Protein 5EGH (pdb70)

Secondary structure (DSSP, 8-state):
-EEEEEEETT--GGGG-HHHHTT-HHHHHHHHHSEEES-EEPPSS-SHHHHHHHHHHSS-HHHH----SEEEETTTTEEEETTTSGGGGSGGGTTTS--HHHHHHHTT--EEEES-TTTTS-BTTB--SEEE---SPPPHHHHHHHHHHHHHHHHTTS-SEEEEEE-HHHHHHHHH-TTSHHHHHHHHHHHHHHHHHHHHHHHTT-TTTEEEEEE-S---EE--TTTTEEEGGGTS-GGGEEEEE--BSEEEEEEPTT-HHHHHHHHTT-TTEEEEEGGGS-GGGS-TT-TT--SEEEEEPTT-EEES-GGGS--B--SSSS--BPP-EE--S-TTSGGG-B-EEEESTTB-SSEEEPPEEGGGHHHHHHHHHT-PPPS-S--STTTGGGB-/--EEEEEEETT--GGGG-HHHHTT-HHHHHHHHHSEEES-EEPPSS--HHHHHHHHHHSS-HHHH----SEEEETTTTEEEETTTSGGGG-GGGTTTS--HHHHHHHTT--EEEES-TTTTS-BTTB--SEEE---SPPPHHHHHHHHHHHHHHHHTTS-SEEEEEE-HHHHHHHHH-TTSHHHHHHHHHHHHHHHHHHHHHHHTT-GGGEEEEEE-S---EE--TTTTEEEGGGTS-GGGEEEEE--BSEEEEEEPTT-HHHHHHHHTT-TTEEEEEGGGS-GGGS-TT-TT--SEEEEEPTT-EEES-GGGS--B--SSSS--BPP-EE--S-TTSGGG-B-EEEESTTB-SSEEEPPEEGGGHHHHHHHHHT-PPPS-S--STTTGGGB-

Sequence (785 aa):
RKLLVLLLDGFRSSDYISEDALASLPGFREIVNRGVKVDYLTPDFPSLSYPNYYTLMTGRHCEVHQMIGNYMWDPRTNKSFDIGVNRDSSLMPLWWNGSEPLWITLMKARRKVYMYYWPGCEVEILGVRPTYCLEYKTVPTDINFANAVSDALDSSLKSGRADLAAIYHERIDVEGHHYGPSSSPQRKDALRAVDTVLKYMIQWIQDRGLQQDLNVILFSDHGMTDIFWMDKVIELSNYISSLDDLQQVKDRGPVVSLWPVPGKHSEIYHKLRTVEHMTVYEKESIPNRFYYKKGKFVSPLTLVADEGWFIAESREMLPFWMNSTGKREGWQRGWHGYDNELMDMRGIFLAIGPDFKSNFRAAPIRSSVDVYNIMAHVAGITPLPNNGSWSRVVSMLKHRKLLVLLLDGFRSDYISEDALASLPGFREIVNRGVKVDYLTPDFPSLSYPNYYTLMTGRHCEVHQMIGNYMWDPRTNKSFDIGVNRDSLMPLWWNGSEPLWITLMKARRKVYMYYWPGCEVEILGVRPTYCLEYKTVPTDINFANAVSDALDSSLKSGRADLAAIYHERIDVEGHHYGPSSSPQRKDALRAVDTVLKYMIQWIQDRGLQQDLNVILFSDHGMTDIFWMDKVIELSNYISLDDLQQVKDRGPVVSLWPVPGKHSEIYHKLRTVEHMTVYEKESIPNRFYYKKGKFVSPLTLVADEGWFIAESREMLPFWMNSTGKREGWQRGWHGYDNELMDMRGIFLAIGPDFKSNFRAAPIRSSVDVYNIMAHVAGITPLPNNGSWSRVVSSMLK

Foldseek 3Di:
DFEEEEAEAAFALCCCPPVNVVPQVLVVQLLQFFEWESFAQFFFQLDPPQLLQLLQALAHCLQQQLHDCWFADPVVRDINNNPDDPCVLPLVNGASGDGNQQVCVVVVAAEAEECRRPQPHCHPNDHHNYYNHNDDQDDLVSQLVLLLVVLVCCLVRVHRYYYYYHYLLVVCCFQPNNVDVSSVVVVNSVSVSSNVSVVSCVVSPNQAPYKYKYKYSWHKHWADPPVQEAACLVFDPCVQWPDWIDKFFKIATAGDPPCLVVSQVRCCPDPQKHKDALVRDDVVSVRSNRPRGHRIMIGGHPRHMYDNDPVPDPAADPDDDDRDGHTTMDGRHDSPDSRTIMIMGMHGDFFGGSHHAYYAYSSQNNCVVCVVSVHDRDDHNHDCVRPVVGTD/DFFEEEEAEAAFALCCCPVVNVVPQVLVVQLLQFFEWESFAQFFFQLDPPQLLQLLFALAHCLQQQLHDCWFADPVVRDINNNPDDPCVQPLVNGASGDGNQQVCVVVVFAEAEECRVPQPHCHPNDHHNYYNHNDDQADLVSQLVLLVVQLVCRLVRVHRYYYYYHYLLVVCCWQPNNVDPSSSVVVNSVSVSSVVSVVCCVVSVNFARYKYKYKYSWHKGWADPPVFEAAVVVQDPCVQFPDWIDKFFKIATAGDPPCLVVSQVSCCPDPQKHKDQLVRDDVVSVRSSRPRGHRIMMGGHPRHMYDNDPVGDPADPPDDPDRPRHTTMDGRHDSPDSRTIMIMTMHGDFFGGSHHAYYFYSSQNNVVVCVVSVHDRDDHNHDCVRPVVGTD

Nearest PDB structures (foldseek):
  5egh-assembly1_A  TM=1.003E+00  e=2.321E-95  Mus musculus
  4b56-assembly1_A  TM=9.054E-01  e=7.240E-39  Mus musculus
  8ghr-assembly1_B  TM=9.022E-01  e=1.201E-39  Homo sapiens
  6xkd-assembly1_A  TM=9.057E-01  e=2.349E-38  Mus musculus
  6xkd-assembly2_B  TM=9.033E-01  e=1.039E-37  Mus musculus

Organism: Mus musculus (NCBI:txid10090)

Structure (mmCIF, N/CA/C/O backbone):
data_5EGH
#
_entry.id   5EGH
#
_cell.length_a   63.620
_cell.length_b   68.849
_cell.length_c   69.761
_cell.angle_alpha   60.590
_cell.angle_beta   86.990
_cell.angle_gamma   68.100
#
_symmetry.space_group_name_H-M   'P 1'
#
loop_
_entity.id
_entity.type
_entity.pdbx_description
1 polymer 'Ectonucleotide pyrophosphatase/phosphodiesterase family member 6'
2 branched 2-acetamido-2-deoxy-beta-D-glucopyranose-(1-4)-2-acetamido-2-deoxy-beta-D-glucopyranose
3 branched 2-acetamido-2-deoxy-beta-D-glucopyranose-(1-4)-[beta-L-fucopyranose-(1-6)]2-acetamido-2-deoxy-beta-D-glucopyranose
4 non-polymer 'ZINC ION'
5 non-polymer 1,2-ETHANEDIOL
6 non-polymer PHOSPHOCHOLINE
7 non-polymer 2-acetamido-2-deoxy-beta-D-glucopyranose
8 water water
#
loop_
_atom_site.group_PDB
_atom_site.id
_atom_site.type_symbol
_atom_site.label_atom_id
_atom_site.label_alt_id
_atom_site.label_comp_id
_atom_site.label_asym_id
_atom_site.label_entity_id
_atom_site.label_seq_id
_atom_site.pdbx_PDB_ins_code
_atom_site.Cartn_x
_atom_site.Cartn_y
_atom_site.Cartn_z
_atom_site.occupancy
_atom_site.B_iso_or_equiv
_atom_site.auth_seq_id
_atom_site.auth_comp_id
_atom_site.auth_asym_id
_atom_site.auth_atom_id
_atom_site.pdbx_PDB_model_num
ATOM 1 N N . ARG A 1 24 ? -2.407 23.233 10.635 1.00 36.29 24 ARG A N 1
ATOM 2 C CA . ARG A 1 24 ? -1.732 23.870 9.514 1.00 43.08 24 ARG A CA 1
ATOM 3 C C . ARG A 1 24 ? -1.723 22.978 8.264 1.00 30.51 24 ARG A C 1
ATOM 4 O O . ARG A 1 24 ? -2.373 21.937 8.250 1.00 33.47 24 ARG A O 1
ATOM 12 N N . LYS A 1 25 ? -1.002 23.414 7.226 1.00 30.84 25 LYS A N 1
ATOM 13 C CA . LYS A 1 25 ? -0.949 22.696 5.954 1.00 29.18 25 LYS A CA 1
ATOM 14 C C . LYS A 1 25 ? -0.266 21.340 6.120 1.00 26.69 25 LYS A C 1
ATOM 15 O O . LYS A 1 25 ? 0.541 21.134 7.025 1.00 28.72 25 LYS A O 1
ATOM 21 N N . LEU A 1 26 ? -0.574 20.415 5.211 1.00 25.34 26 LEU A N 1
ATOM 22 C CA . LEU A 1 26 ? -0.060 19.051 5.321 1.00 25.41 26 LEU A CA 1
ATOM 23 C C . LEU A 1 26 ? 0.347 18.550 3.948 1.00 21.76 26 LEU A C 1
ATOM 24 O O . LEU A 1 26 ? -0.424 18.671 2.995 1.00 21.43 26 LEU A O 1
ATOM 29 N N . LEU A 1 27 ? 1.561 18.003 3.862 1.00 22.03 27 LEU A N 1
ATOM 30 C CA . LEU A 1 27 ? 2.079 17.295 2.697 1.00 21.10 27 LEU A CA 1
ATOM 31 C C . LEU A 1 27 ? 2.277 15.834 3.088 1.00 19.45 27 LEU A C 1
ATOM 32 O O . LEU A 1 27 ? 3.003 15.557 4.040 1.00 18.62 27 LEU A O 1
ATOM 37 N N . VAL A 1 28 ? 1.619 14.911 2.376 1.00 15.72 28 VAL A N 1
ATOM 38 C CA . VAL A 1 28 ? 1.734 13.475 2.629 1.00 19.74 28 VAL A CA 1
ATOM 39 C C . VAL A 1 28 ? 2.439 12.826 1.444 1.00 18.11 28 VAL A C 1
ATOM 40 O O . VAL A 1 28 ? 2.048 13.045 0.295 1.00 17.50 28 VAL A O 1
ATOM 44 N N . LEU A 1 29 ? 3.470 12.019 1.725 1.00 17.02 29 LEU A N 1
ATOM 45 C CA . LEU A 1 29 ? 4.231 11.319 0.690 1.00 18.25 29 LEU A CA 1
ATOM 46 C C . LEU A 1 29 ? 4.103 9.821 0.934 1.00 18.24 29 LEU A C 1
ATOM 47 O O . LEU A 1 29 ? 4.512 9.340 1.987 1.00 17.89 29 LEU A O 1
ATOM 52 N N . LEU A 1 30 ? 3.552 9.099 -0.039 1.00 17.74 30 LEU A N 1
ATOM 53 C CA . LEU A 1 30 ? 3.398 7.648 0.024 1.00 18.02 30 LEU A CA 1
ATOM 54 C C . LEU A 1 30 ? 4.471 7.033 -0.869 1.00 17.81 30 LEU A C 1
ATOM 55 O O . LEU A 1 30 ? 4.444 7.202 -2.093 1.00 18.16 30 LEU A O 1
ATOM 60 N N . LEU A 1 31 ? 5.437 6.337 -0.260 1.00 15.77 31 LEU A N 1
ATOM 61 C CA . LEU A 1 31 ? 6.537 5.733 -1.014 1.00 18.24 31 LEU A CA 1
ATOM 62 C C . LEU A 1 31 ? 6.295 4.224 -1.097 1.00 20.58 31 LEU A C 1
ATOM 63 O O . LEU A 1 31 ? 6.584 3.477 -0.155 1.00 18.15 31 LEU A O 1
ATOM 68 N N . ASP A 1 32 ? 5.781 3.778 -2.235 1.00 17.54 32 ASP A N 1
ATOM 69 C CA . ASP A 1 32 ? 5.346 2.393 -2.370 1.00 18.49 32 ASP A CA 1
ATOM 70 C C . ASP A 1 32 ? 6.502 1.425 -2.159 1.00 15.98 32 ASP A C 1
ATOM 71 O O . ASP A 1 32 ? 7.580 1.590 -2.733 1.00 19.65 32 ASP A O 1
ATOM 76 N N . GLY A 1 33 ? 6.267 0.396 -1.345 1.00 17.37 33 GLY A N 1
ATOM 77 C CA . GLY A 1 33 ? 7.253 -0.667 -1.248 1.00 16.95 33 GLY A CA 1
ATOM 78 C C . GLY A 1 33 ? 8.507 -0.342 -0.459 1.00 24.74 33 GLY A C 1
ATOM 79 O O . GLY A 1 33 ? 9.512 -1.044 -0.602 1.00 20.65 33 GLY A O 1
ATOM 80 N N . PHE A 1 34 ? 8.476 0.690 0.386 1.00 19.40 34 PHE A N 1
ATOM 81 C CA . PHE A 1 34 ? 9.648 1.147 1.130 1.00 19.77 34 PHE A CA 1
ATOM 82 C C . PHE A 1 34 ? 9.744 0.331 2.415 1.00 18.24 34 PHE A C 1
ATOM 83 O O . PHE A 1 34 ? 9.031 0.598 3.392 1.00 17.39 34 PHE A O 1
ATOM 91 N N . ARG A 1 35 ? 10.634 -0.659 2.416 1.00 18.48 35 ARG A N 1
ATOM 92 C CA . ARG A 1 35 ? 10.817 -1.543 3.564 1.00 18.68 35 ARG A CA 1
ATOM 93 C C . ARG A 1 35 ? 11.529 -0.817 4.706 1.00 19.07 35 ARG A C 1
ATOM 94 O O . ARG A 1 35 ? 12.405 0.017 4.483 1.00 21.71 35 ARG A O 1
ATOM 102 N N A SER A 1 36 ? 11.157 -1.177 5.939 0.50 18.88 36 SER A N 1
ATOM 103 N N B SER A 1 36 ? 11.169 -1.182 5.943 0.50 18.89 36 SER A N 1
ATOM 104 C CA A SER A 1 36 ? 11.618 -0.448 7.119 0.50 21.08 36 SER A CA 1
ATOM 105 C CA B SER A 1 36 ? 11.621 -0.430 7.113 0.50 21.07 36 SER A CA 1
ATOM 106 C C A SER A 1 36 ? 13.140 -0.378 7.191 0.50 22.18 36 SER A C 1
ATOM 107 C C B SER A 1 36 ? 13.142 -0.381 7.213 0.50 22.18 36 SER A C 1
ATOM 108 O O A SER A 1 36 ? 13.711 0.676 7.494 0.50 20.94 36 SER A O 1
ATOM 109 O O B SER A 1 36 ? 13.714 0.661 7.552 0.50 20.93 36 SER A O 1
ATOM 114 N N . ASP A 1 37 ? 13.818 -1.493 6.931 1.00 22.86 37 ASP A N 1
ATOM 115 C CA . ASP A 1 37 ? 15.268 -1.495 7.080 1.00 24.39 37 ASP A CA 1
ATOM 116 C C . ASP A 1 37 ? 15.998 -0.858 5.899 1.00 27.14 37 ASP A C 1
ATOM 117 O O . ASP A 1 37 ? 17.229 -0.818 5.905 1.00 27.01 37 ASP A O 1
ATOM 122 N N . TYR A 1 38 ? 15.283 -0.310 4.909 1.00 21.97 38 TYR A N 1
ATOM 123 C CA . TYR A 1 38 ? 15.941 0.516 3.902 1.00 21.90 38 TYR A CA 1
ATOM 124 C C . TYR A 1 38 ? 16.537 1.788 4.499 1.00 22.12 38 TYR A C 1
ATOM 125 O O . TYR A 1 38 ? 17.378 2.430 3.857 1.00 23.02 38 TYR A O 1
ATOM 134 N N . ILE A 1 39 ? 16.072 2.202 5.675 1.00 22.39 39 ILE A N 1
ATOM 135 C CA . ILE A 1 39 ? 16.650 3.342 6.377 1.00 23.28 39 ILE A CA 1
ATOM 136 C C . ILE A 1 39 ? 17.103 2.902 7.762 1.00 24.11 39 ILE A C 1
ATOM 137 O O . ILE A 1 39 ? 16.910 3.612 8.757 1.00 23.26 39 ILE A O 1
ATOM 142 N N . SER A 1 40 ? 17.710 1.723 7.835 1.00 27.13 40 SER A N 1
ATOM 143 C CA . SER A 1 40 ? 18.402 1.333 9.051 1.00 30.39 40 SER A CA 1
ATOM 144 C C . SER A 1 40 ? 19.496 2.346 9.393 1.00 29.72 40 SER A C 1
ATOM 145 O O . SER A 1 40 ? 19.859 3.206 8.593 1.00 29.89 40 SER A O 1
ATOM 148 N N . GLU A 1 41 ? 20.036 2.226 10.606 1.00 33.82 41 GLU A N 1
ATOM 149 C CA . GLU A 1 41 ? 21.138 3.097 11.008 1.00 32.52 41 GLU A CA 1
ATOM 150 C C . GLU A 1 41 ? 22.279 3.045 9.992 1.00 30.68 41 GLU A C 1
ATOM 151 O O . GLU A 1 41 ? 22.784 4.086 9.549 1.00 31.99 41 GLU A O 1
ATOM 157 N N . ASP A 1 42 ? 22.674 1.836 9.581 1.00 35.21 42 ASP A N 1
ATOM 158 C CA . ASP A 1 42 ? 23.775 1.713 8.627 1.00 34.47 42 ASP A CA 1
ATOM 159 C C . ASP A 1 42 ? 23.425 2.373 7.301 1.00 36.10 42 ASP A C 1
ATOM 160 O O . ASP A 1 42 ? 24.267 3.041 6.693 1.00 31.86 42 ASP A O 1
ATOM 165 N N . ALA A 1 43 ? 22.179 2.210 6.844 1.00 31.56 43 ALA A N 1
ATOM 166 C CA . ALA A 1 43 ? 21.791 2.780 5.557 1.00 32.57 43 ALA A CA 1
ATOM 167 C C . ALA A 1 43 ? 21.765 4.304 5.605 1.00 28.63 43 ALA A C 1
ATOM 168 O O . ALA A 1 43 ? 22.158 4.968 4.638 1.00 30.70 43 ALA A O 1
ATOM 170 N N . LEU A 1 44 ? 21.320 4.877 6.728 1.00 28.03 44 LEU A N 1
ATOM 171 C CA . LEU A 1 44 ? 21.176 6.324 6.829 1.00 31.82 44 LEU A CA 1
ATOM 172 C C . LEU A 1 44 ? 22.505 7.059 6.709 1.00 36.07 44 LEU A C 1
ATOM 173 O O . LEU A 1 44 ? 22.513 8.252 6.384 1.00 34.45 44 LEU A O 1
ATOM 178 N N . ALA A 1 45 ? 23.626 6.378 6.947 1.00 38.84 45 ALA A N 1
ATOM 179 C CA . ALA A 1 45 ? 24.927 7.018 6.794 1.00 40.58 45 ALA A CA 1
ATOM 180 C C . ALA A 1 45 ? 25.188 7.478 5.365 1.00 39.26 45 ALA A C 1
ATOM 181 O O . ALA A 1 45 ? 26.021 8.367 5.158 1.00 42.15 45 ALA A O 1
ATOM 183 N N . SER A 1 46 ? 24.491 6.919 4.375 1.00 37.87 46 SER A N 1
ATOM 184 C CA . SER A 1 46 ? 24.639 7.371 2.996 1.00 38.31 46 SER A CA 1
ATOM 185 C C . SER A 1 46 ? 23.351 7.952 2.424 1.00 35.32 46 SER A C 1
ATOM 186 O O . SER A 1 46 ? 23.205 8.024 1.203 1.00 39.08 46 SER A O 1
ATOM 189 N N . LEU A 1 47 ? 22.417 8.375 3.272 1.00 33.25 47 LEU A N 1
ATOM 190 C CA . LEU A 1 47 ? 21.124 8.902 2.826 1.00 33.81 47 LEU A CA 1
ATOM 191 C C . LEU A 1 47 ? 20.909 10.267 3.469 1.00 28.96 47 LEU A C 1
ATOM 192 O O . LEU A 1 47 ? 20.202 10.392 4.480 1.00 32.41 47 LEU A O 1
ATOM 197 N N . PRO A 1 48 ? 21.505 11.320 2.899 1.00 31.21 48 PRO A N 1
ATOM 198 C CA . PRO A 1 48 ? 21.450 12.636 3.562 1.00 27.39 48 PRO A CA 1
ATOM 199 C C . PRO A 1 48 ? 20.048 13.201 3.691 1.00 27.72 48 PRO A C 1
ATOM 200 O O . PRO A 1 48 ? 19.750 13.865 4.689 1.00 31.98 48 PRO A O 1
ATOM 204 N N . GLY A 1 49 ? 19.173 12.962 2.712 1.00 27.48 49 GLY A N 1
ATOM 205 C CA . GLY A 1 49 ? 17.821 13.493 2.807 1.00 25.88 49 GLY A CA 1
ATOM 206 C C . GLY A 1 49 ? 17.040 12.883 3.958 1.00 24.04 49 GLY A C 1
ATOM 207 O O . GLY A 1 49 ? 16.474 13.594 4.793 1.00 26.63 49 GLY A O 1
ATOM 208 N N . PHE A 1 50 ? 16.982 11.548 4.009 1.00 27.42 50 PHE A N 1
ATOM 209 C CA . PHE A 1 50 ? 16.317 10.893 5.133 1.00 26.55 50 PHE A CA 1
ATOM 210 C C . PHE A 1 50 ? 17.034 11.172 6.448 1.00 22.36 50 PHE A C 1
ATOM 211 O O . PHE A 1 50 ? 16.388 11.333 7.489 1.00 25.51 50 PHE A O 1
ATOM 219 N N . ARG A 1 51 ? 18.367 11.226 6.431 1.00 29.28 51 ARG A N 1
ATOM 220 C CA . ARG A 1 51 ? 19.077 11.504 7.675 1.00 29.98 51 ARG A CA 1
ATOM 221 C C . ARG A 1 51 ? 18.660 12.853 8.242 1.00 27.76 51 ARG A C 1
ATOM 222 O O . ARG A 1 51 ? 18.525 13.006 9.463 1.00 31.35 51 ARG A O 1
ATOM 230 N N . GLU A 1 52 ? 18.428 13.843 7.373 1.00 30.22 52 GLU A N 1
ATOM 231 C CA . GLU A 1 52 ? 18.010 15.146 7.873 1.00 30.21 52 GLU A CA 1
ATOM 232 C C . GLU A 1 52 ? 16.601 15.083 8.446 1.00 32.39 52 GLU A C 1
ATOM 233 O O . GLU A 1 52 ? 16.331 15.663 9.504 1.00 27.99 52 GLU A O 1
ATOM 239 N N . ILE A 1 53 ? 15.693 14.367 7.771 1.00 25.39 53 ILE A N 1
ATOM 240 C CA . ILE A 1 53 ? 14.350 14.189 8.309 1.00 27.26 53 ILE A CA 1
ATOM 241 C C . ILE A 1 53 ? 14.407 13.510 9.667 1.00 26.74 53 ILE A C 1
ATOM 242 O O . ILE A 1 53 ? 13.728 13.927 10.616 1.00 27.19 53 ILE A O 1
ATOM 247 N N . VAL A 1 54 ? 15.237 12.469 9.787 1.00 27.48 54 VAL A N 1
ATOM 248 C CA . VAL A 1 54 ? 15.403 11.767 11.059 1.00 28.02 54 VAL A CA 1
ATOM 249 C C . VAL A 1 54 ? 15.974 12.710 12.116 1.00 31.77 54 VAL A C 1
ATOM 250 O O . VAL A 1 54 ? 15.544 12.713 13.275 1.00 30.47 54 VAL A O 1
ATOM 254 N N . ASN A 1 55 ? 16.958 13.525 11.729 1.00 32.33 55 ASN A N 1
ATOM 255 C CA . ASN A 1 55 ? 17.640 14.362 12.713 1.00 31.61 55 ASN A CA 1
ATOM 256 C C . ASN A 1 55 ? 16.758 15.494 13.202 1.00 33.76 55 ASN A C 1
ATOM 257 O O . ASN A 1 55 ? 16.936 15.974 14.328 1.00 33.66 55 ASN A O 1
ATOM 262 N N . ARG A 1 56 ? 15.799 15.922 12.383 1.00 31.92 56 ARG A N 1
ATOM 263 C CA . ARG A 1 56 ? 14.976 17.084 12.681 1.00 31.97 56 ARG A CA 1
ATOM 264 C C . ARG A 1 56 ? 13.503 16.739 12.893 1.00 30.61 56 ARG A C 1
ATOM 265 O O . ARG A 1 56 ? 12.690 17.646 13.098 1.00 31.08 56 ARG A O 1
ATOM 273 N N . GLY A 1 57 ? 13.137 15.467 12.863 1.00 30.87 57 GLY A N 1
ATOM 274 C CA . GLY A 1 57 ? 11.746 15.064 12.991 1.00 26.93 57 GLY A CA 1
ATOM 275 C C . GLY A 1 57 ? 11.585 13.731 13.692 1.00 30.53 57 GLY A C 1
ATOM 276 O O . GLY A 1 57 ? 12.391 13.357 14.550 1.00 29.23 57 GLY A O 1
ATOM 277 N N . VAL A 1 58 ? 10.527 13.010 13.308 1.00 27.24 58 VAL A N 1
ATOM 278 C CA . VAL A 1 58 ? 10.097 11.766 13.940 1.00 21.94 58 VAL A CA 1
ATOM 279 C C . VAL A 1 58 ? 10.365 10.611 12.985 1.00 25.21 58 VAL A C 1
ATOM 280 O O . VAL A 1 58 ? 10.082 10.713 11.785 1.00 21.32 58 VAL A O 1
ATOM 284 N N . LYS A 1 59 ? 10.908 9.508 13.508 1.00 26.37 59 LYS A N 1
ATOM 285 C CA . LYS A 1 59 ? 10.965 8.254 12.756 1.00 28.97 59 LYS A CA 1
ATOM 286 C C . LYS A 1 59 ? 10.503 7.109 13.648 1.00 28.60 59 LYS A C 1
ATOM 287 O O . LYS A 1 59 ? 11.086 6.876 14.713 1.00 27.73 59 LYS A O 1
ATOM 293 N N . VAL A 1 60 ? 9.482 6.366 13.209 1.00 25.22 60 VAL A N 1
ATOM 294 C CA . VAL A 1 60 ? 9.119 5.150 13.933 1.00 21.48 60 VAL A CA 1
ATOM 295 C C . VAL A 1 60 ? 10.112 4.054 13.588 1.00 22.23 60 VAL A C 1
ATOM 296 O O . VAL A 1 60 ? 10.711 4.048 12.505 1.00 21.51 60 VAL A O 1
ATOM 300 N N . ASP A 1 61 ? 10.296 3.111 14.524 1.00 24.38 61 ASP A N 1
ATOM 301 C CA . ASP A 1 61 ? 11.202 2.000 14.259 1.00 29.15 61 ASP A CA 1
ATOM 302 C C . ASP A 1 61 ? 10.752 1.224 13.032 1.00 24.85 61 ASP A C 1
ATOM 303 O O . ASP A 1 61 ? 11.577 0.841 12.200 1.00 22.15 61 ASP A O 1
ATOM 308 N N . TYR A 1 62 ? 9.442 1.026 12.885 1.00 23.01 62 TYR A N 1
ATOM 309 C CA . TYR A 1 62 ? 8.870 0.452 11.675 1.00 24.18 62 TYR A CA 1
ATOM 310 C C . TYR A 1 62 ? 7.360 0.630 11.722 1.00 21.12 62 TYR A C 1
ATOM 311 O O . TYR A 1 62 ? 6.778 0.892 12.777 1.00 20.63 62 TYR A O 1
ATOM 320 N N . LEU A 1 63 ? 6.746 0.465 10.558 1.00 16.98 63 LEU A N 1
ATOM 321 C CA . LEU A 1 63 ? 5.301 0.498 10.369 1.00 20.06 63 LEU A CA 1
ATOM 322 C C . LEU A 1 63 ? 4.843 -0.902 9.968 1.00 18.38 63 LEU A C 1
ATOM 323 O O . LEU A 1 63 ? 5.310 -1.443 8.959 1.00 22.86 63 LEU A O 1
ATOM 328 N N . THR A 1 64 ? 3.960 -1.499 10.764 1.00 18.39 64 THR A N 1
ATOM 329 C CA . THR A 1 64 ? 3.421 -2.817 10.428 1.00 15.95 64 THR A CA 1
ATOM 330 C C . THR A 1 64 ? 2.188 -2.647 9.553 1.00 19.70 64 THR A C 1
ATOM 331 O O . THR A 1 64 ? 1.225 -2.006 9.987 1.00 19.07 64 THR A O 1
ATOM 335 N N . PRO A 1 65 ? 2.156 -3.210 8.347 1.00 19.90 65 PRO A N 1
ATOM 336 C CA . PRO A 1 65 ? 1.005 -3.014 7.460 1.00 19.58 65 PRO A CA 1
ATOM 337 C C . PRO A 1 65 ? -0.159 -3.898 7.891 1.00 22.56 65 PRO A C 1
ATOM 338 O O . PRO A 1 65 ? -0.026 -4.768 8.747 1.00 18.82 65 PRO A O 1
ATOM 342 N N . ASP A 1 66 ? -1.319 -3.634 7.291 1.00 21.25 66 ASP A N 1
ATOM 343 C CA . ASP A 1 66 ? -2.441 -4.559 7.354 1.00 19.77 66 ASP A CA 1
ATOM 344 C C . ASP A 1 66 ? -2.172 -5.785 6.491 1.00 17.76 66 ASP A C 1
ATOM 345 O O . ASP A 1 66 ? -1.376 -5.750 5.554 1.00 18.67 66 ASP A O 1
ATOM 350 N N . PHE A 1 67 ? -2.851 -6.878 6.825 1.00 16.70 67 PHE A N 1
ATOM 351 C CA . PHE A 1 67 ? -2.943 -8.026 5.927 1.00 19.23 67 PHE A CA 1
ATOM 352 C C . PHE A 1 67 ? -4.121 -7.806 4.975 1.00 16.91 67 PHE A C 1
ATOM 353 O O . PHE A 1 67 ? -5.179 -7.355 5.414 1.00 19.43 67 PHE A O 1
ATOM 361 N N . PRO A 1 68 ? -3.948 -8.127 3.676 1.00 16.38 68 PRO A N 1
ATOM 362 C CA . PRO A 1 68 ? -2.696 -8.596 3.065 1.00 17.28 68 PRO A CA 1
ATOM 363 C C . PRO A 1 68 ? -1.736 -7.424 2.832 1.00 20.66 68 PRO A C 1
ATOM 364 O O . PRO A 1 68 ? -2.176 -6.279 2.681 1.00 17.45 68 PRO A O 1
ATOM 368 N N . SER A 1 69 ? -0.432 -7.692 2.798 1.00 15.27 69 SER A N 1
ATOM 369 C CA . SER A 1 69 ? 0.543 -6.604 2.677 1.00 18.80 69 SER A CA 1
ATOM 370 C C . SER A 1 69 ? 0.728 -6.214 1.206 1.00 16.35 69 SER A C 1
ATOM 371 O O . SER A 1 69 ? 1.821 -6.274 0.644 1.00 18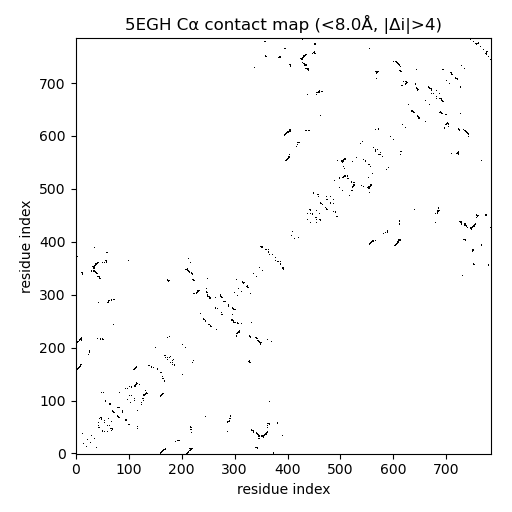.78 69 SER A O 1
ATOM 374 N N . LEU A 1 70 ? -0.395 -5.813 0.590 1.00 18.44 70 LEU A N 1
ATOM 375 C CA . LEU A 1 70 ? -0.512 -5.358 -0.794 1.00 17.47 70 LEU A CA 1
ATOM 376 C C . LEU A 1 70 ? -0.939 -3.892 -0.825 1.00 19.08 70 LEU A C 1
ATOM 377 O O . LEU A 1 70 ? -1.395 -3.340 0.177 1.00 17.16 70 LEU A O 1
ATOM 382 N N . SER A 1 71 ? -0.839 -3.282 -2.013 1.00 19.27 71 SER A N 1
ATOM 383 C CA . SER A 1 71 ? -1.086 -1.845 -2.207 1.00 17.07 71 SER A CA 1
ATOM 384 C C . SER A 1 71 ? -2.488 -1.346 -1.900 1.00 17.49 71 SER A C 1
ATOM 385 O O . SER A 1 71 ? -2.687 -0.575 -0.952 1.00 17.11 71 SER A O 1
ATOM 388 N N . TYR A 1 72 ? -3.448 -1.667 -2.762 1.00 17.02 72 TYR A N 1
ATOM 389 C CA . TYR A 1 72 ? -4.784 -1.105 -2.574 1.00 16.67 72 TYR A CA 1
ATOM 390 C C . TYR A 1 72 ? -5.332 -1.358 -1.176 1.00 18.11 72 TYR A C 1
ATOM 391 O O . TYR A 1 72 ? -5.863 -0.403 -0.574 1.00 15.77 72 TYR A O 1
ATOM 400 N N . PRO A 1 73 ? -5.229 -2.561 -0.587 1.00 16.72 73 PRO A N 1
ATOM 401 C CA . PRO A 1 73 ? -5.633 -2.691 0.825 1.00 16.27 73 PRO A CA 1
ATOM 402 C C . PRO A 1 73 ? -4.947 -1.697 1.757 1.00 15.31 73 PRO A C 1
ATOM 403 O O . PRO A 1 73 ? -5.624 -1.055 2.571 1.00 16.96 73 PRO A O 1
ATOM 407 N N . ASN A 1 74 ? -3.618 -1.573 1.699 1.00 13.95 74 ASN A N 1
ATOM 408 C CA . ASN A 1 74 ? -2.960 -0.688 2.655 1.00 12.67 74 ASN A CA 1
ATOM 409 C C . ASN A 1 74 ? -3.105 0.794 2.316 1.00 17.44 74 ASN A C 1
ATOM 410 O O . ASN A 1 74 ? -3.129 1.613 3.239 1.00 16.00 74 ASN A O 1
ATOM 415 N N . TYR A 1 75 ? -3.230 1.166 1.037 1.00 16.87 75 TYR A N 1
ATOM 416 C CA . TYR A 1 75 ? -3.590 2.553 0.735 1.00 16.48 75 TYR A CA 1
ATOM 417 C C . TYR A 1 75 ? -4.813 2.963 1.539 1.00 17.38 75 TYR A C 1
ATOM 418 O O . TYR A 1 75 ? -4.861 4.060 2.114 1.00 16.35 75 TYR A O 1
ATOM 427 N N . TYR A 1 76 ? -5.835 2.101 1.549 1.00 15.08 76 TYR A N 1
ATOM 428 C CA . TYR A 1 76 ? -7.089 2.434 2.210 1.00 16.80 76 TYR A CA 1
ATOM 429 C C . TYR A 1 76 ? -6.981 2.287 3.712 1.00 16.19 76 TYR A C 1
ATOM 430 O O . TYR A 1 76 ? -7.552 3.088 4.450 1.00 18.03 76 TYR A O 1
ATOM 439 N N . THR A 1 77 ? -6.180 1.343 4.200 1.00 14.22 77 THR A N 1
ATOM 440 C CA . THR A 1 77 ? -5.944 1.321 5.637 1.00 15.53 77 THR A CA 1
ATOM 441 C C . THR A 1 77 ? -5.306 2.627 6.111 1.00 18.13 77 THR A C 1
ATOM 442 O O . THR A 1 77 ? -5.740 3.217 7.110 1.00 17.79 77 THR A O 1
ATOM 446 N N . LEU A 1 78 ? -4.272 3.097 5.397 1.00 17.22 78 LEU A N 1
ATOM 447 C CA . LEU A 1 78 ? -3.569 4.319 5.794 1.00 17.13 78 LEU A CA 1
ATOM 448 C C . LEU A 1 78 ? -4.510 5.517 5.825 1.00 18.75 78 LEU A C 1
ATOM 449 O O . LEU A 1 78 ? -4.468 6.321 6.762 1.00 17.88 78 LEU A O 1
ATOM 454 N N . MET A 1 79 ? -5.369 5.645 4.823 1.00 18.78 79 MET A N 1
ATOM 455 C CA . MET A 1 79 ? -6.204 6.839 4.702 1.00 18.26 79 MET A CA 1
ATOM 456 C C . MET A 1 79 ? -7.559 6.715 5.403 1.00 20.01 79 MET A C 1
ATOM 457 O O . MET A 1 79 ? -8.373 7.649 5.322 1.00 19.60 79 MET A O 1
ATOM 462 N N . THR A 1 80 ? -7.838 5.590 6.069 1.00 19.15 80 THR A N 1
ATOM 463 C CA . THR A 1 80 ? -9.062 5.434 6.856 1.00 18.98 80 THR A CA 1
ATOM 464 C C . THR A 1 80 ? -8.826 5.107 8.319 1.00 20.31 80 THR A C 1
ATOM 465 O O . THR A 1 80 ? -9.758 5.249 9.118 1.00 21.34 80 THR A O 1
ATOM 469 N N . GLY A 1 81 ? -7.629 4.665 8.696 1.00 20.06 81 GLY A N 1
ATOM 470 C CA . GLY A 1 81 ? -7.418 4.154 10.032 1.00 20.03 81 GLY A CA 1
ATOM 471 C C . GLY A 1 81 ? -8.140 2.867 10.366 1.00 22.82 81 GLY A C 1
ATOM 472 O O . GLY A 1 81 ? -8.216 2.509 11.546 1.00 21.16 81 GLY A O 1
ATOM 473 N N . ARG A 1 82 ? -8.656 2.145 9.370 1.00 20.09 82 ARG A N 1
ATOM 474 C CA . ARG A 1 82 ? -9.480 0.965 9.597 1.00 18.45 82 ARG A CA 1
ATOM 475 C C . ARG A 1 82 ? -8.857 -0.256 8.936 1.00 21.09 82 ARG A C 1
ATOM 476 O O . ARG A 1 82 ? -8.176 -0.136 7.916 1.00 19.29 82 ARG A O 1
ATOM 484 N N . HIS A 1 83 ? -9.088 -1.429 9.536 1.00 19.24 83 HIS A N 1
ATOM 485 C CA . HIS A 1 83 ? -8.635 -2.699 8.976 1.00 21.28 83 HIS A CA 1
ATOM 486 C C . HIS A 1 83 ? -9.398 -3.042 7.693 1.00 20.86 83 HIS A C 1
ATOM 487 O O . HIS A 1 83 ? -10.493 -2.534 7.434 1.00 20.98 83 HIS A O 1
ATOM 494 N N . CYS A 1 84 ? -8.789 -3.906 6.863 1.00 18.62 84 CYS A N 1
ATOM 495 C CA . CYS A 1 84 ? -9.353 -4.159 5.534 1.00 18.49 84 CYS A CA 1
ATOM 496 C C . CYS A 1 84 ? -10.725 -4.816 5.595 1.00 19.67 84 CYS A C 1
ATOM 497 O O . CYS A 1 84 ? -11.569 -4.555 4.725 1.00 19.96 84 CYS A O 1
ATOM 500 N N . GLU A 1 85 ? -10.985 -5.649 6.609 1.00 20.48 85 GLU A N 1
ATOM 501 C CA . GLU A 1 85 ? -12.330 -6.214 6.743 1.00 19.52 85 GLU A CA 1
ATOM 502 C C . GLU A 1 85 ? -13.373 -5.147 7.034 1.00 20.49 85 GLU A C 1
ATOM 503 O O . GLU A 1 85 ? -14.572 -5.424 6.891 1.00 21.15 85 GLU A O 1
ATOM 509 N N . VAL A 1 86 ? -12.950 -3.943 7.423 1.00 19.63 86 VAL A N 1
ATOM 510 C CA . VAL A 1 86 ? -13.865 -2.827 7.659 1.00 17.90 86 VAL A CA 1
ATOM 511 C C . VAL A 1 86 ? -13.987 -1.935 6.428 1.00 20.34 86 VAL A C 1
ATOM 512 O O . VAL A 1 86 ? -15.094 -1.626 5.980 1.00 20.23 86 VAL A O 1
ATOM 516 N N . HIS A 1 87 ? -12.870 -1.466 5.862 1.00 19.27 87 HIS A N 1
ATOM 517 C CA . HIS A 1 87 ? -12.988 -0.560 4.724 1.00 18.74 87 HIS A CA 1
ATOM 518 C C . HIS A 1 87 ? -13.256 -1.290 3.408 1.00 19.97 87 HIS A C 1
ATOM 519 O O . HIS A 1 87 ? -13.599 -0.631 2.419 1.00 17.42 87 HIS A O 1
ATOM 526 N N . GLN A 1 88 ? -13.119 -2.621 3.391 1.00 18.94 88 GLN A N 1
ATOM 527 C CA . GLN A 1 88 ? -13.580 -3.582 2.392 1.00 16.05 88 GLN A CA 1
ATOM 528 C C . GLN A 1 88 ? -12.627 -3.768 1.217 1.00 20.30 88 GLN A C 1
ATOM 529 O O . GLN A 1 88 ? -12.876 -4.648 0.393 1.00 19.55 88 GLN A O 1
ATOM 535 N N . MET A 1 89 ? -11.555 -2.988 1.094 1.00 17.02 89 MET A N 1
ATOM 536 C CA . MET A 1 89 ? -10.605 -3.184 -0.003 1.00 16.07 89 MET A CA 1
ATOM 537 C C . MET A 1 89 ? -9.627 -4.274 0.430 1.00 17.55 89 MET A C 1
ATOM 538 O O . MET A 1 89 ? -8.574 -4.009 1.000 1.00 17.75 89 MET A O 1
ATOM 543 N N . ILE A 1 90 ? -10.011 -5.529 0.180 1.00 16.68 90 ILE A N 1
ATOM 544 C CA . ILE A 1 90 ? -9.309 -6.665 0.783 1.00 15.73 90 ILE A CA 1
ATOM 545 C C . ILE A 1 90 ? -8.281 -7.276 -0.154 1.00 19.67 90 ILE A C 1
ATOM 546 O O . ILE A 1 90 ? -7.502 -8.146 0.281 1.00 19.74 90 ILE A O 1
ATOM 551 N N . GLY A 1 91 ? -8.225 -6.842 -1.412 1.00 18.25 91 GLY A N 1
ATOM 552 C CA . GLY A 1 91 ? -7.189 -7.320 -2.312 1.00 17.79 91 GLY A CA 1
ATOM 553 C C . GLY A 1 91 ? -6.834 -6.291 -3.364 1.00 18.67 91 GLY A C 1
ATOM 554 O O . GLY A 1 91 ? -7.558 -5.312 -3.580 1.00 20.59 91 GLY A O 1
ATOM 555 N N . ASN A 1 92 ? -5.694 -6.525 -4.023 1.00 20.08 92 ASN A N 1
ATOM 556 C CA . ASN A 1 92 ? -5.404 -5.826 -5.274 1.00 20.65 92 ASN A CA 1
ATOM 557 C C . ASN A 1 92 ? -6.353 -6.267 -6.377 1.00 19.38 92 ASN A C 1
ATOM 558 O O . ASN A 1 92 ? -6.650 -5.484 -7.287 1.00 18.22 92 ASN A O 1
ATOM 563 N N . TYR A 1 93 ? -6.795 -7.520 -6.325 1.00 17.38 93 TYR A N 1
ATOM 564 C CA . TYR A 1 93 ? -7.786 -8.080 -7.237 1.00 21.80 93 TYR A CA 1
ATOM 565 C C . TYR A 1 93 ? -8.968 -8.609 -6.434 1.00 19.59 93 TYR A C 1
ATOM 566 O O . TYR A 1 93 ? -8.781 -9.366 -5.476 1.00 22.14 93 TYR A O 1
ATOM 575 N N . MET A 1 94 ? -10.182 -8.219 -6.827 1.00 18.87 94 MET A N 1
ATOM 576 C CA . MET A 1 94 ? -11.400 -8.595 -6.127 1.00 16.79 94 MET A CA 1
ATOM 577 C C . MET A 1 94 ? -12.498 -8.889 -7.143 1.00 19.63 94 MET A C 1
ATOM 578 O O . MET A 1 94 ? -12.482 -8.387 -8.269 1.00 19.46 94 MET A O 1
ATOM 583 N N . TRP A 1 95 ? -13.462 -9.699 -6.711 1.00 19.59 95 TRP A N 1
ATOM 584 C CA . TRP A 1 95 ? -14.599 -10.082 -7.534 1.00 19.14 95 TRP A CA 1
ATOM 585 C C . TRP A 1 95 ? -15.861 -10.002 -6.695 1.00 20.00 95 TRP A C 1
ATOM 586 O O . TRP A 1 95 ? -15.879 -10.423 -5.539 1.00 22.96 95 TRP A O 1
ATOM 597 N N . ASP A 1 96 ? -16.917 -9.456 -7.283 1.00 21.36 96 ASP A N 1
ATOM 598 C CA . ASP A 1 96 ? -18.212 -9.425 -6.625 1.00 24.97 96 ASP A CA 1
ATOM 599 C C . ASP A 1 96 ? -19.152 -10.399 -7.332 1.00 27.78 96 ASP A C 1
ATOM 600 O O . ASP A 1 96 ? -19.559 -10.134 -8.472 1.00 27.13 96 ASP A O 1
ATOM 605 N N . PRO A 1 97 ? -19.503 -11.531 -6.718 1.00 29.00 97 PRO A N 1
ATOM 606 C CA . PRO A 1 97 ? -20.411 -12.478 -7.392 1.00 33.11 97 PRO A CA 1
ATOM 607 C C . PRO A 1 97 ? -21.779 -11.897 -7.693 1.00 35.24 97 PRO A C 1
ATOM 608 O O . PRO A 1 97 ? -22.389 -12.281 -8.696 1.00 42.45 97 PRO A O 1
ATOM 612 N N . ARG A 1 98 ? -22.282 -10.996 -6.847 1.00 34.61 98 ARG A N 1
ATOM 613 C CA . ARG A 1 98 ? -23.601 -10.407 -7.065 1.00 40.24 98 ARG A CA 1
ATOM 614 C C . ARG A 1 98 ? -23.679 -9.732 -8.428 1.00 44.16 98 ARG A C 1
ATOM 615 O O . ARG A 1 98 ? -24.521 -10.072 -9.263 1.00 43.70 98 ARG A O 1
ATOM 623 N N . THR A 1 99 ? -22.798 -8.768 -8.664 1.00 40.79 99 THR A N 1
ATOM 624 C CA . THR A 1 99 ? -22.783 -7.989 -9.890 1.00 36.95 99 THR A CA 1
ATOM 625 C C . THR A 1 99 ? -21.934 -8.615 -10.988 1.00 40.68 99 THR A C 1
ATOM 626 O O . THR A 1 99 ? -21.992 -8.143 -12.127 1.00 40.42 99 THR A O 1
ATOM 630 N N . ASN A 1 100 ? -21.163 -9.664 -10.676 1.00 32.99 100 ASN A N 1
ATOM 631 C CA . ASN A 1 100 ? -20.216 -10.277 -11.616 1.00 31.90 100 ASN A CA 1
ATOM 632 C C . ASN A 1 100 ? -19.213 -9.255 -12.171 1.00 33.36 100 ASN A C 1
ATOM 633 O O . ASN A 1 100 ? -18.780 -9.348 -13.323 1.00 35.98 100 ASN A O 1
ATOM 638 N N . LYS A 1 101 ? -18.819 -8.285 -11.347 1.00 29.85 101 LYS A N 1
ATOM 639 C CA . LYS A 1 101 ? -17.855 -7.256 -11.710 1.00 26.02 101 LYS A CA 1
ATOM 640 C C . LYS A 1 101 ? -16.550 -7.484 -10.952 1.00 23.45 101 LYS A C 1
ATOM 641 O O . LYS A 1 101 ? -16.560 -8.012 -9.842 1.00 21.34 101 LYS A O 1
ATOM 647 N N . SER A 1 102 ? -15.435 -7.051 -11.549 1.00 26.06 102 SER A N 1
ATOM 648 C CA . SER A 1 102 ? -14.103 -7.226 -10.978 1.00 20.31 102 SER A CA 1
ATOM 649 C C . SER A 1 102 ? -13.414 -5.886 -10.740 1.00 23.63 102 SER A C 1
ATOM 650 O O . SER A 1 102 ? -13.655 -4.902 -11.450 1.00 22.23 102 SER A O 1
ATOM 653 N N . PHE A 1 103 ? -12.527 -5.878 -9.740 1.00 20.49 103 PHE A N 1
ATOM 654 C CA . PHE A 1 103 ? -11.560 -4.808 -9.487 1.00 19.76 103 PHE A CA 1
ATOM 655 C C . PHE A 1 103 ? -10.201 -5.429 -9.803 1.00 20.30 103 PHE A C 1
ATOM 656 O O . PHE A 1 103 ? -9.704 -6.242 -9.027 1.00 18.78 103 PHE A O 1
ATOM 664 N N . ASP A 1 104 ? -9.627 -5.115 -10.963 1.00 20.48 104 ASP A N 1
ATOM 665 C CA . ASP A 1 104 ? -8.367 -5.758 -11.365 1.00 21.16 104 ASP A CA 1
ATOM 666 C C . ASP A 1 104 ? -7.233 -4.746 -11.222 1.00 20.00 104 ASP A C 1
ATOM 667 O O . ASP A 1 104 ? -6.800 -4.102 -12.179 1.00 21.52 104 ASP A O 1
ATOM 672 N N . ILE A 1 105 ? -6.738 -4.646 -9.984 1.00 18.18 105 ILE A N 1
ATOM 673 C CA . ILE A 1 105 ? -5.672 -3.749 -9.531 1.00 16.74 105 ILE A CA 1
ATOM 674 C C . ILE A 1 105 ? -5.801 -2.370 -10.171 1.00 18.52 105 ILE A C 1
ATOM 675 O O . ILE A 1 105 ? -4.818 -1.729 -10.550 1.00 18.18 105 ILE A O 1
ATOM 680 N N . GLY A 1 106 ? -7.036 -1.872 -10.225 1.00 20.90 106 GLY A N 1
ATOM 681 C CA . GLY A 1 106 ? -7.295 -0.520 -10.681 1.00 23.97 106 GLY A CA 1
ATOM 682 C C . GLY A 1 106 ? -7.230 -0.280 -12.173 1.00 26.35 106 GLY A C 1
ATOM 683 O O . GLY A 1 106 ? -7.397 0.874 -12.594 1.00 28.55 106 GLY A O 1
ATOM 684 N N . VAL A 1 107 ? -7.005 -1.309 -12.991 1.00 24.32 107 VAL A N 1
ATOM 685 C CA . VAL A 1 107 ? -6.752 -1.095 -14.422 1.00 22.37 107 VAL A CA 1
ATOM 686 C C . VAL A 1 107 ? -8.047 -1.106 -15.234 1.00 25.89 107 VAL A C 1
ATOM 687 O O . VAL A 1 107 ? -8.279 -0.224 -16.068 1.00 29.31 107 VAL A O 1
ATOM 691 N N . ASN A 1 108 ? -8.902 -2.099 -15.016 1.00 23.08 108 ASN A N 1
ATOM 692 C CA . ASN A 1 108 ? -10.141 -2.206 -15.769 1.00 24.43 108 ASN A CA 1
ATOM 693 C C . ASN A 1 108 ? -11.110 -1.088 -15.380 1.00 27.59 108 ASN A C 1
ATOM 694 O O . ASN A 1 108 ? -11.070 -0.545 -14.267 1.00 23.41 108 ASN A O 1
ATOM 699 N N . ARG A 1 109 ? -11.988 -0.734 -16.328 1.00 23.39 109 ARG A N 1
ATOM 700 C CA . ARG A 1 109 ? -12.871 0.410 -16.117 1.00 28.32 109 ARG A CA 1
ATOM 701 C C . ARG A 1 109 ? -13.756 0.212 -14.888 1.00 29.95 109 ARG A C 1
ATOM 702 O O . ARG A 1 109 ? -14.029 1.168 -14.149 1.00 23.93 109 ARG A O 1
ATOM 710 N N . ASP A 1 110 ? -14.159 -1.037 -14.614 1.00 23.09 110 ASP A N 1
ATOM 711 C CA . ASP A 1 110 ? -15.037 -1.292 -13.477 1.00 23.58 110 ASP A CA 1
ATOM 712 C C . ASP A 1 110 ? -14.359 -1.030 -12.128 1.00 19.99 110 ASP A C 1
ATOM 713 O O . ASP A 1 110 ? -15.056 -0.953 -11.113 1.00 20.17 110 ASP A O 1
ATOM 718 N N A SER A 1 111 ? -13.027 -0.899 -12.093 0.50 21.44 111 SER A N 1
ATOM 719 N N B SER A 1 111 ? -13.030 -0.882 -12.086 0.50 21.44 111 SER A N 1
ATOM 720 C CA A SER A 1 111 ? -12.363 -0.489 -10.857 0.50 19.89 111 SER A CA 1
ATOM 721 C CA B SER A 1 111 ? -12.397 -0.501 -10.824 0.50 19.88 111 SER A CA 1
ATOM 722 C C A SER A 1 111 ? -12.848 0.873 -10.375 0.50 20.82 111 SER A C 1
ATOM 723 C C B SER A 1 111 ? -12.738 0.926 -10.406 0.50 20.82 111 SER A C 1
ATOM 724 O O A SER A 1 111 ? -12.746 1.173 -9.177 0.50 21.01 111 SER A O 1
ATOM 725 O O B SER A 1 111 ? -12.408 1.325 -9.281 0.50 21.05 111 SER A O 1
ATOM 730 N N . LEU A 1 112 ? -13.375 1.701 -11.277 1.00 20.58 112 LEU A N 1
ATOM 731 C CA . LEU A 1 112 ? -13.857 3.022 -10.924 1.00 20.27 112 LEU A CA 1
ATOM 732 C C . LEU A 1 112 ? -15.219 2.991 -10.237 1.00 24.57 112 LEU A C 1
ATOM 733 O O . LEU A 1 112 ? -15.701 4.051 -9.812 1.00 22.94 112 LEU A O 1
ATOM 738 N N . MET A 1 113 ? -15.860 1.824 -10.146 1.00 20.67 113 MET A N 1
ATOM 739 C CA . MET A 1 113 ? -17.181 1.747 -9.528 1.00 20.29 113 MET A CA 1
ATOM 740 C C . MET A 1 113 ? -17.086 2.056 -8.041 1.00 22.20 113 MET A C 1
ATOM 741 O O . MET A 1 113 ? -16.234 1.479 -7.344 1.00 20.61 113 MET A O 1
ATOM 746 N N . PRO A 1 114 ? -17.937 2.944 -7.512 1.00 20.12 114 PRO A N 1
ATOM 747 C CA . PRO A 1 114 ? -17.918 3.207 -6.064 1.00 22.08 114 PRO A CA 1
ATOM 748 C C . PRO A 1 114 ? -18.200 1.974 -5.220 1.00 21.07 114 PRO A C 1
ATOM 749 O O . PRO A 1 114 ? -17.913 2.006 -4.021 1.00 22.24 114 PRO A O 1
ATOM 753 N N . LEU A 1 115 ? -18.742 0.902 -5.818 1.00 21.50 115 LEU A N 1
ATOM 754 C CA . LEU A 1 115 ? -18.882 -0.395 -5.150 1.00 23.56 115 LEU A CA 1
ATOM 755 C C . LEU A 1 115 ? -17.623 -0.787 -4.378 1.00 21.83 115 LEU A C 1
ATOM 756 O O . LEU A 1 115 ? -17.705 -1.326 -3.264 1.00 21.77 115 LEU A O 1
ATOM 761 N N . TRP A 1 116 ? -16.452 -0.533 -4.955 1.00 19.48 116 TRP A N 1
ATOM 762 C CA . TRP A 1 116 ? -15.200 -1.010 -4.358 1.00 18.46 116 TRP A CA 1
ATOM 763 C C . TRP A 1 116 ? -14.666 -0.066 -3.296 1.00 17.81 116 TRP A C 1
ATOM 764 O O . TRP A 1 116 ? -13.803 -0.455 -2.498 1.00 19.52 116 TRP A O 1
ATOM 775 N N . TRP A 1 117 ? -15.173 1.156 -3.260 1.00 18.60 117 TRP A N 1
ATOM 776 C CA . TRP A 1 117 ? -14.572 2.249 -2.510 1.00 18.34 117 TRP A CA 1
ATOM 777 C C . TRP A 1 117 ? -15.455 2.787 -1.405 1.00 19.04 117 TRP A C 1
ATOM 778 O O . TRP A 1 117 ? -14.944 3.468 -0.514 1.00 20.23 117 TRP A O 1
ATOM 789 N N . ASN A 1 118 ? -16.754 2.496 -1.418 1.00 21.06 118 ASN A N 1
ATOM 790 C CA . ASN A 1 118 ? -17.665 3.128 -0.478 1.00 22.87 118 ASN A CA 1
ATOM 791 C C . ASN A 1 118 ? -17.718 2.437 0.882 1.00 22.43 118 ASN A C 1
ATOM 792 O O . ASN A 1 118 ? -18.531 2.825 1.729 1.00 22.50 118 ASN A O 1
ATOM 797 N N . GLY A 1 119 ? -16.849 1.454 1.135 1.00 20.32 119 GLY A N 1
ATOM 798 C CA . GLY A 1 119 ? -16.905 0.719 2.385 1.00 22.92 119 GLY A CA 1
ATOM 799 C C . GLY A 1 119 ? -16.416 1.493 3.591 1.00 23.09 119 GLY A C 1
ATOM 800 O O . GLY A 1 119 ? -16.670 1.071 4.722 1.00 24.33 119 GLY A O 1
ATOM 801 N N . SER A 1 120 ? -15.685 2.583 3.374 1.00 18.79 120 SER A N 1
ATOM 802 C CA . SER A 1 120 ? -15.333 3.533 4.423 1.00 19.59 120 SER A CA 1
ATOM 803 C C . SER A 1 120 ? -14.891 4.819 3.741 1.00 20.59 120 SER A C 1
ATOM 804 O O . SER A 1 120 ? -14.438 4.798 2.596 1.00 24.56 120 SER A O 1
ATOM 807 N N . GLU A 1 121 ? -15.051 5.936 4.447 1.00 19.50 121 GLU A N 1
ATOM 808 C CA . GLU A 1 121 ? -14.706 7.256 3.928 1.00 21.03 121 GLU A CA 1
ATOM 809 C C . GLU A 1 121 ? -13.230 7.561 4.180 1.00 18.41 121 GLU A C 1
ATOM 810 O O . GLU A 1 121 ? -12.822 7.648 5.345 1.00 20.36 121 GLU A O 1
ATOM 816 N N . PRO A 1 122 ? -12.402 7.735 3.155 1.00 18.36 122 PRO A N 1
ATOM 817 C CA . PRO A 1 122 ? -10.988 8.045 3.398 1.00 18.58 122 PRO A CA 1
ATOM 818 C C . PRO A 1 122 ? -10.799 9.529 3.706 1.00 22.49 122 PRO A C 1
ATOM 819 O O . PRO A 1 122 ? -11.676 10.351 3.449 1.00 19.40 122 PRO A O 1
ATOM 823 N N . LEU A 1 123 ? -9.622 9.868 4.244 1.00 19.11 123 LEU A N 1
ATOM 824 C CA . LEU A 1 123 ? -9.422 11.200 4.838 1.00 22.63 123 LEU A CA 1
ATOM 825 C C . LEU A 1 123 ? -9.650 12.329 3.833 1.00 24.55 123 LEU A C 1
ATOM 826 O O . LEU A 1 123 ? -10.213 13.386 4.182 1.00 22.65 123 LEU A O 1
ATOM 831 N N . TRP A 1 124 ? -9.223 12.145 2.581 1.00 17.77 124 TRP A N 1
ATOM 832 C CA . TRP A 1 124 ? -9.362 13.253 1.639 1.00 19.88 124 TRP A CA 1
ATOM 833 C C . TRP A 1 124 ? -10.820 13.571 1.352 1.00 21.41 124 TRP A C 1
ATOM 834 O O . TRP A 1 124 ? -11.149 14.731 1.070 1.00 22.54 124 TRP A O 1
ATOM 845 N N . ILE A 1 125 ? -11.702 12.574 1.420 1.00 20.21 125 ILE A N 1
ATOM 846 C CA . ILE A 1 125 ? -13.127 12.834 1.235 1.00 22.89 125 ILE A CA 1
ATOM 847 C C . ILE A 1 125 ? -13.684 13.582 2.439 1.00 22.05 125 ILE A C 1
ATOM 848 O O . ILE A 1 125 ? -14.449 14.547 2.298 1.00 23.67 125 ILE A O 1
ATOM 853 N N . THR A 1 126 ? -13.295 13.161 3.640 1.00 23.45 126 THR A N 1
ATOM 854 C CA . THR A 1 126 ? -13.721 13.871 4.843 1.00 26.05 126 THR A CA 1
ATOM 855 C C . THR A 1 126 ? -13.277 15.335 4.798 1.00 27.70 126 THR A C 1
ATOM 856 O O . THR A 1 126 ? -14.048 16.237 5.153 1.00 28.88 126 THR A O 1
ATOM 860 N N . LEU A 1 127 ? -12.045 15.590 4.337 1.00 23.13 127 LEU A N 1
ATOM 861 C CA . LEU A 1 127 ? -11.548 16.961 4.228 1.00 23.94 127 LEU A CA 1
ATOM 862 C C . LEU A 1 127 ? -12.345 17.765 3.203 1.00 26.73 127 LEU A C 1
ATOM 863 O O . LEU A 1 127 ? -12.723 18.914 3.469 1.00 23.65 127 LEU A O 1
ATOM 868 N N . MET A 1 128 ? -12.607 17.184 2.025 1.00 22.89 128 MET A N 1
ATOM 869 C CA . MET A 1 128 ? -13.449 17.861 1.037 1.00 25.13 128 MET A CA 1
ATOM 870 C C . MET A 1 128 ? -14.821 18.195 1.609 1.00 29.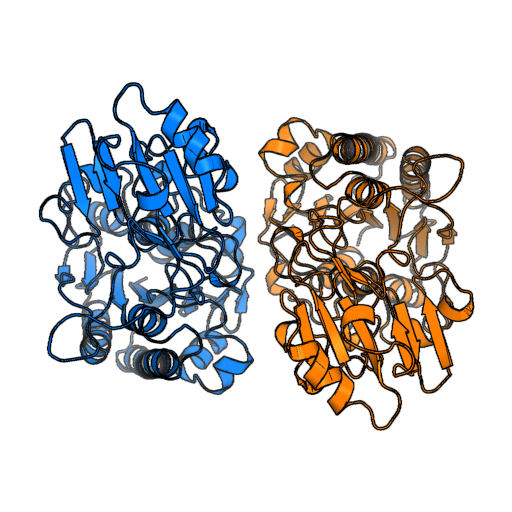58 128 MET A C 1
ATOM 871 O O . MET A 1 128 ? -15.335 19.300 1.395 1.00 29.61 128 MET A O 1
ATOM 876 N N . LYS A 1 129 ? -15.442 17.255 2.321 1.00 24.85 129 LYS A N 1
ATOM 877 C CA . LYS A 1 129 ? -16.770 17.535 2.869 1.00 30.67 129 LYS A CA 1
ATOM 878 C C . LYS A 1 129 ? -16.715 18.586 3.972 1.00 33.28 129 LYS A C 1
ATOM 879 O O . LYS A 1 129 ? -17.726 19.242 4.250 1.00 34.28 129 LYS A O 1
ATOM 885 N N . ALA A 1 130 ? -15.558 18.777 4.598 1.00 25.47 130 ALA A N 1
ATOM 886 C CA . ALA A 1 130 ? -15.386 19.871 5.546 1.00 32.61 130 ALA A CA 1
ATOM 887 C C . ALA A 1 130 ? -14.947 21.161 4.866 1.00 34.61 130 ALA A C 1
ATOM 888 O O . ALA A 1 130 ? -14.537 22.100 5.556 1.00 36.99 130 ALA A O 1
ATOM 890 N N . ARG A 1 131 ? -15.033 21.212 3.533 1.00 29.19 131 ARG A N 1
ATOM 891 C CA . ARG A 1 131 ? -14.660 22.359 2.705 1.00 33.91 131 ARG A CA 1
ATOM 892 C C . ARG A 1 131 ? -13.178 22.728 2.823 1.00 39.59 131 ARG A C 1
ATOM 893 O O . ARG A 1 131 ? -12.807 23.891 2.652 1.00 37.19 131 ARG A O 1
ATOM 901 N N . ARG A 1 132 ? -12.314 21.751 3.089 1.00 27.52 132 ARG A N 1
ATOM 902 C CA . ARG A 1 132 ? -10.877 21.922 2.915 1.00 26.05 132 ARG A CA 1
ATOM 903 C C . ARG A 1 132 ? -10.506 21.514 1.490 1.00 28.30 132 ARG A C 1
ATOM 904 O O . ARG A 1 132 ? -11.241 20.772 0.837 1.00 34.56 132 AR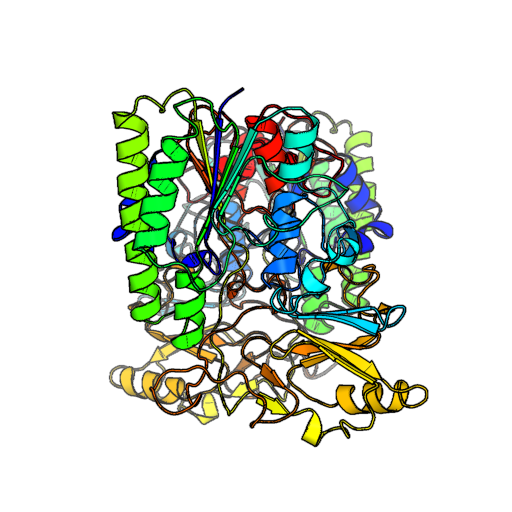G A O 1
ATOM 912 N N . LYS A 1 133 ? -9.387 22.037 0.988 1.00 27.95 133 LYS A N 1
ATOM 913 C CA . LYS A 1 133 ? -8.976 21.798 -0.396 1.00 24.34 133 LYS A CA 1
ATOM 914 C C . LYS A 1 133 ? -7.892 20.725 -0.436 1.00 24.15 133 LYS A C 1
ATOM 915 O O . LYS A 1 133 ? -6.937 20.783 0.344 1.00 22.84 133 LYS A O 1
ATOM 921 N N . VAL A 1 134 ? -8.028 19.761 -1.352 1.00 22.83 134 VAL A N 1
ATOM 922 C CA . VAL A 1 134 ? -7.122 18.606 -1.404 1.00 21.10 134 VAL A CA 1
ATOM 923 C C . VAL A 1 134 ? -6.553 18.455 -2.815 1.00 21.20 134 VAL A C 1
ATOM 924 O O . VAL A 1 134 ? -7.310 18.350 -3.790 1.00 22.63 134 VAL A O 1
ATOM 928 N N . TYR A 1 135 ? -5.225 18.424 -2.927 1.00 18.27 135 TYR A N 1
ATOM 929 C CA . TYR A 1 135 ? -4.547 18.182 -4.198 1.00 17.75 135 TYR A CA 1
ATOM 930 C C . TYR A 1 135 ? -3.872 16.825 -4.120 1.00 19.75 135 TYR A C 1
ATOM 931 O O . TYR A 1 135 ? -3.128 16.577 -3.174 1.00 19.34 135 TYR A O 1
ATOM 940 N N . MET A 1 136 ? -4.089 15.970 -5.119 1.00 22.02 136 MET A N 1
ATOM 941 C CA . MET A 1 136 ? -3.520 14.624 -5.072 1.00 18.24 136 MET A CA 1
ATOM 942 C C . MET A 1 136 ? -2.763 14.337 -6.365 1.00 16.49 136 MET A C 1
ATOM 943 O O . MET A 1 136 ? -3.265 14.603 -7.461 1.00 20.15 136 MET A O 1
ATOM 948 N N . TYR A 1 137 ? -1.562 13.768 -6.239 1.00 16.89 137 TYR A N 1
ATOM 949 C CA . TYR A 1 137 ? -0.673 13.562 -7.380 1.00 18.14 137 TYR A CA 1
ATOM 950 C C . TYR A 1 137 ? -0.387 12.076 -7.504 1.00 16.37 137 TYR A C 1
ATOM 951 O O . TYR A 1 137 ? 0.336 11.527 -6.668 1.00 16.38 137 TYR A O 1
ATOM 960 N N . TYR A 1 138 ? -0.932 11.444 -8.551 1.00 18.60 138 TYR A N 1
ATOM 961 C CA . TYR A 1 138 ? -0.751 10.032 -8.894 1.00 19.45 138 TYR A CA 1
ATOM 962 C C . TYR A 1 138 ? -1.286 9.083 -7.823 1.00 20.13 138 TYR A C 1
ATOM 963 O O . TYR A 1 138 ? -0.935 7.895 -7.824 1.00 17.79 138 TYR A O 1
ATOM 972 N N . TRP A 1 139 ? -2.091 9.579 -6.897 1.00 18.16 139 TRP A N 1
ATOM 973 C CA . TRP A 1 139 ? -2.518 8.785 -5.752 1.00 16.78 139 TRP A CA 1
ATOM 974 C C . TRP A 1 139 ? -3.608 7.810 -6.168 1.00 15.38 139 TRP A C 1
ATOM 975 O O . TRP A 1 139 ? -4.699 8.250 -6.560 1.00 18.29 139 TRP A O 1
ATOM 986 N N . PRO A 1 140 ? -3.371 6.503 -6.089 1.00 18.85 140 PRO A N 1
ATOM 987 C CA . PRO A 1 140 ? -4.370 5.525 -6.541 1.00 20.41 140 PRO A CA 1
ATOM 988 C C . PRO A 1 140 ? -5.637 5.646 -5.713 1.00 18.00 140 PRO A C 1
ATOM 989 O O . PRO A 1 140 ? -5.617 5.499 -4.492 1.00 20.21 140 PRO A O 1
ATOM 993 N N . GLY A 1 141 ? -6.732 6.000 -6.386 1.00 18.38 141 GLY A N 1
ATOM 994 C CA . GLY A 1 141 ? -7.997 6.301 -5.743 1.00 19.48 141 GLY A CA 1
ATOM 995 C C . GLY A 1 141 ? -8.464 7.735 -5.919 1.00 21.26 141 GLY A C 1
ATOM 996 O O . GLY A 1 141 ? -9.670 8.002 -5.772 1.00 20.00 141 GLY A O 1
ATOM 997 N N . CYS A 1 142 ? -7.561 8.674 -6.233 1.00 18.62 142 CYS A N 1
ATOM 998 C CA . CYS A 1 142 ? -8.000 10.067 -6.357 1.00 20.46 142 CYS A CA 1
ATOM 999 C C . CYS A 1 142 ? -8.889 10.275 -7.569 1.00 21.59 142 CYS A C 1
ATOM 1000 O O . CYS A 1 142 ? -9.615 11.282 -7.636 1.00 22.21 142 CYS A O 1
ATOM 1003 N N . GLU A 1 143 ? -8.847 9.349 -8.526 1.00 19.91 143 GLU A N 1
ATOM 1004 C CA . GLU A 1 143 ? -9.619 9.439 -9.756 1.00 26.01 143 GLU A CA 1
ATOM 1005 C C . GLU A 1 143 ? -11.042 8.914 -9.608 1.00 26.68 143 GLU A C 1
ATOM 1006 O O . GLU A 1 143 ? -11.792 8.932 -10.589 1.00 23.16 143 GLU A O 1
ATOM 1012 N N . VAL A 1 144 ? -11.432 8.458 -8.416 1.00 19.57 144 VAL A N 1
ATOM 1013 C CA . VAL A 1 144 ? -12.721 7.811 -8.186 1.00 18.40 144 VAL A CA 1
ATOM 1014 C C . VAL A 1 144 ? -13.665 8.809 -7.534 1.00 19.38 144 VAL A C 1
ATOM 1015 O O . VAL A 1 144 ? -13.245 9.611 -6.697 1.00 19.98 144 VAL A O 1
ATOM 1019 N N . GLU A 1 145 ? -14.947 8.765 -7.915 1.00 22.52 145 GLU A N 1
ATOM 1020 C CA . GLU A 1 145 ? -15.971 9.427 -7.111 1.00 23.26 145 GLU A CA 1
ATOM 1021 C C . GLU A 1 145 ? -16.315 8.532 -5.924 1.00 21.87 145 GLU A C 1
ATOM 1022 O O . GLU A 1 145 ? -16.966 7.493 -6.085 1.00 23.14 145 GLU A O 1
ATOM 1028 N N . ILE A 1 146 ? -15.898 8.935 -4.730 1.00 18.63 146 ILE A N 1
ATOM 1029 C CA . ILE A 1 146 ? -16.058 8.118 -3.533 1.00 21.69 146 ILE A CA 1
ATOM 1030 C C . ILE A 1 146 ? -17.108 8.775 -2.662 1.00 20.50 146 ILE A C 1
ATOM 1031 O O . ILE A 1 146 ? -16.916 9.912 -2.206 1.00 22.35 146 ILE A O 1
ATOM 1036 N N . LEU A 1 147 ? -18.214 8.062 -2.435 1.00 20.63 147 LEU A N 1
ATOM 1037 C CA . LEU A 1 147 ? -19.310 8.549 -1.593 1.00 21.72 147 LEU A CA 1
ATOM 1038 C C . LEU A 1 147 ? -19.855 9.876 -2.121 1.00 25.52 147 LEU A C 1
ATOM 1039 O O . LEU A 1 147 ? -20.245 10.758 -1.348 1.00 24.42 147 LEU A O 1
ATOM 1044 N N . GLY A 1 148 ? -19.826 10.029 -3.443 1.00 23.37 148 GLY A N 1
ATOM 1045 C CA . GLY A 1 148 ? -20.318 11.210 -4.128 1.00 26.26 148 GLY A CA 1
ATOM 1046 C C . GLY A 1 148 ? -19.348 12.367 -4.222 1.00 31.93 148 GLY A C 1
ATOM 1047 O O . GLY A 1 148 ? -19.739 13.438 -4.718 1.00 25.79 148 GLY A O 1
ATOM 1048 N N . VAL A 1 149 ? -18.094 12.189 -3.795 1.00 23.26 149 VAL A N 1
ATOM 1049 C CA . VAL A 1 149 ? -17.147 13.284 -3.616 1.00 25.54 149 VAL A CA 1
ATOM 1050 C C . VAL A 1 149 ? -15.844 12.965 -4.348 1.00 24.56 149 VAL A C 1
ATOM 1051 O O . VAL A 1 149 ? -15.493 11.799 -4.537 1.00 21.02 149 VAL A O 1
ATOM 1055 N N . ARG A 1 150 ? -15.153 14.009 -4.801 1.00 24.09 150 ARG A N 1
ATOM 1056 C CA . ARG A 1 150 ? -13.830 13.943 -5.405 1.00 23.15 150 ARG A CA 1
ATOM 1057 C C . ARG A 1 150 ? -12.949 15.024 -4.808 1.00 25.95 150 ARG A C 1
ATOM 1058 O O . ARG A 1 150 ? -13.449 16.048 -4.329 1.00 25.53 150 ARG A O 1
ATOM 1066 N N . PRO A 1 151 ? -11.623 14.844 -4.829 1.00 21.95 151 PRO A N 1
ATOM 1067 C CA . PRO A 1 151 ? -10.719 15.908 -4.365 1.00 23.39 151 PRO A CA 1
ATOM 1068 C C . PRO A 1 151 ? -10.694 17.102 -5.316 1.00 21.27 151 PRO A C 1
ATOM 1069 O O . PRO A 1 151 ? -11.054 17.012 -6.495 1.00 22.98 151 PRO A O 1
ATOM 1073 N N . THR A 1 152 ? -10.242 18.238 -4.771 1.00 21.47 152 THR A N 1
ATOM 1074 C CA . THR A 1 152 ? -10.132 19.472 -5.551 1.00 25.70 152 THR A CA 1
ATOM 1075 C C . THR A 1 152 ? -9.339 19.251 -6.830 1.00 26.48 152 THR A C 1
ATOM 1076 O O . THR A 1 152 ? -9.709 19.742 -7.904 1.00 22.62 152 THR A O 1
ATOM 1080 N N . TYR A 1 153 ? -8.249 18.492 -6.740 1.00 22.68 153 TYR A N 1
ATOM 1081 C CA . TYR A 1 153 ? -7.368 18.273 -7.875 1.00 20.23 153 TYR A CA 1
ATOM 1082 C C . TYR A 1 153 ? -6.814 16.863 -7.787 1.00 22.29 153 TYR A C 1
ATOM 1083 O O . TYR A 1 153 ? -6.426 16.423 -6.705 1.00 22.80 153 TYR A O 1
ATOM 1092 N N . CYS A 1 154 ? -6.802 16.157 -8.912 1.00 22.65 154 CYS A N 1
ATOM 1093 C CA . CYS A 1 154 ? -6.231 14.812 -8.980 1.00 24.93 154 CYS A CA 1
ATOM 1094 C C . CYS A 1 154 ? -5.462 14.708 -10.286 1.00 24.01 154 CYS A C 1
ATOM 1095 O O . CYS A 1 154 ? -6.031 14.911 -11.365 1.00 26.73 154 CYS A O 1
ATOM 1098 N N . LEU A 1 155 ? -4.160 14.453 -10.178 1.00 22.02 155 LEU A N 1
ATOM 1099 C CA . LEU A 1 155 ? -3.335 14.088 -11.319 1.00 22.11 155 LEU A CA 1
ATOM 1100 C C . LEU A 1 155 ? -3.354 12.565 -11.349 1.00 24.74 155 LEU A C 1
ATOM 1101 O O . LEU A 1 155 ? -2.723 11.917 -10.512 1.00 22.48 155 LEU A O 1
ATOM 1106 N N . GLU A 1 156 ? -4.132 11.994 -12.270 1.00 22.06 156 GLU A N 1
ATOM 1107 C CA . GLU A 1 156 ? -4.442 10.568 -12.217 1.00 23.19 156 GLU A CA 1
ATOM 1108 C C . GLU A 1 156 ? -3.203 9.714 -12.461 1.00 26.40 156 GLU A C 1
ATOM 1109 O O . GLU A 1 156 ? -2.377 10.020 -13.324 1.00 26.44 156 GLU A O 1
ATOM 1115 N N . TYR A 1 157 ? -3.089 8.617 -11.708 1.00 20.54 157 TYR A N 1
ATOM 1116 C CA . TYR A 1 157 ? -2.083 7.611 -12.013 1.00 25.66 157 TYR A CA 1
ATOM 1117 C C . TYR A 1 157 ? -2.404 6.960 -13.353 1.00 27.06 157 TYR A C 1
ATOM 1118 O O . TYR A 1 157 ? -3.518 6.479 -13.565 1.00 25.55 157 TYR A O 1
ATOM 1127 N N . LYS A 1 158 ? -1.416 6.925 -14.248 1.00 26.50 158 LYS A N 1
ATOM 1128 C CA . LYS A 1 158 ? -1.550 6.201 -15.511 1.00 36.33 158 LYS A CA 1
ATOM 1129 C C . LYS A 1 158 ? -0.468 5.140 -15.638 1.00 33.75 158 LYS A C 1
ATOM 1130 O O . LYS A 1 158 ? -0.779 3.947 -15.662 1.00 34.90 158 LYS A O 1
ATOM 1136 N N . THR A 1 159 ? 0.788 5.538 -15.719 1.00 31.15 159 THR A N 1
ATOM 1137 C CA . THR A 1 159 ? 1.922 4.639 -15.748 1.00 29.18 159 THR A CA 1
ATOM 1138 C C . THR A 1 159 ? 2.726 4.841 -14.478 1.00 26.92 159 THR A C 1
ATOM 1139 O O . THR A 1 159 ? 2.397 5.683 -13.641 1.00 26.41 159 THR A O 1
ATOM 1143 N N . VAL A 1 160 ? 3.778 4.043 -14.328 1.00 23.61 160 VAL A N 1
ATOM 1144 C CA . VAL A 1 160 ? 4.681 4.230 -13.200 1.00 24.62 160 VAL A CA 1
ATOM 1145 C C . VAL A 1 160 ? 5.236 5.646 -13.307 1.00 30.23 160 VAL A C 1
ATOM 1146 O O . VAL A 1 160 ? 5.804 6.007 -14.352 1.00 25.61 160 VAL A O 1
ATOM 1150 N N . PRO A 1 161 ? 5.056 6.494 -12.293 1.00 23.04 161 PRO A N 1
ATOM 1151 C CA . PRO A 1 161 ? 5.654 7.831 -12.350 1.00 21.84 161 PRO A CA 1
ATOM 1152 C C . PRO A 1 161 ? 7.175 7.737 -12.364 1.00 23.01 161 PRO A C 1
ATOM 1153 O O . PRO A 1 161 ? 7.768 6.862 -11.728 1.00 24.04 161 PRO A O 1
ATOM 1157 N N . THR A 1 162 ? 7.803 8.646 -13.108 1.00 21.92 162 THR A N 1
ATOM 1158 C CA . THR A 1 162 ? 9.255 8.744 -13.163 1.00 26.17 162 THR A CA 1
ATOM 1159 C C . THR A 1 162 ? 9.767 9.562 -11.980 1.00 22.00 162 THR A C 1
ATOM 1160 O O . THR A 1 162 ? 8.998 10.216 -11.271 1.00 21.45 162 THR A O 1
ATOM 1164 N N . ASP A 1 163 ? 11.089 9.542 -11.773 1.00 23.83 163 ASP A N 1
ATOM 1165 C CA . ASP A 1 163 ? 11.677 10.393 -10.733 1.00 24.04 163 ASP A CA 1
ATOM 1166 C C . ASP A 1 163 ? 11.498 11.878 -11.048 1.00 26.71 163 ASP A C 1
ATOM 1167 O O . ASP A 1 163 ? 11.420 12.711 -10.133 1.00 22.78 163 ASP A O 1
ATOM 1172 N N . ILE A 1 164 ? 11.465 12.230 -12.330 1.00 24.48 164 ILE A N 1
ATOM 1173 C CA . ILE A 1 164 ? 11.134 13.598 -12.716 1.00 24.07 164 ILE A CA 1
ATOM 1174 C C . ILE A 1 164 ? 9.702 13.927 -12.313 1.00 23.93 164 ILE A C 1
ATOM 1175 O O . ILE A 1 164 ? 9.424 15.012 -11.783 1.00 24.30 164 ILE A O 1
ATOM 1180 N N . ASN A 1 165 ? 8.769 13.001 -12.569 1.00 21.67 165 ASN A N 1
ATOM 1181 C CA . ASN A 1 165 ? 7.380 13.232 -12.171 1.00 22.03 165 ASN A CA 1
ATOM 1182 C C . ASN A 1 165 ? 7.285 13.503 -10.679 1.00 21.12 165 ASN A C 1
ATOM 1183 O O . ASN A 1 165 ? 6.518 14.367 -10.246 1.00 22.65 165 ASN A O 1
ATOM 1188 N N . PHE A 1 166 ? 8.047 12.749 -9.877 1.00 22.77 166 PHE A N 1
ATOM 1189 C CA . PHE A 1 166 ? 8.028 12.914 -8.425 1.00 21.77 166 PHE A CA 1
ATOM 1190 C C . PHE A 1 166 ? 8.558 14.280 -8.018 1.00 23.30 166 PHE A C 1
ATOM 1191 O O . PHE A 1 166 ? 7.918 15.004 -7.245 1.00 19.88 166 PHE A O 1
ATOM 1199 N N . ALA A 1 167 ? 9.730 14.655 -8.540 1.00 24.31 167 ALA A N 1
ATOM 1200 C CA . ALA A 1 167 ? 10.312 15.953 -8.198 1.00 24.20 167 ALA A CA 1
ATOM 1201 C C . ALA A 1 167 ? 9.382 17.101 -8.580 1.00 21.36 167 ALA A C 1
ATOM 1202 O O . ALA A 1 167 ? 9.225 18.064 -7.815 1.00 21.20 167 ALA A O 1
ATOM 1204 N N . ASN A 1 168 ? 8.737 17.005 -9.745 1.00 23.53 168 ASN A N 1
ATOM 1205 C CA . ASN A 1 168 ? 7.837 18.068 -10.185 1.00 23.18 168 ASN A CA 1
ATOM 1206 C C . ASN A 1 168 ? 6.566 18.103 -9.350 1.00 24.97 168 ASN A C 1
ATOM 1207 O O . ASN A 1 168 ? 6.053 19.182 -9.041 1.00 24.32 168 ASN A O 1
ATOM 1212 N N . ALA A 1 169 ? 6.031 16.935 -8.987 1.00 21.98 169 ALA A N 1
ATOM 1213 C CA . ALA A 1 169 ? 4.855 16.911 -8.128 1.00 21.20 169 ALA A CA 1
ATOM 1214 C C . ALA A 1 169 ? 5.159 17.523 -6.761 1.00 20.70 169 ALA A C 1
ATOM 1215 O O . ALA A 1 169 ? 4.343 18.270 -6.213 1.00 22.66 169 ALA A O 1
ATOM 1217 N N . VAL A 1 170 ? 6.334 17.230 -6.190 1.00 20.06 170 VAL A N 1
ATOM 1218 C CA . VAL A 1 170 ? 6.673 17.821 -4.896 1.00 16.61 170 VAL A CA 1
ATOM 1219 C C . VAL A 1 170 ? 6.710 19.345 -5.012 1.00 22.73 170 VAL A C 1
ATOM 1220 O O . VAL A 1 170 ? 6.113 20.067 -4.203 1.00 23.54 170 VAL A O 1
ATOM 1224 N N . SER A 1 171 ? 7.420 19.855 -6.016 1.00 24.78 171 SER A N 1
ATOM 1225 C CA . SER A 1 171 ? 7.475 21.305 -6.212 1.00 24.09 171 SER A CA 1
ATOM 1226 C C . SER A 1 171 ? 6.087 21.893 -6.453 1.00 23.46 171 SER A C 1
ATOM 1227 O O . SER A 1 171 ? 5.718 22.905 -5.842 1.00 24.69 171 SER A O 1
ATOM 1230 N N . ASP A 1 172 ? 5.308 21.286 -7.357 1.00 23.82 172 ASP A N 1
ATOM 1231 C CA . ASP A 1 172 ? 3.958 21.780 -7.624 1.00 25.57 172 ASP A CA 1
ATOM 1232 C C . ASP A 1 172 ? 3.091 21.753 -6.367 1.00 26.63 172 ASP A C 1
ATOM 1233 O O . ASP A 1 172 ? 2.294 22.669 -6.136 1.00 27.39 172 ASP A O 1
ATOM 1238 N N . ALA A 1 173 ? 3.226 20.712 -5.540 1.00 22.03 173 ALA A N 1
ATOM 1239 C CA . ALA A 1 173 ? 2.412 20.630 -4.332 1.00 20.77 173 ALA A CA 1
ATOM 1240 C C . ALA A 1 173 ? 2.763 21.744 -3.356 1.00 25.68 173 ALA A C 1
ATOM 1241 O O . ALA A 1 173 ? 1.871 22.351 -2.749 1.00 25.87 173 ALA A O 1
ATOM 1243 N N . LEU A 1 174 ? 4.057 22.018 -3.178 1.00 22.53 174 LEU A N 1
ATOM 1244 C CA . LEU A 1 174 ? 4.444 23.115 -2.293 1.00 23.54 174 LEU A CA 1
ATOM 1245 C C . LEU A 1 174 ? 3.863 24.442 -2.780 1.00 26.25 174 LEU A C 1
ATOM 1246 O O . LEU A 1 174 ? 3.355 25.237 -1.975 1.00 26.77 174 LEU A O 1
ATOM 1251 N N . ASP A 1 175 ? 3.886 24.677 -4.097 1.00 25.96 175 ASP A N 1
ATOM 1252 C CA . ASP A 1 175 ? 3.274 25.889 -4.651 1.00 31.49 175 ASP A CA 1
ATOM 1253 C C . ASP A 1 175 ? 1.780 25.947 -4.355 1.00 30.72 175 ASP A C 1
ATOM 1254 O O . ASP A 1 175 ? 1.248 27.011 -4.011 1.00 30.71 175 ASP A O 1
ATOM 1259 N N . SER A 1 176 ? 1.079 24.816 -4.485 1.00 26.99 176 SER A N 1
ATOM 1260 C CA A SER A 1 176 ? -0.357 24.821 -4.227 0.50 29.50 176 SER A CA 1
ATOM 1261 C CA B SER A 1 176 ? -0.358 24.808 -4.224 0.50 29.49 176 SER A CA 1
ATOM 1262 C C . SER A 1 176 ? -0.662 25.032 -2.747 1.00 29.58 176 SER A C 1
ATOM 1263 O O . SER A 1 176 ? -1.643 25.700 -2.408 1.00 30.62 176 SER A O 1
ATOM 1268 N N . LEU A 1 177 ? 0.160 24.486 -1.856 1.00 24.83 177 LEU A N 1
ATOM 1269 C CA . LEU A 1 177 ? -0.022 24.745 -0.430 1.00 24.00 177 LEU A CA 1
ATOM 1270 C C . LEU A 1 177 ? 0.320 26.189 -0.071 1.00 31.01 177 LEU A C 1
ATOM 1271 O O . LEU A 1 177 ? -0.364 26.808 0.754 1.00 32.08 177 LEU A O 1
ATOM 1276 N N . LYS A 1 178 ? 1.395 26.728 -0.649 1.00 28.39 178 LYS A N 1
ATOM 1277 C CA . LYS A 1 178 ? 1.796 28.095 -0.321 1.00 30.02 178 LYS A CA 1
ATOM 1278 C C . LYS A 1 178 ? 0.736 29.093 -0.750 1.00 32.10 178 LYS A C 1
ATOM 1279 O O . LYS A 1 178 ? 0.424 30.039 -0.017 1.00 32.00 178 LYS A O 1
ATOM 1285 N N . SER A 1 179 ? 0.160 28.884 -1.930 1.00 29.06 179 SER A N 1
ATOM 1286 C CA . SER A 1 179 ? -0.834 29.790 -2.492 1.00 32.98 179 SER A CA 1
ATOM 1287 C C . SER A 1 179 ? -2.213 29.606 -1.887 1.00 35.29 179 SER A C 1
ATOM 1288 O O . SER A 1 179 ? -3.131 30.345 -2.259 1.00 40.38 179 SER A O 1
ATOM 1291 N N . GLY A 1 180 ? -2.393 28.626 -1.005 1.00 34.08 180 GLY A N 1
ATOM 1292 C CA . GLY A 1 180 ? -3.684 28.344 -0.418 1.00 33.83 180 GLY A CA 1
ATOM 1293 C C . GLY A 1 180 ? -4.650 27.577 -1.301 1.00 32.01 180 GLY A C 1
ATOM 1294 O O . GLY A 1 180 ? -5.781 27.318 -0.866 1.00 30.33 180 GLY A O 1
ATOM 1295 N N . ARG A 1 181 ? -4.256 27.225 -2.528 1.00 26.40 181 ARG A N 1
ATOM 1296 C CA . ARG A 1 181 ? -5.112 26.401 -3.379 1.00 26.69 181 ARG A CA 1
ATOM 1297 C C . ARG A 1 181 ? -5.318 25.002 -2.814 1.00 28.80 181 ARG A C 1
ATOM 1298 O O . ARG A 1 181 ? -6.300 24.344 -3.176 1.00 27.64 181 ARG A O 1
ATOM 1306 N N . ALA A 1 182 ? -4.396 24.527 -1.963 1.00 26.80 182 ALA A N 1
ATOM 1307 C CA . ALA A 1 182 ? -4.495 23.238 -1.283 1.00 24.20 182 ALA A CA 1
ATOM 1308 C C . ALA A 1 182 ? -4.265 23.424 0.207 1.00 27.22 182 ALA A C 1
ATOM 1309 O O . ALA A 1 182 ? -3.430 24.229 0.625 1.00 28.43 182 ALA A O 1
ATOM 1311 N N . ASP A 1 183 ? -5.035 22.691 1.002 1.00 27.46 183 ASP A N 1
ATOM 1312 C CA . ASP A 1 183 ? -4.793 22.529 2.425 1.00 25.17 183 ASP A CA 1
ATOM 1313 C C . ASP A 1 183 ? -4.048 21.242 2.729 1.00 27.45 183 ASP A C 1
ATOM 1314 O O . ASP A 1 183 ? -3.232 21.204 3.654 1.00 25.08 183 ASP A O 1
ATOM 1319 N N . LEU A 1 184 ? -4.332 20.193 1.962 1.00 25.19 184 LEU A N 1
ATOM 1320 C CA . LEU A 1 184 ? -3.607 18.932 2.011 1.00 23.19 184 LEU A CA 1
ATOM 1321 C C . LEU A 1 184 ? -3.134 18.630 0.605 1.00 20.82 184 LEU A C 1
ATOM 1322 O O . LEU A 1 184 ? -3.916 18.744 -0.342 1.00 20.78 184 LEU A O 1
ATOM 1327 N N . ALA A 1 185 ? -1.870 18.239 0.458 1.00 19.34 185 ALA A N 1
ATOM 1328 C CA . ALA A 1 185 ? -1.384 17.696 -0.804 1.00 18.01 185 ALA A CA 1
ATOM 1329 C C . ALA A 1 185 ? -0.826 16.306 -0.549 1.00 16.32 185 ALA A C 1
ATOM 1330 O O . ALA A 1 185 ? -0.113 16.098 0.431 1.00 19.96 185 ALA A O 1
ATOM 1332 N N . ALA A 1 186 ? -1.153 15.367 -1.428 1.00 18.77 186 ALA A N 1
ATOM 1333 C CA . ALA A 1 186 ? -0.783 13.966 -1.251 1.00 16.81 186 ALA A CA 1
ATOM 1334 C C . ALA A 1 186 ? -0.135 13.479 -2.538 1.00 14.67 186 ALA A C 1
ATOM 1335 O O . ALA A 1 186 ? -0.697 13.655 -3.624 1.00 18.52 186 ALA A O 1
ATOM 1337 N N . ILE A 1 187 ? 1.058 12.894 -2.427 1.00 16.18 187 ILE A N 1
ATOM 1338 C CA . ILE A 1 187 ? 1.844 12.503 -3.592 1.00 17.01 187 ILE A CA 1
ATOM 1339 C C . ILE A 1 187 ? 2.197 11.033 -3.444 1.00 16.81 187 ILE A C 1
ATOM 1340 O O . ILE A 1 187 ? 2.636 10.613 -2.369 1.00 18.95 187 ILE A O 1
ATOM 1345 N N . TYR A 1 188 ? 2.048 10.275 -4.531 1.00 17.86 188 TYR A N 1
ATOM 1346 C CA . TYR A 1 188 ? 2.367 8.854 -4.569 1.00 17.43 188 TYR A CA 1
ATOM 1347 C C . TYR A 1 188 ? 3.565 8.610 -5.481 1.00 17.87 188 TYR A C 1
ATOM 1348 O O . TYR A 1 188 ? 3.629 9.159 -6.584 1.00 17.81 188 TYR A O 1
ATOM 1357 N N . HIS A 1 189 ? 4.501 7.757 -5.028 1.00 17.41 189 HIS A N 1
ATOM 1358 C CA . HIS A 1 189 ? 5.694 7.392 -5.785 1.00 18.62 189 HIS A CA 1
ATOM 1359 C C . HIS A 1 189 ? 5.844 5.875 -5.749 1.00 19.89 189 HIS A C 1
ATOM 1360 O O . HIS A 1 189 ? 5.782 5.283 -4.670 1.00 19.96 189 HIS A O 1
ATOM 1367 N N . GLU A 1 190 ? 6.060 5.248 -6.918 1.00 20.06 190 GLU A N 1
ATOM 1368 C CA . GLU A 1 190 ? 6.059 3.786 -7.035 1.00 19.41 190 GLU A CA 1
ATOM 1369 C C . GLU A 1 190 ? 7.430 3.149 -7.261 1.00 20.25 190 GLU A C 1
ATOM 1370 O O . GLU A 1 190 ? 7.582 1.940 -7.027 1.00 20.95 190 GLU A O 1
ATOM 1376 N N . ARG A 1 191 ? 8.425 3.906 -7.712 1.00 21.44 191 ARG A N 1
ATOM 1377 C CA . ARG A 1 191 ? 9.578 3.268 -8.346 1.00 21.28 191 ARG A CA 1
ATOM 1378 C C . ARG A 1 191 ? 10.421 2.435 -7.372 1.00 22.61 191 ARG A C 1
ATOM 1379 O O . ARG A 1 191 ? 11.101 1.500 -7.807 1.00 24.31 191 ARG A O 1
ATOM 1387 N N . ILE A 1 192 ? 10.366 2.705 -6.062 1.00 19.57 192 ILE A N 1
ATOM 1388 C CA . ILE A 1 192 ? 11.118 1.847 -5.149 1.00 18.30 192 ILE A CA 1
ATOM 1389 C C . ILE A 1 192 ? 10.497 0.451 -5.112 1.00 21.34 192 ILE A C 1
ATOM 1390 O O . ILE A 1 192 ? 11.215 -0.561 -5.036 1.00 20.86 192 ILE A O 1
ATOM 1395 N N . ASP A 1 193 ? 9.168 0.374 -5.218 1.00 19.22 193 ASP A N 1
ATOM 1396 C CA . ASP A 1 193 ? 8.472 -0.900 -5.346 1.00 20.99 193 ASP A CA 1
ATOM 1397 C C . ASP A 1 193 ? 8.845 -1.602 -6.649 1.00 19.90 193 ASP A C 1
ATOM 1398 O O . ASP A 1 193 ? 9.180 -2.794 -6.650 1.00 20.63 193 ASP A O 1
ATOM 1403 N N . VAL A 1 194 ? 8.801 -0.881 -7.770 1.00 21.08 194 VAL A N 1
ATOM 1404 C CA . VAL A 1 194 ? 9.090 -1.515 -9.065 1.00 26.47 194 VAL A CA 1
ATOM 1405 C C . VAL A 1 194 ? 10.478 -2.157 -9.066 1.00 23.34 194 VAL A C 1
ATOM 1406 O O . VAL A 1 194 ? 10.655 -3.303 -9.511 1.00 21.88 194 VAL A O 1
ATOM 1410 N N . GLU A 1 195 ? 11.490 -1.421 -8.597 1.00 21.65 195 GLU A N 1
ATOM 1411 C CA . GLU A 1 195 ? 12.849 -1.971 -8.625 1.00 25.62 195 GLU A CA 1
ATOM 1412 C C . GLU A 1 195 ? 13.025 -3.081 -7.598 1.00 24.87 195 GLU A C 1
ATOM 1413 O O . GLU A 1 195 ? 13.794 -4.026 -7.832 1.00 25.30 195 GLU A O 1
ATOM 1419 N N . GLY A 1 196 ? 12.349 -2.978 -6.450 1.00 22.29 196 GLY A N 1
ATOM 1420 C CA . GLY A 1 196 ? 12.353 -4.086 -5.506 1.00 22.74 196 GLY A CA 1
ATOM 1421 C C . GLY A 1 196 ? 11.795 -5.362 -6.113 1.00 22.86 196 GLY A C 1
ATOM 1422 O O . GLY A 1 196 ? 12.330 -6.454 -5.893 1.00 24.47 196 GLY A O 1
ATOM 1423 N N . HIS A 1 197 ? 10.738 -5.232 -6.919 1.00 19.66 197 HIS A N 1
ATOM 1424 C CA . HIS A 1 197 ? 10.146 -6.378 -7.610 1.00 23.30 197 HIS A CA 1
ATOM 1425 C C . HIS A 1 197 ? 11.082 -6.928 -8.679 1.00 22.74 197 HIS A C 1
ATOM 1426 O O . HIS A 1 197 ? 11.351 -8.134 -8.731 1.00 24.18 197 HIS A O 1
ATOM 1433 N N . HIS A 1 198 ? 11.567 -6.049 -9.561 1.00 22.87 198 HIS A N 1
ATOM 1434 C CA . HIS A 1 198 ? 12.253 -6.494 -10.770 1.00 24.45 198 HIS A CA 1
ATOM 1435 C C . HIS A 1 198 ? 13.644 -7.032 -10.473 1.00 25.36 198 HIS A C 1
ATOM 1436 O O . HIS A 1 198 ? 14.114 -7.945 -11.164 1.00 27.31 198 HIS A O 1
ATOM 1443 N N . TYR A 1 199 ? 14.323 -6.475 -9.473 1.00 25.69 199 TYR A N 1
ATOM 1444 C CA . TYR A 1 199 ? 15.698 -6.843 -9.188 1.00 30.91 199 TYR A CA 1
ATOM 1445 C C . TYR A 1 199 ? 15.921 -7.372 -7.783 1.00 28.77 199 TYR A C 1
ATOM 1446 O O . TYR A 1 199 ? 16.973 -7.969 -7.534 1.00 31.78 199 TYR A O 1
ATOM 1455 N N . GLY A 1 200 ? 14.969 -7.195 -6.865 1.00 25.58 200 G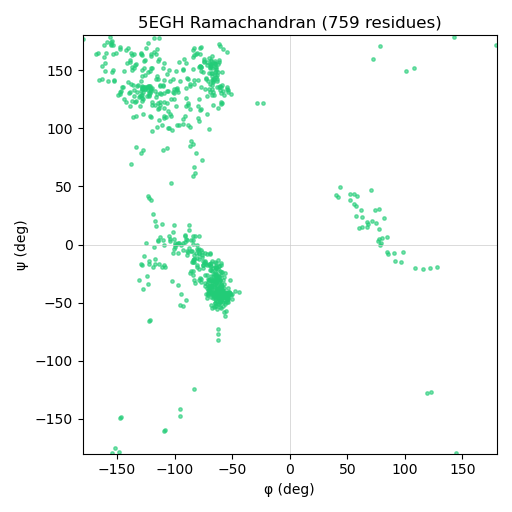LY A N 1
ATOM 1456 C CA . GLY A 1 200 ? 15.111 -7.688 -5.515 1.00 22.82 200 GLY A CA 1
ATOM 1457 C C . GLY A 1 200 ? 15.337 -6.566 -4.518 1.00 22.34 200 GLY A C 1
ATOM 1458 O O . GLY A 1 200 ? 15.870 -5.505 -4.858 1.00 22.75 200 GLY A O 1
ATOM 1459 N N . PRO A 1 201 ? 14.924 -6.779 -3.264 1.00 23.11 201 PRO A N 1
ATOM 1460 C CA . PRO A 1 201 ? 15.067 -5.713 -2.259 1.00 23.48 201 PRO A CA 1
ATOM 1461 C C . PRO A 1 201 ? 16.510 -5.333 -1.961 1.00 27.08 201 PRO A C 1
ATOM 1462 O O . PRO A 1 201 ? 16.756 -4.188 -1.569 1.00 24.66 201 PRO A O 1
ATOM 1466 N N . SER A 1 202 ? 17.479 -6.240 -2.119 1.00 26.12 202 SER A N 1
ATOM 1467 C CA A SER A 1 202 ? 18.874 -5.922 -1.842 0.50 27.43 202 SER A CA 1
ATOM 1468 C CA B SER A 1 202 ? 18.873 -5.916 -1.841 0.50 27.43 202 SER A CA 1
ATOM 1469 C C . SER A 1 202 ? 19.645 -5.477 -3.086 1.00 27.79 202 SER A C 1
ATOM 1470 O O . SER A 1 202 ? 20.869 -5.338 -3.026 1.00 31.46 202 SER A O 1
ATOM 1475 N N . SER A 1 203 ? 18.964 -5.232 -4.198 1.00 24.54 203 SER A N 1
ATOM 1476 C CA . SER A 1 203 ? 19.634 -4.964 -5.467 1.00 26.52 203 SER A CA 1
ATOM 1477 C C . SER A 1 203 ? 20.175 -3.533 -5.543 1.00 31.61 203 SER A C 1
ATOM 1478 O O . SER A 1 203 ? 19.653 -2.620 -4.890 1.00 28.96 203 SER A O 1
ATOM 1481 N N . PRO A 1 204 ? 21.225 -3.306 -6.342 1.00 31.74 204 PRO A N 1
ATOM 1482 C CA . PRO A 1 204 ? 21.653 -1.920 -6.586 1.00 31.68 204 PRO A CA 1
ATOM 1483 C C . PRO A 1 204 ? 20.589 -1.100 -7.291 1.00 30.26 204 PRO A C 1
ATOM 1484 O O . PRO A 1 204 ? 20.505 0.113 -7.061 1.00 30.39 204 PRO A O 1
ATOM 1488 N N . GLN A 1 205 ? 19.757 -1.733 -8.125 1.00 27.31 205 GLN A N 1
ATOM 1489 C CA . GLN A 1 205 ? 18.681 -1.006 -8.798 1.00 26.37 205 GLN A CA 1
ATOM 1490 C C . GLN A 1 205 ? 17.673 -0.450 -7.794 1.00 25.56 205 GLN A C 1
ATOM 1491 O O . GLN A 1 205 ? 17.180 0.678 -7.949 1.00 26.36 205 GLN A O 1
ATOM 1497 N N . ARG A 1 206 ? 17.326 -1.233 -6.776 1.00 22.54 206 ARG A N 1
ATOM 1498 C CA . ARG A 1 206 ? 16.435 -0.710 -5.745 1.00 26.19 206 ARG A CA 1
ATOM 1499 C C . ARG A 1 206 ? 17.129 0.409 -4.975 1.00 25.03 206 ARG A C 1
ATOM 1500 O O . ARG A 1 206 ? 16.529 1.449 -4.693 1.00 22.02 206 ARG A O 1
ATOM 1508 N N . LYS A 1 207 ? 18.405 0.214 -4.626 1.00 22.72 207 LYS A N 1
ATOM 1509 C CA . LYS A 1 207 ? 19.127 1.262 -3.907 1.00 24.30 207 LYS A CA 1
ATOM 1510 C C . LYS A 1 207 ? 19.250 2.533 -4.743 1.00 26.40 207 LYS A C 1
ATOM 1511 O O . LYS A 1 207 ? 19.182 3.647 -4.201 1.00 26.88 207 LYS A O 1
ATOM 1517 N N . ASP A 1 208 ? 19.414 2.395 -6.065 1.00 26.44 208 ASP A N 1
ATOM 1518 C CA . ASP A 1 208 ? 19.452 3.578 -6.926 1.00 28.36 208 ASP A CA 1
ATOM 1519 C C . ASP A 1 208 ? 18.133 4.339 -6.885 1.00 29.41 208 ASP A C 1
ATOM 1520 O O . ASP A 1 208 ? 18.125 5.575 -6.864 1.00 26.56 208 ASP A O 1
ATOM 1525 N N . ALA A 1 209 ? 17.007 3.623 -6.883 1.00 24.03 209 ALA A N 1
ATOM 1526 C CA . ALA A 1 209 ? 15.721 4.315 -6.838 1.00 23.95 209 ALA A CA 1
ATOM 1527 C C . ALA A 1 209 ? 15.512 5.001 -5.489 1.00 22.14 209 ALA A C 1
ATOM 1528 O O . ALA A 1 209 ? 14.917 6.085 -5.419 1.00 25.42 209 ALA A O 1
ATOM 1530 N N . LEU A 1 210 ? 15.990 4.385 -4.410 1.00 23.00 210 LEU A N 1
ATOM 1531 C CA . LEU A 1 210 ? 15.919 5.021 -3.098 1.00 22.05 210 LEU A CA 1
ATOM 1532 C C . LEU A 1 210 ? 16.777 6.279 -3.058 1.00 27.14 210 LEU A C 1
ATOM 1533 O O . LEU A 1 210 ? 16.334 7.331 -2.573 1.00 25.02 210 LEU A O 1
ATOM 1538 N N . ARG A 1 211 ? 18.002 6.184 -3.583 1.00 27.81 211 ARG A N 1
ATOM 1539 C CA . ARG A 1 211 ? 18.897 7.334 -3.665 1.00 30.54 211 ARG A CA 1
ATOM 1540 C C . ARG A 1 211 ? 18.242 8.505 -4.386 1.00 25.66 211 ARG A C 1
ATOM 1541 O O . ARG A 1 211 ? 18.370 9.657 -3.949 1.00 25.41 211 ARG A O 1
ATOM 1549 N N . ALA A 1 212 ? 17.522 8.232 -5.485 1.00 22.79 212 ALA A N 1
ATOM 1550 C CA . ALA A 1 212 ? 16.860 9.310 -6.216 1.00 23.23 212 ALA A CA 1
ATOM 1551 C C . ALA A 1 212 ? 15.810 9.994 -5.352 1.00 27.51 212 ALA A C 1
ATOM 1552 O O . ALA A 1 212 ? 15.725 11.226 -5.327 1.00 24.61 212 ALA A O 1
ATOM 1554 N N . VAL A 1 213 ? 15.013 9.208 -4.621 1.00 22.95 213 VAL A N 1
ATOM 1555 C CA . VAL A 1 213 ? 14.035 9.789 -3.706 1.00 22.44 213 VAL A CA 1
ATOM 1556 C C . VAL A 1 213 ? 14.742 10.564 -2.602 1.00 24.73 213 VAL A C 1
ATOM 1557 O O . VAL A 1 213 ? 14.335 11.674 -2.239 1.00 24.06 213 VAL A O 1
ATOM 1561 N N . ASP A 1 214 ? 15.833 10.011 -2.072 1.00 22.98 214 ASP A N 1
ATOM 1562 C CA . ASP A 1 214 ? 16.541 10.696 -1.001 1.00 24.28 214 ASP A CA 1
ATOM 1563 C C . ASP A 1 214 ? 17.022 12.074 -1.449 1.00 24.84 214 ASP A C 1
ATOM 1564 O O . ASP A 1 214 ? 16.970 13.043 -0.681 1.00 25.06 214 ASP A O 1
ATOM 1569 N N . THR A 1 215 ? 17.475 12.182 -2.695 1.00 20.48 215 THR A N 1
ATOM 1570 C CA . THR A 1 215 ? 17.955 13.466 -3.191 1.00 26.54 215 THR A CA 1
ATOM 1571 C C . THR A 1 215 ? 16.807 14.449 -3.369 1.00 26.15 215 THR A C 1
ATOM 1572 O O . THR A 1 215 ? 16.945 15.632 -3.044 1.00 25.64 215 THR A O 1
ATOM 1576 N N . VAL A 1 216 ? 15.657 13.975 -3.857 1.00 24.43 216 VAL A N 1
ATOM 1577 C CA . VAL A 1 216 ? 14.491 14.853 -3.958 1.00 24.51 216 VAL A CA 1
ATOM 1578 C C . VAL A 1 216 ? 14.089 15.373 -2.578 1.00 24.96 216 VAL A C 1
ATOM 1579 O O . VAL A 1 216 ? 13.731 16.546 -2.427 1.00 24.61 216 VAL A O 1
ATOM 1583 N N . LEU A 1 217 ? 14.130 14.511 -1.553 1.00 24.35 217 LEU A N 1
ATOM 1584 C CA . LEU A 1 217 ? 13.717 14.939 -0.212 1.00 24.13 217 LEU A CA 1
ATOM 1585 C C . LEU A 1 217 ? 14.678 15.967 0.371 1.00 27.62 217 LEU A C 1
ATOM 1586 O O . LEU A 1 217 ? 14.251 16.910 1.052 1.00 25.31 217 LEU A O 1
ATOM 1591 N N . LYS A 1 218 ? 15.977 15.789 0.122 1.00 27.45 218 LYS A N 1
ATOM 1592 C CA . LYS A 1 218 ? 16.978 16.768 0.533 1.00 28.69 218 LYS A CA 1
ATOM 1593 C C . LYS A 1 218 ? 16.644 18.155 0.000 1.00 28.43 218 LYS A C 1
ATOM 1594 O O . LYS A 1 218 ? 16.651 19.143 0.747 1.00 32.52 218 LYS A O 1
ATOM 1600 N N . TYR A 1 219 ? 16.346 18.251 -1.296 1.00 26.65 219 TYR A N 1
ATOM 1601 C CA . TYR A 1 219 ? 16.039 19.561 -1.864 1.00 27.14 219 TYR A CA 1
ATOM 1602 C C . TYR A 1 219 ? 14.625 20.010 -1.538 1.00 30.87 219 TYR A C 1
ATOM 1603 O O . TYR A 1 219 ? 14.385 21.220 -1.412 1.00 30.69 219 TYR A O 1
ATOM 1612 N N . MET A 1 220 ? 13.695 19.067 -1.349 1.00 25.04 220 MET A N 1
ATOM 1613 C CA . MET A 1 220 ? 12.371 19.422 -0.845 1.00 25.44 220 MET A CA 1
ATOM 1614 C C . MET A 1 220 ? 12.463 20.214 0.447 1.00 27.91 220 MET A C 1
ATOM 1615 O O . MET A 1 220 ? 11.725 21.186 0.642 1.00 24.46 220 MET A O 1
ATOM 1620 N N . ILE A 1 221 ? 13.357 19.803 1.351 1.00 25.07 221 ILE A N 1
ATOM 1621 C CA . ILE A 1 221 ? 13.539 20.543 2.595 1.00 26.85 221 ILE A CA 1
ATOM 1622 C C . ILE A 1 221 ? 14.004 21.962 2.294 1.00 30.56 221 ILE A C 1
ATOM 1623 O O . ILE A 1 221 ? 13.555 22.927 2.928 1.00 29.73 221 ILE A O 1
ATOM 1628 N N . GLN A 1 222 ? 14.916 22.108 1.325 1.00 26.75 222 GLN A N 1
ATOM 1629 C CA . GLN A 1 222 ? 15.369 23.440 0.931 1.00 31.41 222 GLN A CA 1
ATOM 1630 C C . GLN A 1 222 ? 14.237 24.249 0.319 1.00 31.53 222 GLN A C 1
ATOM 1631 O O . GLN A 1 222 ? 14.101 25.447 0.600 1.00 31.49 222 GLN A O 1
ATOM 1637 N N . TRP A 1 223 ? 13.428 23.620 -0.539 1.00 27.72 223 TRP A N 1
ATOM 1638 C CA . TRP A 1 223 ? 12.319 24.338 -1.165 1.00 28.25 223 TRP A CA 1
ATOM 1639 C C . TRP A 1 223 ? 11.321 24.819 -0.121 1.00 28.57 223 TRP A C 1
ATOM 1640 O O . TRP A 1 223 ? 10.770 25.919 -0.244 1.00 31.49 223 TRP A O 1
ATOM 1651 N N . ILE A 1 224 ? 11.066 24.002 0.907 1.00 25.86 224 ILE A N 1
ATOM 1652 C CA . ILE A 1 224 ? 10.119 24.382 1.955 1.00 28.29 224 ILE A CA 1
ATOM 1653 C C . ILE A 1 224 ? 10.603 25.633 2.675 1.00 32.59 224 ILE A C 1
ATOM 1654 O O . ILE A 1 224 ? 9.862 26.613 2.832 1.00 30.36 224 ILE A O 1
ATOM 1659 N N . GLN A 1 225 ? 11.858 25.612 3.121 1.00 30.21 225 GLN A N 1
ATOM 1660 C CA . GLN A 1 225 ? 12.452 26.784 3.755 1.00 31.87 225 GLN A CA 1
ATOM 1661 C C . GLN A 1 225 ? 12.481 27.975 2.799 1.00 31.30 225 GLN A C 1
ATOM 1662 O O . GLN A 1 225 ? 12.059 29.083 3.154 1.00 33.42 225 GLN A O 1
ATOM 1668 N N . ASP A 1 226 ? 12.943 27.755 1.566 1.00 26.12 226 ASP A N 1
ATOM 1669 C CA . ASP A 1 226 ? 13.168 28.870 0.653 1.00 32.80 226 ASP A CA 1
ATOM 1670 C C . ASP A 1 226 ? 11.871 29.562 0.266 1.00 36.12 226 ASP A C 1
ATOM 1671 O O . ASP A 1 226 ? 11.873 30.775 0.019 1.00 33.02 226 ASP A O 1
ATOM 1676 N N . ARG A 1 227 ? 10.760 28.821 0.201 1.00 29.35 227 ARG A N 1
ATOM 1677 C CA . ARG A 1 227 ? 9.466 29.394 -0.150 1.00 29.83 227 ARG A CA 1
ATOM 1678 C C . ARG A 1 227 ? 8.682 29.883 1.061 1.00 33.27 227 ARG A C 1
ATOM 1679 O O . ARG A 1 227 ? 7.529 30.300 0.907 1.00 34.22 227 ARG A O 1
ATOM 1687 N N . GLY A 1 228 ? 9.273 29.840 2.252 1.00 30.72 228 GLY A N 1
ATOM 1688 C CA . GLY A 1 228 ? 8.650 30.441 3.413 1.00 35.47 228 GLY A CA 1
ATOM 1689 C C . GLY A 1 228 ? 7.600 29.599 4.086 1.00 41.24 228 GLY A C 1
ATOM 1690 O O . GLY A 1 228 ? 6.749 30.147 4.793 1.00 37.05 228 GLY A O 1
ATOM 1691 N N . LEU A 1 229 ? 7.639 28.277 3.897 1.00 33.12 229 LEU A N 1
ATOM 1692 C CA . LEU A 1 229 ? 6.629 27.361 4.408 1.00 32.17 229 LEU A CA 1
ATOM 1693 C C . LEU A 1 229 ? 7.047 26.634 5.680 1.00 29.79 229 LEU A C 1
ATOM 1694 O O . LEU A 1 229 ? 6.234 25.893 6.238 1.00 32.40 229 LEU A O 1
ATOM 1699 N N . GLN A 1 230 ? 8.282 26.823 6.155 1.00 30.46 230 GLN A N 1
ATOM 1700 C CA . GLN A 1 230 ? 8.797 25.951 7.203 1.00 32.46 230 GLN A CA 1
ATOM 1701 C C . GLN A 1 230 ? 7.917 25.957 8.448 1.00 36.34 230 GLN A C 1
ATOM 1702 O O . GLN A 1 230 ? 7.778 24.922 9.107 1.00 37.55 230 GLN A O 1
ATOM 1708 N N . GLN A 1 231 ? 7.291 27.088 8.775 1.00 36.59 231 GLN A N 1
ATOM 1709 C CA . GLN A 1 231 ? 6.447 27.153 9.962 1.00 37.04 231 GLN A CA 1
ATOM 1710 C C . GLN A 1 231 ? 4.981 26.852 9.677 1.00 38.32 231 GLN A C 1
ATOM 1711 O O . GLN A 1 231 ? 4.187 26.777 10.622 1.00 35.86 231 GLN A O 1
ATOM 1717 N N . ASP A 1 232 ? 4.609 26.672 8.410 1.00 34.25 232 ASP A N 1
ATOM 1718 C CA . ASP A 1 232 ? 3.220 26.499 8.014 1.00 36.19 232 ASP A CA 1
ATOM 1719 C C . ASP A 1 232 ? 2.889 25.093 7.529 1.00 33.58 232 ASP A C 1
ATOM 1720 O O . ASP A 1 232 ? 1.754 24.863 7.107 1.00 33.32 232 ASP A O 1
ATOM 1725 N N . LEU A 1 233 ? 3.830 24.150 7.581 1.00 31.88 233 LEU A N 1
ATOM 1726 C CA . LEU A 1 233 ? 3.697 22.897 6.837 1.00 25.73 233 LEU A CA 1
ATOM 1727 C C . LEU A 1 233 ? 4.269 21.733 7.633 1.00 30.87 233 LEU A C 1
ATOM 1728 O O . LEU A 1 233 ? 5.438 21.772 8.025 1.00 30.91 233 LEU A O 1
ATOM 1733 N N . ASN A 1 234 ? 3.467 20.689 7.846 1.00 23.31 234 ASN A N 1
ATOM 1734 C CA . ASN A 1 234 ? 4.001 19.398 8.267 1.00 24.26 234 ASN A CA 1
ATOM 1735 C C . ASN A 1 234 ? 4.126 18.485 7.054 1.00 21.75 234 ASN A C 1
ATOM 1736 O O . ASN A 1 234 ? 3.366 18.595 6.091 1.00 22.67 234 ASN A O 1
ATOM 1741 N N . VAL A 1 235 ? 5.107 17.589 7.101 1.00 21.17 235 VAL A N 1
ATOM 1742 C CA . VAL A 1 235 ? 5.305 16.600 6.047 1.00 20.36 235 VAL A CA 1
ATOM 1743 C C . VAL A 1 235 ? 5.277 15.222 6.697 1.00 24.95 235 VAL A C 1
ATOM 1744 O O . VAL A 1 235 ? 5.993 14.968 7.672 1.00 21.90 235 VAL A O 1
ATOM 1748 N N . ILE A 1 236 ? 4.443 14.337 6.171 1.00 19.33 236 ILE A N 1
ATOM 1749 C CA . ILE A 1 236 ? 4.356 12.975 6.669 1.00 18.90 236 ILE A CA 1
ATOM 1750 C C . ILE A 1 236 ? 4.723 12.057 5.515 1.00 19.58 236 ILE A C 1
ATOM 1751 O O . ILE A 1 236 ? 4.291 12.281 4.380 1.00 20.65 236 ILE A O 1
ATOM 1756 N N . LEU A 1 237 ? 5.570 11.065 5.791 1.00 19.67 237 LEU A N 1
ATOM 1757 C CA . LEU A 1 237 ? 6.006 10.102 4.790 1.00 19.48 237 LEU A CA 1
ATOM 1758 C C . LEU A 1 237 ? 5.757 8.706 5.340 1.00 19.58 237 LEU A C 1
ATOM 1759 O O . LEU A 1 237 ? 6.102 8.430 6.491 1.00 20.68 237 LEU A O 1
ATOM 1764 N N . PHE A 1 238 ? 5.189 7.822 4.522 1.00 17.78 238 PHE A N 1
ATOM 1765 C CA . PHE A 1 238 ? 5.020 6.436 4.944 1.00 17.62 238 PHE A CA 1
ATOM 1766 C C . PHE A 1 238 ? 4.977 5.544 3.714 1.00 17.19 238 PHE A C 1
ATOM 1767 O O . PHE A 1 238 ? 4.981 6.021 2.576 1.00 17.07 238 PHE A O 1
ATOM 1775 N N . SER A 1 239 ? 4.936 4.236 3.959 1.00 16.98 239 SER A N 1
ATOM 1776 C CA . SER A 1 239 ? 4.807 3.258 2.889 1.00 18.23 239 SER A CA 1
ATOM 1777 C C . SER A 1 239 ? 3.686 2.285 3.193 1.00 18.85 239 SER A C 1
ATOM 1778 O O . SER A 1 239 ? 3.217 2.174 4.330 1.00 18.87 239 SER A O 1
ATOM 1781 N N . ASP A 1 240 ? 3.268 1.577 2.138 1.00 16.26 240 ASP A N 1
ATOM 1782 C CA . ASP A 1 240 ? 2.183 0.624 2.236 1.00 15.10 240 ASP A CA 1
ATOM 1783 C C . ASP A 1 240 ? 2.633 -0.764 2.687 1.00 16.31 240 ASP A C 1
ATOM 1784 O O . ASP A 1 240 ? 1.811 -1.499 3.239 1.00 17.93 240 ASP A O 1
ATOM 1789 N N . HIS A 1 241 ? 3.909 -1.116 2.506 1.00 17.44 241 HIS A N 1
ATOM 1790 C CA . HIS A 1 241 ? 4.430 -2.438 2.871 1.00 18.69 241 HIS A CA 1
ATOM 1791 C C . HIS A 1 241 ? 5.910 -2.475 2.507 1.00 18.47 241 HIS A C 1
ATOM 1792 O O . HIS A 1 241 ? 6.424 -1.580 1.830 1.00 18.37 241 HIS A O 1
ATOM 1799 N N . GLY A 1 242 ? 6.579 -3.544 2.921 1.00 18.77 242 GLY A N 1
ATOM 1800 C CA . GLY A 1 242 ? 7.984 -3.783 2.572 1.00 20.86 242 GLY A CA 1
ATOM 1801 C C . GLY A 1 242 ? 8.147 -4.677 1.350 1.00 19.86 242 GLY A C 1
ATOM 1802 O O . GLY A 1 242 ? 7.403 -4.577 0.365 1.00 19.30 242 GLY A O 1
ATOM 1803 N N . MET A 1 243 ? 9.152 -5.558 1.395 1.00 20.22 243 MET A N 1
ATOM 1804 C CA . MET A 1 243 ? 9.497 -6.321 0.199 1.00 16.80 243 MET A CA 1
ATOM 1805 C C . MET A 1 243 ? 10.398 -7.473 0.624 1.00 19.61 243 MET A C 1
ATOM 1806 O O . MET A 1 243 ? 11.220 -7.292 1.514 1.00 20.22 243 MET A O 1
ATOM 1811 N N . THR A 1 244 ? 10.223 -8.649 0.008 1.00 18.70 244 THR A N 1
ATOM 1812 C CA . THR A 1 244 ? 11.053 -9.808 0.348 1.00 21.61 244 THR A CA 1
ATOM 1813 C C . THR A 1 244 ? 11.529 -10.512 -0.924 1.00 23.66 244 THR A C 1
ATOM 1814 O O . THR A 1 244 ? 11.031 -10.274 -2.022 1.00 21.68 244 THR A O 1
ATOM 1818 N N . ASP A 1 245 ? 12.539 -11.371 -0.776 1.00 20.26 245 ASP A N 1
ATOM 1819 C CA . ASP A 1 245 ? 13.013 -12.131 -1.926 1.00 24.57 245 ASP A CA 1
ATOM 1820 C C . ASP A 1 245 ? 12.026 -13.227 -2.310 1.00 21.63 245 ASP A C 1
ATOM 1821 O O . ASP A 1 245 ? 11.412 -13.864 -1.449 1.00 25.61 245 ASP A O 1
ATOM 1826 N N . ILE A 1 246 ? 11.870 -13.443 -3.614 1.00 20.31 246 ILE A N 1
ATOM 1827 C CA . ILE A 1 246 ? 11.180 -14.624 -4.111 1.00 22.76 246 ILE A CA 1
ATOM 1828 C C . ILE A 1 246 ? 12.143 -15.404 -4.998 1.00 23.84 246 ILE A C 1
ATOM 1829 O O . ILE A 1 246 ? 13.177 -14.894 -5.448 1.00 23.58 246 ILE A O 1
ATOM 1834 N N . PHE A 1 247 ? 11.782 -16.667 -5.259 1.00 27.25 247 PHE A N 1
ATOM 1835 C CA . PHE A 1 247 ? 12.717 -17.643 -5.801 1.00 26.45 247 PHE A CA 1
ATOM 1836 C C . PHE A 1 247 ? 12.046 -18.477 -6.894 1.00 27.36 247 PHE A C 1
ATOM 1837 O O . PHE A 1 247 ? 11.775 -19.667 -6.726 1.00 34.17 247 PHE A O 1
ATOM 1845 N N . TRP A 1 248 ? 11.763 -17.841 -8.021 1.00 29.12 248 TRP A N 1
ATOM 1846 C CA . TRP A 1 248 ? 11.380 -18.553 -9.229 1.00 34.73 248 TRP A CA 1
ATOM 1847 C C . TRP A 1 248 ? 12.628 -19.346 -9.663 1.00 37.18 248 TRP A C 1
ATOM 1848 O O . TRP A 1 248 ? 13.740 -18.853 -9.510 1.00 39.81 248 TRP A O 1
ATOM 1859 N N . MET A 1 249 ? 12.476 -20.568 -10.170 1.00 37.97 249 MET A N 1
ATOM 1860 C CA . MET A 1 249 ? 11.203 -21.254 -10.307 1.00 34.17 249 MET A CA 1
ATOM 1861 C C . MET A 1 249 ? 11.010 -22.286 -9.201 1.00 36.46 249 MET A C 1
ATOM 1862 O O . MET A 1 249 ? 9.935 -22.875 -9.099 1.00 43.06 249 MET A O 1
ATOM 1867 N N . ASP A 1 250 ? 12.056 -22.509 -8.392 1.00 35.82 250 ASP A N 1
ATOM 1868 C CA . ASP A 1 250 ? 11.993 -23.532 -7.350 1.00 38.71 250 ASP A CA 1
ATOM 1869 C C . ASP A 1 250 ? 10.781 -23.334 -6.451 1.00 39.11 250 ASP A C 1
ATOM 1870 O O . ASP A 1 250 ? 10.061 -24.289 -6.142 1.00 33.42 250 ASP A O 1
ATOM 1875 N N . LYS A 1 251 ? 10.536 -22.101 -6.020 1.00 30.69 251 LYS A N 1
ATOM 1876 C CA . LYS A 1 251 ? 9.509 -21.869 -5.007 1.00 25.05 251 LYS A CA 1
ATOM 1877 C C . LYS A 1 251 ? 8.232 -21.310 -5.619 1.00 32.32 251 LYS A C 1
ATOM 1878 O O . LYS A 1 251 ? 7.702 -20.291 -5.183 1.00 27.48 251 LYS A O 1
ATOM 1884 N N . VAL A 1 252 ? 7.732 -22.005 -6.638 1.00 30.20 252 VAL A N 1
ATOM 1885 C CA . VAL A 1 252 ? 6.477 -21.682 -7.309 1.00 27.18 252 VAL A CA 1
ATOM 1886 C C . VAL A 1 252 ? 5.512 -22.833 -7.062 1.00 36.07 252 VAL A C 1
ATOM 1887 O O . VAL A 1 252 ? 5.865 -24.003 -7.257 1.00 33.08 252 VAL A O 1
ATOM 1891 N N . ILE A 1 253 ? 4.310 -22.510 -6.603 1.00 27.99 253 ILE A N 1
ATOM 1892 C CA . ILE A 1 253 ? 3.233 -23.479 -6.454 1.00 28.28 253 ILE A CA 1
ATOM 1893 C C . ILE A 1 253 ? 2.320 -23.336 -7.663 1.00 32.25 253 ILE A C 1
ATOM 1894 O O . ILE A 1 253 ? 1.757 -22.259 -7.892 1.00 31.22 253 ILE A O 1
ATOM 1899 N N . GLU A 1 254 ? 2.181 -24.407 -8.451 1.00 31.74 254 GLU A N 1
ATOM 1900 C CA . GLU A 1 254 ? 1.354 -24.388 -9.664 1.00 35.89 254 GLU A CA 1
ATOM 1901 C C . GLU A 1 254 ? -0.016 -24.979 -9.343 1.00 31.90 254 GLU A C 1
ATOM 1902 O O . GLU A 1 254 ? -0.170 -26.198 -9.266 1.00 33.14 254 GLU A O 1
ATOM 1908 N N . LEU A 1 255 ? -1.029 -24.123 -9.180 1.00 31.37 255 LEU A N 1
ATOM 1909 C CA . LEU A 1 255 ? -2.344 -24.618 -8.768 1.00 29.74 255 LEU A CA 1
ATOM 1910 C C . LEU A 1 255 ? -2.916 -25.617 -9.767 1.00 27.26 255 LEU A C 1
ATOM 1911 O O . LEU A 1 255 ? -3.630 -26.545 -9.379 1.00 30.13 255 LEU A O 1
ATOM 1916 N N . SER A 1 256 ? -2.640 -25.430 -11.061 1.00 26.85 256 SER A N 1
ATOM 1917 C CA . SER A 1 256 ? -3.232 -26.318 -12.056 1.00 31.24 256 SER A CA 1
ATOM 1918 C C . SER A 1 256 ? -2.664 -27.730 -11.988 1.00 35.67 256 SER A C 1
ATOM 1919 O O . SER A 1 256 ? -3.172 -28.618 -12.684 1.00 31.60 256 SER A O 1
ATOM 1922 N N . ASN A 1 257 ? -1.635 -27.961 -11.175 1.00 30.45 257 ASN A N 1
ATOM 1923 C CA . ASN A 1 257 ? -1.195 -29.324 -10.895 1.00 28.18 257 ASN A CA 1
ATOM 1924 C C . ASN A 1 257 ? -2.083 -30.021 -9.878 1.00 31.69 257 ASN A C 1
ATOM 1925 O O . ASN A 1 257 ? -1.916 -31.223 -9.649 1.00 30.48 257 ASN A O 1
ATOM 1930 N N . TYR A 1 258 ? -3.017 -29.307 -9.255 1.00 25.84 258 TYR A N 1
ATOM 1931 C CA . TYR A 1 258 ? -3.813 -29.898 -8.193 1.00 25.46 258 TYR A CA 1
ATOM 1932 C C . TYR A 1 258 ? -5.305 -29.838 -8.439 1.00 33.89 258 TYR A C 1
ATOM 1933 O O . TYR A 1 258 ? -6.018 -30.753 -8.027 1.00 39.41 258 TYR A O 1
ATOM 1942 N N . ILE A 1 259 ? -5.801 -28.786 -9.083 1.00 30.39 259 ILE A N 1
ATOM 1943 C CA . ILE A 1 259 ? -7.229 -28.631 -9.297 1.00 36.87 259 ILE A CA 1
ATOM 1944 C C . ILE A 1 259 ? -7.459 -28.158 -10.723 1.00 37.42 259 ILE A C 1
ATOM 1945 O O . ILE A 1 259 ? -6.596 -27.535 -11.348 1.00 39.03 259 ILE A O 1
ATOM 1950 N N A SER A 1 260 ? -8.644 -28.462 -11.238 0.50 38.30 260 SER A N 1
ATOM 1951 N N B SER A 1 260 ? -8.645 -28.459 -11.238 0.50 38.30 260 SER A N 1
ATOM 1952 C CA A SER A 1 260 ? -9.032 -28.008 -12.561 0.50 35.65 260 SER A CA 1
ATOM 1953 C CA B SER A 1 260 ? -9.032 -28.012 -12.565 0.50 35.65 260 SER A CA 1
ATOM 1954 C C A SER A 1 260 ? -9.681 -26.638 -12.463 0.50 36.32 260 SER A C 1
ATOM 1955 C C B SER A 1 260 ? -9.689 -26.645 -12.471 0.50 36.33 260 SER A C 1
ATOM 1956 O O A SER A 1 260 ? -10.470 -26.376 -11.551 0.50 35.99 260 SER A O 1
ATOM 1957 O O B SER A 1 260 ? -10.495 -26.392 -11.571 0.50 35.99 260 SER A O 1
ATOM 1962 N N . LEU A 1 261 ? -9.342 -25.765 -13.411 1.00 37.10 261 LEU A N 1
ATOM 1963 C CA . LEU A 1 261 ? -9.961 -24.445 -13.450 1.00 43.27 261 LEU A CA 1
ATOM 1964 C C . LEU A 1 261 ? -11.461 -24.553 -13.682 1.00 42.53 261 LEU A C 1
ATOM 1965 O O . LEU A 1 261 ? -12.223 -23.668 -13.278 1.00 38.89 261 LEU A O 1
ATOM 1970 N N . ASP A 1 262 ? -11.903 -25.648 -14.305 1.00 39.38 262 ASP A N 1
ATOM 1971 C CA . ASP A 1 262 ? -13.323 -25.879 -14.508 1.00 39.31 262 ASP A CA 1
ATOM 1972 C C . ASP A 1 262 ? -14.075 -26.048 -13.197 1.00 35.45 262 ASP A C 1
ATOM 1973 O O . ASP A 1 262 ? -15.304 -25.933 -13.185 1.00 40.81 262 ASP A O 1
ATOM 1978 N N . ASP A 1 263 ? -13.382 -26.335 -12.100 1.00 29.43 263 ASP A N 1
ATOM 1979 C CA . ASP A 1 263 ? -14.037 -26.456 -10.808 1.00 31.23 263 ASP A CA 1
ATOM 1980 C C . ASP A 1 263 ? -14.075 -25.134 -10.057 1.00 29.67 263 ASP A C 1
ATOM 1981 O O . ASP A 1 263 ? -14.456 -25.111 -8.883 1.00 28.10 263 ASP A O 1
ATOM 1986 N N . LEU A 1 264 ? -13.685 -24.043 -10.709 1.00 28.72 264 LEU A N 1
ATOM 1987 C CA . LEU A 1 264 ? -13.611 -22.730 -10.089 1.00 32.27 264 LEU A CA 1
ATOM 1988 C C . LEU A 1 264 ? -14.490 -21.762 -10.857 1.00 28.37 264 LEU A C 1
ATOM 1989 O O . LEU A 1 264 ? -14.378 -21.650 -12.081 1.00 32.03 264 LEU A O 1
ATOM 1994 N N . GLN A 1 265 ? -15.360 -21.070 -10.123 1.00 25.54 265 GLN A N 1
ATOM 1995 C CA . GLN A 1 265 ? -16.125 -19.965 -10.686 1.00 26.90 265 GLN A CA 1
ATOM 1996 C C . GLN A 1 265 ? -15.226 -18.769 -10.982 1.00 31.33 265 GLN A C 1
ATOM 1997 O O . GLN A 1 265 ? -15.422 -18.057 -11.978 1.00 28.05 265 GLN A O 1
ATOM 2003 N N . GLN A 1 266 ? -14.245 -18.522 -10.118 1.00 26.42 266 GLN A N 1
ATOM 2004 C CA . GLN A 1 266 ? -13.402 -17.339 -10.222 1.00 22.04 266 GLN A CA 1
ATOM 2005 C C . GLN A 1 266 ? -12.119 -17.583 -9.435 1.00 24.22 266 GLN A C 1
ATOM 2006 O O . GLN A 1 266 ? -12.113 -18.333 -8.456 1.00 21.18 266 GLN A O 1
ATOM 2012 N N . VAL A 1 267 ? -11.034 -16.959 -9.895 1.00 26.82 267 VAL A N 1
ATOM 2013 C CA . VAL A 1 267 ? -9.762 -16.876 -9.174 1.00 27.24 267 VAL A CA 1
ATOM 2014 C C . VAL A 1 267 ? -9.247 -15.457 -9.331 1.00 23.15 267 VAL A C 1
ATOM 2015 O O . VAL A 1 267 ? -9.331 -14.893 -10.422 1.00 24.65 267 VAL A O 1
ATOM 2019 N N . LYS A 1 268 ? -8.715 -14.876 -8.250 1.00 22.65 268 LYS A N 1
ATOM 2020 C CA . LYS A 1 268 ? -8.172 -13.519 -8.278 1.00 22.15 268 LYS A CA 1
ATOM 2021 C C . LYS A 1 268 ? -6.768 -13.503 -7.683 1.00 21.75 268 LYS A C 1
ATOM 2022 O O . LYS A 1 268 ? -6.547 -14.040 -6.593 1.00 21.64 268 LYS A O 1
ATOM 2028 N N . ASP A 1 269 ? -5.833 -12.919 -8.438 1.00 21.99 269 ASP A N 1
ATOM 2029 C CA . ASP A 1 269 ? -4.433 -12.646 -8.112 1.00 19.89 269 ASP A CA 1
ATOM 2030 C C . ASP A 1 269 ? -3.524 -13.869 -8.226 1.00 29.86 269 ASP A C 1
ATOM 2031 O O . ASP A 1 269 ? -3.971 -14.999 -8.459 1.00 24.06 269 ASP A O 1
ATOM 2036 N N . ARG A 1 270 ? -2.228 -13.603 -8.120 1.00 24.28 270 ARG A N 1
ATOM 2037 C CA . ARG A 1 270 ? -1.150 -14.577 -8.163 1.00 25.68 270 ARG A CA 1
ATOM 2038 C C . ARG A 1 270 ? -0.104 -14.092 -7.178 1.00 29.19 270 ARG A C 1
ATOM 2039 O O . ARG A 1 270 ? 0.059 -12.886 -6.989 1.00 31.03 270 ARG A O 1
ATOM 2047 N N . GLY A 1 271 ? 0.619 -15.017 -6.567 1.00 24.37 271 GLY A N 1
ATOM 2048 C CA . GLY A 1 271 ? 1.647 -14.617 -5.640 1.00 23.53 271 GLY A CA 1
ATOM 2049 C C . GLY A 1 271 ? 1.395 -15.142 -4.246 1.00 23.69 271 GLY A C 1
ATOM 2050 O O . GLY A 1 271 ? 1.217 -16.346 -4.038 1.00 28.97 271 GLY A O 1
ATOM 2051 N N . PRO A 1 272 ? 1.410 -14.256 -3.248 1.00 21.16 272 PRO A N 1
ATOM 2052 C CA . PRO A 1 272 ? 1.275 -14.733 -1.867 1.00 19.82 272 PRO A CA 1
ATOM 2053 C C . PRO A 1 272 ? -0.154 -14.965 -1.397 1.00 21.67 272 PRO A C 1
ATOM 2054 O O . PRO A 1 272 ? -0.380 -15.821 -0.537 1.00 23.47 272 PRO A O 1
ATOM 2058 N N . VAL A 1 273 ? -1.124 -14.204 -1.907 1.00 19.61 273 VAL A N 1
ATOM 2059 C CA . VAL A 1 273 ? -2.507 -14.293 -1.441 1.00 22.27 273 VAL A CA 1
ATOM 2060 C C . VAL A 1 273 ? -3.405 -14.431 -2.657 1.00 24.63 273 VAL A C 1
ATOM 2061 O O . VAL A 1 273 ? -3.446 -13.531 -3.507 1.00 26.04 273 VAL A O 1
ATOM 2065 N N . VAL A 1 274 ? -4.132 -15.542 -2.732 1.00 21.94 274 VAL A N 1
ATOM 2066 C CA . VAL A 1 274 ? -4.964 -15.866 -3.882 1.00 21.23 274 VAL A CA 1
ATOM 2067 C C . VAL A 1 274 ? -6.369 -16.178 -3.391 1.00 18.44 274 VAL A C 1
ATOM 2068 O O . VAL A 1 274 ? -6.548 -16.945 -2.443 1.00 21.30 274 VAL A O 1
ATOM 2072 N N . SER A 1 275 ? -7.364 -15.570 -4.030 1.00 18.44 275 SER A N 1
ATOM 2073 C CA . SER A 1 275 ? -8.763 -15.747 -3.689 1.00 17.60 275 SER A CA 1
ATOM 2074 C C . SER A 1 275 ? -9.376 -16.740 -4.679 1.00 20.65 275 SER A C 1
ATOM 2075 O O . SER A 1 275 ? -9.200 -16.589 -5.893 1.00 22.50 275 SER A O 1
ATOM 2078 N N . LEU A 1 276 ? -10.084 -17.745 -4.154 1.00 19.05 276 LEU A N 1
ATOM 2079 C CA . LEU A 1 276 ? -10.723 -18.808 -4.939 1.00 19.25 276 LEU A CA 1
ATOM 2080 C C . LEU A 1 276 ? -12.215 -18.884 -4.642 1.00 21.17 276 LEU A C 1
ATOM 2081 O O . LEU A 1 276 ? -12.620 -18.887 -3.478 1.00 21.78 276 LEU A O 1
ATOM 2086 N N . TRP A 1 277 ? -13.021 -19.016 -5.693 1.00 19.68 277 TRP A N 1
ATOM 2087 C CA . TRP A 1 277 ? -14.463 -19.227 -5.573 1.00 21.41 277 TRP A CA 1
ATOM 2088 C C . TRP A 1 277 ? -14.816 -20.558 -6.234 1.00 22.73 277 TRP A C 1
ATOM 2089 O O . TRP A 1 277 ? -14.927 -20.616 -7.467 1.00 23.89 277 TRP A O 1
ATOM 2100 N N . PRO A 1 278 ? -14.956 -21.661 -5.486 1.00 23.78 278 PRO A N 1
ATOM 2101 C CA . PRO A 1 278 ? -15.322 -22.938 -6.122 1.00 26.97 278 PRO A CA 1
ATOM 2102 C C . PRO A 1 278 ? -16.710 -22.894 -6.747 1.00 31.81 278 PRO A C 1
ATOM 2103 O O . PRO A 1 278 ? -17.590 -22.147 -6.309 1.00 30.57 278 PRO A O 1
ATOM 2107 N N . VAL A 1 279 ? -16.906 -23.724 -7.771 1.00 26.62 279 VAL A N 1
ATOM 2108 C CA . VAL A 1 279 ? -18.254 -23.956 -8.295 1.00 29.47 279 VAL A CA 1
ATOM 2109 C C . VAL A 1 279 ? -19.073 -24.644 -7.205 1.00 29.57 279 VAL A C 1
ATOM 2110 O O . VAL A 1 279 ? -18.501 -25.269 -6.300 1.00 30.83 279 VAL A O 1
ATOM 2114 N N . PRO A 1 280 ? -20.401 -24.536 -7.216 1.00 34.18 280 PRO A N 1
ATOM 2115 C CA . PRO A 1 280 ? -21.192 -25.242 -6.200 1.00 36.99 280 PRO A CA 1
ATOM 2116 C C . PRO A 1 280 ? -20.952 -26.748 -6.265 1.00 34.31 280 PRO A C 1
ATOM 2117 O O . PRO A 1 280 ? -20.903 -27.342 -7.342 1.00 35.78 280 PRO A O 1
ATOM 2121 N N . GLY A 1 281 ? -20.771 -27.356 -5.094 1.00 34.76 281 GLY A N 1
ATOM 2122 C CA . GLY A 1 281 ? -20.506 -28.775 -4.992 1.00 35.33 281 GLY A CA 1
ATOM 2123 C C . GLY A 1 281 ? -19.041 -29.166 -5.006 1.00 43.35 281 GLY A C 1
ATOM 2124 O O . GLY A 1 281 ? -18.729 -30.343 -4.789 1.00 35.76 281 GLY A O 1
ATOM 2125 N N . LYS A 1 282 ? -18.130 -28.224 -5.254 1.00 36.67 282 LYS A N 1
ATOM 2126 C CA . LYS A 1 282 ? -16.705 -28.529 -5.294 1.00 33.20 282 LYS A CA 1
ATOM 2127 C C . LYS A 1 282 ? -15.925 -27.846 -4.178 1.00 28.56 282 LYS A C 1
ATOM 2128 O O . LYS A 1 282 ? -14.698 -27.971 -4.129 1.00 26.86 282 LYS A O 1
ATOM 2134 N N . HIS A 1 283 ? -16.610 -27.132 -3.283 1.00 27.90 283 HIS A N 1
ATOM 2135 C CA . HIS A 1 283 ? -15.924 -26.400 -2.222 1.00 28.03 283 HIS A CA 1
ATOM 2136 C C . HIS A 1 283 ? -15.078 -27.334 -1.362 1.00 31.71 283 HIS A C 1
ATOM 2137 O O . HIS A 1 283 ? -13.877 -27.102 -1.161 1.00 27.73 283 HIS A O 1
ATOM 2144 N N . SER A 1 284 ? -15.689 -28.401 -0.849 1.00 27.53 284 SER A N 1
ATOM 2145 C CA . SER A 1 284 ? -14.968 -29.296 0.047 1.00 29.70 284 SER A CA 1
ATOM 2146 C C . SER A 1 284 ? -13.811 -29.994 -0.659 1.00 25.98 284 SER A C 1
ATOM 2147 O O . SER A 1 284 ? -12.734 -30.151 -0.074 1.00 29.65 284 SER A O 1
ATOM 2150 N N . GLU A 1 285 ? -14.000 -30.404 -1.911 1.00 26.43 285 GLU A N 1
ATOM 2151 C CA . GLU A 1 285 ? -12.951 -31.138 -2.610 1.00 28.26 285 GLU A CA 1
ATOM 2152 C C . GLU A 1 285 ? -11.751 -30.246 -2.894 1.00 30.16 285 GLU A C 1
ATOM 2153 O O . GLU A 1 285 ? -10.601 -30.652 -2.687 1.00 29.77 285 GLU A O 1
ATOM 2159 N N . ILE A 1 286 ? -12.003 -29.022 -3.370 1.00 26.66 286 ILE A N 1
ATOM 2160 C CA . ILE A 1 286 ? -10.914 -28.073 -3.600 1.00 27.85 286 ILE A CA 1
ATOM 2161 C C . ILE A 1 286 ? -10.188 -27.780 -2.298 1.00 24.99 286 ILE A C 1
ATOM 2162 O O . ILE A 1 286 ? -8.953 -27.766 -2.243 1.00 27.49 286 ILE A O 1
ATOM 2167 N N . TYR A 1 287 ? -10.946 -27.546 -1.227 1.00 22.40 287 TYR A N 1
ATOM 2168 C CA . TYR A 1 287 ? -10.335 -27.293 0.071 1.00 23.37 287 TYR A CA 1
ATOM 2169 C C . TYR A 1 287 ? -9.414 -28.437 0.479 1.00 30.85 287 TYR A C 1
ATOM 2170 O O . TYR A 1 287 ? -8.249 -28.223 0.834 1.00 26.64 287 TYR A O 1
ATOM 2179 N N . HIS A 1 288 ? -9.919 -29.674 0.415 1.00 28.11 288 HIS A N 1
ATOM 2180 C CA . HIS A 1 288 ? -9.131 -30.800 0.914 1.00 28.99 288 HIS A CA 1
ATOM 2181 C C . HIS A 1 288 ? -7.941 -31.105 0.017 1.00 28.14 288 HIS A C 1
ATOM 2182 O O . HIS A 1 288 ? -6.890 -31.532 0.513 1.00 33.96 288 HIS A O 1
ATOM 2189 N N . LYS A 1 289 ? -8.077 -30.880 -1.287 1.00 23.73 289 LYS A N 1
ATOM 2190 C CA . LYS A 1 289 ? -6.968 -31.106 -2.208 1.00 27.17 289 LYS A CA 1
ATOM 2191 C C . LYS A 1 289 ? -5.833 -30.115 -1.966 1.00 32.64 289 LYS A C 1
ATOM 2192 O O . LYS A 1 289 ? -4.656 -30.493 -1.972 1.00 30.67 289 LYS A O 1
ATOM 2198 N N . LEU A 1 290 ? -6.168 -28.844 -1.742 1.00 29.50 290 LEU A N 1
ATOM 2199 C CA . LEU A 1 290 ? -5.149 -27.828 -1.525 1.00 25.17 290 LEU A CA 1
ATOM 2200 C C . LEU A 1 290 ? -4.581 -27.861 -0.115 1.00 27.70 290 LEU A C 1
ATOM 2201 O O . LEU A 1 290 ? -3.468 -27.374 0.086 1.00 29.98 290 LEU A O 1
ATOM 2206 N N . ARG A 1 291 ? -5.305 -28.450 0.853 1.00 26.30 291 ARG A N 1
ATOM 2207 C CA . ARG A 1 291 ? -4.789 -28.598 2.213 1.00 35.22 291 ARG A CA 1
ATOM 2208 C C . ARG A 1 291 ? -3.516 -29.427 2.255 1.00 32.89 291 ARG A C 1
ATOM 2209 O O . ARG A 1 291 ? -2.740 -29.316 3.209 1.00 33.87 291 ARG A O 1
ATOM 2217 N N . THR A 1 292 ? -3.294 -30.269 1.246 1.00 34.82 292 THR A N 1
ATOM 2218 C CA . THR A 1 292 ? -2.133 -31.148 1.228 1.00 40.73 292 THR A CA 1
ATOM 2219 C C . THR A 1 292 ? -0.880 -30.456 0.707 1.00 43.63 292 THR A C 1
ATOM 2220 O O . THR A 1 292 ? 0.221 -30.997 0.864 1.00 41.86 292 THR A O 1
ATOM 2224 N N . VAL A 1 293 ? -1.020 -29.275 0.112 1.00 35.32 293 VAL A N 1
ATOM 2225 C CA . VAL A 1 293 ? 0.085 -28.623 -0.582 1.00 30.81 293 VAL A CA 1
ATOM 2226 C C . VAL A 1 293 ? 0.999 -27.949 0.437 1.00 34.68 293 VAL A C 1
ATOM 2227 O O . VAL A 1 293 ? 0.569 -27.063 1.185 1.00 30.50 293 VAL A O 1
ATOM 2231 N N . GLU A 1 294 ? 2.262 -28.375 0.474 1.00 30.39 294 GLU A N 1
ATOM 2232 C CA . GLU A 1 294 ? 3.244 -27.743 1.342 1.00 31.59 294 GLU A CA 1
ATOM 2233 C C . GLU A 1 294 ? 3.581 -26.332 0.861 1.00 30.77 294 GLU A C 1
ATOM 2234 O O . GLU A 1 294 ? 3.492 -26.022 -0.330 1.00 27.65 294 GLU A O 1
ATOM 2240 N N . HIS A 1 295 ? 3.972 -25.485 1.814 1.00 25.63 295 HIS A N 1
ATOM 2241 C CA . HIS A 1 295 ? 4.474 -24.121 1.625 1.00 27.95 295 HIS A CA 1
ATOM 2242 C C . HIS A 1 295 ? 3.372 -23.111 1.344 1.00 28.50 295 HIS A C 1
ATOM 2243 O O . HIS A 1 295 ? 3.666 -21.965 0.960 1.00 27.11 295 HIS A O 1
ATOM 2250 N N . MET A 1 296 ? 2.120 -23.482 1.573 1.00 26.98 296 MET A N 1
ATOM 2251 C CA . MET A 1 296 ? 1.037 -22.514 1.631 1.00 28.73 296 MET A CA 1
ATOM 2252 C C . MET A 1 296 ? 0.014 -23.017 2.635 1.00 33.07 296 MET A C 1
ATOM 2253 O O . MET A 1 296 ? 0.090 -24.151 3.115 1.00 27.70 296 MET A O 1
ATOM 2258 N N . THR A 1 297 ? -0.941 -22.151 2.962 1.00 23.42 297 THR A N 1
ATOM 2259 C CA . THR A 1 297 ? -2.059 -22.495 3.824 1.00 25.18 297 THR A CA 1
ATOM 2260 C C . THR A 1 297 ? -3.341 -22.094 3.111 1.00 31.40 297 THR A C 1
ATOM 2261 O O . THR A 1 297 ? -3.418 -20.993 2.559 1.00 26.80 297 THR A O 1
ATOM 2265 N N . VAL A 1 298 ? -4.335 -22.981 3.092 1.00 25.07 298 VAL A N 1
ATOM 2266 C CA . VAL A 1 298 ? -5.649 -22.651 2.551 1.00 23.89 298 VAL A CA 1
ATOM 2267 C C . VAL A 1 298 ? -6.605 -22.491 3.722 1.00 27.06 298 VAL A C 1
ATOM 2268 O O . VAL A 1 298 ? -6.622 -23.315 4.644 1.00 26.11 298 VAL A O 1
ATOM 2272 N N . TYR A 1 299 ? -7.376 -21.405 3.702 1.00 24.86 299 TYR A N 1
ATOM 2273 C CA . TYR A 1 299 ? -8.328 -21.095 4.755 1.00 23.36 299 TYR A CA 1
ATOM 2274 C C . TYR A 1 299 ? -9.727 -20.985 4.174 1.00 26.41 299 TYR A C 1
ATOM 2275 O O . TYR A 1 299 ? -9.936 -20.292 3.172 1.00 26.03 299 TYR A O 1
ATOM 2284 N N . GLU A 1 300 ? -10.676 -21.637 4.830 1.00 25.87 300 GLU A N 1
ATOM 2285 C CA . GLU A 1 300 ? -12.067 -21.255 4.701 1.00 24.28 300 GLU A CA 1
ATOM 2286 C C . GLU A 1 300 ? -12.271 -19.896 5.350 1.00 24.69 300 GLU A C 1
ATOM 2287 O O . GLU A 1 300 ? -11.597 -19.542 6.320 1.00 26.72 300 GLU A O 1
ATOM 2293 N N . LYS A 1 301 ? -13.202 -19.124 4.792 1.00 25.86 301 LYS A N 1
ATOM 2294 C CA . LYS A 1 301 ? -13.379 -17.744 5.234 1.00 31.12 301 LYS A CA 1
ATOM 2295 C C . LYS A 1 301 ? -13.557 -17.672 6.748 1.00 31.10 301 LYS A C 1
ATOM 2296 O O . LYS A 1 301 ? -12.951 -16.827 7.416 1.00 25.53 301 LYS A O 1
ATOM 2302 N N . GLU A 1 302 ? -14.325 -18.602 7.323 1.00 27.68 302 GLU A N 1
ATOM 2303 C CA . GLU A 1 302 ? -14.554 -18.543 8.763 1.00 31.84 302 GLU A CA 1
ATOM 2304 C C . GLU A 1 302 ? -13.338 -18.961 9.586 1.00 32.91 302 GLU A C 1
ATOM 2305 O O . GLU A 1 302 ? -13.306 -18.680 10.784 1.00 35.97 302 GLU A O 1
ATOM 2307 N N . SER A 1 303 ? -12.332 -19.588 8.983 1.00 28.65 303 SER A N 1
ATOM 2308 C CA . SER A 1 303 ? -11.160 -20.053 9.715 1.00 29.10 303 SER A CA 1
ATOM 2309 C C . SER A 1 303 ? -9.922 -19.184 9.509 1.00 26.44 303 SER A C 1
ATOM 2310 O O . SER A 1 303 ? -8.849 -19.523 10.018 1.00 26.08 303 SER A O 1
ATOM 2313 N N . ILE A 1 304 ? -10.036 -18.094 8.756 1.00 24.17 304 ILE A N 1
ATOM 2314 C CA . ILE A 1 304 ? -8.909 -17.176 8.563 1.00 26.11 304 ILE A CA 1
ATOM 2315 C C . ILE A 1 304 ? -8.466 -16.648 9.920 1.00 23.52 304 ILE A C 1
ATOM 2316 O O . ILE A 1 304 ? -9.327 -16.316 10.755 1.00 24.65 304 ILE A O 1
ATOM 2321 N N . PRO A 1 305 ? -7.165 -16.565 10.207 1.00 22.89 305 PRO A N 1
ATOM 2322 C CA . PRO A 1 305 ? -6.724 -16.090 11.527 1.00 27.91 305 PRO A CA 1
ATOM 2323 C C . PRO A 1 305 ? -7.331 -14.737 11.877 1.00 28.27 305 PRO A C 1
ATOM 2324 O O . PRO A 1 305 ? -7.335 -13.805 11.065 1.00 23.10 305 PRO A O 1
ATOM 2328 N N . ASN A 1 306 ? -7.861 -14.632 13.100 1.00 23.68 306 ASN A N 1
ATOM 2329 C CA . ASN A 1 306 ? -8.500 -13.382 13.504 1.00 23.14 306 ASN A CA 1
ATOM 2330 C C . ASN A 1 306 ? -7.511 -12.225 13.492 1.00 25.68 306 ASN A C 1
ATOM 2331 O O . ASN A 1 306 ? -7.897 -11.075 13.266 1.00 24.41 306 ASN A O 1
ATOM 2336 N N . ARG A 1 307 ? -6.233 -12.506 13.745 1.00 21.98 307 ARG A N 1
ATOM 2337 C CA . ARG A 1 307 ? -5.250 -11.432 13.819 1.00 25.53 307 ARG A CA 1
ATOM 2338 C C . ARG A 1 307 ? -5.068 -10.701 12.489 1.00 23.72 307 ARG A C 1
ATOM 2339 O O . ARG A 1 307 ? -4.512 -9.598 12.479 1.00 21.56 307 ARG A O 1
ATOM 2347 N N . PHE A 1 308 ? -5.524 -11.278 11.377 1.00 24.44 308 PHE A N 1
ATOM 2348 C CA . PHE A 1 308 ? -5.445 -10.599 10.085 1.00 21.45 308 PHE A CA 1
ATOM 2349 C C . PHE A 1 308 ? -6.474 -9.486 9.916 1.00 21.86 308 PHE A C 1
ATOM 2350 O O . PHE A 1 308 ? -6.331 -8.678 8.987 1.00 21.40 308 PHE A O 1
ATOM 2358 N N . TYR A 1 309 ? -7.497 -9.426 10.772 1.00 22.00 309 TYR A N 1
ATOM 2359 C CA . TYR A 1 309 ? -8.594 -8.454 10.660 1.00 19.26 309 TYR A CA 1
ATOM 2360 C C . TYR A 1 309 ? -9.067 -8.317 9.217 1.00 20.88 309 TYR A C 1
ATOM 2361 O O . TYR A 1 309 ? -9.237 -7.216 8.683 1.00 20.93 309 TYR A O 1
ATOM 2370 N N . TYR A 1 310 ? -9.310 -9.458 8.603 1.00 18.46 310 TYR A N 1
ATOM 2371 C CA . TYR A 1 310 ? -9.578 -9.617 7.180 1.00 18.00 310 TYR A CA 1
ATOM 2372 C C . TYR A 1 310 ? -10.852 -10.396 6.890 1.00 19.74 310 TYR A C 1
ATOM 2373 O O . TYR A 1 310 ? -11.593 -10.032 5.961 1.00 21.70 310 TYR A O 1
ATOM 2382 N N . LYS A 1 311 ? -11.149 -11.439 7.686 1.00 19.54 311 LYS A N 1
ATOM 2383 C CA . LYS A 1 311 ? -12.153 -12.445 7.328 1.00 18.18 311 LYS A CA 1
ATOM 2384 C C . LYS A 1 311 ? -13.573 -11.892 7.229 1.00 21.68 311 LYS A C 1
ATOM 2385 O O . LYS A 1 311 ? -14.392 -12.475 6.513 1.00 24.48 311 LYS A O 1
ATOM 2391 N N . LYS A 1 312 ? -13.886 -10.788 7.912 1.00 21.42 312 LYS A N 1
ATOM 2392 C CA . LYS A 1 312 ? -15.230 -10.221 7.852 1.00 24.32 312 LYS A CA 1
ATOM 2393 C C . LYS A 1 312 ? -15.495 -9.379 6.599 1.00 25.74 312 LYS A C 1
ATOM 2394 O O . LYS A 1 312 ? -16.631 -8.913 6.424 1.00 24.54 312 LYS A O 1
ATOM 2400 N N . GLY A 1 313 ? -14.507 -9.168 5.729 1.00 20.83 313 GLY A N 1
ATOM 2401 C CA . GLY A 1 313 ? -14.745 -8.343 4.552 1.00 19.18 313 GLY A CA 1
ATOM 2402 C C . GLY A 1 313 ? -15.733 -8.998 3.599 1.00 19.96 313 GLY A C 1
ATOM 2403 O O . GLY A 1 313 ? -15.692 -10.205 3.364 1.00 20.54 313 GLY A O 1
ATOM 2404 N N . LYS A 1 314 ? -16.629 -8.189 3.029 1.00 21.33 314 LYS A N 1
ATOM 2405 C CA . LYS A 1 314 ? -17.694 -8.788 2.233 1.00 21.66 314 LYS A CA 1
ATOM 2406 C C . LYS A 1 314 ? -17.169 -9.414 0.942 1.00 23.24 314 LYS A C 1
ATOM 2407 O O . LYS A 1 314 ? -17.784 -10.352 0.430 1.00 24.53 314 LYS A O 1
ATOM 2413 N N . PHE A 1 315 ? -16.052 -8.927 0.405 1.00 19.00 315 PHE A N 1
ATOM 2414 C CA . PHE A 1 315 ? -15.511 -9.447 -0.850 1.00 20.17 315 PHE A CA 1
ATOM 2415 C C . PHE A 1 315 ? -14.544 -10.613 -0.651 1.00 22.49 315 PHE A C 1
ATOM 2416 O O . PHE A 1 315 ? -14.094 -11.193 -1.648 1.00 20.08 315 PHE A O 1
ATOM 2424 N N . VAL A 1 316 ? -14.212 -10.954 0.602 1.00 19.07 316 VAL A N 1
ATOM 2425 C CA . VAL A 1 316 ? -13.311 -12.078 0.863 1.00 23.39 316 VAL A CA 1
ATOM 2426 C C . VAL A 1 316 ? -13.941 -13.350 0.306 1.00 20.50 316 VAL A C 1
ATOM 2427 O O . VAL A 1 316 ? -15.151 -13.565 0.425 1.00 19.68 316 VAL A O 1
ATOM 2431 N N . SER A 1 317 ? -13.125 -14.171 -0.357 1.00 21.98 317 SER A N 1
ATOM 2432 C CA . SER A 1 317 ? -13.595 -15.336 -1.096 1.00 22.73 317 SER A CA 1
ATOM 2433 C C . SER A 1 317 ? -13.836 -16.533 -0.172 1.00 21.88 317 SER A C 1
ATOM 2434 O O . SER A 1 317 ? -13.395 -16.540 0.978 1.00 23.10 317 SER A O 1
ATOM 2437 N N . PRO A 1 318 ? -14.573 -17.553 -0.643 1.00 19.48 318 PRO A N 1
ATOM 2438 C CA . PRO A 1 318 ? -14.776 -18.749 0.197 1.00 23.10 318 PRO A CA 1
ATOM 2439 C C . PRO A 1 318 ? -13.482 -19.420 0.613 1.00 23.20 318 PRO A C 1
ATOM 2440 O O . PRO A 1 318 ? -13.377 -19.884 1.752 1.00 25.80 318 PRO A O 1
ATOM 2444 N N . LEU A 1 319 ? -12.498 -19.487 -0.276 1.00 22.96 319 LEU A N 1
ATOM 2445 C CA . LEU A 1 319 ? -11.186 -20.033 0.045 1.00 23.51 319 LEU A CA 1
ATOM 2446 C C . LEU A 1 319 ? -10.130 -18.981 -0.242 1.00 24.38 319 LEU A C 1
ATOM 2447 O O . LEU A 1 319 ? -10.187 -18.297 -1.271 1.00 22.06 319 LEU A O 1
ATOM 2452 N N . THR A 1 320 ? -9.174 -18.841 0.669 1.00 22.20 320 THR A N 1
ATOM 2453 C CA . THR A 1 320 ? -8.062 -17.924 0.472 1.00 23.20 320 THR A CA 1
ATOM 2454 C C . THR A 1 320 ? -6.763 -18.677 0.708 1.00 20.60 320 THR A C 1
ATOM 2455 O O . THR A 1 320 ? -6.613 -19.361 1.726 1.00 23.42 320 THR A O 1
ATOM 2459 N N . LEU A 1 321 ? -5.853 -18.576 -0.250 1.00 21.17 321 LEU A N 1
ATOM 2460 C CA . LEU A 1 321 ? -4.541 -19.211 -0.179 1.00 19.07 321 LEU A CA 1
ATOM 2461 C C . LEU A 1 321 ? -3.514 -18.194 0.298 1.00 23.79 321 LEU A C 1
ATOM 2462 O O . LEU A 1 321 ? -3.458 -17.075 -0.222 1.00 21.41 321 LEU A O 1
ATOM 2467 N N . VAL A 1 322 ? -2.682 -18.584 1.262 1.00 21.26 322 VAL A N 1
ATOM 2468 C CA . VAL A 1 322 ? -1.632 -17.703 1.773 1.00 21.28 322 VAL A CA 1
ATOM 2469 C C . VAL A 1 322 ? -0.320 -18.457 1.692 1.00 22.21 322 VAL A C 1
ATOM 2470 O O . VAL A 1 322 ? -0.129 -19.454 2.403 1.00 23.27 322 VAL A O 1
ATOM 2474 N N . ALA A 1 323 ? 0.577 -17.994 0.822 1.00 21.98 323 ALA A N 1
ATOM 2475 C CA . ALA A 1 323 ? 1.871 -18.646 0.641 1.00 21.49 323 ALA A CA 1
ATOM 2476 C C . ALA A 1 323 ? 2.827 -18.343 1.793 1.00 25.07 323 ALA A C 1
ATOM 2477 O O . ALA A 1 323 ? 2.790 -17.270 2.404 1.00 21.16 323 ALA A O 1
ATOM 2479 N N . ASP A 1 324 ? 3.703 -19.307 2.088 1.00 20.17 324 ASP A N 1
ATOM 2480 C CA . ASP A 1 324 ? 4.820 -19.036 2.985 1.00 26.16 324 ASP A CA 1
ATOM 2481 C C . ASP A 1 324 ? 5.757 -18.005 2.368 1.00 20.83 324 ASP A C 1
ATOM 2482 O O . ASP A 1 324 ? 5.880 -17.907 1.147 1.00 23.06 324 ASP A O 1
ATOM 2487 N N . GLU A 1 325 ? 6.429 -17.236 3.225 1.00 22.49 325 GLU A N 1
ATOM 2488 C CA . GLU A 1 325 ? 7.345 -16.201 2.745 1.00 22.96 325 GLU A CA 1
ATOM 2489 C C . GLU A 1 325 ? 8.340 -16.751 1.719 1.00 27.60 325 GLU A C 1
ATOM 2490 O O . GLU A 1 325 ? 8.994 -17.778 1.948 1.00 25.80 325 GLU A O 1
ATOM 2496 N N . GLY A 1 326 ? 8.445 -16.059 0.580 1.00 21.69 326 GLY A N 1
ATOM 2497 C CA . GLY A 1 326 ? 9.344 -16.424 -0.497 1.00 23.54 326 GLY A CA 1
ATOM 2498 C C . GLY A 1 326 ? 8.749 -17.330 -1.557 1.00 21.68 326 GLY A C 1
ATOM 2499 O O . GLY A 1 326 ? 9.340 -17.481 -2.637 1.00 23.42 326 GLY A O 1
ATOM 2500 N N . TRP A 1 327 ? 7.604 -17.936 -1.279 1.00 23.08 327 TRP A N 1
ATOM 2501 C CA . TRP A 1 327 ? 6.884 -18.782 -2.214 1.00 21.42 327 TRP A CA 1
ATOM 2502 C C . TRP A 1 327 ? 5.872 -17.959 -3.002 1.00 25.85 327 TRP A C 1
ATOM 2503 O O . TRP A 1 327 ? 5.460 -16.878 -2.581 1.00 26.16 327 TRP A O 1
ATOM 2514 N N . PHE A 1 328 ? 5.461 -18.496 -4.150 1.00 24.43 328 PHE A N 1
ATOM 2515 C CA . PHE A 1 328 ? 4.644 -17.758 -5.112 1.00 26.70 328 PHE A CA 1
ATOM 2516 C C . PHE A 1 328 ? 3.627 -18.718 -5.711 1.00 27.36 328 PHE A C 1
ATOM 2517 O O . PHE A 1 328 ? 4.013 -19.744 -6.285 1.00 29.38 328 PHE A O 1
ATOM 2525 N N . ILE A 1 329 ? 2.340 -18.395 -5.577 1.00 22.41 329 ILE A N 1
ATOM 2526 C CA . ILE A 1 329 ? 1.260 -19.230 -6.107 1.00 28.74 329 ILE A CA 1
ATOM 2527 C C . ILE A 1 329 ? 0.817 -18.687 -7.457 1.00 29.64 329 ILE A C 1
ATOM 2528 O O . ILE A 1 329 ? 0.531 -17.491 -7.598 1.00 28.37 329 ILE A O 1
ATOM 2533 N N . ALA A 1 330 ? 0.717 -19.566 -8.446 1.00 28.94 330 ALA A N 1
ATOM 2534 C CA . ALA A 1 330 ? 0.191 -19.178 -9.742 1.00 34.41 330 ALA A CA 1
ATOM 2535 C C . ALA A 1 330 ? -0.545 -20.369 -10.332 1.00 35.52 330 ALA A C 1
ATOM 2536 O O . ALA A 1 330 ? -0.451 -21.488 -9.824 1.00 31.43 330 ALA A O 1
ATOM 2538 N N . GLU A 1 331 ? -1.298 -20.118 -11.407 1.00 32.46 331 GLU A N 1
ATOM 2539 C CA . GLU A 1 331 ? -1.903 -21.226 -12.144 1.00 40.74 331 GLU A CA 1
ATOM 2540 C C . GLU A 1 331 ? -0.830 -22.185 -12.649 1.00 34.72 331 GLU A C 1
ATOM 2541 O O . GLU A 1 331 ? -0.941 -23.407 -12.490 1.00 41.50 331 GLU A O 1
ATOM 2547 N N . SER A 1 332 ? 0.232 -21.642 -13.234 1.00 36.45 332 SER A N 1
ATOM 2548 C CA . SER A 1 332 ? 1.335 -22.431 -13.759 1.00 44.53 332 SER A CA 1
ATOM 2549 C C . SER A 1 332 ? 2.543 -21.520 -13.923 1.00 42.61 332 SER A C 1
ATOM 2550 O O . SER A 1 332 ? 2.413 -20.295 -13.971 1.00 40.34 332 SER A O 1
ATOM 2553 N N . ARG A 1 333 ? 3.721 -22.140 -14.022 1.00 41.51 333 ARG A N 1
ATOM 2554 C CA . ARG A 1 333 ? 4.946 -21.383 -14.259 1.00 41.73 333 ARG A CA 1
ATOM 2555 C C . ARG A 1 333 ? 4.820 -20.505 -15.500 1.00 49.16 333 ARG A C 1
ATOM 2556 O O . ARG A 1 333 ? 5.169 -19.318 -15.478 1.00 44.90 333 ARG A O 1
ATOM 2564 N N . GLU A 1 334 ? 4.303 -21.066 -16.592 1.00 44.77 334 GLU A N 1
ATOM 2565 C CA . GLU A 1 334 ? 4.161 -20.285 -17.815 1.00 48.41 334 GLU A CA 1
ATOM 2566 C C . GLU A 1 334 ? 3.240 -19.085 -17.631 1.00 46.19 334 GLU A C 1
ATOM 2567 O O . GLU A 1 334 ? 3.287 -18.148 -18.435 1.00 44.89 334 GLU A O 1
ATOM 2573 N N . MET A 1 335 ? 2.414 -19.081 -16.587 1.00 45.97 335 MET A N 1
ATOM 2574 C CA . MET A 1 335 ? 1.494 -17.984 -16.331 1.00 41.32 335 MET A CA 1
ATOM 2575 C C . MET A 1 335 ? 1.999 -17.032 -15.248 1.00 42.34 335 MET A C 1
ATOM 2576 O O . MET A 1 335 ? 1.214 -16.243 -14.713 1.00 37.36 335 MET A O 1
ATOM 2581 N N . LEU A 1 336 ? 3.290 -17.087 -14.921 1.00 39.65 336 LEU A N 1
ATOM 2582 C CA . LEU A 1 336 ? 3.854 -16.148 -13.962 1.00 31.66 336 LEU A CA 1
ATOM 2583 C C . LEU A 1 336 ? 3.861 -14.732 -14.538 1.00 34.04 336 LEU A C 1
ATOM 2584 O O . LEU A 1 336 ? 3.916 -14.549 -15.754 1.00 37.09 336 LEU A O 1
ATOM 2589 N N . PRO A 1 337 ? 3.789 -13.645 -13.631 1.00 38.60 337 PRO A N 1
ATOM 2590 C CA . PRO A 1 337 ? 3.820 -12.256 -14.140 1.00 33.87 337 PRO A CA 1
ATOM 2591 C C . PRO A 1 337 ? 5.222 -11.812 -14.551 1.00 33.25 337 PRO A C 1
ATOM 2592 O O . PRO A 1 337 ? 5.888 -11.006 -13.888 1.00 29.93 337 PRO A O 1
ATOM 2596 N N . PHE A 1 338 ? 5.699 -12.342 -15.678 1.00 32.41 338 PHE A N 1
ATOM 2597 C CA . PHE A 1 338 ? 6.995 -11.941 -16.206 1.00 31.40 338 PHE A CA 1
ATOM 2598 C C . PHE A 1 338 ? 6.966 -10.467 -16.585 1.00 33.77 338 PHE A C 1
ATOM 2599 O O . PHE A 1 338 ? 5.925 -9.928 -16.957 1.00 33.57 338 PHE A O 1
ATOM 2607 N N . TRP A 1 339 ? 8.116 -9.805 -16.469 1.00 34.28 339 TRP A N 1
ATOM 2608 C CA . TRP A 1 339 ? 8.189 -8.381 -16.759 1.00 36.17 339 TRP A CA 1
ATOM 2609 C C . TRP A 1 339 ? 9.050 -8.112 -17.986 1.00 37.49 339 TRP A C 1
ATOM 2610 O O . TRP A 1 339 ? 9.870 -8.934 -18.403 1.00 38.82 339 TRP A O 1
ATOM 2621 N N . MET A 1 340 ? 8.837 -6.935 -18.568 1.00 37.88 340 MET A N 1
ATOM 2622 C CA . MET A 1 340 ? 9.413 -6.589 -19.864 1.00 44.06 340 MET A CA 1
ATOM 2623 C C . MET A 1 340 ? 10.804 -6.010 -19.645 1.00 43.10 340 MET A C 1
ATOM 2624 O O . MET A 1 340 ? 10.995 -4.795 -19.578 1.00 43.89 340 MET A O 1
ATOM 2629 N N . ASN A 1 341 ? 11.788 -6.897 -19.532 1.00 41.78 341 ASN A N 1
ATOM 2630 C CA . ASN A 1 341 ? 13.184 -6.510 -19.421 1.00 43.04 341 ASN A CA 1
ATOM 2631 C C . ASN A 1 341 ? 13.866 -6.375 -20.776 1.00 53.46 341 ASN A C 1
ATOM 2632 O O . ASN A 1 341 ? 15.077 -6.126 -20.821 1.00 48.65 341 ASN A O 1
ATOM 2637 N N . SER A 1 342 ? 13.123 -6.538 -21.869 1.00 55.50 342 SER A N 1
ATOM 2638 C CA . SER A 1 342 ? 13.685 -6.518 -23.214 1.00 59.70 342 SER A CA 1
ATOM 2639 C C . SER A 1 342 ? 12.592 -6.092 -24.186 1.00 61.75 342 SER A C 1
ATOM 2640 O O . SER A 1 342 ? 11.447 -5.850 -23.797 1.00 64.99 342 SER A O 1
ATOM 2643 N N . THR A 1 343 ? 12.952 -6.036 -25.470 1.00 71.03 343 THR A N 1
ATOM 2644 C CA . THR A 1 343 ? 12.074 -5.435 -26.472 1.00 71.71 343 THR A CA 1
ATOM 2645 C C . THR A 1 343 ? 10.791 -6.240 -26.662 1.00 70.74 343 THR A C 1
ATOM 2646 O O . THR A 1 343 ? 9.685 -5.696 -26.567 1.00 72.47 343 THR A O 1
ATOM 2650 N N . GLY A 1 344 ? 10.918 -7.537 -26.939 1.00 72.41 344 GLY A N 1
ATOM 2651 C CA . GLY A 1 344 ? 9.774 -8.338 -27.336 1.00 72.58 344 GLY A CA 1
ATOM 2652 C C . GLY A 1 344 ? 8.919 -8.873 -26.204 1.00 71.80 344 GLY A C 1
ATOM 2653 O O . GLY A 1 344 ? 8.423 -8.106 -25.373 1.00 73.04 344 GLY A O 1
ATOM 2654 N N . LYS A 1 345 ? 8.738 -10.192 -26.172 1.00 72.69 345 LYS A N 1
ATOM 2655 C CA . LYS A 1 345 ? 7.869 -10.814 -25.181 1.00 66.33 345 LYS A CA 1
ATOM 2656 C C . LYS A 1 345 ? 8.427 -10.624 -23.773 1.00 64.52 345 LYS A C 1
ATOM 2657 O O . LYS A 1 345 ? 9.642 -10.563 -23.562 1.00 65.09 345 LYS A O 1
ATOM 2659 N N . ARG A 1 346 ? 7.519 -10.527 -22.801 1.00 58.18 346 ARG A N 1
ATOM 2660 C CA . ARG A 1 346 ? 7.907 -10.353 -21.404 1.00 49.02 346 ARG A CA 1
ATOM 2661 C C . ARG A 1 346 ? 8.507 -11.649 -20.877 1.00 43.92 346 ARG A C 1
ATOM 2662 O O . ARG A 1 346 ? 7.808 -12.654 -20.734 1.00 46.58 346 ARG A O 1
ATOM 2670 N N . GLU A 1 347 ? 9.804 -11.624 -20.589 1.00 44.03 347 GLU A N 1
ATOM 2671 C CA . GLU A 1 347 ? 10.525 -12.795 -20.125 1.00 42.62 347 GLU A CA 1
ATOM 2672 C C . GLU A 1 347 ? 11.253 -12.567 -18.809 1.00 39.82 347 GLU A C 1
ATOM 2673 O O . GLU A 1 347 ? 11.932 -13.483 -18.330 1.00 39.49 347 GLU A O 1
ATOM 2679 N N . GLY A 1 348 ? 11.151 -11.377 -18.219 1.00 37.28 348 GLY A N 1
ATOM 2680 C CA . GLY A 1 348 ? 11.898 -11.083 -17.005 1.00 37.10 348 GLY A CA 1
ATOM 2681 C C . GLY A 1 348 ? 11.312 -11.787 -15.790 1.00 34.22 348 GLY A C 1
ATOM 2682 O O . GLY A 1 348 ? 10.095 -11.774 -15.578 1.00 33.21 348 GLY A O 1
ATOM 2683 N N . TRP A 1 349 ? 12.181 -12.409 -14.994 1.00 29.67 349 TRP A N 1
ATOM 2684 C CA . TRP A 1 349 ? 11.769 -12.997 -13.729 1.00 29.76 349 TRP A CA 1
ATOM 2685 C C . TRP A 1 349 ? 11.652 -11.912 -12.663 1.00 31.86 349 TRP A C 1
ATOM 2686 O O . TRP A 1 349 ? 12.470 -10.992 -12.609 1.00 29.99 349 TRP A O 1
ATOM 2697 N N . GLN A 1 350 ? 10.640 -12.034 -11.809 1.00 25.9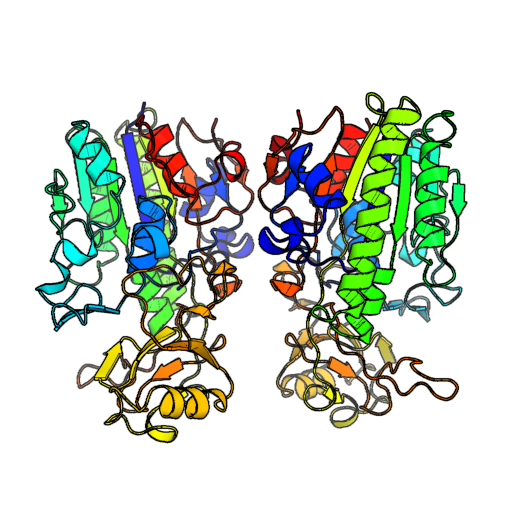7 350 GLN A N 1
ATOM 2698 C CA . GLN A 1 350 ? 10.532 -11.157 -10.651 1.00 28.21 350 GLN A CA 1
ATOM 2699 C C . GLN A 1 350 ? 11.404 -11.701 -9.529 1.00 27.89 350 GLN A C 1
ATOM 2700 O O . GLN A 1 350 ? 11.515 -12.920 -9.340 1.00 27.26 350 GLN A O 1
ATOM 2706 N N . ARG A 1 351 ? 12.051 -10.793 -8.801 1.00 25.81 351 ARG A N 1
ATOM 2707 C CA . ARG A 1 351 ? 12.987 -11.176 -7.758 1.00 22.04 351 ARG A CA 1
ATOM 2708 C C . ARG A 1 351 ? 12.564 -10.719 -6.372 1.00 23.64 351 ARG A C 1
ATOM 2709 O O . ARG A 1 351 ? 13.167 -11.151 -5.381 1.00 23.02 351 ARG A O 1
ATOM 2717 N N . GLY A 1 352 ? 11.576 -9.836 -6.278 1.00 20.89 352 GLY A N 1
ATOM 2718 C CA . GLY A 1 352 ? 11.034 -9.443 -5.001 1.00 22.23 352 GLY A CA 1
ATOM 2719 C C . GLY A 1 352 ? 9.520 -9.382 -5.075 1.00 17.59 352 GLY A C 1
ATOM 2720 O O . GLY A 1 352 ? 8.939 -9.143 -6.139 1.00 21.50 352 GLY A O 1
ATOM 2721 N N . TRP A 1 353 ? 8.887 -9.585 -3.923 1.00 19.73 353 TRP A N 1
ATOM 2722 C CA . TRP A 1 353 ? 7.425 -9.526 -3.873 1.00 16.58 353 TRP A CA 1
ATOM 2723 C C . TRP A 1 353 ? 6.972 -9.266 -2.439 1.00 19.69 353 TRP A C 1
ATOM 2724 O O . TRP A 1 353 ? 7.780 -9.209 -1.511 1.00 20.64 353 TRP A O 1
ATOM 2735 N N . HIS A 1 354 ? 5.659 -9.064 -2.275 1.00 18.06 354 HIS A N 1
ATOM 2736 C CA . HIS A 1 354 ? 5.071 -8.757 -0.976 1.00 18.47 354 HIS A CA 1
ATOM 2737 C C . HIS A 1 354 ? 3.612 -9.192 -0.994 1.00 18.09 354 HIS A C 1
ATOM 2738 O O . HIS A 1 354 ? 3.052 -9.501 -2.046 1.00 25.98 354 HIS A O 1
ATOM 2745 N N . GLY A 1 355 ? 2.975 -9.148 0.173 1.00 18.11 355 GLY A N 1
ATOM 2746 C CA . GLY A 1 355 ? 1.601 -9.608 0.283 1.00 17.25 355 GLY A CA 1
ATOM 2747 C C . GLY A 1 355 ? 1.420 -10.612 1.403 1.00 20.30 355 GLY A C 1
ATOM 2748 O O . GLY A 1 355 ? 0.314 -10.823 1.908 1.00 20.89 355 GLY A O 1
ATOM 2749 N N . TYR A 1 356 ? 2.536 -11.210 1.816 1.00 21.99 356 TYR A N 1
ATOM 2750 C CA . TYR A 1 356 ? 2.574 -12.230 2.855 1.00 19.26 356 TYR A CA 1
ATOM 2751 C C . TYR A 1 356 ? 2.076 -11.695 4.199 1.00 22.45 356 TYR A C 1
ATOM 2752 O O . TYR A 1 356 ? 1.852 -10.497 4.383 1.00 21.98 356 TYR A O 1
ATOM 2761 N N . ASP A 1 357 ? 1.949 -12.626 5.150 1.00 18.97 357 ASP A N 1
ATOM 2762 C CA . ASP A 1 357 ? 1.698 -12.384 6.569 1.00 18.67 357 ASP A CA 1
ATOM 2763 C C . ASP A 1 357 ? 2.260 -11.034 6.999 1.00 20.78 357 ASP A C 1
ATOM 2764 O O . ASP A 1 357 ? 3.455 -10.763 6.831 1.00 18.94 357 ASP A O 1
ATOM 2769 N N . ASN A 1 358 ? 1.398 -10.169 7.526 1.00 18.89 358 ASN A N 1
ATOM 2770 C CA . ASN A 1 358 ? 1.811 -8.778 7.711 1.00 17.08 358 ASN A CA 1
ATOM 2771 C C . ASN A 1 358 ? 2.720 -8.585 8.911 1.00 23.60 358 ASN A C 1
ATOM 2772 O O . ASN A 1 358 ? 3.186 -7.459 9.129 1.00 21.06 358 ASN A O 1
ATOM 2777 N N . GLU A 1 359 ? 2.964 -9.639 9.699 1.00 21.62 359 GLU A N 1
ATOM 2778 C CA . GLU A 1 359 ? 3.891 -9.578 10.823 1.00 22.28 359 GLU A CA 1
ATOM 2779 C C . GLU A 1 359 ? 5.298 -10.039 10.462 1.00 25.07 359 GLU A C 1
ATOM 2780 O O . GLU A 1 359 ? 6.178 -10.025 11.329 1.00 27.44 359 GLU A O 1
ATOM 2786 N N . LEU A 1 360 ? 5.531 -10.437 9.214 1.00 20.78 360 LEU A N 1
ATOM 2787 C CA . LEU A 1 360 ? 6.876 -10.758 8.758 1.00 21.75 360 LEU A CA 1
ATOM 2788 C C . LEU A 1 360 ? 7.754 -9.511 8.721 1.00 24.19 360 LEU A C 1
ATOM 2789 O O . LEU A 1 360 ? 7.348 -8.450 8.226 1.00 20.24 360 LEU A O 1
ATOM 2794 N N . MET A 1 361 ? 8.977 -9.648 9.255 1.00 20.63 361 MET A N 1
ATOM 2795 C CA . MET A 1 361 ? 9.895 -8.513 9.314 1.00 22.49 361 MET A CA 1
ATOM 2796 C C . MET A 1 361 ? 10.077 -7.847 7.951 1.00 19.79 361 MET A C 1
ATOM 2797 O O . MET A 1 361 ? 10.122 -6.613 7.860 1.00 21.10 361 MET A O 1
ATOM 2802 N N . ASP A 1 362 ? 10.187 -8.632 6.877 1.00 20.23 362 ASP A N 1
ATOM 2803 C CA . ASP A 1 362 ? 10.411 -8.010 5.569 1.00 17.22 362 ASP A CA 1
ATOM 2804 C C . ASP A 1 362 ? 9.185 -7.253 5.047 1.00 19.54 362 ASP A C 1
ATOM 2805 O O . ASP A 1 362 ? 9.324 -6.462 4.110 1.00 22.51 362 ASP A O 1
ATOM 2810 N N . MET A 1 363 ? 7.997 -7.487 5.593 1.00 16.98 363 MET A N 1
ATOM 2811 C CA . MET A 1 363 ? 6.810 -6.757 5.144 1.00 17.92 363 MET A CA 1
ATOM 2812 C C . MET A 1 363 ? 6.651 -5.408 5.833 1.00 20.08 363 MET A C 1
ATOM 2813 O O . MET A 1 363 ? 5.748 -4.633 5.470 1.00 20.42 363 MET A O 1
ATOM 2818 N N . ARG A 1 364 ? 7.510 -5.105 6.804 1.00 19.17 364 ARG A N 1
ATOM 2819 C CA . ARG A 1 364 ? 7.452 -3.825 7.499 1.00 20.07 364 ARG A CA 1
ATOM 2820 C C . ARG A 1 364 ? 7.710 -2.662 6.550 1.00 18.75 364 ARG A C 1
ATOM 2821 O O . ARG A 1 364 ? 8.602 -2.727 5.697 1.00 18.17 364 ARG A O 1
ATOM 2829 N N . GLY A 1 365 ? 6.957 -1.575 6.754 1.00 19.31 365 GLY A N 1
ATOM 2830 C CA . GLY A 1 365 ? 7.141 -0.327 6.048 1.00 20.06 365 GLY A CA 1
ATOM 2831 C C . GLY A 1 365 ? 7.716 0.756 6.948 1.00 19.89 365 GLY A C 1
ATOM 2832 O O . GLY A 1 365 ? 8.326 0.480 7.983 1.00 18.91 365 GLY A O 1
ATOM 2833 N N . ILE A 1 366 ? 7.532 2.017 6.529 1.00 17.07 366 ILE A N 1
ATOM 2834 C CA . ILE A 1 366 ? 8.123 3.160 7.228 1.00 20.56 366 ILE A CA 1
ATOM 2835 C C . ILE A 1 366 ? 7.070 4.209 7.589 1.00 21.96 366 ILE A C 1
ATOM 2836 O O . ILE A 1 366 ? 6.006 4.298 6.978 1.00 19.54 366 ILE A O 1
ATOM 2841 N N . PHE A 1 367 ? 7.401 5.031 8.592 1.00 19.48 367 PHE A N 1
ATOM 2842 C CA . PHE A 1 367 ? 6.667 6.264 8.873 1.00 20.41 367 PHE A CA 1
ATOM 2843 C C . PHE A 1 367 ? 7.647 7.298 9.414 1.00 22.92 367 PHE A C 1
ATOM 2844 O O . PHE A 1 367 ? 8.394 7.013 10.357 1.00 20.66 367 PHE A O 1
ATOM 2852 N N . LEU A 1 368 ? 7.623 8.497 8.829 1.00 18.54 368 LEU A N 1
ATOM 2853 C CA . LEU A 1 368 ? 8.399 9.623 9.335 1.00 21.61 368 LEU A CA 1
ATOM 2854 C C . LEU A 1 368 ? 7.548 10.879 9.268 1.00 24.27 368 LEU A C 1
ATOM 2855 O O . LEU A 1 368 ? 6.575 10.965 8.507 1.00 22.54 368 LEU A O 1
ATOM 2860 N N . ALA A 1 369 ? 7.931 11.867 10.068 1.00 22.17 369 ALA A N 1
ATOM 2861 C CA . ALA A 1 369 ? 7.200 13.123 10.067 1.00 18.97 369 ALA A CA 1
ATOM 2862 C C . ALA A 1 369 ? 8.123 14.241 10.522 1.00 24.90 369 ALA A C 1
ATOM 2863 O O . ALA A 1 369 ? 9.035 14.026 11.326 1.00 26.78 369 ALA A O 1
ATOM 2865 N N . ILE A 1 370 ? 7.886 15.433 9.987 1.00 28.17 370 ILE A N 1
ATOM 2866 C CA . ILE A 1 370 ? 8.720 16.588 10.294 1.00 27.93 370 ILE A CA 1
ATOM 2867 C C . ILE A 1 370 ? 7.879 17.846 10.125 1.00 28.83 370 ILE A C 1
ATOM 2868 O O . ILE A 1 370 ? 7.057 17.951 9.206 1.00 24.49 370 ILE A O 1
ATOM 2873 N N . GLY A 1 371 ? 8.075 18.805 11.027 1.00 25.31 371 GLY A N 1
ATOM 2874 C CA . GLY A 1 371 ? 7.353 20.053 10.940 1.00 22.86 371 GLY A CA 1
ATOM 2875 C C . GLY A 1 371 ? 7.005 20.607 12.308 1.00 26.85 371 GLY A C 1
ATOM 2876 O O . GLY A 1 371 ? 7.314 20.009 13.339 1.00 28.19 371 GLY A O 1
ATOM 2877 N N . PRO A 1 372 ? 6.328 21.757 12.336 1.00 30.91 372 PRO A N 1
ATOM 2878 C CA . PRO A 1 372 ? 6.045 22.420 13.623 1.00 34.55 372 PRO A CA 1
ATOM 2879 C C . PRO A 1 372 ? 5.389 21.526 14.662 1.00 39.04 372 PRO A C 1
ATOM 2880 O O . PRO A 1 372 ? 5.619 21.717 15.863 1.00 38.13 372 PRO A O 1
ATOM 2884 N N . ASP A 1 373 ? 4.598 20.538 14.249 1.00 33.71 373 ASP A N 1
ATOM 2885 C CA . ASP A 1 373 ? 3.805 19.764 15.191 1.00 29.92 373 ASP A CA 1
ATOM 2886 C C . ASP A 1 373 ? 4.458 18.452 15.604 1.00 34.89 373 ASP A C 1
ATOM 2887 O O . ASP A 1 373 ? 3.876 17.712 16.403 1.00 32.75 373 ASP A O 1
ATOM 2892 N N . PHE A 1 374 ? 5.649 18.150 15.106 1.00 28.76 374 PHE A N 1
ATOM 2893 C CA . PHE A 1 374 ? 6.322 16.903 15.440 1.00 32.44 374 PHE A CA 1
ATOM 2894 C C . PHE A 1 374 ? 7.608 17.197 16.194 1.00 28.86 374 PHE A C 1
ATOM 2895 O O . PHE A 1 374 ? 8.295 18.179 15.904 1.00 33.57 374 PHE A O 1
ATOM 2903 N N . LYS A 1 375 ? 7.909 16.348 17.175 1.00 31.69 375 LYS A N 1
ATOM 2904 C CA . LYS A 1 375 ? 9.179 16.416 17.880 1.00 34.92 375 LYS A CA 1
ATOM 2905 C C . LYS A 1 375 ? 10.330 16.192 16.908 1.00 43.36 375 LYS A C 1
ATOM 2906 O O . LYS A 1 375 ? 10.160 15.642 15.816 1.00 36.66 375 LYS A O 1
ATOM 2912 N N . SER A 1 376 ? 11.516 16.645 17.302 1.00 31.71 376 SER A N 1
ATOM 2913 C CA . SER A 1 376 ? 12.680 16.559 16.437 1.00 33.50 376 SER A CA 1
ATOM 2914 C C . SER A 1 376 ? 13.707 15.611 17.042 1.00 37.87 376 SER A C 1
ATOM 2915 O O . SER A 1 376 ? 13.885 15.561 18.264 1.00 36.20 376 SER A O 1
ATOM 2918 N N . ASN A 1 377 ? 14.365 14.851 16.165 1.00 31.62 377 ASN A N 1
ATOM 2919 C CA . ASN A 1 377 ? 15.333 13.823 16.560 1.00 34.49 377 ASN A CA 1
ATOM 2920 C C . ASN A 1 377 ? 14.705 12.822 17.530 1.00 35.90 377 ASN A C 1
ATOM 2921 O O . ASN A 1 377 ? 15.311 12.419 18.524 1.00 33.40 377 ASN A O 1
ATOM 2926 N N . PHE A 1 378 ? 13.476 12.403 17.230 1.00 31.52 378 PHE A N 1
ATOM 2927 C CA . PHE A 1 378 ? 12.680 11.559 18.115 1.00 29.74 378 PHE A CA 1
ATOM 2928 C C . PHE A 1 378 ? 12.482 10.196 17.460 1.00 33.66 378 PHE A C 1
ATOM 2929 O O . PHE A 1 378 ? 11.874 10.107 16.387 1.00 30.19 378 PHE A O 1
ATOM 2937 N N . ARG A 1 379 ? 12.993 9.142 18.104 1.00 31.79 379 ARG A N 1
ATOM 2938 C CA . ARG A 1 379 ? 12.815 7.768 17.635 1.00 32.37 379 ARG A CA 1
ATOM 2939 C C . ARG A 1 379 ? 11.579 7.182 18.307 1.00 29.93 379 ARG A C 1
ATOM 2940 O O . ARG A 1 379 ? 11.596 6.886 19.507 1.00 32.46 379 ARG A O 1
ATOM 2948 N N . ALA A 1 380 ? 10.508 7.008 17.538 1.00 30.97 380 ALA A N 1
ATOM 2949 C CA . ALA A 1 380 ? 9.249 6.522 18.084 1.00 26.21 380 ALA A CA 1
ATOM 2950 C C . ALA A 1 380 ? 9.150 5.008 17.960 1.00 26.52 380 ALA A C 1
ATOM 2951 O O . ALA A 1 380 ? 9.707 4.401 17.036 1.00 23.34 380 ALA A O 1
ATOM 2953 N N . ALA A 1 381 ? 8.421 4.406 18.914 1.00 25.72 381 ALA A N 1
ATOM 2954 C CA . ALA A 1 381 ? 8.139 2.981 18.910 1.00 27.67 381 ALA A CA 1
ATOM 2955 C C . ALA A 1 381 ? 7.348 2.606 17.654 1.00 23.04 381 ALA A C 1
ATOM 2956 O O . ALA A 1 381 ? 6.708 3.463 17.036 1.00 22.73 381 ALA A O 1
ATOM 2958 N N . PRO A 1 382 ? 7.396 1.334 17.242 1.00 24.99 382 PRO A N 1
ATOM 2959 C CA . PRO A 1 382 ? 6.710 0.953 16.000 1.00 26.21 382 PRO A CA 1
ATOM 2960 C C . PRO A 1 382 ? 5.199 1.123 16.103 1.00 25.19 382 PRO A C 1
ATOM 2961 O O . PRO A 1 382 ? 4.599 0.954 17.166 1.00 29.28 382 PRO A O 1
ATOM 2965 N N . ILE A 1 383 ? 4.590 1.502 14.980 1.00 25.66 383 ILE A N 1
ATOM 2966 C CA . ILE A 1 383 ? 3.150 1.701 14.894 1.00 23.74 383 ILE A CA 1
ATOM 2967 C C . ILE A 1 383 ? 2.592 0.804 13.790 1.00 24.03 383 ILE A C 1
ATOM 2968 O O . ILE A 1 383 ? 3.331 0.142 13.056 1.00 20.84 383 ILE A O 1
ATOM 2973 N N . ARG A 1 384 ? 1.263 0.778 13.697 1.00 23.14 384 ARG A N 1
ATOM 2974 C CA . ARG A 1 384 ? 0.550 -0.019 12.713 1.00 21.15 384 ARG A CA 1
ATOM 2975 C C . ARG A 1 384 ? -0.066 0.908 11.679 1.00 20.67 384 ARG A C 1
ATOM 2976 O O . ARG A 1 384 ? -0.318 2.083 11.946 1.00 19.55 384 ARG A O 1
ATOM 2984 N N . SER A 1 385 ? -0.307 0.359 10.490 1.00 19.12 385 SER A N 1
ATOM 2985 C CA A SER A 1 385 ? -0.908 1.145 9.410 0.50 19.43 385 SER A CA 1
ATOM 2986 C CA B SER A 1 385 ? -0.893 1.165 9.421 0.50 19.43 385 SER A CA 1
ATOM 2987 C C . SER A 1 385 ? -2.185 1.849 9.857 1.00 20.27 385 SER A C 1
ATOM 2988 O O . SER A 1 385 ? -2.453 2.990 9.460 1.00 22.26 385 SER A O 1
ATOM 2993 N N . VAL A 1 386 ? -2.994 1.179 10.686 1.00 16.86 386 VAL A N 1
ATOM 2994 C CA . VAL A 1 386 ? -4.241 1.783 11.155 1.00 19.79 386 VAL A CA 1
ATOM 2995 C C . VAL A 1 386 ? -4.014 2.978 12.073 1.00 17.94 386 VAL A C 1
ATOM 2996 O O . VAL A 1 386 ? -4.945 3.745 12.307 1.00 18.87 386 VAL A O 1
ATOM 3000 N N . ASP A 1 387 ? -2.800 3.179 12.578 1.00 20.37 387 ASP A N 1
ATOM 3001 C CA . ASP A 1 387 ? -2.556 4.274 13.519 1.00 21.95 387 ASP A CA 1
ATOM 3002 C C . ASP A 1 387 ? -2.309 5.627 12.847 1.00 21.70 387 ASP A C 1
ATOM 3003 O O . ASP A 1 387 ? -2.383 6.665 13.524 1.00 24.08 387 ASP A O 1
ATOM 3008 N N . VAL A 1 388 ? -2.038 5.642 11.540 1.00 19.75 388 VAL A N 1
ATOM 3009 C CA . VAL A 1 388 ? -1.539 6.838 10.868 1.00 19.74 388 VAL A CA 1
ATOM 3010 C C . VAL A 1 388 ? -2.645 7.875 10.698 1.00 22.34 388 VAL A C 1
ATOM 3011 O O . VAL A 1 388 ? -2.409 9.088 10.812 1.00 21.46 388 VAL A O 1
ATOM 3015 N N . TYR A 1 389 ? -3.870 7.409 10.447 1.00 20.69 389 TYR A N 1
ATOM 3016 C CA . TYR A 1 389 ? -5.005 8.281 10.156 1.00 18.57 389 TYR A CA 1
ATOM 3017 C C . TYR A 1 389 ? -5.245 9.298 11.262 1.00 19.92 389 TYR A C 1
ATOM 3018 O O . TYR A 1 389 ? -5.461 10.482 10.984 1.00 19.61 389 TYR A O 1
ATOM 3027 N N . ASN A 1 390 ? -5.214 8.846 12.527 1.00 20.60 390 ASN A N 1
ATOM 3028 C CA . ASN A 1 390 ? -5.433 9.758 13.656 1.00 24.59 390 ASN A CA 1
ATOM 3029 C C . ASN A 1 390 ? -4.406 10.883 13.657 1.00 24.77 390 ASN A C 1
ATOM 3030 O O . ASN A 1 390 ? -4.732 12.029 13.984 1.00 25.46 390 ASN A O 1
ATOM 3035 N N . ILE A 1 391 ? -3.152 10.568 13.319 1.00 24.86 391 ILE A N 1
ATOM 3036 C CA . ILE A 1 391 ? -2.107 11.589 13.265 1.00 25.34 391 ILE A CA 1
ATOM 3037 C C . ILE A 1 391 ? -2.413 12.593 12.172 1.00 27.24 391 ILE A C 1
ATOM 3038 O O . ILE A 1 391 ? -2.336 13.815 12.374 1.00 24.44 391 ILE A O 1
ATOM 3043 N N . MET A 1 392 ? -2.708 12.090 10.972 1.00 19.29 392 MET A N 1
ATOM 3044 C CA . MET A 1 392 ? -2.977 12.976 9.850 1.00 19.25 392 MET A CA 1
ATOM 3045 C C . MET A 1 392 ? -4.157 13.887 10.151 1.00 23.65 392 MET A C 1
ATOM 3046 O O . MET A 1 392 ? -4.111 15.094 9.878 1.00 25.71 392 MET A O 1
ATOM 3051 N N . ALA A 1 393 ? -5.223 13.324 10.724 1.00 23.57 393 ALA A N 1
ATOM 3052 C CA . ALA A 1 393 ? -6.417 14.121 11.001 1.00 25.17 393 ALA A CA 1
ATOM 3053 C C . ALA A 1 393 ? -6.129 15.185 12.048 1.00 27.27 393 ALA A C 1
ATOM 3054 O O . ALA A 1 393 ? -6.612 16.321 11.946 1.00 29.76 393 ALA A O 1
ATOM 3056 N N . HIS A 1 394 ? -5.360 14.819 13.071 1.00 26.21 394 HIS A N 1
ATOM 3057 C CA . HIS A 1 394 ? -5.016 15.752 14.139 1.00 33.62 394 HIS A CA 1
ATOM 3058 C C . HIS A 1 394 ? -4.263 16.955 13.595 1.00 30.24 394 HIS A C 1
ATOM 3059 O O . HIS A 1 394 ? -4.656 18.103 13.828 1.00 29.56 394 HIS A O 1
ATOM 3066 N N . VAL A 1 395 ? -3.173 16.718 12.859 1.00 26.69 395 VAL A N 1
ATOM 3067 C CA . VAL A 1 395 ? -2.379 17.856 12.397 1.00 28.05 395 VAL A CA 1
ATOM 3068 C C . VAL A 1 395 ? -3.042 18.588 11.243 1.00 30.72 395 VAL A C 1
ATOM 3069 O O . VAL A 1 395 ? -2.679 19.737 10.971 1.00 31.33 395 VAL A O 1
ATOM 3073 N N . ALA A 1 396 ? -4.014 17.969 10.560 1.00 26.84 396 ALA A N 1
ATOM 3074 C CA . ALA A 1 396 ? -4.814 18.688 9.578 1.00 28.05 396 ALA A CA 1
ATOM 3075 C C . ALA A 1 396 ? -5.959 19.458 10.215 1.00 29.55 396 ALA A C 1
ATOM 3076 O O . ALA A 1 396 ? -6.641 20.213 9.517 1.00 30.35 396 ALA A O 1
ATOM 3078 N N . GLY A 1 397 ? -6.205 19.256 11.503 1.00 31.14 397 GLY A N 1
ATOM 3079 C CA . GLY A 1 397 ? -7.255 19.981 12.183 1.00 33.95 397 GLY A 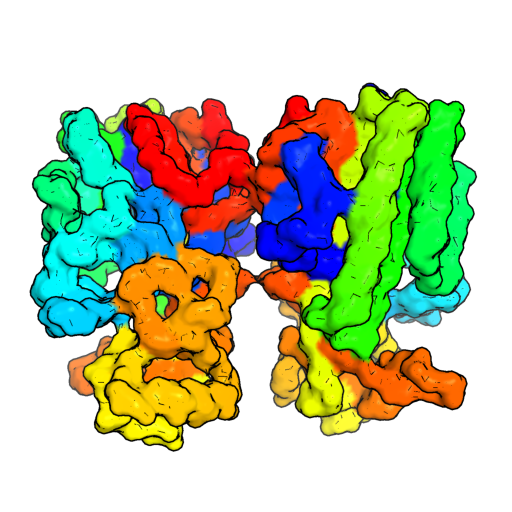CA 1
ATOM 3080 C C . GLY A 1 397 ? -8.653 19.480 11.923 1.00 39.12 397 GLY A C 1
ATOM 3081 O O . GLY A 1 397 ? -9.596 20.272 11.964 1.00 32.23 397 GLY A O 1
ATOM 3082 N N . ILE A 1 398 ? -8.828 18.183 11.673 1.00 31.67 398 ILE A N 1
ATOM 3083 C CA . ILE A 1 398 ? -10.153 17.640 11.409 1.00 35.03 398 ILE A CA 1
ATOM 3084 C C . ILE A 1 398 ? -10.415 16.489 12.368 1.00 36.78 398 ILE A C 1
ATOM 3085 O O . ILE A 1 398 ? -9.502 15.754 12.757 1.00 31.54 398 ILE A O 1
ATOM 3090 N N . THR A 1 399 ? -11.666 16.350 12.776 1.00 29.70 399 THR A N 1
ATOM 3091 C CA . THR A 1 399 ? -12.011 15.282 13.700 1.00 31.03 399 THR A CA 1
ATOM 3092 C C . THR A 1 399 ? -11.949 13.952 12.962 1.00 26.72 399 THR A C 1
ATOM 3093 O O . THR A 1 399 ? -12.563 13.823 11.898 1.00 29.52 399 THR A O 1
ATOM 3097 N N . PRO A 1 400 ? -11.221 12.957 13.467 1.00 31.91 400 PRO A N 1
ATOM 3098 C CA . PRO A 1 400 ? -11.199 11.656 12.787 1.00 28.75 400 PRO A CA 1
ATOM 3099 C C . PRO A 1 400 ? -12.521 10.920 12.940 1.00 32.77 400 PRO A C 1
ATOM 3100 O O . PRO A 1 400 ? -13.137 10.923 14.009 1.00 30.80 400 PRO A O 1
ATOM 3104 N N . LEU A 1 401 ? -12.949 10.268 11.861 1.00 28.17 401 LEU A N 1
ATOM 3105 C CA . LEU A 1 401 ? -14.037 9.308 11.970 1.00 29.06 401 LEU A CA 1
ATOM 3106 C C . LEU A 1 401 ? -13.582 8.131 12.839 1.00 32.93 401 LEU A C 1
ATOM 3107 O O . LEU A 1 401 ? -12.381 7.857 12.932 1.00 28.22 401 LEU A O 1
ATOM 3112 N N . PRO A 1 402 ? -14.515 7.449 13.515 1.00 27.61 402 PRO A N 1
ATOM 3113 C CA . PRO A 1 402 ? -14.145 6.304 14.363 1.00 31.52 402 PRO A CA 1
ATOM 3114 C C . PRO A 1 402 ? -13.358 5.268 13.575 1.00 24.19 402 PRO A C 1
ATOM 3115 O O . PRO A 1 402 ? -13.716 4.923 12.451 1.00 27.32 402 PRO A O 1
ATOM 3119 N N . ASN A 1 403 ? -12.277 4.764 14.171 1.00 26.93 403 ASN A N 1
ATOM 3120 C CA . ASN A 1 403 ? -11.359 3.921 13.417 1.00 24.03 403 ASN A CA 1
ATOM 3121 C C . ASN A 1 403 ? -10.667 2.948 14.373 1.00 29.27 403 ASN A C 1
ATOM 3122 O O . ASN A 1 403 ? -11.000 2.860 15.558 1.00 27.14 403 ASN A O 1
ATOM 3127 N N . ASN A 1 404 ? -9.717 2.187 13.837 1.00 25.05 404 ASN A N 1
ATOM 3128 C CA . ASN A 1 404 ? -9.063 1.114 14.581 1.00 20.73 404 ASN A CA 1
ATOM 3129 C C . ASN A 1 404 ? -7.663 1.496 15.027 1.00 23.51 404 ASN A C 1
ATOM 3130 O O . ASN A 1 404 ? -6.967 0.671 15.626 1.00 24.33 404 ASN A O 1
ATOM 3135 N N . GLY A 1 405 ? -7.250 2.739 14.784 1.00 21.99 405 GLY A N 1
ATOM 3136 C CA . GLY A 1 405 ? -5.975 3.198 15.277 1.00 22.95 405 GLY A CA 1
ATOM 3137 C C . GLY A 1 405 ? -5.970 3.350 16.785 1.00 30.62 405 GLY A C 1
ATOM 3138 O O . GLY A 1 405 ? -7.004 3.529 17.436 1.00 30.62 405 GLY A O 1
ATOM 3139 N N . SER A 1 406 ? -4.771 3.265 17.345 1.00 27.60 406 SER A N 1
ATOM 3140 C CA . SER A 1 406 ? -4.532 3.445 18.772 1.00 33.06 406 SER A CA 1
ATOM 3141 C C . SER A 1 406 ? -3.810 4.773 18.956 1.00 30.37 406 SER A C 1
ATOM 3142 O O . SER A 1 406 ? -2.654 4.916 18.546 1.00 28.51 406 SER A O 1
ATOM 3145 N N . TRP A 1 407 ? -4.503 5.756 19.541 1.00 28.04 407 TRP A N 1
ATOM 3146 C CA . TRP A 1 407 ? -3.855 7.016 19.883 1.00 31.77 407 TRP A CA 1
ATOM 3147 C C . TRP A 1 407 ? -2.698 6.795 20.855 1.00 32.55 407 TRP A C 1
ATOM 3148 O O . TRP A 1 407 ? -1.662 7.463 20.762 1.00 33.93 407 TRP A O 1
ATOM 3159 N N . SER A 1 408 ? -2.841 5.844 21.778 1.00 33.85 408 SER A N 1
ATOM 3160 C CA . SER A 1 408 ? -1.762 5.586 22.730 1.00 34.85 408 SER A CA 1
ATOM 3161 C C . SER A 1 408 ? -0.477 5.161 22.022 1.00 31.57 408 SER A C 1
ATOM 3162 O O . SER A 1 408 ? 0.628 5.456 22.495 1.00 30.32 408 SER A O 1
ATOM 3165 N N . ARG A 1 409 ? -0.594 4.489 20.873 1.00 29.40 409 ARG A N 1
ATOM 3166 C CA . ARG A 1 409 ? 0.602 4.031 20.178 1.00 28.82 409 ARG A CA 1
ATOM 3167 C C . ARG A 1 409 ? 1.344 5.139 19.436 1.00 31.74 409 ARG A C 1
ATOM 3168 O O . ARG A 1 409 ? 2.480 4.900 19.009 1.00 31.64 409 ARG A O 1
ATOM 3176 N N . VAL A 1 410 ? 0.764 6.340 19.294 1.00 26.79 410 VAL A N 1
ATOM 3177 C CA . VAL A 1 410 ? 1.357 7.378 18.450 1.00 27.90 410 VAL A CA 1
ATOM 3178 C C . VAL A 1 410 ? 1.494 8.727 19.150 1.00 33.00 410 VAL A C 1
ATOM 3179 O O . VAL A 1 410 ? 2.229 9.594 18.673 1.00 35.95 410 VAL A O 1
ATOM 3183 N N . VAL A 1 411 ? 0.787 8.931 20.266 1.00 39.77 411 VAL A N 1
ATOM 3184 C CA . VAL A 1 411 ? 0.621 10.289 20.797 1.00 36.80 411 VAL A CA 1
ATOM 3185 C C . VAL A 1 411 ? 1.957 10.935 21.169 1.00 36.92 411 VAL A C 1
ATOM 3186 O O . VAL A 1 411 ? 2.114 12.156 21.041 1.00 38.07 411 VAL A O 1
ATOM 3190 N N . SER A 1 412 ? 2.949 10.146 21.593 1.00 39.46 412 SER A N 1
ATOM 3191 C CA . SER A 1 412 ? 4.177 10.733 22.121 1.00 34.76 412 SER A CA 1
ATOM 3192 C C . SER A 1 412 ? 5.081 11.345 21.050 1.00 36.84 412 SER A C 1
ATOM 3193 O O . SER A 1 412 ? 6.062 12.007 21.408 1.00 32.47 412 SER A O 1
ATOM 3196 N N . MET A 1 413 ? 4.782 11.169 19.756 1.00 36.04 413 MET A N 1
ATOM 3197 C CA . MET A 1 413 ? 5.575 11.822 18.715 1.00 30.64 413 MET A CA 1
ATOM 3198 C C . MET A 1 413 ? 5.153 13.263 18.459 1.00 28.85 413 MET A C 1
ATOM 3199 O O . MET A 1 413 ? 5.882 13.992 17.775 1.00 30.72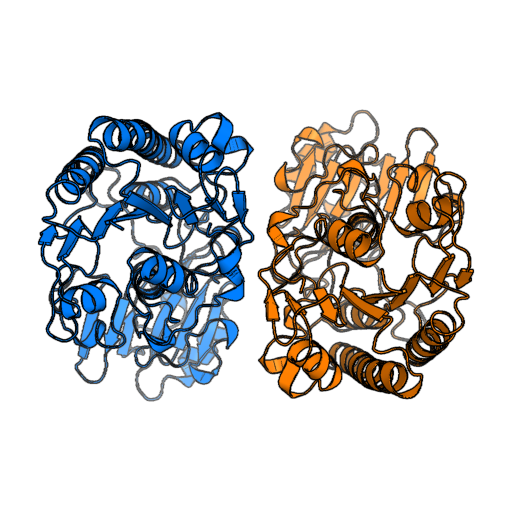 413 MET A O 1
ATOM 3204 N N . LEU A 1 414 ? 4.010 13.692 18.978 1.00 31.63 414 LEU A N 1
ATOM 3205 C CA . LEU A 1 414 ? 3.524 15.048 18.755 1.00 28.43 414 LEU A CA 1
ATOM 3206 C C . LEU A 1 414 ? 4.050 16.011 19.814 1.00 36.00 414 LEU A C 1
ATOM 3207 O O . LEU A 1 414 ? 4.178 15.660 20.989 1.00 42.12 414 LEU A O 1
ATOM 3212 N N . LYS A 1 415 ? 4.345 17.238 19.385 1.00 35.17 415 LYS A N 1
ATOM 3213 C CA . LYS A 1 415 ? 4.760 18.296 20.306 1.00 41.03 415 LYS A CA 1
ATOM 3214 C C . LYS A 1 415 ? 3.622 18.696 21.245 1.00 45.07 415 LYS A C 1
ATOM 3215 O O . LYS A 1 415 ? 2.592 19.212 20.794 1.00 51.28 415 LYS A O 1
ATOM 3221 N N . HIS B 1 23 ? 9.141 7.604 45.818 1.00 48.52 23 HIS B N 1
ATOM 3222 C CA . HIS B 1 23 ? 9.257 6.391 44.994 1.00 41.35 23 HIS B CA 1
ATOM 3223 C C . HIS B 1 23 ? 8.626 5.190 45.687 1.00 42.74 23 HIS B C 1
ATOM 3224 O O . HIS B 1 23 ? 8.451 5.192 46.906 1.00 48.92 23 HIS B O 1
ATOM 3226 N N . ARG B 1 24 ? 8.305 4.145 44.923 1.00 39.82 24 ARG B N 1
ATOM 3227 C CA . ARG B 1 24 ? 7.506 3.048 45.443 1.00 33.54 24 ARG B CA 1
ATOM 3228 C C . A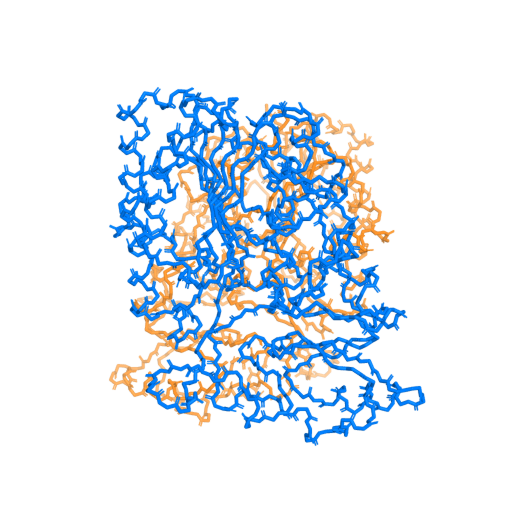RG B 1 24 ? 8.289 1.742 45.466 1.00 26.20 24 ARG B C 1
ATOM 3229 O O . ARG B 1 24 ? 9.334 1.602 44.827 1.00 29.20 24 ARG B O 1
ATOM 3237 N N . LYS B 1 25 ? 7.757 0.790 46.222 1.00 24.86 25 LYS B N 1
ATOM 3238 C CA . LYS B 1 25 ? 8.229 -0.584 46.168 1.00 25.65 25 LYS B CA 1
ATOM 3239 C C . LYS B 1 25 ? 7.929 -1.170 44.791 1.00 25.11 25 LYS B C 1
ATOM 3240 O O . LYS B 1 25 ? 7.060 -0.691 44.058 1.00 22.49 25 LYS B O 1
ATOM 3246 N N . LEU B 1 26 ? 8.668 -2.215 44.431 1.00 23.01 26 LEU B N 1
ATOM 3247 C CA . LEU B 1 26 ? 8.517 -2.812 43.110 1.00 19.93 26 LEU B CA 1
ATOM 3248 C C . LEU B 1 26 ? 8.562 -4.329 43.231 1.00 19.06 26 LEU B C 1
ATOM 3249 O O . LEU B 1 26 ? 9.439 -4.877 43.906 1.00 18.79 26 LEU B O 1
ATOM 3254 N N . LEU B 1 27 ? 7.590 -4.982 42.600 1.00 19.57 27 LEU B N 1
ATOM 3255 C CA . LEU B 1 27 ? 7.530 -6.429 42.430 1.00 21.91 27 LEU B CA 1
ATOM 3256 C C . LEU B 1 27 ? 7.692 -6.736 40.947 1.00 20.36 27 LEU B C 1
ATOM 3257 O O . LEU B 1 27 ? 6.941 -6.216 40.124 1.00 18.80 27 LEU B O 1
ATOM 3262 N N . VAL B 1 28 ? 8.690 -7.544 40.599 1.00 16.30 28 VAL B N 1
ATOM 3263 C CA . VAL B 1 28 ? 8.957 -7.881 39.205 1.00 17.30 28 VAL B CA 1
ATOM 3264 C C . VAL B 1 28 ? 8.759 -9.378 39.038 1.00 16.88 28 VAL B C 1
ATOM 3265 O O . VAL B 1 28 ? 9.275 -10.164 39.842 1.00 17.34 28 VAL B O 1
ATOM 3269 N N . LEU B 1 29 ? 8.009 -9.769 38.001 1.00 16.79 29 LEU B N 1
ATOM 3270 C CA . LEU B 1 29 ? 7.738 -11.173 37.700 1.00 17.43 29 LEU B CA 1
ATOM 3271 C C . LEU B 1 29 ? 8.273 -11.498 36.311 1.00 18.69 29 LEU B C 1
ATOM 3272 O O . LEU B 1 29 ? 7.865 -10.875 35.328 1.00 16.45 29 LEU B O 1
ATOM 3277 N N . LEU B 1 30 ? 9.163 -12.488 36.230 1.00 15.63 30 LEU B N 1
ATOM 3278 C CA . LEU B 1 30 ? 9.690 -12.982 34.964 1.00 16.94 30 LEU B CA 1
ATOM 3279 C C . LEU B 1 30 ? 9.033 -14.334 34.679 1.00 20.59 30 LEU B C 1
ATOM 3280 O O . LEU B 1 30 ? 9.250 -15.310 35.412 1.00 19.56 30 LEU B O 1
ATOM 3285 N N . LEU B 1 31 ? 8.237 -14.389 33.613 1.00 17.72 31 LEU B N 1
ATOM 3286 C CA . LEU B 1 31 ? 7.503 -15.589 33.223 1.00 17.36 31 LEU B CA 1
ATOM 3287 C C . LEU B 1 31 ? 8.208 -16.177 32.006 1.00 23.59 31 LEU B C 1
ATOM 3288 O O . LEU B 1 31 ? 8.028 -15.700 30.881 1.00 21.50 31 LEU B O 1
ATOM 3293 N N . ASP B 1 32 ? 9.020 -17.204 32.233 1.00 21.02 32 ASP B N 1
ATOM 3294 C CA . ASP B 1 32 ? 9.851 -17.746 31.167 1.00 18.29 32 ASP B CA 1
ATOM 3295 C C . ASP B 1 32 ? 9.003 -18.296 30.017 1.00 17.79 32 ASP B C 1
ATOM 3296 O O . ASP B 1 32 ? 8.008 -18.994 30.228 1.00 21.10 32 ASP B O 1
ATOM 3301 N N . GLY B 1 33 ? 9.406 -17.985 28.786 1.00 24.94 33 GLY B N 1
ATOM 3302 C CA . GLY B 1 33 ? 8.785 -18.610 27.627 1.00 20.92 33 GLY B CA 1
ATOM 3303 C C . GLY B 1 33 ? 7.366 -18.166 27.330 1.00 25.72 33 GLY B C 1
ATOM 3304 O O . GLY B 1 33 ? 6.631 -18.884 26.645 1.00 23.42 33 GLY B O 1
ATOM 3305 N N . PHE B 1 34 ? 6.957 -17.005 27.841 1.00 21.19 34 PHE B N 1
ATOM 3306 C CA . PHE B 1 34 ? 5.588 -16.510 27.705 1.00 21.58 34 PHE B CA 1
ATOM 3307 C C . PHE B 1 34 ? 5.526 -15.715 26.404 1.00 22.78 34 PHE B C 1
ATOM 3308 O O . PHE B 1 34 ? 5.995 -14.576 26.345 1.00 23.07 34 PHE B O 1
ATOM 3316 N N . ARG B 1 35 ? 4.944 -16.319 25.365 1.00 23.57 35 ARG B N 1
ATOM 3317 C CA . ARG B 1 35 ? 4.859 -15.726 24.036 1.00 21.64 35 ARG B CA 1
ATOM 3318 C C . ARG B 1 35 ? 3.770 -14.657 23.988 1.00 23.30 35 ARG B C 1
ATOM 3319 O O . ARG B 1 35 ? 2.756 -14.746 24.682 1.00 23.76 35 ARG B O 1
ATOM 3327 N N . SER B 1 36 ? 3.991 -13.646 23.140 1.00 23.71 36 SER B N 1
ATOM 3328 C CA . SER B 1 36 ? 3.118 -12.475 23.104 1.00 24.08 36 SER B CA 1
ATOM 3329 C C . SER B 1 36 ? 1.666 -12.854 22.864 1.00 25.64 36 SER B C 1
ATOM 3330 O O . SER B 1 36 ? 0.759 -12.316 23.516 1.00 26.01 36 SER B O 1
ATOM 3333 N N . ASP B 1 37 ? 1.413 -13.752 21.916 1.00 25.19 37 ASP B N 1
ATOM 3334 C CA . ASP B 1 37 ? 0.020 -14.007 21.583 1.00 28.39 37 ASP B CA 1
ATOM 3335 C C . ASP B 1 37 ? -0.646 -14.960 22.560 1.00 27.83 37 ASP B C 1
ATOM 3336 O O . ASP B 1 37 ? -1.834 -15.258 22.400 1.00 27.64 37 ASP B O 1
ATOM 3341 N N . TYR B 1 38 ? 0.087 -15.439 23.572 1.00 25.16 38 TYR B N 1
ATOM 3342 C CA . TYR B 1 38 ? -0.556 -16.155 24.669 1.00 23.72 38 TYR B CA 1
ATOM 3343 C C . TYR B 1 38 ? -1.607 -15.314 25.374 1.00 25.41 38 TYR B C 1
ATOM 3344 O O . TYR B 1 38 ? -2.505 -15.873 26.015 1.00 24.51 38 TYR B O 1
ATOM 3353 N N . ILE B 1 39 ? -1.501 -13.986 25.297 1.00 23.77 39 ILE B N 1
ATOM 3354 C CA . ILE B 1 39 ? -2.511 -13.096 25.856 1.00 25.20 39 ILE B CA 1
ATOM 3355 C C . ILE B 1 39 ? -3.055 -12.192 24.755 1.00 21.40 39 ILE B C 1
ATOM 3356 O O . ILE B 1 39 ? -3.294 -10.994 24.965 1.00 26.97 39 ILE B O 1
ATOM 3361 N N . SER B 1 40 ? -3.257 -12.765 23.573 1.00 25.93 40 SER B N 1
ATOM 3362 C CA . SER B 1 40 ? -4.041 -12.104 22.537 1.00 25.52 40 SER B CA 1
ATOM 3363 C C . SER B 1 40 ? -5.412 -11.717 23.076 1.00 30.28 40 SER B C 1
ATOM 3364 O O . SER B 1 40 ? -5.863 -12.211 24.112 1.00 29.62 40 SER B O 1
ATOM 3367 N N . GLU B 1 41 ? -6.105 -10.853 22.327 1.00 29.36 41 GLU B N 1
ATOM 3368 C CA . GLU B 1 41 ? -7.461 -10.483 22.711 1.00 35.59 41 GLU B CA 1
ATOM 3369 C C . GLU B 1 41 ? -8.351 -11.714 22.860 1.00 31.30 41 GLU B C 1
ATOM 3370 O O . GLU B 1 41 ? -9.128 -11.817 23.821 1.00 28.31 41 GLU B O 1
ATOM 3376 N N . ASP B 1 42 ? -8.227 -12.671 21.934 1.00 26.10 42 ASP B N 1
ATOM 3377 C CA . ASP B 1 42 ? -9.019 -13.896 22.006 1.00 29.58 42 ASP B CA 1
ATOM 3378 C C . ASP B 1 42 ? -8.708 -14.679 23.273 1.00 34.60 42 ASP B C 1
ATOM 3379 O O . ASP B 1 42 ? -9.614 -15.172 23.955 1.00 32.85 42 ASP B O 1
ATOM 3384 N N . ALA B 1 43 ? -7.421 -14.836 23.583 1.00 30.34 43 ALA B N 1
ATOM 3385 C CA . ALA B 1 43 ? -7.036 -15.621 24.748 1.00 30.51 43 ALA B CA 1
ATOM 3386 C C . ALA B 1 43 ? -7.465 -14.941 26.040 1.00 30.07 43 ALA B C 1
ATOM 3387 O O . ALA B 1 43 ? -7.784 -15.614 27.025 1.00 34.77 43 ALA B O 1
ATOM 3389 N N . LEU B 1 44 ? -7.464 -13.605 26.064 1.00 25.83 44 LEU B N 1
ATOM 3390 C CA . LEU B 1 44 ? -7.762 -12.902 27.306 1.00 28.27 44 LEU B CA 1
ATOM 3391 C C . LEU B 1 44 ? -9.191 -13.139 27.769 1.00 35.78 44 LEU B C 1
ATOM 3392 O O . LEU B 1 44 ? -9.487 -12.941 28.953 1.00 32.64 44 LEU B O 1
ATOM 3397 N N . ALA B 1 45 ? -10.074 -13.577 26.863 1.00 42.86 45 ALA B N 1
ATOM 3398 C CA . ALA B 1 45 ? -11.468 -13.833 27.217 1.00 38.39 45 ALA B CA 1
ATOM 3399 C C . ALA B 1 45 ? -11.605 -14.893 28.307 1.00 35.94 45 ALA B C 1
ATOM 3400 O O . ALA B 1 45 ? -12.593 -14.888 29.046 1.00 46.46 45 ALA B O 1
ATOM 3402 N N . SER B 1 46 ? -10.639 -15.803 28.435 1.00 30.79 46 SER B N 1
ATOM 3403 C CA . SER B 1 46 ? -10.688 -16.818 29.486 1.00 36.26 46 SER B CA 1
ATOM 3404 C C . SER B 1 46 ? -9.510 -16.717 30.454 1.00 35.91 46 SER B C 1
ATOM 3405 O O . SER B 1 46 ? -9.130 -17.717 31.076 1.00 34.13 46 SER B O 1
ATOM 3408 N N . LEU B 1 47 ? -8.928 -15.527 30.607 1.00 32.12 47 LEU B N 1
ATOM 3409 C CA . LEU B 1 47 ? -7.782 -15.302 31.491 1.00 32.03 47 LEU B CA 1
ATOM 3410 C C . LEU B 1 47 ? -8.097 -14.115 32.394 1.00 28.86 47 LEU B C 1
ATOM 3411 O O . LEU B 1 47 ? -7.606 -12.997 32.175 1.00 29.82 47 LEU B O 1
ATOM 3416 N N . PRO B 1 48 ? -8.900 -14.328 33.441 1.00 33.72 48 PRO B N 1
ATOM 3417 C CA . PRO B 1 48 ? -9.362 -13.186 34.254 1.00 30.75 48 PRO B CA 1
ATOM 3418 C C . PRO B 1 48 ? -8.254 -12.450 34.988 1.00 24.94 48 PRO B C 1
ATOM 3419 O O . PRO B 1 48 ? -8.367 -11.240 35.210 1.00 28.20 48 PRO B O 1
ATOM 3423 N N . GLY B 1 49 ? -7.199 -13.145 35.401 1.00 29.85 49 GLY B N 1
ATOM 3424 C CA . GLY B 1 49 ? -6.098 -12.474 36.060 1.00 30.46 49 GLY B CA 1
ATOM 3425 C C . GLY B 1 49 ? -5.398 -11.496 35.139 1.00 26.33 49 GLY B C 1
ATOM 3426 O O . GLY B 1 49 ? -5.219 -10.325 35.489 1.00 26.67 49 GLY B O 1
ATOM 3427 N N . PHE B 1 50 ? -4.990 -11.965 33.955 1.00 24.57 50 PHE B N 1
ATOM 3428 C CA . PHE B 1 50 ? -4.348 -11.065 33.001 1.00 23.70 50 PHE B CA 1
ATOM 3429 C C . PHE B 1 50 ? -5.317 -10.002 32.526 1.00 25.76 50 PHE B C 1
ATOM 3430 O O . PHE B 1 50 ? -4.927 -8.856 32.286 1.00 29.13 50 PHE B O 1
ATOM 3438 N N . ARG B 1 51 ? -6.593 -10.359 32.401 1.00 28.95 51 ARG B N 1
ATOM 3439 C CA . ARG B 1 51 ? -7.561 -9.387 31.929 1.00 27.87 51 ARG B CA 1
ATOM 3440 C C . ARG B 1 51 ? -7.653 -8.207 32.881 1.00 25.27 51 ARG B C 1
ATOM 3441 O O . ARG B 1 51 ? -7.741 -7.054 32.443 1.00 33.78 51 ARG B O 1
ATOM 3449 N N . GLU B 1 52 ? -7.617 -8.474 34.189 1.00 27.18 52 GLU B N 1
ATOM 3450 C CA . GLU B 1 52 ? -7.684 -7.396 35.165 1.00 28.82 52 GLU B CA 1
ATOM 3451 C C . GLU B 1 52 ? -6.449 -6.511 35.100 1.00 26.96 52 GLU B C 1
ATOM 3452 O O . GLU B 1 52 ? -6.551 -5.287 35.215 1.00 27.80 52 GLU B O 1
ATOM 3458 N N . ILE B 1 53 ? -5.269 -7.111 34.929 1.00 28.84 53 ILE B N 1
ATOM 3459 C CA . ILE B 1 53 ? -4.061 -6.307 34.771 1.00 28.09 53 ILE B CA 1
ATOM 3460 C C . ILE B 1 53 ? -4.155 -5.448 33.518 1.00 23.59 53 ILE B C 1
ATOM 3461 O O . ILE B 1 53 ? -3.832 -4.251 33.538 1.00 25.35 53 ILE B O 1
ATOM 3466 N N . VAL B 1 54 ? -4.620 -6.033 32.409 1.00 25.52 54 VAL B N 1
ATOM 3467 C CA . VAL B 1 54 ? -4.777 -5.251 31.186 1.00 27.66 54 VAL B CA 1
ATOM 3468 C C . VAL B 1 54 ? -5.796 -4.137 31.400 1.00 30.23 54 VAL B C 1
ATOM 3469 O O . VAL B 1 54 ? -5.571 -2.992 30.993 1.00 27.51 54 VAL B O 1
ATOM 3473 N N . ASN B 1 55 ? -6.908 -4.442 32.083 1.00 33.53 55 ASN B N 1
ATOM 3474 C CA . ASN B 1 55 ? -7.979 -3.456 32.238 1.00 31.44 55 ASN B CA 1
ATOM 3475 C C . ASN B 1 55 ? -7.592 -2.326 33.181 1.00 36.32 55 ASN B C 1
ATOM 3476 O O . ASN B 1 55 ? -8.088 -1.203 33.029 1.00 32.83 55 ASN B O 1
ATOM 3481 N N . ARG B 1 56 ? -6.728 -2.595 34.161 1.00 29.67 56 ARG B N 1
ATOM 3482 C CA . ARG B 1 56 ? -6.365 -1.596 35.157 1.00 31.73 56 ARG B CA 1
ATOM 3483 C C . ARG B 1 56 ? -4.910 -1.142 35.052 1.00 31.17 56 ARG B C 1
ATOM 3484 O O . ARG B 1 56 ? -4.455 -0.365 35.898 1.00 28.91 56 ARG B O 1
ATOM 3492 N N . GLY B 1 57 ? -4.178 -1.583 34.030 1.00 28.96 57 GLY B N 1
ATOM 3493 C CA . GLY B 1 57 ? -2.777 -1.217 33.891 1.00 28.36 57 GLY B CA 1
ATOM 3494 C C . GLY B 1 57 ? -2.305 -1.070 32.457 1.00 27.26 57 GLY B C 1
ATOM 3495 O O . GLY B 1 57 ? -3.076 -0.683 31.574 1.00 30.71 57 GLY B O 1
ATOM 3496 N N . VAL B 1 58 ? -1.031 -1.378 32.217 1.00 25.51 58 VAL B N 1
ATOM 3497 C CA . VAL B 1 58 ? -0.372 -1.197 30.925 1.00 22.59 58 VAL B CA 1
ATOM 3498 C C . VAL B 1 58 ? -0.093 -2.558 30.303 1.00 27.17 58 VAL B C 1
ATOM 3499 O O . VAL B 1 58 ? 0.374 -3.478 30.984 1.00 22.38 58 VAL B O 1
ATOM 3503 N N . LYS B 1 59 ? -0.338 -2.680 28.999 1.00 24.78 59 LYS B N 1
ATOM 3504 C CA . LYS B 1 59 ? 0.113 -3.844 28.247 1.00 25.17 59 LYS B CA 1
ATOM 3505 C C . LYS B 1 59 ? 0.731 -3.387 26.933 1.00 30.26 59 LYS B C 1
ATOM 3506 O O . LYS B 1 59 ? 0.099 -2.649 26.170 1.00 24.48 59 LYS B O 1
ATOM 3512 N N . VAL B 1 60 ? 1.956 -3.832 26.648 1.00 24.44 60 VAL B N 1
ATOM 3513 C CA . VAL B 1 60 ? 2.516 -3.556 25.331 1.00 20.72 60 VAL B CA 1
ATOM 3514 C C . VAL B 1 60 ? 2.019 -4.604 24.351 1.00 25.31 60 VAL B C 1
ATOM 3515 O O . VAL B 1 60 ? 1.697 -5.739 24.726 1.00 23.13 60 VAL B O 1
ATOM 3519 N N . ASP B 1 61 ? 1.921 -4.206 23.076 1.00 24.74 61 ASP B N 1
ATOM 3520 C CA . ASP B 1 61 ? 1.506 -5.149 22.043 1.00 26.05 61 ASP B CA 1
ATOM 3521 C C . ASP B 1 61 ? 2.383 -6.393 22.051 1.00 23.12 61 ASP B C 1
ATOM 3522 O O . ASP B 1 61 ? 1.884 -7.514 21.911 1.00 24.63 61 ASP B O 1
ATOM 3527 N N . TYR B 1 62 ? 3.693 -6.208 22.185 1.00 24.00 62 TYR B N 1
ATOM 3528 C CA . TYR B 1 62 ? 4.611 -7.322 22.400 1.00 23.38 62 TYR B CA 1
ATOM 3529 C C . TYR B 1 62 ? 5.950 -6.759 22.831 1.00 24.22 62 TYR B C 1
ATOM 3530 O O . TYR B 1 62 ? 6.220 -5.562 22.698 1.00 20.62 62 TYR B O 1
ATOM 3539 N N . LEU B 1 63 ? 6.778 -7.654 23.371 1.00 20.74 63 LEU B N 1
ATOM 3540 C CA . LEU B 1 63 ? 8.158 -7.382 23.753 1.00 22.31 63 LEU B CA 1
ATOM 3541 C C . LEU B 1 63 ? 9.056 -8.121 22.767 1.00 19.00 63 LEU B C 1
ATOM 3542 O O . LEU B 1 63 ? 8.932 -9.338 22.609 1.00 24.88 63 LEU B O 1
ATOM 3547 N N . THR B 1 64 ? 9.942 -7.399 22.089 1.00 22.07 64 THR B N 1
ATOM 3548 C CA . THR B 1 64 ? 10.884 -8.056 21.187 1.00 18.83 64 THR B CA 1
ATOM 3549 C C . THR B 1 64 ? 12.152 -8.410 21.948 1.00 22.42 64 THR B C 1
ATOM 3550 O O . THR B 1 64 ? 12.808 -7.505 22.486 1.00 20.92 64 THR B O 1
ATOM 3554 N N . PRO B 1 65 ? 12.523 -9.683 22.044 1.00 20.18 65 PRO B N 1
ATOM 3555 C CA . PRO B 1 65 ? 13.693 -10.052 22.843 1.00 21.42 65 PRO B CA 1
ATOM 3556 C C . PRO B 1 65 ? 14.987 -9.725 22.101 1.00 25.52 65 PRO B C 1
ATOM 3557 O O . PRO B 1 65 ? 14.984 -9.340 20.936 1.00 22.28 65 PRO B O 1
ATOM 3561 N N . ASP B 1 66 ? 16.102 -9.837 22.825 1.00 25.88 66 ASP B N 1
ATOM 3562 C CA . ASP B 1 66 ? 17.429 -9.786 22.216 1.00 24.46 66 ASP B CA 1
ATOM 3563 C C . ASP B 1 66 ? 17.724 -11.093 21.476 1.00 24.85 66 ASP B C 1
ATOM 3564 O O . ASP B 1 66 ? 17.120 -12.132 21.746 1.00 24.14 66 ASP B O 1
ATOM 3569 N N . PHE B 1 67 ? 18.649 -11.026 20.515 1.00 25.13 67 PHE B N 1
ATOM 3570 C CA . PHE B 1 67 ? 19.209 -12.239 19.919 1.00 26.01 67 PHE B CA 1
ATOM 3571 C C . PHE B 1 67 ? 20.395 -12.695 20.770 1.00 20.31 67 PHE B C 1
ATOM 3572 O O . PHE B 1 67 ? 21.197 -11.869 21.178 1.00 24.85 67 PHE B O 1
ATOM 3580 N N . PRO B 1 68 ? 20.512 -14.003 21.045 1.00 23.16 68 PRO B N 1
ATOM 3581 C CA . PRO B 1 68 ? 19.596 -15.087 20.687 1.00 25.98 68 PRO B CA 1
ATOM 3582 C C . PRO B 1 68 ? 18.417 -15.104 21.643 1.00 29.34 68 PRO B C 1
ATOM 3583 O O . PRO B 1 68 ? 18.564 -14.671 22.794 1.00 27.54 68 PRO B O 1
ATOM 3587 N N . SER B 1 69 ? 17.266 -15.598 21.192 1.00 25.43 69 SER B N 1
ATOM 3588 C CA . SER B 1 69 ? 16.056 -15.557 22.011 1.00 27.62 69 SER B CA 1
ATOM 3589 C C . SER B 1 69 ? 16.053 -16.727 23.000 1.00 22.34 69 SER B C 1
ATOM 3590 O O . SER B 1 69 ? 15.184 -17.597 23.003 1.00 24.25 69 SER B O 1
ATOM 3593 N N . LEU B 1 70 ? 17.069 -16.702 23.860 1.00 25.78 70 LEU B N 1
ATOM 3594 C CA . LEU B 1 70 ? 17.364 -17.688 24.893 1.00 25.72 70 LEU B CA 1
ATOM 3595 C C . LEU B 1 70 ? 17.293 -17.031 26.268 1.00 23.91 70 LEU B C 1
ATOM 3596 O O . LEU B 1 70 ? 17.347 -15.806 26.390 1.00 25.36 70 LEU B O 1
ATOM 3601 N N . SER B 1 71 ? 17.240 -17.867 27.313 1.00 24.52 71 SER B N 1
ATOM 3602 C CA . SER B 1 71 ? 17.072 -17.405 28.693 1.00 22.02 71 SER B CA 1
ATOM 3603 C C . SER B 1 71 ? 18.178 -16.521 29.245 1.00 21.42 71 SER B C 1
ATOM 3604 O O . SER B 1 71 ? 17.968 -15.323 29.426 1.00 20.64 71 SER B O 1
ATOM 3607 N N . TYR B 1 72 ? 19.324 -17.098 29.616 1.00 21.95 72 TYR B N 1
ATOM 3608 C CA . TYR B 1 72 ? 20.348 -16.285 30.263 1.00 18.56 72 TYR B CA 1
ATOM 3609 C C . TYR B 1 72 ? 20.705 -15.025 29.495 1.00 22.26 72 TYR B C 1
ATOM 3610 O O . TYR B 1 72 ? 20.840 -13.968 30.136 1.00 20.58 72 TYR B O 1
ATOM 3619 N N . PRO B 1 73 ? 20.866 -15.041 28.163 1.00 26.42 73 PRO B N 1
ATOM 3620 C CA . PRO B 1 73 ? 21.067 -13.763 27.464 1.00 24.05 73 PRO B CA 1
ATOM 3621 C C . PRO B 1 73 ? 19.970 -12.744 27.742 1.00 25.09 73 PRO B C 1
ATOM 3622 O O . PRO B 1 73 ? 20.265 -11.585 28.072 1.00 22.18 73 PRO B O 1
ATOM 3626 N N . ASN B 1 74 ? 18.706 -13.142 27.643 1.00 21.26 74 ASN B N 1
ATOM 3627 C CA . ASN B 1 74 ? 17.660 -12.140 27.801 1.00 21.88 74 ASN B CA 1
ATOM 3628 C C . ASN B 1 74 ? 17.404 -11.782 29.264 1.00 21.82 74 ASN B C 1
ATOM 3629 O O . ASN B 1 74 ? 17.020 -10.641 29.547 1.00 21.29 74 ASN B O 1
ATOM 3634 N N . TYR B 1 75 ? 17.610 -12.717 30.206 1.00 19.53 75 TYR B N 1
ATOM 3635 C CA . TYR B 1 75 ? 17.570 -12.325 31.616 1.00 21.28 75 TYR B CA 1
ATOM 3636 C C . TYR B 1 75 ? 18.457 -11.113 31.850 1.00 18.23 75 TYR B C 1
ATOM 3637 O O . TYR B 1 75 ? 18.092 -10.182 32.580 1.00 18.46 75 TYR B O 1
ATOM 3646 N N . TYR B 1 76 ? 19.644 -11.111 31.247 1.00 18.71 76 TYR B N 1
ATOM 3647 C CA . TYR B 1 76 ? 20.582 -10.037 31.545 1.00 21.19 76 TYR B CA 1
ATOM 3648 C C . TYR B 1 76 ? 20.273 -8.797 30.719 1.00 20.66 76 TYR B C 1
ATOM 3649 O O . TYR B 1 76 ? 20.439 -7.676 31.206 1.00 20.66 76 TYR B O 1
ATOM 3658 N N . THR B 1 77 ? 19.773 -8.971 29.494 1.00 22.64 77 THR B N 1
ATOM 3659 C CA . THR B 1 77 ? 19.269 -7.816 28.748 1.00 19.78 77 THR B CA 1
ATOM 3660 C C . THR B 1 77 ? 18.193 -7.087 29.543 1.00 19.51 77 THR B C 1
ATOM 3661 O O . THR B 1 77 ? 18.250 -5.858 29.702 1.00 21.22 77 THR B O 1
ATOM 3665 N N . LEU B 1 78 ? 17.201 -7.834 30.058 1.00 19.56 78 LEU B N 1
ATOM 3666 C CA . LEU B 1 78 ? 16.100 -7.213 30.796 1.00 21.38 78 LEU B CA 1
ATOM 3667 C C . LEU B 1 78 ? 16.608 -6.434 32.003 1.00 19.66 78 LEU B C 1
ATOM 3668 O O . LEU B 1 78 ? 16.116 -5.341 32.299 1.00 21.33 78 LEU B O 1
ATOM 3673 N N . MET B 1 79 ? 17.601 -6.970 32.713 1.00 18.76 79 MET B N 1
ATOM 3674 C CA . MET B 1 79 ? 18.002 -6.361 33.974 1.00 17.48 79 MET B CA 1
ATOM 3675 C C . MET B 1 79 ? 19.195 -5.419 33.853 1.00 22.42 79 MET B C 1
ATOM 3676 O O . MET B 1 79 ? 19.614 -4.852 34.867 1.00 23.07 79 MET B O 1
ATOM 3681 N N . THR B 1 80 ? 19.729 -5.217 32.641 1.00 22.14 80 THR B N 1
ATOM 3682 C CA . THR B 1 80 ? 20.783 -4.233 32.383 1.00 22.93 80 THR B CA 1
ATOM 3683 C C . THR B 1 80 ? 20.381 -3.149 31.391 1.00 24.27 80 THR B C 1
ATOM 3684 O O . THR B 1 80 ? 21.019 -2.088 31.373 1.00 26.97 80 THR B O 1
ATOM 3688 N N . GLY B 1 81 ? 19.346 -3.376 30.582 1.00 23.50 81 GLY B N 1
ATOM 3689 C CA . GLY B 1 81 ? 19.031 -2.482 29.476 1.00 21.06 81 GLY B CA 1
ATOM 3690 C C . GLY B 1 81 ? 20.051 -2.488 28.355 1.00 27.12 81 GLY B C 1
ATOM 3691 O O . GLY B 1 81 ? 20.074 -1.557 27.549 1.00 25.49 81 GLY B O 1
ATOM 3692 N N . ARG B 1 82 ? 20.904 -3.506 28.281 1.00 26.36 82 ARG B N 1
ATOM 3693 C CA . ARG B 1 82 ? 21.981 -3.547 27.300 1.00 26.89 82 ARG B CA 1
ATOM 3694 C C . ARG B 1 82 ? 21.871 -4.799 26.446 1.00 28.87 82 ARG B C 1
ATOM 3695 O O . ARG B 1 82 ? 21.417 -5.844 26.919 1.00 24.08 82 ARG B O 1
ATOM 3703 N N . HIS B 1 83 ? 22.310 -4.686 25.184 1.00 20.97 83 HIS B N 1
ATOM 3704 C CA . HIS B 1 83 ? 22.359 -5.836 24.287 1.00 25.92 83 HIS B CA 1
ATOM 3705 C C . HIS B 1 83 ? 23.418 -6.848 24.745 1.00 22.42 83 HIS B C 1
ATOM 3706 O O . HIS B 1 83 ? 24.317 -6.526 25.515 1.00 28.40 83 HIS B O 1
ATOM 3713 N N . CYS B 1 84 ? 23.305 -8.087 24.237 1.00 27.92 84 CYS B N 1
ATOM 3714 C CA . CYS B 1 84 ? 24.142 -9.184 24.726 1.00 25.08 84 CYS B CA 1
ATOM 3715 C C . CYS B 1 84 ? 25.612 -8.990 24.393 1.00 32.59 84 CYS B C 1
ATOM 3716 O O . CYS B 1 84 ? 26.480 -9.481 25.127 1.00 26.54 84 CYS B O 1
ATOM 3719 N N . GLU B 1 85 ? 25.919 -8.316 23.282 1.00 33.42 85 GLU B N 1
ATOM 3720 C CA . GLU B 1 85 ? 27.318 -8.024 22.993 1.00 35.43 85 GLU B CA 1
ATOM 3721 C C . GLU B 1 85 ? 27.902 -7.027 23.976 1.00 30.16 85 GLU B C 1
ATOM 3722 O O . GLU B 1 85 ? 29.130 -6.914 24.064 1.00 33.71 85 GLU B O 1
ATOM 3728 N N . VAL B 1 86 ? 27.063 -6.321 24.726 1.00 29.57 86 VAL B N 1
ATOM 3729 C CA . VAL B 1 86 ? 27.525 -5.396 25.761 1.00 27.43 86 VAL B CA 1
ATOM 3730 C C . VAL B 1 86 ? 27.609 -6.072 27.128 1.00 33.83 86 VAL B C 1
ATOM 3731 O O . VAL B 1 86 ? 28.646 -6.015 27.789 1.00 30.20 86 VAL B O 1
ATOM 3735 N N . HIS B 1 87 ? 26.523 -6.713 27.586 1.00 28.69 87 HIS B N 1
ATOM 3736 C CA . HIS B 1 87 ? 26.587 -7.315 28.918 1.00 31.68 87 HIS B CA 1
ATOM 3737 C C . HIS B 1 87 ? 27.323 -8.649 28.937 1.00 27.92 87 HIS B C 1
ATOM 3738 O O . HIS B 1 87 ? 27.656 -9.134 30.023 1.00 26.16 87 HIS B O 1
ATOM 3745 N N . GLN B 1 88 ? 27.597 -9.236 27.774 1.00 27.26 88 GLN B N 1
ATOM 3746 C CA . GLN B 1 88 ? 28.488 -10.357 27.499 1.00 26.79 88 GLN B CA 1
ATOM 3747 C C . GLN B 1 88 ? 27.853 -11.728 27.694 1.00 29.41 88 GLN B C 1
ATOM 3748 O O . GLN B 1 88 ? 28.479 -12.721 27.325 1.00 30.23 88 GLN B O 1
ATOM 3754 N N . MET B 1 89 ? 26.637 -11.843 28.244 1.00 22.72 89 MET B N 1
ATOM 3755 C CA . MET B 1 89 ? 26.042 -13.172 28.388 1.00 24.92 89 MET B CA 1
ATOM 3756 C C . MET B 1 89 ? 25.340 -13.517 27.073 1.00 29.00 89 MET B C 1
ATOM 3757 O O . MET B 1 89 ? 24.155 -13.236 26.874 1.00 26.56 89 MET B O 1
ATOM 3762 N N . ILE B 1 90 ? 26.090 -14.135 26.150 1.00 29.63 90 ILE B N 1
ATOM 3763 C CA . ILE B 1 90 ? 25.629 -14.279 24.765 1.00 24.83 90 ILE B CA 1
ATOM 3764 C C . ILE B 1 90 ? 25.041 -15.654 24.476 1.00 31.83 90 ILE B C 1
ATOM 3765 O O . ILE B 1 90 ? 24.543 -15.879 23.360 1.00 30.47 90 ILE B O 1
ATOM 3770 N N . GLY B 1 91 ? 25.038 -16.565 25.448 1.00 25.91 91 GLY B N 1
ATOM 3771 C CA . GLY B 1 91 ? 24.455 -17.873 25.233 1.00 25.67 91 GLY B CA 1
ATOM 3772 C C . GLY B 1 91 ? 23.964 -18.491 26.523 1.00 24.24 91 GLY B C 1
ATOM 3773 O O . GLY B 1 91 ? 24.301 -18.042 27.618 1.00 27.13 91 GLY B O 1
ATOM 3774 N N . ASN B 1 92 ? 23.129 -19.522 26.383 1.00 26.20 92 ASN B N 1
ATOM 3775 C CA . ASN B 1 92 ? 22.874 -20.386 27.524 1.00 21.17 92 ASN B CA 1
ATOM 3776 C C . ASN B 1 92 ? 24.102 -21.217 27.841 1.00 30.50 92 ASN B C 1
ATOM 3777 O O . ASN B 1 92 ? 24.338 -21.550 29.003 1.00 26.63 92 ASN B O 1
ATOM 3782 N N . TYR B 1 93 ? 24.893 -21.539 26.822 1.00 31.35 93 TYR B N 1
ATOM 3783 C CA . TYR B 1 93 ? 26.133 -22.288 26.964 1.00 31.24 93 TYR B CA 1
ATOM 3784 C C . TYR B 1 93 ? 27.260 -21.453 26.389 1.00 29.97 93 TYR B C 1
ATOM 3785 O O . TYR B 1 93 ? 27.167 -20.986 25.248 1.00 33.07 93 TYR B O 1
ATOM 3794 N N . MET B 1 94 ? 28.316 -21.254 27.176 1.00 29.44 94 MET B N 1
ATOM 3795 C CA . MET B 1 94 ? 29.446 -20.442 26.757 1.00 28.69 94 MET B CA 1
ATOM 3796 C C . MET B 1 94 ? 30.745 -21.122 27.169 1.00 32.36 94 MET B C 1
ATOM 3797 O O . MET B 1 94 ? 30.766 -22.037 27.997 1.00 33.51 94 MET B O 1
ATOM 3802 N N . TRP B 1 95 ? 31.836 -20.646 26.573 1.00 39.02 95 TRP B N 1
ATOM 3803 C CA . TRP B 1 95 ? 33.163 -21.215 26.774 1.00 38.55 95 TRP B CA 1
ATOM 3804 C C . TRP B 1 95 ? 34.194 -20.104 26.674 1.00 39.77 95 TRP B C 1
ATOM 3805 O O . TRP B 1 95 ? 34.159 -19.307 25.731 1.00 39.07 95 TRP B O 1
ATOM 3816 N N . ASP B 1 96 ? 35.096 -20.043 27.655 1.00 45.39 96 ASP B N 1
ATOM 3817 C CA . ASP B 1 96 ? 36.212 -19.112 27.600 1.00 43.64 96 ASP B CA 1
ATOM 3818 C C . ASP B 1 96 ? 37.452 -19.895 27.203 1.00 54.71 96 ASP B C 1
ATOM 3819 O O . ASP B 1 96 ? 38.064 -20.554 28.060 1.00 48.13 96 ASP B O 1
ATOM 3824 N N . PRO B 1 97 ? 37.853 -19.878 25.930 1.00 51.81 97 PRO B N 1
ATOM 3825 C CA . PRO B 1 97 ? 39.054 -20.624 25.526 1.00 54.74 97 PRO B CA 1
ATOM 3826 C C . PRO B 1 97 ? 40.314 -20.143 26.216 1.00 55.35 97 PRO B C 1
ATOM 3827 O O . PRO B 1 97 ? 41.312 -20.875 26.239 1.00 58.87 97 PRO B O 1
ATOM 3831 N N . ARG B 1 98 ? 40.299 -18.936 26.780 1.00 56.06 98 ARG B N 1
ATOM 3832 C CA . ARG B 1 98 ? 41.471 -18.437 27.488 1.00 55.93 98 ARG B CA 1
ATOM 3833 C C . ARG B 1 98 ? 41.668 -19.159 28.819 1.00 61.81 98 ARG B C 1
ATOM 3834 O O . ARG B 1 98 ? 42.806 -19.439 29.215 1.00 58.34 98 ARG B O 1
ATOM 3842 N N . THR B 1 99 ? 40.576 -19.481 29.516 1.00 55.81 99 THR B N 1
ATOM 3843 C CA . THR B 1 99 ? 40.650 -20.165 30.801 1.00 52.86 99 THR B CA 1
ATOM 3844 C C . THR B 1 99 ? 40.180 -21.611 30.750 1.00 52.35 99 THR B C 1
ATOM 3845 O O . THR B 1 99 ? 40.205 -22.287 31.785 1.00 57.16 99 THR B O 1
ATOM 3849 N N . ASN B 1 100 ? 39.749 -22.100 29.587 1.00 53.69 100 ASN B N 1
ATOM 3850 C CA . ASN B 1 100 ? 39.214 -23.451 29.426 1.00 54.12 100 ASN B CA 1
ATOM 3851 C C . ASN B 1 100 ? 38.006 -23.706 30.334 1.00 55.81 100 ASN B C 1
ATOM 3852 O O . ASN B 1 100 ? 37.707 -24.858 30.671 1.00 55.03 100 ASN B O 1
ATOM 3857 N N . LYS B 1 101 ? 37.298 -22.648 30.730 1.00 47.33 101 LYS B N 1
ATOM 3858 C CA . LYS B 1 101 ? 36.141 -22.750 31.611 1.00 45.21 101 LYS B CA 1
ATOM 3859 C C . LYS B 1 101 ? 34.852 -22.520 30.825 1.00 43.75 101 LYS B C 1
ATOM 3860 O O . LYS B 1 101 ? 34.817 -21.732 29.875 1.00 41.75 101 LYS B O 1
ATOM 3866 N N . SER B 1 102 ? 33.789 -23.213 31.241 1.00 36.04 102 SER B N 1
ATOM 3867 C CA . SER B 1 102 ? 32.506 -23.206 30.548 1.00 37.11 102 SER B CA 1
ATOM 3868 C C . SER B 1 102 ? 31.384 -22.689 31.443 1.00 34.29 102 SER B C 1
ATOM 3869 O O . SER B 1 102 ? 31.426 -22.829 32.668 1.00 32.24 102 SER B O 1
ATOM 3872 N N . PHE B 1 103 ? 30.366 -22.102 30.806 1.00 33.21 103 PHE B N 1
ATOM 3873 C CA . PHE B 1 103 ? 29.089 -21.766 31.439 1.00 34.18 103 PHE B CA 1
ATOM 3874 C C . PHE B 1 103 ? 28.046 -22.656 30.764 1.00 30.42 103 PHE B C 1
ATOM 3875 O O . PHE B 1 103 ? 27.710 -22.451 29.595 1.00 30.95 103 PHE B O 1
ATOM 3883 N N . ASP B 1 104 ? 27.567 -23.672 31.478 1.00 29.73 104 ASP B N 1
ATOM 3884 C CA . ASP B 1 104 ? 26.668 -24.683 30.920 1.00 26.68 104 ASP B CA 1
ATOM 3885 C C . ASP B 1 104 ? 25.282 -24.492 31.529 1.00 27.86 104 ASP B C 1
ATOM 3886 O O . ASP B 1 104 ? 24.882 -25.193 32.459 1.00 29.17 104 ASP B O 1
ATOM 3891 N N . ILE B 1 105 ? 24.547 -23.529 30.965 1.00 30.76 105 ILE B N 1
ATOM 3892 C CA . ILE B 1 105 ? 23.198 -23.123 31.358 1.00 29.17 105 ILE B CA 1
ATOM 3893 C C . ILE B 1 105 ? 23.040 -23.072 32.879 1.00 26.33 105 ILE B C 1
ATOM 3894 O O . ILE B 1 105 ? 21.994 -23.432 33.430 1.00 24.83 105 ILE B O 1
ATOM 3899 N N . GLY B 1 106 ? 24.068 -22.562 33.557 1.00 23.72 106 GLY B N 1
ATOM 3900 C CA . GLY B 1 106 ? 24.000 -22.319 34.985 1.00 28.97 106 GLY B CA 1
ATOM 3901 C C . GLY B 1 106 ? 24.147 -23.535 35.875 1.00 30.73 106 GLY B C 1
ATOM 3902 O O . GLY B 1 106 ? 24.032 -23.401 37.098 1.00 29.22 106 GLY B O 1
ATOM 3903 N N . VAL B 1 107 ? 24.413 -24.713 35.316 1.00 28.77 107 VAL B N 1
ATOM 3904 C CA . VAL B 1 107 ? 24.312 -25.946 36.099 1.00 26.41 107 VAL B CA 1
ATOM 3905 C C . VAL B 1 107 ? 25.659 -26.353 36.689 1.00 33.69 107 VAL B C 1
ATOM 3906 O O . VAL B 1 107 ? 25.735 -26.763 37.850 1.00 28.74 107 VAL B O 1
ATOM 3910 N N . ASN B 1 108 ? 26.732 -26.246 35.913 1.00 32.70 108 ASN B N 1
ATOM 3911 C CA . ASN B 1 108 ? 28.051 -26.594 36.418 1.00 30.16 108 ASN B CA 1
ATOM 3912 C C . ASN B 1 108 ? 28.559 -25.515 37.363 1.00 36.02 108 ASN B C 1
ATOM 3913 O O . ASN B 1 108 ? 28.149 -24.348 37.297 1.00 28.46 108 ASN B O 1
ATOM 3918 N N . ARG B 1 109 ? 29.483 -25.910 38.239 1.00 29.32 109 ARG B N 1
ATOM 3919 C CA . ARG B 1 109 ? 29.889 -25.006 39.310 1.00 28.72 109 ARG B CA 1
ATOM 3920 C C . ARG B 1 109 ? 30.583 -23.772 38.756 1.00 25.66 109 ARG B C 1
ATOM 3921 O O . ARG B 1 109 ? 30.449 -22.676 39.313 1.00 26.04 109 ARG B O 1
ATOM 3929 N N . ASP B 1 110 ? 31.304 -23.917 37.640 1.00 24.86 110 ASP B N 1
ATOM 3930 C CA . ASP B 1 110 ? 31.992 -22.758 37.089 1.00 26.50 110 ASP B CA 1
ATOM 3931 C C . ASP B 1 110 ? 31.027 -21.722 36.511 1.00 25.86 110 ASP B C 1
ATOM 3932 O O . ASP B 1 110 ? 31.472 -20.623 36.176 1.00 24.40 110 ASP B O 1
ATOM 3937 N N . SER B 1 111 ? 29.731 -22.037 36.408 1.00 28.32 111 SER B N 1
ATOM 3938 C CA . SER B 1 111 ? 28.746 -21.016 36.039 1.00 26.27 111 SER B CA 1
ATOM 3939 C C . SER B 1 111 ? 28.643 -19.913 37.084 1.00 29.05 111 SER B C 1
ATOM 3940 O O . SER B 1 111 ? 28.152 -18.819 36.776 1.00 30.47 111 SER B O 1
ATOM 3943 N N . LEU B 1 112 ? 29.080 -20.180 38.311 1.00 24.14 112 LEU B N 1
ATOM 3944 C CA . LEU B 1 112 ? 29.063 -19.208 39.393 1.00 25.40 112 LEU B CA 1
ATOM 3945 C C . LEU B 1 112 ? 30.221 -18.226 39.330 1.00 21.67 112 LEU B C 1
ATOM 3946 O O . LEU B 1 112 ? 30.275 -17.306 40.157 1.00 26.61 112 LEU B O 1
ATOM 3951 N N . MET B 1 113 ? 31.149 -18.399 38.393 1.00 25.44 113 MET B N 1
ATOM 3952 C CA . MET B 1 113 ? 32.307 -17.510 38.322 1.00 28.78 113 MET B CA 1
ATOM 3953 C C . MET B 1 113 ? 31.864 -16.125 37.875 1.00 33.31 113 MET B C 1
ATOM 3954 O O . MET B 1 113 ? 31.139 -16.008 36.875 1.00 30.70 113 MET B O 1
ATOM 3959 N N . PRO B 1 114 ? 32.282 -15.063 38.570 1.00 33.29 114 PRO B N 1
ATOM 3960 C CA . PRO B 1 114 ? 31.925 -13.703 38.134 1.00 30.55 114 PRO B CA 1
ATOM 3961 C C . PRO B 1 114 ? 32.415 -13.358 36.738 1.00 34.41 114 PRO B C 1
ATOM 3962 O O . PRO B 1 114 ? 31.904 -12.393 36.157 1.00 34.85 114 PRO B O 1
ATOM 3966 N N . LEU B 1 115 ? 33.383 -14.106 36.194 1.00 32.15 115 LEU B N 1
ATOM 3967 C CA . LEU B 1 115 ? 33.805 -13.928 34.803 1.00 33.94 115 LEU B CA 1
ATOM 3968 C C . LEU B 1 115 ? 32.616 -13.850 33.844 1.00 31.80 115 LEU B C 1
ATOM 3969 O O . LEU B 1 115 ? 32.624 -13.062 32.890 1.00 31.63 115 LEU B O 1
ATOM 3974 N N . TRP B 1 116 ? 31.591 -14.668 34.075 1.00 31.35 116 TRP B N 1
ATOM 3975 C CA . TRP B 1 116 ? 30.441 -14.722 33.176 1.00 29.47 116 TRP B CA 1
ATOM 3976 C C . TRP B 1 116 ? 29.451 -13.589 33.408 1.00 26.06 116 TRP B C 1
ATOM 3977 O O . TRP B 1 116 ? 28.637 -13.299 32.520 1.00 28.08 116 TRP B O 1
ATOM 3988 N N . TRP B 1 117 ? 29.499 -12.954 34.575 1.00 24.38 117 TRP B N 1
ATOM 3989 C CA . TRP B 1 117 ? 28.461 -12.049 35.040 1.00 26.43 117 TRP B CA 1
ATOM 3990 C C . TRP B 1 117 ? 28.920 -10.606 35.141 1.00 25.93 117 TRP B C 1
ATOM 3991 O O . TRP B 1 117 ? 28.073 -9.712 35.218 1.00 23.38 117 TRP B O 1
ATOM 4002 N N . ASN B 1 118 ? 30.230 -10.352 35.140 1.00 25.74 118 ASN B N 1
ATOM 4003 C CA . ASN B 1 118 ? 30.725 -9.018 35.472 1.00 26.54 118 ASN B CA 1
ATOM 4004 C C . ASN B 1 118 ? 30.724 -8.060 34.284 1.00 27.78 118 ASN B C 1
ATOM 4005 O O . ASN B 1 118 ? 31.137 -6.906 34.444 1.00 32.45 118 ASN B O 1
ATOM 4010 N N . GLY B 1 119 ? 30.220 -8.488 33.121 1.00 31.94 119 GLY B N 1
ATOM 4011 C CA . GLY B 1 119 ? 30.309 -7.671 31.918 1.00 30.07 119 GLY B CA 1
ATOM 4012 C C . GLY B 1 119 ? 29.403 -6.454 31.918 1.00 35.33 119 GLY B C 1
ATOM 4013 O O . GLY B 1 119 ? 29.588 -5.542 31.103 1.00 33.07 119 GLY B O 1
ATOM 4014 N N . SER B 1 120 ? 28.395 -6.435 32.793 1.00 29.82 120 SER B N 1
ATOM 4015 C CA . SER B 1 120 ? 27.606 -5.236 33.070 1.00 27.75 120 SER B CA 1
ATOM 4016 C C . SER B 1 120 ? 26.909 -5.432 34.406 1.00 27.52 120 SER B C 1
ATOM 4017 O O . SER B 1 120 ? 26.689 -6.562 34.844 1.00 29.22 120 SER B O 1
ATOM 4020 N N . GLU B 1 121 ? 26.572 -4.320 35.050 1.00 28.07 121 GLU B N 1
ATOM 4021 C CA . GLU B 1 121 ? 25.943 -4.347 36.365 1.00 24.40 121 GLU B CA 1
ATOM 4022 C C . GLU B 1 121 ? 24.427 -4.434 36.228 1.00 23.63 121 GLU B C 1
ATOM 4023 O O . GLU B 1 121 ? 23.815 -3.525 35.646 1.00 25.49 121 GLU B O 1
ATOM 4029 N N . PRO B 1 122 ? 23.783 -5.467 36.756 1.00 24.84 122 PRO B N 1
ATOM 4030 C CA . PRO B 1 122 ? 22.322 -5.545 36.666 1.00 21.26 122 PRO B CA 1
ATOM 4031 C C . PRO B 1 122 ? 21.641 -4.733 37.764 1.00 25.69 122 PRO B C 1
ATOM 4032 O O . PRO B 1 122 ? 22.242 -4.363 38.772 1.00 21.88 122 PRO B O 1
ATOM 4036 N N . LEU B 1 123 ? 20.343 -4.461 37.552 1.00 20.89 123 LEU B N 1
ATOM 4037 C CA . LEU B 1 123 ? 19.643 -3.495 38.401 1.00 21.84 123 LEU B CA 1
ATOM 4038 C C . LEU B 1 123 ? 19.656 -3.882 39.880 1.00 22.61 123 LEU B C 1
ATOM 4039 O O . LEU B 1 123 ? 19.714 -3.004 40.750 1.00 21.65 123 LEU B O 1
ATOM 4044 N N . TRP B 1 124 ? 19.572 -5.179 40.200 1.00 22.65 124 TRP B N 1
ATOM 4045 C CA . TRP B 1 124 ? 19.509 -5.518 41.619 1.00 21.45 124 TRP B CA 1
ATOM 4046 C C . TRP B 1 124 ? 20.818 -5.199 42.322 1.00 20.43 124 TRP B C 1
ATOM 4047 O O . TRP B 1 124 ? 20.803 -4.850 43.505 1.00 21.16 124 TRP B O 1
ATOM 4058 N N . ILE B 1 125 ? 21.939 -5.278 41.609 1.00 19.42 125 ILE B N 1
ATOM 4059 C CA . ILE B 1 125 ? 23.229 -4.945 42.215 1.00 26.86 125 ILE B CA 1
ATOM 4060 C C . ILE B 1 125 ? 23.339 -3.442 42.415 1.00 26.87 125 ILE B C 1
ATOM 4061 O O . ILE B 1 125 ? 23.796 -2.965 43.462 1.00 26.67 125 ILE B O 1
ATOM 4066 N N . THR B 1 126 ? 22.912 -2.674 41.417 1.00 23.20 126 THR B N 1
ATOM 4067 C CA . THR B 1 126 ? 22.871 -1.227 41.575 1.00 27.40 126 THR B CA 1
ATOM 4068 C C . THR B 1 126 ? 22.023 -0.834 42.777 1.00 27.48 126 THR B C 1
ATOM 4069 O O . THR B 1 126 ? 22.403 0.052 43.550 1.00 28.99 126 THR B O 1
ATOM 4073 N N . LEU B 1 127 ? 20.870 -1.494 42.963 1.00 27.06 127 LEU B N 1
ATOM 4074 C CA . LEU B 1 127 ? 20.008 -1.181 44.098 1.00 24.10 127 LEU B CA 1
ATOM 4075 C C . LEU B 1 127 ? 20.678 -1.515 45.434 1.00 27.81 127 LEU B C 1
ATOM 4076 O O . LEU B 1 127 ? 20.611 -0.718 46.378 1.00 28.42 127 LEU B O 1
ATOM 4081 N N . MET B 1 128 ? 21.331 -2.677 45.535 1.00 25.70 128 MET B N 1
ATOM 4082 C CA . MET B 1 128 ? 22.058 -3.013 46.756 1.00 26.38 128 MET B CA 1
ATOM 4083 C C . MET B 1 128 ? 23.142 -1.981 47.055 1.00 28.88 128 MET B C 1
ATOM 4084 O O . MET B 1 128 ? 23.289 -1.538 48.198 1.00 30.34 128 MET B O 1
ATOM 4089 N N . LYS B 1 129 ? 23.908 -1.575 46.037 1.00 30.66 129 LYS B N 1
ATOM 4090 C CA . LYS B 1 129 ? 24.983 -0.614 46.285 1.00 34.03 129 LYS B CA 1
ATOM 4091 C C . LYS B 1 129 ? 24.436 0.738 46.731 1.00 39.10 129 LYS B C 1
ATOM 4092 O O . LYS B 1 129 ? 25.121 1.474 47.449 1.00 36.04 129 LYS B O 1
ATOM 4098 N N . ALA B 1 130 ? 23.204 1.069 46.343 1.00 33.28 130 ALA B N 1
ATOM 4099 C CA . ALA B 1 130 ? 22.503 2.257 46.812 1.00 30.23 130 ALA B CA 1
ATOM 4100 C C . ALA B 1 130 ? 21.738 2.005 48.102 1.00 33.55 130 ALA B C 1
ATOM 4101 O O . ALA B 1 130 ? 20.835 2.776 48.439 1.00 37.92 130 ALA B O 1
ATOM 4103 N N . ARG B 1 131 ? 22.059 0.924 48.809 1.00 32.02 131 ARG B N 1
ATOM 4104 C CA . ARG B 1 131 ? 21.472 0.583 50.104 1.00 38.57 131 ARG B CA 1
ATOM 4105 C C . ARG B 1 131 ? 19.966 0.322 50.030 1.00 38.28 131 ARG B C 1
ATOM 4106 O O . ARG B 1 131 ? 19.261 0.452 51.037 1.00 35.72 131 ARG B O 1
ATOM 4114 N N . ARG B 1 132 ? 19.446 -0.048 48.861 1.00 30.82 132 ARG B N 1
ATOM 4115 C CA . ARG B 1 132 ? 18.104 -0.605 48.818 1.00 29.79 132 ARG B CA 1
ATOM 4116 C C . ARG B 1 132 ? 18.173 -2.100 49.131 1.00 32.75 132 ARG B C 1
ATOM 4117 O O . ARG B 1 132 ? 19.237 -2.719 49.063 1.00 35.08 132 ARG B O 1
ATOM 4125 N N . LYS B 1 133 ? 17.032 -2.673 49.502 1.00 27.40 133 LYS B N 1
ATOM 4126 C CA . LYS B 1 133 ? 16.952 -4.076 49.890 1.00 27.52 133 LYS B CA 1
ATOM 4127 C C . LYS B 1 133 ? 16.285 -4.877 48.775 1.00 28.77 133 LYS B C 1
ATOM 4128 O O . LYS B 1 133 ? 15.245 -4.458 48.251 1.00 24.62 133 LYS B O 1
ATOM 4134 N N . VAL B 1 134 ? 16.886 -6.014 48.403 1.00 22.89 134 VAL B N 1
ATOM 4135 C CA . VAL B 1 134 ? 16.424 -6.813 47.264 1.00 21.39 134 VAL B CA 1
ATOM 4136 C C . VAL B 1 134 ? 16.231 -8.263 47.693 1.00 22.63 134 VAL B C 1
ATOM 4137 O O . VAL B 1 134 ? 17.183 -8.906 48.153 1.00 23.34 134 VAL B O 1
ATOM 4141 N N . TYR B 1 135 ? 15.018 -8.785 47.502 1.00 18.45 135 TYR B N 1
ATOM 4142 C CA . TYR B 1 135 ? 14.683 -10.195 47.700 1.00 17.62 135 TYR B CA 1
ATOM 4143 C C . TYR B 1 135 ? 14.432 -10.837 46.341 1.00 23.84 135 TYR B C 1
ATOM 4144 O O . TYR B 1 135 ? 13.654 -10.307 45.542 1.00 18.57 135 TYR B O 1
ATOM 4153 N N . MET B 1 136 ? 15.066 -11.977 46.081 1.00 18.66 136 MET B N 1
ATOM 4154 C CA . MET B 1 136 ? 14.925 -12.637 44.788 1.00 20.50 136 MET B CA 1
ATOM 4155 C C . MET B 1 136 ? 14.541 -14.098 44.995 1.00 18.45 136 MET B C 1
ATOM 4156 O O . MET B 1 136 ? 15.103 -14.779 45.861 1.00 21.66 136 MET B O 1
ATOM 4161 N N . TYR B 1 137 ? 13.578 -14.570 44.210 1.00 20.51 137 TYR B N 1
ATOM 4162 C CA . TYR B 1 137 ? 12.988 -15.893 44.381 1.00 20.23 137 TYR B CA 1
ATOM 4163 C C . TYR B 1 137 ? 13.191 -16.674 43.090 1.00 20.60 137 TYR B C 1
ATOM 4164 O O . TYR B 1 137 ? 12.564 -16.363 42.076 1.00 19.80 137 TYR B O 1
ATOM 4173 N N . TYR B 1 138 ? 14.051 -17.692 43.136 1.00 23.08 138 TYR B N 1
ATOM 4174 C CA . TYR B 1 138 ? 14.365 -18.577 42.011 1.00 18.86 138 TYR B CA 1
ATOM 4175 C C . TYR B 1 138 ? 14.957 -17.845 40.808 1.00 21.92 138 TYR B C 1
ATOM 4176 O O . TYR B 1 138 ? 14.996 -18.408 39.708 1.00 18.75 138 TYR B O 1
ATOM 4185 N N . TRP B 1 139 ? 15.392 -16.598 40.970 1.00 21.19 139 TRP B N 1
ATOM 4186 C CA . TRP B 1 139 ? 15.810 -15.793 39.830 1.00 21.23 139 TRP B CA 1
ATOM 4187 C C . TRP B 1 139 ? 17.204 -16.210 39.376 1.00 21.65 139 TRP B C 1
ATOM 4188 O O . TRP B 1 139 ? 18.162 -16.039 40.135 1.00 21.50 139 TRP B O 1
ATOM 4199 N N . PRO B 1 140 ? 17.363 -16.748 38.168 1.00 23.99 140 PRO B N 1
ATOM 4200 C CA . PRO B 1 140 ? 18.690 -17.206 37.739 1.00 25.19 140 PRO B CA 1
ATOM 4201 C C . PRO B 1 140 ? 19.678 -16.054 37.738 1.00 27.08 140 PRO B C 1
ATOM 4202 O O . PRO B 1 140 ? 19.457 -15.022 37.098 1.00 22.65 140 PRO B O 1
ATOM 4206 N N . GLY B 1 141 ? 20.761 -16.226 38.502 1.00 24.69 141 GLY B N 1
ATOM 4207 C CA . GLY B 1 141 ? 21.725 -15.177 38.753 1.00 23.58 141 GLY B CA 1
ATOM 4208 C C . GLY B 1 141 ? 21.704 -14.624 40.164 1.00 24.65 141 GLY B C 1
ATOM 4209 O O . GLY B 1 141 ? 22.700 -14.017 40.588 1.00 25.94 141 GLY B O 1
ATOM 4210 N N . CYS B 1 142 ? 20.610 -14.802 40.913 1.00 19.77 142 CYS B N 1
ATOM 4211 C CA . CYS B 1 142 ? 20.603 -14.221 42.253 1.00 20.37 142 CYS B CA 1
ATOM 4212 C C . CYS B 1 142 ? 21.587 -14.922 43.177 1.00 24.29 142 CYS B C 1
ATOM 4213 O O . CYS B 1 142 ? 21.971 -14.344 44.197 1.00 22.14 142 CYS B O 1
ATOM 4216 N N . GLU B 1 143 ? 22.018 -16.128 42.820 1.00 22.78 143 GLU B N 1
ATOM 4217 C CA . GLU B 1 143 ? 22.931 -16.931 43.630 1.00 25.38 143 GLU B CA 1
ATOM 4218 C C . GLU B 1 143 ? 24.401 -16.608 43.376 1.00 27.11 143 GLU B C 1
ATOM 4219 O O . GLU B 1 143 ? 25.284 -17.259 43.955 1.00 23.76 143 GLU B O 1
ATOM 4225 N N . VAL B 1 144 ? 24.683 -15.613 42.544 1.00 22.78 144 VAL B N 1
ATOM 4226 C CA . VAL B 1 144 ? 26.030 -15.269 42.108 1.00 23.77 144 VAL B CA 1
ATOM 4227 C C . VAL B 1 144 ? 26.498 -14.019 42.849 1.00 24.30 144 VAL B C 1
ATOM 4228 O O . VAL B 1 144 ? 25.716 -13.087 43.068 1.00 24.00 144 VAL B O 1
ATOM 4232 N N . GLU B 1 145 ? 27.778 -13.990 43.234 1.00 24.84 145 GLU B N 1
ATOM 4233 C CA . GLU B 1 145 ? 28.401 -12.728 43.639 1.00 22.99 145 GLU B CA 1
ATOM 4234 C C . GLU B 1 145 ? 28.754 -11.953 42.370 1.00 25.39 145 GLU B C 1
ATOM 4235 O O . GLU B 1 145 ? 29.687 -12.319 41.648 1.00 24.98 145 GLU B O 1
ATOM 4241 N N . ILE B 1 146 ? 27.997 -10.900 42.069 1.00 23.03 146 ILE B N 1
ATOM 4242 C CA . ILE B 1 146 ? 28.195 -10.121 40.846 1.00 23.93 146 ILE B CA 1
ATOM 4243 C C . ILE B 1 146 ? 28.835 -8.798 41.224 1.00 25.04 146 ILE B C 1
ATOM 4244 O O . ILE B 1 146 ? 28.262 -8.027 42.005 1.00 25.76 146 ILE B O 1
ATOM 4249 N N . LEU B 1 147 ? 30.010 -8.525 40.652 1.00 25.49 147 LEU B N 1
ATOM 4250 C CA . LEU B 1 147 ? 30.753 -7.290 40.928 1.00 26.80 147 LEU B CA 1
ATOM 4251 C C . LEU B 1 147 ? 30.932 -7.083 42.433 1.00 27.58 147 LEU B C 1
ATOM 4252 O O . LEU B 1 147 ? 30.839 -5.966 42.950 1.00 34.12 147 LEU B O 1
ATOM 4257 N N . GLY B 1 148 ? 31.169 -8.186 43.147 1.00 29.80 148 GLY B N 1
ATOM 4258 C CA . GLY B 1 148 ? 31.406 -8.175 44.580 1.00 30.55 148 GLY B CA 1
ATOM 4259 C C . GLY B 1 148 ? 30.178 -8.075 45.460 1.00 32.63 148 GLY B C 1
ATOM 4260 O O . GLY B 1 148 ? 30.332 -7.982 46.684 1.00 28.18 148 GLY B O 1
ATOM 4261 N N . VAL B 1 149 ? 28.965 -8.117 44.885 1.00 24.29 149 VAL B N 1
ATOM 4262 C CA . VAL B 1 149 ? 27.722 -7.820 45.595 1.00 25.19 149 VAL B CA 1
ATOM 4263 C C . VAL B 1 149 ? 26.726 -8.968 45.434 1.00 22.76 149 VAL B C 1
ATOM 4264 O O . VAL B 1 149 ? 26.738 -9.689 44.433 1.00 23.09 149 VAL B O 1
ATOM 4268 N N . ARG B 1 150 ? 25.854 -9.129 46.432 1.00 22.09 150 ARG B N 1
ATOM 4269 C CA . ARG B 1 150 ? 24.775 -10.107 46.421 1.00 27.49 150 ARG B CA 1
ATOM 4270 C C . ARG B 1 150 ? 23.488 -9.452 46.893 1.00 24.52 150 ARG B C 1
ATOM 4271 O O . ARG B 1 150 ? 23.531 -8.480 47.651 1.00 23.32 150 ARG B O 1
ATOM 4279 N N . PRO B 1 151 ? 22.333 -9.978 46.486 1.00 22.77 151 PRO B N 1
ATOM 4280 C CA . PRO B 1 151 ? 21.062 -9.445 46.997 1.00 22.82 151 PRO B CA 1
ATOM 4281 C C . PRO B 1 151 ? 20.872 -9.760 48.474 1.00 23.14 151 PRO B C 1
ATOM 4282 O O . PRO B 1 151 ? 21.444 -10.713 49.014 1.00 23.38 151 PRO B O 1
ATOM 4286 N N . THR B 1 152 ? 20.011 -8.961 49.117 1.00 23.56 152 THR B N 1
ATOM 4287 C CA . THR B 1 152 ? 19.649 -9.198 50.517 1.00 23.53 152 THR B CA 1
ATOM 4288 C C . THR B 1 152 ? 19.216 -10.636 50.742 1.00 27.90 152 THR B C 1
ATOM 4289 O O . THR B 1 152 ? 19.595 -11.267 51.739 1.00 22.73 152 THR B O 1
ATOM 4293 N N . TYR B 1 153 ? 18.408 -11.168 49.830 1.00 24.07 153 TYR B N 1
ATOM 4294 C CA . TYR B 1 153 ? 17.882 -12.511 49.973 1.00 23.46 153 TYR B CA 1
ATOM 4295 C C . TYR B 1 153 ? 17.791 -13.133 48.593 1.00 24.34 153 TYR B C 1
ATOM 4296 O O . TYR B 1 153 ? 17.344 -12.483 47.644 1.00 20.06 153 TYR B O 1
ATOM 4305 N N . CYS B 1 154 ? 18.225 -14.384 48.492 1.00 24.73 154 CYS B N 1
ATOM 4306 C CA . CYS B 1 154 ? 18.097 -15.169 47.270 1.00 19.95 154 CYS B CA 1
ATOM 4307 C C . CYS B 1 154 ? 17.591 -16.549 47.646 1.00 27.95 154 CYS B C 1
ATOM 4308 O O . CYS B 1 154 ? 18.206 -17.231 48.472 1.00 28.23 154 CYS B O 1
ATOM 4311 N N . LEU B 1 155 ? 16.457 -16.942 47.068 1.00 22.17 155 LEU B N 1
ATOM 4312 C CA . LEU B 1 155 ? 15.973 -18.316 47.120 1.00 23.72 155 LEU B CA 1
ATOM 4313 C C . LEU B 1 155 ? 16.443 -18.958 45.821 1.00 25.84 155 LEU B C 1
ATOM 4314 O O . LEU B 1 155 ? 15.882 -18.701 44.755 1.00 22.74 155 LEU B O 1
ATOM 4319 N N . GLU B 1 156 ? 17.503 -19.765 45.910 1.00 20.34 156 GLU B N 1
ATOM 4320 C CA . GLU B 1 156 ? 18.230 -20.184 44.719 1.00 22.45 156 GLU B CA 1
ATOM 4321 C C . GLU B 1 156 ? 17.395 -21.098 43.819 1.00 24.66 156 GLU B C 1
ATOM 4322 O O . GLU B 1 156 ? 16.653 -21.962 44.295 1.00 24.55 156 GLU B O 1
ATOM 4328 N N . TYR B 1 157 ? 17.540 -20.922 42.503 1.00 24.54 157 TYR B N 1
ATOM 4329 C CA . TYR B 1 157 ? 16.939 -21.861 41.562 1.00 24.91 157 TYR B CA 1
ATOM 4330 C C . TYR B 1 157 ? 17.642 -23.207 41.689 1.00 27.88 157 TYR B C 1
ATOM 4331 O O . TYR B 1 157 ? 18.869 -23.277 41.610 1.00 31.02 157 TYR B O 1
ATOM 4340 N N . LYS B 1 158 ? 16.857 -24.273 41.862 1.00 25.91 158 LYS B N 1
ATOM 4341 C CA . LYS B 1 158 ? 17.388 -25.636 41.861 1.00 32.26 158 LYS B CA 1
ATOM 4342 C C . LYS B 1 158 ? 16.709 -26.476 40.790 1.00 33.35 158 LYS B C 1
ATOM 4343 O O . LYS B 1 158 ? 17.361 -26.883 39.830 1.00 34.95 158 LYS B O 1
ATOM 4349 N N . THR B 1 159 ? 15.422 -26.747 40.921 1.00 33.20 159 THR B N 1
ATOM 4350 C CA . THR B 1 159 ? 14.647 -27.456 39.922 1.00 36.13 159 THR B CA 1
ATOM 4351 C C . THR B 1 159 ? 13.553 -26.528 39.417 1.00 32.47 159 THR B C 1
ATOM 4352 O O . THR B 1 159 ? 13.415 -25.395 39.886 1.00 31.81 159 THR B O 1
ATOM 4356 N N . VAL B 1 160 ? 12.774 -27.008 38.451 1.00 28.12 160 VAL B N 1
ATOM 4357 C CA . VAL B 1 160 ? 11.667 -26.225 37.898 1.00 27.34 160 VAL B CA 1
ATOM 4358 C C . VAL B 1 160 ? 10.702 -25.912 39.035 1.00 30.20 160 VAL B C 1
ATOM 4359 O O . VAL B 1 160 ? 10.198 -26.841 39.682 1.00 28.34 160 VAL B O 1
ATOM 4363 N N . PRO B 1 161 ? 10.440 -24.640 39.341 1.00 26.12 161 PRO B N 1
ATOM 4364 C CA . PRO B 1 161 ? 9.509 -24.339 40.434 1.00 23.88 161 PRO B CA 1
ATOM 4365 C C . PRO B 1 161 ? 8.096 -24.770 40.071 1.00 30.16 161 PRO B C 1
ATOM 4366 O O . PRO B 1 161 ? 7.673 -24.679 38.916 1.00 26.89 161 PRO B O 1
ATOM 4370 N N . THR B 1 162 ? 7.357 -25.229 41.076 1.00 29.65 162 THR B N 1
ATOM 4371 C CA . THR B 1 162 ? 5.979 -25.643 40.874 1.00 28.63 162 THR B CA 1
ATOM 4372 C C . THR B 1 162 ? 5.047 -24.435 40.935 1.00 27.05 162 THR B C 1
ATOM 4373 O O . THR B 1 162 ? 5.427 -23.344 41.363 1.00 25.84 162 THR B O 1
ATOM 4377 N N . ASP B 1 163 ? 3.800 -24.643 40.501 1.00 25.22 163 ASP B N 1
ATOM 4378 C CA . ASP B 1 163 ? 2.805 -23.582 40.621 1.00 27.19 163 ASP B CA 1
ATOM 4379 C C . ASP B 1 163 ? 2.543 -23.231 42.080 1.00 29.78 163 ASP B C 1
ATOM 4380 O O . ASP B 1 163 ? 2.209 -22.080 42.396 1.00 25.58 163 ASP B O 1
ATOM 4385 N N . ILE B 1 164 ? 2.698 -24.200 42.989 1.00 30.86 164 ILE B N 1
ATOM 4386 C CA . ILE B 1 164 ? 2.603 -23.884 44.410 1.00 26.92 164 ILE B CA 1
ATOM 4387 C C . ILE B 1 164 ? 3.816 -23.073 44.856 1.00 23.85 164 ILE B C 1
ATOM 4388 O O . ILE B 1 164 ? 3.682 -22.102 45.614 1.00 27.14 164 ILE B O 1
ATOM 4393 N N . ASN B 1 165 ? 5.014 -23.446 44.388 1.00 22.78 165 ASN B N 1
ATOM 4394 C CA . ASN B 1 165 ? 6.203 -22.640 44.665 1.00 24.96 165 ASN B CA 1
ATOM 4395 C C . ASN B 1 165 ? 5.987 -21.194 44.238 1.00 25.02 165 ASN B C 1
ATOM 4396 O O . ASN B 1 165 ? 6.379 -20.257 44.942 1.00 24.06 165 ASN B O 1
ATOM 4401 N N . PHE B 1 166 ? 5.401 -21.004 43.054 1.00 22.83 166 PHE B N 1
ATOM 4402 C CA . PHE B 1 166 ? 5.181 -19.654 42.532 1.00 21.33 166 PHE B CA 1
ATOM 4403 C C . PHE B 1 166 ? 4.239 -18.870 43.429 1.00 22.58 166 PHE B C 1
ATOM 4404 O O . PHE B 1 166 ? 4.532 -17.734 43.811 1.00 23.15 166 PHE B O 1
ATOM 4412 N N . ALA B 1 167 ? 3.094 -19.464 43.780 1.00 25.07 167 ALA B N 1
ATOM 4413 C CA . ALA B 1 167 ? 2.123 -18.763 44.614 1.00 24.89 167 ALA B CA 1
ATOM 4414 C C . ALA B 1 167 ? 2.701 -18.420 45.984 1.00 21.63 167 ALA B C 1
ATOM 4415 O O . ALA B 1 167 ? 2.484 -17.317 46.502 1.00 24.00 167 ALA B O 1
ATOM 4417 N N . ASN B 1 168 ? 3.430 -19.360 46.593 1.00 22.19 168 ASN B N 1
ATOM 4418 C CA . ASN B 1 168 ? 4.088 -19.091 47.869 1.00 25.19 168 ASN B CA 1
ATOM 4419 C C . ASN B 1 168 ? 5.138 -17.984 47.751 1.00 26.71 168 ASN B C 1
ATOM 4420 O O . ASN B 1 168 ? 5.292 -17.169 48.668 1.00 26.33 168 ASN B O 1
ATOM 4425 N N . ALA B 1 169 ? 5.883 -17.946 46.640 1.00 22.76 169 ALA B N 1
ATOM 4426 C CA . ALA B 1 169 ? 6.851 -16.871 46.441 1.00 21.72 169 ALA B CA 1
ATOM 4427 C C . ALA B 1 169 ? 6.156 -15.521 46.323 1.00 22.08 169 ALA B C 1
ATOM 4428 O O . ALA B 1 169 ? 6.606 -14.531 46.912 1.00 24.85 169 ALA B O 1
ATOM 4430 N N . VAL B 1 170 ? 5.055 -15.459 45.568 1.00 21.17 170 VAL B N 1
ATOM 4431 C CA . VAL B 1 170 ? 4.319 -14.205 45.467 1.00 21.75 170 VAL B CA 1
ATOM 4432 C C . VAL B 1 170 ? 3.852 -13.762 46.844 1.00 22.50 170 VAL B C 1
ATOM 4433 O O . VAL B 1 170 ? 4.003 -12.594 47.222 1.00 19.37 170 VAL B O 1
ATOM 4437 N N . SER B 1 171 ? 3.318 -14.699 47.635 1.00 26.72 171 SER B N 1
ATOM 4438 C CA . SER B 1 171 ? 2.840 -14.332 48.969 1.00 26.89 171 SER B CA 1
ATOM 4439 C C . SER B 1 171 ? 3.982 -13.873 49.861 1.00 25.62 171 SER B C 1
ATOM 4440 O O . SER B 1 171 ? 3.866 -12.850 50.547 1.00 27.04 171 SER B O 1
ATOM 4443 N N . ASP B 1 172 ? 5.084 -14.629 49.887 1.00 24.86 172 ASP B N 1
ATOM 4444 C CA . ASP B 1 172 ? 6.227 -14.243 50.709 1.00 23.87 172 ASP B CA 1
ATOM 4445 C C . ASP B 1 172 ? 6.818 -12.909 50.262 1.00 25.24 172 ASP B C 1
ATOM 4446 O O . ASP B 1 172 ? 7.198 -12.085 51.103 1.00 27.69 172 ASP B O 1
ATOM 4451 N N . ALA B 1 173 ? 6.909 -12.678 48.945 1.00 23.89 173 ALA B N 1
ATOM 4452 C CA . ALA B 1 173 ? 7.422 -11.403 48.448 1.00 22.97 173 ALA B CA 1
ATOM 4453 C C . ALA B 1 173 ? 6.553 -10.243 48.902 1.00 26.07 173 ALA B C 1
ATOM 4454 O O . ALA B 1 173 ? 7.073 -9.217 49.356 1.00 23.82 173 ALA B O 1
ATOM 4456 N N . LEU B 1 174 ? 5.226 -10.376 48.774 1.00 25.15 174 LEU B N 1
ATOM 4457 C CA . LEU B 1 174 ? 4.358 -9.295 49.224 1.00 25.76 174 LEU B CA 1
ATOM 4458 C C . LEU B 1 174 ? 4.551 -9.032 50.715 1.00 29.80 174 LEU B C 1
ATOM 4459 O O . LEU B 1 174 ? 4.647 -7.875 51.135 1.00 30.44 174 LEU B O 1
ATOM 4464 N N . ASP B 1 175 ? 4.669 -10.092 51.523 1.00 30.39 175 ASP B N 1
ATOM 4465 C CA . ASP B 1 175 ? 4.946 -9.892 52.946 1.00 32.63 175 ASP B CA 1
ATOM 4466 C C . ASP B 1 175 ? 6.259 -9.137 53.156 1.00 32.40 175 ASP B C 1
ATOM 4467 O O . ASP B 1 175 ? 6.324 -8.201 53.962 1.00 33.98 175 ASP B O 1
ATOM 4472 N N . SER B 1 176 ? 7.310 -9.499 52.412 1.00 29.56 176 SER B N 1
ATOM 4473 C CA A SER B 1 176 ? 8.603 -8.851 52.605 0.50 31.63 176 SER B CA 1
ATOM 4474 C CA B SER B 1 176 ? 8.604 -8.851 52.606 0.50 31.63 176 SER B CA 1
ATOM 4475 C C . SER B 1 176 ? 8.578 -7.395 52.162 1.00 31.85 176 SER B C 1
ATOM 4476 O O . SER B 1 176 ? 9.246 -6.554 52.769 1.00 31.21 176 SER B O 1
ATOM 4481 N N . LEU B 1 177 ? 7.811 -7.078 51.118 1.00 29.28 177 LEU B N 1
ATOM 4482 C CA . LEU B 1 177 ? 7.671 -5.692 50.687 1.00 29.51 177 LEU B CA 1
ATOM 4483 C C . LEU B 1 177 ? 6.851 -4.890 51.690 1.00 35.37 177 LEU B C 1
ATOM 4484 O O . LEU B 1 177 ? 7.194 -3.744 52.009 1.00 34.22 177 LEU B O 1
ATOM 4489 N N . LYS B 1 178 ? 5.763 -5.481 52.191 1.00 31.26 178 LYS B N 1
ATOM 4490 C CA . LYS B 1 178 ? 4.900 -4.790 53.146 1.00 40.39 178 LYS B CA 1
ATOM 4491 C C . LYS B 1 178 ? 5.666 -4.435 54.413 1.00 38.34 178 LYS B C 1
ATOM 4492 O O . LYS B 1 178 ? 5.583 -3.306 54.906 1.00 36.53 178 LYS B O 1
ATOM 4498 N N . SER B 1 179 ? 6.431 -5.390 54.945 1.00 34.67 179 SER B N 1
ATOM 4499 C CA . SER B 1 179 ? 7.208 -5.169 56.160 1.00 38.45 179 SER B CA 1
ATOM 4500 C C . SER B 1 179 ? 8.410 -4.256 55.950 1.00 39.57 179 SER B C 1
ATOM 4501 O O . SER B 1 179 ? 9.051 -3.873 56.935 1.00 44.20 179 SER B O 1
ATOM 4504 N N . GLY B 1 180 ? 8.740 -3.901 54.712 1.00 34.95 180 GLY B N 1
ATOM 4505 C CA . GLY B 1 180 ? 9.935 -3.132 54.454 1.00 33.97 180 GLY B CA 1
ATOM 4506 C C . GLY B 1 180 ? 11.229 -3.926 54.453 1.00 34.83 180 GLY B C 1
ATOM 4507 O O . GLY B 1 180 ? 12.297 -3.329 54.256 1.00 35.44 180 GLY B O 1
ATOM 4508 N N . ARG B 1 181 ? 11.174 -5.247 54.659 1.00 33.81 181 ARG B N 1
ATOM 4509 C CA . ARG B 1 181 ? 12.380 -6.066 54.532 1.00 31.00 181 ARG B CA 1
ATOM 4510 C C . ARG B 1 181 ? 12.941 -6.038 53.114 1.00 30.47 181 ARG B C 1
ATOM 4511 O O . ARG B 1 181 ? 14.149 -6.240 52.923 1.00 29.66 181 ARG B O 1
ATOM 4519 N N . ALA B 1 182 ? 12.091 -5.791 52.113 1.00 26.88 182 ALA B N 1
ATOM 4520 C CA . ALA B 1 182 ? 12.511 -5.629 50.724 1.00 26.20 182 ALA B CA 1
ATOM 4521 C C . ALA B 1 182 ? 11.942 -4.339 50.148 1.00 28.31 182 ALA B C 1
ATOM 4522 O O . ALA B 1 182 ? 10.826 -3.941 50.490 1.00 29.51 182 ALA B O 1
ATOM 4524 N N . ASP B 1 183 ? 12.717 -3.695 49.271 1.00 26.46 183 ASP B N 1
ATOM 4525 C CA . ASP B 1 183 ? 12.255 -2.609 48.410 1.00 28.21 183 ASP B CA 1
ATOM 4526 C C . ASP B 1 183 ? 12.004 -3.058 46.978 1.00 26.07 183 ASP B C 1
ATOM 4527 O O . ASP B 1 183 ? 11.168 -2.462 46.286 1.00 25.75 183 ASP B O 1
ATOM 4532 N N . LEU B 1 184 ? 12.763 -4.048 46.505 1.00 24.86 184 LEU B N 1
ATOM 4533 C CA . LEU B 1 184 ? 12.520 -4.734 45.240 1.00 19.83 184 LEU B CA 1
ATOM 4534 C C . LEU B 1 184 ? 12.386 -6.210 45.548 1.00 23.02 184 LEU B C 1
ATOM 4535 O O . LEU B 1 184 ? 13.210 -6.766 46.283 1.00 20.41 184 LEU B O 1
ATOM 4540 N N . ALA B 1 185 ? 11.354 -6.843 44.997 1.00 21.62 185 ALA B N 1
ATOM 4541 C CA . ALA B 1 185 ? 11.231 -8.293 45.045 1.00 18.38 185 ALA B CA 1
ATOM 4542 C C . ALA B 1 185 ? 11.066 -8.786 43.619 1.00 20.10 185 ALA B C 1
ATOM 4543 O O . ALA B 1 185 ? 10.297 -8.215 42.841 1.00 18.18 185 ALA B O 1
ATOM 4545 N N . ALA B 1 186 ? 11.805 -9.824 43.273 1.00 16.99 186 ALA B N 1
ATOM 4546 C CA . ALA B 1 186 ? 11.856 -10.317 41.906 1.00 15.69 186 ALA B CA 1
ATOM 4547 C C . ALA B 1 186 ? 11.631 -11.819 41.926 1.00 15.23 186 ALA B C 1
ATOM 4548 O O . ALA B 1 186 ? 12.334 -12.542 42.640 1.00 19.67 186 ALA B O 1
ATOM 4550 N N . ILE B 1 187 ? 10.666 -12.287 41.139 1.00 17.46 187 ILE B N 1
ATOM 4551 C CA . ILE B 1 187 ? 10.243 -13.682 41.162 1.00 16.74 187 ILE B CA 1
ATOM 4552 C C . ILE B 1 187 ? 10.328 -14.253 39.755 1.00 16.86 187 ILE B C 1
ATOM 4553 O O . ILE B 1 187 ? 9.881 -13.619 38.797 1.00 19.18 187 ILE B O 1
ATOM 4558 N N . TYR B 1 188 ? 10.880 -15.462 39.641 1.00 16.65 188 TYR B N 1
ATOM 4559 C CA . TYR B 1 188 ? 11.032 -16.177 38.380 1.00 18.16 188 TYR B CA 1
ATOM 4560 C C . TYR B 1 188 ? 10.138 -17.413 38.352 1.00 22.42 188 TYR B C 1
ATOM 4561 O O . TYR B 1 188 ? 10.063 -18.150 39.339 1.00 20.49 188 TYR B O 1
ATOM 4570 N N . HIS B 1 189 ? 9.475 -17.652 37.210 1.00 19.28 189 HIS B N 1
ATOM 4571 C CA . HIS B 1 189 ? 8.607 -18.815 37.022 1.00 21.51 189 HIS B CA 1
ATOM 4572 C C . HIS B 1 189 ? 8.869 -19.445 35.659 1.00 23.28 189 HIS B C 1
ATOM 4573 O O . HIS B 1 189 ? 8.914 -18.737 34.646 1.00 21.38 189 HIS B O 1
ATOM 4580 N N . GLU B 1 190 ? 9.019 -20.781 35.627 1.00 21.75 190 GLU B N 1
ATOM 4581 C CA . GLU B 1 190 ? 9.506 -21.476 34.437 1.00 22.92 190 GLU B CA 1
ATOM 4582 C C . GLU B 1 190 ? 8.472 -22.348 33.721 1.00 24.11 190 GLU B C 1
ATOM 4583 O O . GLU B 1 190 ? 8.668 -22.654 32.538 1.00 22.36 190 GLU B O 1
ATOM 4589 N N . ARG B 1 191 ? 7.378 -22.742 34.378 1.00 25.06 191 ARG B N 1
ATOM 4590 C CA . ARG B 1 191 ? 6.623 -23.898 33.887 1.00 23.95 191 ARG B CA 1
ATOM 4591 C C . ARG B 1 191 ? 5.906 -23.633 32.560 1.00 29.07 191 ARG B C 1
ATOM 4592 O O . ARG B 1 191 ? 5.591 -24.590 31.841 1.00 26.12 191 ARG B O 1
ATOM 4600 N N . ILE B 1 192 ? 5.644 -22.371 32.197 1.00 23.97 192 ILE B N 1
ATOM 4601 C CA . ILE B 1 192 ? 5.073 -22.126 30.871 1.00 23.28 192 ILE B CA 1
ATOM 4602 C C . ILE B 1 192 ? 6.092 -22.459 29.785 1.00 23.70 192 ILE B C 1
ATOM 4603 O O . ILE B 1 192 ? 5.739 -22.988 28.720 1.00 25.36 192 ILE B O 1
ATOM 4608 N N . ASP B 1 193 ? 7.368 -22.195 30.051 1.00 22.72 193 ASP B N 1
ATOM 4609 C CA . ASP B 1 193 ? 8.428 -22.562 29.125 1.00 22.73 193 ASP B CA 1
ATOM 4610 C C . ASP B 1 193 ? 8.556 -24.078 29.013 1.00 28.10 193 ASP B C 1
ATOM 4611 O O . ASP B 1 193 ? 8.695 -24.620 27.904 1.00 24.47 193 ASP B O 1
ATOM 4616 N N . VAL B 1 194 ? 8.515 -24.771 30.152 1.00 24.81 194 VAL B N 1
ATOM 4617 C CA . VAL B 1 194 ? 8.688 -26.225 30.165 1.00 29.37 194 VAL B CA 1
ATOM 4618 C C . VAL B 1 194 ? 7.602 -26.909 29.340 1.00 28.00 194 VAL B C 1
ATOM 4619 O O . VAL B 1 194 ? 7.891 -27.774 28.504 1.00 27.71 194 VAL B O 1
ATOM 4623 N N . GLU B 1 195 ? 6.336 -26.550 29.579 1.00 26.62 195 GLU B N 1
ATOM 4624 C CA . GLU B 1 195 ? 5.241 -27.203 28.868 1.00 27.23 195 GLU B CA 1
ATOM 4625 C C . GLU B 1 195 ? 5.212 -26.809 27.396 1.00 38.94 195 GLU B C 1
ATOM 4626 O O . GLU B 1 195 ? 4.850 -27.629 26.538 1.00 29.79 195 GLU B O 1
ATOM 4632 N N . GLY B 1 196 ? 5.561 -25.556 27.090 1.00 28.51 196 GLY B N 1
ATOM 4633 C CA . GLY B 1 196 ? 5.777 -25.177 25.705 1.00 29.05 196 GLY B CA 1
ATOM 4634 C C . GLY B 1 196 ? 6.809 -26.051 25.017 1.00 33.24 196 GLY B C 1
ATOM 4635 O O . GLY B 1 196 ? 6.629 -26.447 23.862 1.00 31.41 196 GLY B O 1
ATOM 4636 N N . HIS B 1 197 ? 7.893 -26.379 25.724 1.00 29.27 197 HIS B N 1
ATOM 4637 C CA . HIS B 1 197 ? 8.919 -27.257 25.170 1.00 29.09 197 HIS B CA 1
ATOM 4638 C C . HIS B 1 197 ? 8.386 -28.673 24.986 1.00 32.31 197 HIS B C 1
ATOM 4639 O O . HIS B 1 197 ? 8.462 -29.252 23.894 1.00 32.95 197 HIS B O 1
ATOM 4646 N N . HIS B 1 198 ? 7.852 -29.251 26.060 1.00 33.29 198 HIS B N 1
ATOM 4647 C CA . HIS B 1 198 ? 7.568 -30.680 26.063 1.00 30.88 198 HIS B CA 1
ATOM 4648 C C . HIS B 1 198 ? 6.358 -31.029 25.208 1.00 36.21 198 HIS B C 1
ATOM 4649 O O . HIS B 1 198 ? 6.269 -32.153 24.701 1.00 36.50 198 HIS B O 1
ATOM 4656 N N . TYR B 1 199 ? 5.425 -30.093 25.025 1.00 33.83 199 TYR B N 1
ATOM 4657 C CA . TYR B 1 199 ? 4.196 -30.385 24.303 1.00 35.47 199 TYR B CA 1
ATOM 4658 C C . TYR B 1 199 ? 3.891 -29.435 23.154 1.00 39.72 199 TYR B C 1
ATOM 4659 O O . TYR B 1 199 ? 2.978 -29.724 22.373 1.00 36.51 199 TYR B O 1
ATOM 4668 N N . GLY B 1 200 ? 4.614 -28.327 23.012 1.00 36.65 200 GLY B N 1
ATOM 4669 C CA . GLY B 1 200 ? 4.329 -27.377 21.963 1.00 31.51 200 GLY B CA 1
ATOM 4670 C C . GLY B 1 200 ? 3.555 -26.174 22.462 1.00 28.95 200 GLY B C 1
ATOM 4671 O O . GLY B 1 200 ? 2.747 -26.266 23.393 1.00 28.95 200 GLY B O 1
ATOM 4672 N N . PRO B 1 201 ? 3.780 -25.018 21.829 1.00 27.02 201 PRO B N 1
ATOM 4673 C CA . PRO B 1 201 ? 3.114 -23.781 22.284 1.00 34.22 201 PRO B CA 1
ATOM 4674 C C . PRO B 1 201 ? 1.597 -23.809 22.207 1.00 34.65 201 PRO B C 1
ATOM 4675 O O . PRO B 1 201 ? 0.941 -23.099 22.979 1.00 33.63 201 PRO B O 1
ATOM 4679 N N A SER B 1 202 ? 1.016 -24.595 21.302 0.50 30.83 202 SER B N 1
ATOM 4680 N N C SER B 1 202 ? 1.015 -24.596 21.304 0.50 30.83 202 SER B N 1
ATOM 4681 C CA A SER B 1 202 ? -0.431 -24.658 21.154 0.50 34.01 202 SER B CA 1
ATOM 4682 C CA C SER B 1 202 ? -0.434 -24.657 21.162 0.50 34.01 202 SER B CA 1
ATOM 4683 C C A SER B 1 202 ? -1.065 -25.775 21.976 0.50 35.99 202 SER B C 1
ATOM 4684 C C C SER B 1 202 ? -1.074 -25.745 22.016 0.50 35.99 202 SER B C 1
ATOM 4685 O O A SER B 1 202 ? -2.272 -26.002 21.856 0.50 40.75 202 SER B O 1
ATOM 4686 O O C SER B 1 202 ? -2.295 -25.916 21.960 0.50 40.69 202 SER B O 1
ATOM 4691 N N . SER B 1 203 ? -0.290 -26.461 22.817 1.00 32.49 203 SER B N 1
ATOM 4692 C CA . SER B 1 203 ? -0.784 -27.645 23.502 1.00 34.03 203 SER B CA 1
ATOM 4693 C C . SER B 1 203 ? -1.691 -27.298 24.681 1.00 35.93 203 SER B C 1
ATOM 4694 O O . SER B 1 203 ? -1.568 -26.226 25.287 1.00 40.77 203 SER B O 1
ATOM 4697 N N . PRO B 1 204 ? -2.613 -28.198 25.026 1.00 39.88 204 PRO B N 1
ATOM 4698 C CA . PRO B 1 204 ? -3.403 -27.999 26.251 1.00 35.95 204 PRO B CA 1
ATOM 4699 C C . PRO B 1 204 ? -2.543 -27.956 27.496 1.00 34.21 204 PRO B C 1
ATOM 4700 O O . PRO B 1 204 ? -2.903 -27.279 28.466 1.00 37.20 204 PRO B O 1
ATOM 4704 N N . GLN B 1 205 ? -1.415 -28.666 27.500 1.00 33.09 205 GLN B N 1
ATOM 4705 C CA . GLN B 1 205 ? -0.534 -28.633 28.662 1.00 34.62 205 GLN B CA 1
ATOM 4706 C C . GLN B 1 205 ? 0.066 -27.242 28.865 1.00 34.77 205 GLN B C 1
ATOM 4707 O O . GLN B 1 205 ? 0.136 -26.756 29.997 1.00 33.85 205 GLN B O 1
ATOM 4713 N N . ARG B 1 206 ? 0.501 -26.585 27.784 1.00 33.49 206 ARG B N 1
ATOM 4714 C CA . ARG B 1 206 ? 0.991 -25.214 27.919 1.00 33.30 206 ARG B CA 1
ATOM 4715 C C . ARG B 1 206 ? -0.118 -24.294 28.406 1.00 32.50 206 ARG B C 1
ATOM 4716 O O . ARG B 1 206 ? 0.111 -23.422 29.256 1.00 29.63 206 ARG B O 1
ATOM 4724 N N . LYS B 1 207 ? -1.331 -24.472 27.881 1.00 31.20 207 LYS B N 1
ATOM 4725 C CA . LYS B 1 207 ? -2.438 -23.606 28.275 1.00 34.16 207 LYS B CA 1
ATOM 4726 C C . LYS B 1 207 ? -2.791 -23.797 29.743 1.00 32.80 207 LYS B C 1
ATOM 4727 O O . LYS B 1 207 ? -3.140 -22.831 30.437 1.00 30.79 207 LYS B O 1
ATOM 4733 N N . ASP B 1 208 ? -2.708 -25.037 30.231 1.00 30.38 208 ASP B N 1
ATOM 4734 C CA . ASP B 1 208 ? -2.947 -25.307 31.646 1.00 32.24 208 ASP B CA 1
ATOM 4735 C C . ASP B 1 208 ? -1.921 -24.602 32.521 1.00 26.42 208 ASP B C 1
ATOM 4736 O O . ASP B 1 208 ? -2.264 -24.061 33.576 1.00 29.95 208 ASP B O 1
ATOM 4741 N N . ALA B 1 209 ? -0.650 -24.629 32.119 1.00 26.98 209 ALA B N 1
ATOM 4742 C CA . ALA B 1 209 ? 0.369 -23.920 32.889 1.00 29.36 209 ALA B CA 1
ATOM 4743 C C . ALA B 1 209 ? 0.078 -22.427 32.909 1.00 30.07 209 ALA B C 1
ATOM 4744 O O . ALA B 1 209 ? 0.238 -21.767 33.941 1.00 26.12 209 ALA B O 1
ATOM 4746 N N . LEU B 1 210 ? -0.365 -21.879 31.775 1.00 24.61 210 LEU B N 1
ATOM 4747 C CA . LEU B 1 210 ? -0.724 -20.465 31.730 1.00 24.43 210 LEU B CA 1
ATOM 4748 C C . LEU B 1 210 ? -1.911 -20.168 32.636 1.00 30.84 210 LEU B C 1
ATOM 4749 O O . LEU B 1 210 ? -1.939 -19.140 33.333 1.00 26.17 210 LEU B O 1
ATOM 4754 N N . ARG B 1 211 ? -2.907 -21.054 32.640 1.00 28.15 211 ARG B N 1
ATOM 4755 C CA . ARG B 1 211 ? -4.064 -20.840 33.498 1.00 26.15 211 ARG B CA 1
ATOM 4756 C C . ARG B 1 211 ? -3.683 -20.883 34.968 1.00 24.77 211 ARG B C 1
ATOM 4757 O O . ARG B 1 211 ? -4.252 -20.139 35.771 1.00 28.11 211 ARG B O 1
ATOM 4765 N N . ALA B 1 212 ? -2.694 -21.701 35.334 1.00 27.84 212 ALA B N 1
ATOM 4766 C CA . ALA B 1 212 ? -2.245 -21.702 36.723 1.00 27.95 212 ALA B CA 1
ATOM 4767 C C . ALA B 1 212 ? -1.631 -20.355 37.098 1.00 28.22 212 ALA B C 1
ATOM 4768 O O . ALA B 1 212 ? -1.901 -19.821 38.181 1.00 22.47 212 ALA B O 1
ATOM 4770 N N . VAL B 1 213 ? -0.828 -19.775 36.198 1.00 23.86 213 VAL B N 1
ATOM 4771 C CA . VAL B 1 213 ? -0.234 -18.459 36.448 1.00 23.65 213 VAL B CA 1
ATOM 4772 C C . VAL B 1 213 ? -1.312 -17.393 36.544 1.00 22.96 213 VAL B C 1
ATOM 4773 O O . VAL B 1 213 ? -1.253 -16.501 37.402 1.00 23.71 213 VAL B O 1
ATOM 4777 N N . ASP B 1 214 ? -2.308 -17.466 35.658 1.00 22.15 214 ASP B N 1
ATOM 4778 C CA . ASP B 1 214 ? -3.415 -16.519 35.654 1.00 24.44 214 ASP B CA 1
ATOM 4779 C C . ASP B 1 214 ? -4.139 -16.509 36.991 1.00 23.72 214 ASP B C 1
ATOM 4780 O O . ASP B 1 214 ? -4.502 -15.447 37.503 1.00 23.65 214 ASP B O 1
ATOM 4785 N N . THR B 1 215 ? -4.358 -17.688 37.566 1.00 24.06 215 THR B N 1
ATOM 4786 C CA . THR B 1 215 ? -4.998 -17.776 38.873 1.00 27.90 215 THR B CA 1
ATOM 4787 C C . THR B 1 215 ? -4.126 -17.157 39.962 1.00 24.05 215 THR B C 1
ATOM 4788 O O . THR B 1 215 ? -4.622 -16.425 40.824 1.00 28.23 215 THR B O 1
ATOM 4792 N N . VAL B 1 216 ? -2.822 -17.420 39.925 1.00 24.85 216 VAL B N 1
ATOM 4793 C CA . VAL B 1 216 ? -1.925 -16.841 40.919 1.00 24.00 216 VAL B CA 1
ATOM 4794 C C . VAL B 1 216 ? -1.940 -15.321 40.827 1.00 23.34 216 VAL B C 1
ATOM 4795 O O . VAL B 1 216 ? -1.905 -14.620 41.848 1.00 23.04 216 VAL B O 1
ATOM 4799 N N . LEU B 1 217 ? -2.004 -14.786 39.604 1.00 21.30 217 LEU B N 1
ATOM 4800 C CA . LEU B 1 217 ? -2.039 -13.333 39.437 1.00 25.36 217 LEU B CA 1
ATOM 4801 C C . LEU B 1 217 ? -3.334 -12.738 39.983 1.00 28.08 217 LEU B C 1
ATOM 4802 O O . LEU B 1 217 ? -3.337 -11.620 40.514 1.00 23.19 217 LEU B O 1
ATOM 4807 N N . LYS B 1 218 ? -4.445 -13.460 39.843 1.00 25.31 218 LYS B N 1
ATOM 4808 C CA . LYS B 1 218 ? -5.698 -13.031 40.450 1.00 28.10 218 LYS B CA 1
ATOM 4809 C C . LYS B 1 218 ? -5.563 -12.933 41.969 1.00 24.32 218 LYS B C 1
ATOM 4810 O O . LYS B 1 218 ? -6.015 -11.961 42.591 1.00 27.05 218 LYS B O 1
ATOM 4816 N N . TYR B 1 219 ? -4.902 -13.917 42.580 1.00 26.28 219 TYR B N 1
ATOM 4817 C CA . TYR B 1 219 ? -4.661 -13.864 44.019 1.00 24.59 219 TYR B CA 1
ATOM 4818 C C . TYR B 1 219 ? -3.681 -12.753 44.382 1.00 28.33 219 TYR B C 1
ATOM 4819 O O . TYR B 1 219 ? -3.840 -12.082 45.414 1.00 25.51 219 TYR B O 1
ATOM 4828 N N . MET B 1 220 ? -2.653 -12.548 43.551 1.00 26.14 220 MET B N 1
ATOM 4829 C CA . MET B 1 220 ? -1.701 -11.466 43.793 1.00 23.31 220 MET B CA 1
ATOM 4830 C C . MET B 1 220 ? -2.409 -10.120 43.873 1.00 24.63 220 MET B C 1
ATOM 4831 O O . MET B 1 220 ? -2.141 -9.315 44.775 1.00 23.14 220 MET B O 1
ATOM 4836 N N . ILE B 1 221 ? -3.331 -9.862 42.943 1.00 24.06 221 ILE B N 1
ATOM 4837 C CA . ILE B 1 221 ? -4.103 -8.622 42.982 1.00 28.19 221 ILE B CA 1
ATOM 4838 C C . ILE B 1 221 ? -4.885 -8.528 44.290 1.00 28.59 221 ILE B C 1
ATOM 4839 O O . ILE B 1 221 ? -4.894 -7.486 44.964 1.00 26.72 221 ILE B O 1
ATOM 4844 N N . GLN B 1 222 ? -5.540 -9.623 44.673 1.00 26.18 222 GLN B N 1
ATOM 4845 C CA . GLN B 1 222 ? -6.333 -9.642 45.900 1.00 29.33 222 GLN B CA 1
ATOM 4846 C C . GLN B 1 222 ? -5.458 -9.401 47.127 1.00 25.90 222 GLN B C 1
ATOM 4847 O O . GLN B 1 222 ? -5.832 -8.644 48.030 1.00 26.58 222 GLN B O 1
ATOM 4853 N N . TRP B 1 223 ? -4.282 -10.038 47.167 1.00 25.30 223 TRP B N 1
ATOM 4854 C CA . TRP B 1 223 ? -3.392 -9.914 48.318 1.00 27.41 223 TRP B CA 1
ATOM 4855 C C . TRP B 1 223 ? -2.835 -8.502 48.437 1.00 31.75 223 TRP B C 1
ATOM 4856 O O . TRP B 1 223 ? -2.734 -7.960 49.543 1.00 29.51 223 TRP B O 1
ATOM 4867 N N . ILE B 1 224 ? -2.443 -7.901 47.309 1.00 29.56 224 ILE B N 1
ATOM 4868 C CA . ILE B 1 224 ? -1.947 -6.528 47.329 1.00 26.41 224 ILE B CA 1
ATOM 4869 C C . ILE B 1 224 ? -2.977 -5.614 47.977 1.00 29.70 224 ILE B C 1
ATOM 4870 O O . ILE B 1 224 ? -2.652 -4.781 48.827 1.00 30.51 224 ILE B O 1
ATOM 4875 N N . GLN B 1 225 ? -4.239 -5.775 47.599 1.00 27.49 225 GLN B N 1
ATOM 4876 C CA . GLN B 1 225 ? -5.278 -4.930 48.176 1.00 30.81 225 GLN B CA 1
ATOM 4877 C C . GLN B 1 225 ? -5.542 -5.297 49.633 1.00 31.32 225 GLN B C 1
ATOM 4878 O O . GLN B 1 225 ? -5.609 -4.421 50.503 1.00 31.57 225 GLN B O 1
ATOM 4884 N N . ASP B 1 226 ? -5.666 -6.591 49.926 1.00 30.31 226 ASP B N 1
ATOM 4885 C CA . ASP B 1 226 ? -6.049 -6.999 51.272 1.00 32.31 226 ASP B CA 1
ATOM 4886 C C . ASP B 1 226 ? -4.951 -6.714 52.288 1.00 34.69 226 ASP B C 1
ATOM 4887 O O . ASP B 1 226 ? -5.250 -6.464 53.460 1.00 34.65 226 ASP B O 1
ATOM 4892 N N . ARG B 1 227 ? -3.688 -6.738 51.869 1.00 31.65 227 ARG B N 1
ATOM 4893 C CA . ARG B 1 227 ? -2.585 -6.462 52.776 1.00 36.28 227 ARG B CA 1
ATOM 4894 C C . ARG B 1 227 ? -2.207 -4.986 52.794 1.00 36.60 227 ARG B C 1
ATOM 4895 O O . ARG B 1 227 ? -1.222 -4.619 53.435 1.00 41.39 227 ARG B O 1
ATOM 4903 N N . GLY B 1 228 ? -2.979 -4.132 52.128 1.00 38.41 228 GLY B N 1
ATOM 4904 C CA . GLY B 1 228 ? -2.765 -2.697 52.211 1.00 41.48 228 GLY B CA 1
ATOM 4905 C C . GLY B 1 228 ? -1.562 -2.176 51.456 1.00 43.05 228 GLY B C 1
ATOM 4906 O O . GLY B 1 228 ? -0.982 -1.160 51.857 1.00 38.63 228 GLY B O 1
ATOM 4907 N N . LEU B 1 229 ? -1.171 -2.837 50.365 1.00 34.13 229 LEU B N 1
ATOM 4908 C CA . LEU B 1 229 ? -0.003 -2.443 49.586 1.00 31.67 229 LEU B CA 1
ATOM 4909 C C . LEU B 1 229 ? -0.338 -1.636 48.336 1.00 29.53 229 LEU B C 1
ATOM 4910 O O . LEU B 1 229 ? 0.582 -1.253 47.609 1.00 32.79 229 LEU B O 1
ATOM 4915 N N . GLN B 1 230 ? -1.618 -1.344 48.086 1.00 27.49 230 GLN B N 1
ATOM 4916 C CA . GLN B 1 230 ? -2.033 -0.815 46.789 1.00 29.41 230 GLN B CA 1
ATOM 4917 C C . GLN B 1 230 ? -1.310 0.478 46.429 1.00 29.69 230 GLN B C 1
ATOM 4918 O O . GLN B 1 230 ? -0.881 0.653 45.286 1.00 28.92 230 GLN B O 1
ATOM 4924 N N . GLN B 1 231 ? -1.167 1.400 47.379 1.00 31.24 231 GLN B N 1
ATOM 4925 C CA . GLN B 1 231 ? -0.566 2.691 47.069 1.00 31.39 231 GLN B CA 1
ATOM 4926 C C . GLN B 1 231 ? 0.957 2.684 47.100 1.00 33.01 231 GLN B C 1
ATOM 4927 O O . GLN B 1 231 ? 1.576 3.646 46.624 1.00 33.39 231 GLN B O 1
ATOM 4933 N N . ASP B 1 232 ? 1.584 1.641 47.640 1.00 30.10 232 ASP B N 1
ATOM 4934 C CA . ASP B 1 232 ? 3.036 1.643 47.792 1.00 32.54 232 ASP B CA 1
ATOM 4935 C C . ASP B 1 232 ? 3.746 0.640 46.878 1.00 33.57 232 ASP B C 1
ATOM 4936 O O . ASP B 1 232 ? 4.922 0.337 47.102 1.00 30.79 232 ASP B O 1
ATOM 4941 N N . LEU B 1 233 ? 3.083 0.146 45.833 1.00 24.44 233 LEU B N 1
ATOM 4942 C CA . LEU B 1 233 ? 3.670 -0.935 45.045 1.00 27.34 233 LEU B CA 1
ATOM 4943 C C . LEU B 1 233 ? 3.283 -0.815 43.578 1.00 26.28 233 LEU B C 1
ATOM 4944 O O . LEU B 1 233 ? 2.109 -0.610 43.260 1.00 26.78 233 LEU B O 1
ATOM 4949 N N . ASN B 1 234 ? 4.269 -0.930 42.688 1.00 20.75 234 ASN B N 1
ATOM 4950 C CA . ASN B 1 234 ? 4.023 -1.226 41.284 1.00 21.06 234 ASN B CA 1
ATOM 4951 C C . ASN B 1 234 ? 4.390 -2.679 41.021 1.00 19.58 234 ASN B C 1
ATOM 4952 O O . ASN B 1 234 ? 5.267 -3.232 41.685 1.00 20.49 234 ASN B O 1
ATOM 4957 N N . VAL B 1 235 ? 3.715 -3.301 40.052 1.00 19.17 235 VAL B N 1
ATOM 4958 C CA . VAL B 1 235 ? 4.066 -4.649 39.603 1.00 20.80 235 VAL B CA 1
ATOM 4959 C C . VAL B 1 235 ? 4.395 -4.591 38.115 1.00 19.83 235 VAL B C 1
ATOM 4960 O O . VAL B 1 235 ? 3.647 -4.007 37.323 1.00 20.94 235 VAL B O 1
ATOM 4964 N N . ILE B 1 236 ? 5.528 -5.175 37.742 1.00 16.18 236 ILE B N 1
ATOM 4965 C CA . ILE B 1 236 ? 5.963 -5.265 36.356 1.00 16.91 236 ILE B CA 1
ATOM 4966 C C . ILE B 1 236 ? 6.109 -6.740 36.012 1.00 19.25 236 ILE B C 1
ATOM 4967 O O . ILE B 1 236 ? 6.679 -7.505 36.797 1.00 20.32 236 ILE B O 1
ATOM 4972 N N . LEU B 1 237 ? 5.578 -7.149 34.861 1.00 18.04 237 LEU B N 1
ATOM 4973 C CA . LEU B 1 237 ? 5.642 -8.540 34.428 1.00 18.21 237 LEU B CA 1
ATOM 4974 C C . LEU B 1 237 ? 6.195 -8.589 33.014 1.00 18.95 237 LEU B C 1
ATOM 4975 O O . LEU B 1 237 ? 5.778 -7.802 32.158 1.00 23.57 237 LEU B O 1
ATOM 4980 N N . PHE B 1 238 ? 7.105 -9.521 32.758 1.00 18.94 238 PHE B N 1
ATOM 4981 C CA . PHE B 1 238 ? 7.640 -9.676 31.413 1.00 16.62 238 PHE B CA 1
ATOM 4982 C C . PHE B 1 238 ? 8.141 -11.097 31.209 1.00 20.55 238 PHE B C 1
ATOM 4983 O O . PHE B 1 238 ? 8.189 -11.910 32.142 1.00 19.28 238 PHE B O 1
ATOM 4991 N N . SER B 1 239 ? 8.539 -11.387 29.971 1.00 18.78 239 SER B N 1
ATOM 4992 C CA . SER B 1 239 ? 9.122 -12.677 29.642 1.00 18.04 239 SER B CA 1
ATOM 4993 C C . SER B 1 239 ? 10.431 -12.474 28.897 1.00 20.00 239 SER B C 1
ATOM 4994 O O . SER B 1 239 ? 10.739 -11.376 28.407 1.00 20.39 239 SER B O 1
ATOM 4997 N N . ASP B 1 240 ? 11.204 -13.554 28.832 1.00 19.02 240 ASP B N 1
ATOM 4998 C CA . ASP B 1 240 ? 12.505 -13.517 28.191 1.00 20.00 240 ASP B CA 1
ATOM 4999 C C . ASP B 1 240 ? 12.431 -13.773 26.693 1.00 20.42 240 ASP B C 1
ATOM 5000 O O . ASP B 1 240 ? 13.295 -13.275 25.973 1.00 20.34 240 ASP B O 1
ATOM 5005 N N . HIS B 1 241 ? 11.382 -14.463 26.212 1.00 22.79 241 HIS B N 1
ATOM 5006 C CA . HIS B 1 241 ? 11.199 -14.819 24.802 1.00 25.45 241 HIS B CA 1
ATOM 5007 C C . HIS B 1 241 ? 9.893 -15.584 24.603 1.00 23.99 241 HIS B C 1
ATOM 5008 O O . HIS B 1 241 ? 9.216 -15.926 25.581 1.00 20.80 241 HIS B O 1
ATOM 5015 N N . GLY B 1 242 ? 9.565 -15.910 23.353 1.00 21.91 242 GLY B N 1
ATOM 5016 C CA . GLY B 1 242 ? 8.401 -16.713 22.972 1.00 21.07 242 GLY B CA 1
ATOM 5017 C C . GLY B 1 242 ? 8.731 -18.185 22.790 1.00 26.10 242 GLY B C 1
ATOM 5018 O O . GLY B 1 242 ? 9.598 -18.747 23.475 1.00 24.47 242 GLY B O 1
ATOM 5019 N N . MET B 1 243 ? 8.023 -18.832 21.865 1.00 23.81 243 MET B N 1
ATOM 5020 C CA . MET B 1 243 ? 8.151 -20.274 21.674 1.00 23.95 243 MET B CA 1
ATOM 5021 C C . MET B 1 243 ? 7.561 -20.620 20.311 1.00 24.14 243 MET B C 1
ATOM 5022 O O . MET B 1 243 ? 6.572 -20.019 19.910 1.00 25.57 243 MET B O 1
ATOM 5027 N N . THR B 1 244 ? 8.170 -21.572 19.605 1.00 27.97 244 THR B N 1
ATOM 5028 C CA . THR B 1 244 ? 7.646 -22.004 18.311 1.00 26.56 244 THR B CA 1
ATOM 5029 C C . THR B 1 244 ? 7.703 -23.524 18.201 1.00 31.17 244 THR B C 1
ATOM 5030 O O . THR B 1 244 ? 8.393 -24.196 18.967 1.00 33.52 244 THR B O 1
ATOM 5034 N N . ASP B 1 245 ? 6.954 -24.068 17.243 1.00 35.18 245 ASP B N 1
ATOM 5035 C CA . ASP B 1 245 ? 6.940 -25.514 17.060 1.00 34.53 245 ASP B CA 1
ATOM 5036 C C . ASP B 1 245 ? 8.244 -25.982 16.436 1.00 32.85 245 ASP B C 1
ATOM 5037 O O . ASP B 1 245 ? 8.822 -25.300 15.584 1.00 37.26 245 ASP B O 1
ATOM 5042 N N . ILE B 1 246 ? 8.709 -27.157 16.867 1.00 31.32 246 ILE B N 1
ATOM 5043 C CA . ILE B 1 246 ? 9.827 -27.830 16.222 1.00 31.97 246 ILE B CA 1
ATOM 5044 C C . ILE B 1 246 ? 9.358 -29.200 15.743 1.00 37.06 246 ILE B C 1
ATOM 5045 O O . ILE B 1 246 ? 8.337 -29.729 16.189 1.00 35.70 246 ILE B O 1
ATOM 5050 N N . PHE B 1 247 ? 10.132 -29.785 14.826 1.00 39.43 247 PHE B N 1
ATOM 5051 C CA . PHE B 1 247 ? 9.677 -30.962 14.080 1.00 37.56 247 PHE B CA 1
ATOM 5052 C C . PHE B 1 247 ? 10.793 -32.008 14.062 1.00 44.16 247 PHE B C 1
ATOM 5053 O O . PHE B 1 247 ? 11.580 -32.089 13.116 1.00 47.95 247 PHE B O 1
ATOM 5061 N N . TRP B 1 248 ? 10.863 -32.798 15.127 1.00 42.92 248 TRP B N 1
ATOM 5062 C CA . TRP B 1 248 ? 11.727 -33.971 15.163 1.00 51.39 248 TRP B CA 1
ATOM 5063 C C . TRP B 1 248 ? 10.993 -35.137 14.480 1.00 54.58 248 TRP B C 1
ATOM 5064 O O . TRP B 1 248 ? 9.787 -35.302 14.675 1.00 52.17 248 TRP B O 1
ATOM 5075 N N . MET B 1 249 ? 11.687 -35.932 13.669 1.00 51.47 249 MET B N 1
ATOM 5076 C CA . MET B 1 249 ? 13.096 -35.749 13.345 1.00 52.81 249 MET B CA 1
ATOM 5077 C C . MET B 1 249 ? 13.272 -35.198 11.935 1.00 54.36 249 MET B C 1
ATOM 5078 O O . MET B 1 249 ? 14.394 -35.106 11.438 1.00 59.78 249 MET B O 1
ATOM 5083 N N . ASP B 1 250 ? 12.155 -34.841 11.291 1.00 56.53 250 ASP B N 1
ATOM 5084 C CA . ASP B 1 250 ? 12.206 -34.397 9.900 1.00 54.43 250 ASP B CA 1
ATOM 5085 C C . ASP B 1 250 ? 13.040 -33.135 9.723 1.00 56.58 250 ASP B C 1
ATOM 5086 O O . ASP B 1 250 ? 13.586 -32.904 8.639 1.00 56.83 250 ASP B O 1
ATOM 5091 N N . LYS B 1 251 ? 13.144 -32.302 10.755 1.00 55.53 251 LYS B N 1
ATOM 5092 C CA . LYS B 1 251 ? 13.822 -31.016 10.639 1.00 51.74 251 LYS B CA 1
ATOM 5093 C C . LYS B 1 251 ? 14.994 -30.900 11.611 1.00 52.45 251 LYS B C 1
ATOM 5094 O O . LYS B 1 251 ? 15.254 -29.836 12.178 1.00 53.57 251 LYS B O 1
ATOM 5100 N N . VAL B 1 252 ? 15.729 -31.991 11.804 1.00 51.61 252 VAL B N 1
ATOM 5101 C CA . VAL B 1 252 ? 16.961 -31.983 12.583 1.00 49.13 252 VAL B CA 1
ATOM 5102 C C . VAL B 1 252 ? 18.134 -31.892 11.620 1.00 49.19 252 VAL B C 1
ATOM 5103 O O . VAL B 1 252 ? 18.165 -32.593 10.602 1.00 55.74 252 VAL B O 1
ATOM 5107 N N . ILE B 1 253 ? 19.087 -31.019 11.927 1.00 51.42 253 ILE B N 1
ATOM 5108 C CA . ILE B 1 253 ? 20.363 -30.950 11.223 1.00 48.72 253 ILE B CA 1
ATOM 5109 C C . ILE B 1 253 ? 21.401 -31.667 12.077 1.00 53.96 253 ILE B C 1
ATOM 5110 O O . ILE B 1 253 ? 21.576 -31.333 13.255 1.00 53.29 253 ILE B O 1
ATOM 5115 N N . GLU B 1 254 ? 22.091 -32.650 11.490 1.00 58.00 254 GLU B N 1
ATOM 5116 C CA . GLU B 1 254 ? 23.127 -33.420 12.179 1.00 53.53 254 GLU B CA 1
ATOM 5117 C C . GLU B 1 254 ? 24.490 -33.000 11.644 1.00 55.39 254 GLU B C 1
ATOM 5118 O O . GLU B 1 254 ? 24.835 -33.314 10.501 1.00 57.80 254 GLU B O 1
ATOM 5124 N N . LEU B 1 255 ? 25.269 -32.307 12.480 1.00 53.74 255 LEU B N 1
ATOM 5125 C CA . LEU B 1 255 ? 26.595 -31.855 12.066 1.00 58.52 255 LEU B CA 1
ATOM 5126 C C . LEU B 1 255 ? 27.509 -33.019 11.712 1.00 63.33 255 LEU B C 1
ATOM 5127 O O . LEU B 1 255 ? 28.431 -32.859 10.902 1.00 59.70 255 LEU B O 1
ATOM 5132 N N . SER B 1 256 ? 27.278 -34.188 12.318 1.00 60.50 256 SER B N 1
ATOM 5133 C CA . SER B 1 256 ? 28.129 -35.346 12.065 1.00 60.65 256 SER B CA 1
ATOM 5134 C C . SER B 1 256 ? 28.006 -35.829 10.626 1.00 63.47 256 SER B C 1
ATOM 5135 O O . SER B 1 256 ? 28.936 -36.452 10.101 1.00 69.10 256 SER B O 1
ATOM 5138 N N . ASN B 1 257 ? 26.875 -35.549 9.975 1.00 61.48 257 ASN B N 1
ATOM 5139 C CA . ASN B 1 257 ? 26.674 -35.903 8.576 1.00 58.89 257 ASN B CA 1
ATOM 5140 C C . ASN B 1 257 ? 27.362 -34.947 7.615 1.00 62.79 257 ASN B C 1
ATOM 5141 O O . ASN B 1 257 ? 27.366 -35.210 6.407 1.00 63.40 257 ASN B O 1
ATOM 5146 N N . TYR B 1 258 ? 27.928 -33.852 8.106 1.00 56.14 258 TYR B N 1
ATOM 5147 C CA . TYR B 1 258 ? 28.546 -32.860 7.241 1.00 60.44 258 TYR B CA 1
ATOM 5148 C C . TYR B 1 258 ? 29.996 -32.573 7.582 1.00 63.57 258 TYR B C 1
ATOM 5149 O O . TYR B 1 258 ? 30.754 -32.188 6.693 1.00 64.78 258 TYR B O 1
ATOM 5158 N N . ILE B 1 259 ? 30.404 -32.752 8.837 1.00 65.51 259 ILE B N 1
ATOM 5159 C CA . ILE B 1 259 ? 31.791 -32.593 9.251 1.00 65.72 259 ILE B CA 1
ATOM 5160 C C . ILE B 1 259 ? 32.108 -33.658 10.292 1.00 66.81 259 ILE B C 1
ATOM 5161 O O . ILE B 1 259 ? 31.220 -34.336 10.815 1.00 64.92 259 ILE B O 1
ATOM 5166 N N . SER B 1 260 ? 33.400 -33.804 10.580 1.00 66.40 260 SER B N 1
ATOM 5167 C CA . SER B 1 260 ? 33.864 -34.677 11.648 1.00 69.24 260 SER B CA 1
ATOM 5168 C C . SER B 1 260 ? 33.946 -33.885 12.945 1.00 65.60 260 SER B C 1
ATOM 5169 O O . SER B 1 260 ? 34.587 -32.829 12.993 1.00 61.48 260 SER B O 1
ATOM 5172 N N . LEU B 1 261 ? 33.289 -34.396 13.990 1.00 69.88 261 LEU B N 1
ATOM 5173 C CA . LEU B 1 261 ? 33.335 -33.731 15.289 1.00 68.68 261 LEU B CA 1
ATOM 5174 C C . LEU B 1 261 ? 34.765 -33.582 15.780 1.00 71.36 261 LEU B C 1
ATOM 5175 O O . LEU B 1 261 ? 35.084 -32.619 16.488 1.00 66.42 261 LEU B O 1
ATOM 5180 N N . ASP B 1 262 ? 35.637 -34.525 15.404 1.00 71.65 262 ASP B N 1
ATOM 5181 C CA . ASP B 1 262 ? 37.044 -34.472 15.784 1.00 70.59 262 ASP B CA 1
ATOM 5182 C C . ASP B 1 262 ? 37.700 -33.175 15.336 1.00 62.35 262 ASP B C 1
ATOM 5183 O O . ASP B 1 262 ? 38.693 -32.741 15.930 1.00 61.63 262 ASP B O 1
ATOM 5188 N N . ASP B 1 263 ? 37.160 -32.544 14.299 1.00 64.94 263 ASP B N 1
ATOM 5189 C CA . ASP B 1 263 ? 37.675 -31.284 13.787 1.00 66.69 263 ASP B CA 1
ATOM 5190 C C . ASP B 1 263 ? 37.252 -30.087 14.624 1.00 69.71 263 ASP B C 1
ATOM 5191 O O . ASP B 1 263 ? 37.518 -28.949 14.223 1.00 67.57 263 ASP B O 1
ATOM 5196 N N . LEU B 1 264 ? 36.609 -30.309 15.769 1.00 67.80 264 LEU B N 1
ATOM 5197 C CA . LEU B 1 264 ? 36.047 -29.231 16.574 1.00 68.34 264 LEU B CA 1
ATOM 5198 C C . LEU B 1 264 ? 36.725 -29.188 17.936 1.00 63.51 264 LEU B C 1
ATOM 5199 O O . LEU B 1 264 ? 36.674 -30.162 18.695 1.00 63.51 264 LEU B O 1
ATOM 5204 N N . GLN B 1 265 ? 37.358 -28.054 18.233 1.00 62.72 265 GLN B N 1
ATOM 5205 C CA . GLN B 1 265 ? 37.920 -27.814 19.557 1.00 59.74 265 GLN B CA 1
ATOM 5206 C C . GLN B 1 265 ? 36.824 -27.801 20.620 1.00 60.83 265 GLN B C 1
ATOM 5207 O O . GLN B 1 265 ? 36.957 -28.421 21.681 1.00 48.80 265 GLN B O 1
ATOM 5213 N N . GLN B 1 266 ? 35.720 -27.112 20.342 1.00 58.08 266 GLN B N 1
ATOM 5214 C CA . GLN B 1 266 ? 34.651 -26.942 21.316 1.00 54.71 266 GLN B CA 1
ATOM 5215 C C . GLN B 1 266 ? 33.359 -26.615 20.576 1.00 50.38 266 GLN B C 1
ATOM 5216 O O . GLN B 1 266 ? 33.377 -25.881 19.584 1.00 47.69 266 GLN B O 1
ATOM 5222 N N . VAL B 1 267 ? 32.251 -27.184 21.050 1.00 48.76 267 VAL B N 1
ATOM 5223 C CA . VAL B 1 267 ? 30.915 -26.878 20.548 1.00 50.93 267 VAL B CA 1
ATOM 5224 C C . VAL B 1 267 ? 30.007 -26.626 21.746 1.00 50.82 267 VAL B C 1
ATOM 5225 O O . VAL B 1 267 ? 30.080 -27.342 22.750 1.00 45.98 267 VAL B O 1
ATOM 5229 N N . LYS B 1 268 ? 29.161 -25.598 21.652 1.00 42.14 268 LYS B N 1
ATOM 5230 C CA . LYS B 1 268 ? 28.276 -25.236 22.754 1.00 40.55 268 LYS B CA 1
ATOM 5231 C C . LYS B 1 268 ? 26.839 -25.102 22.265 1.00 40.16 268 LYS B C 1
ATOM 5232 O O . LYS B 1 268 ? 26.580 -24.467 21.235 1.00 40.68 268 LYS B O 1
ATOM 5238 N N . ASP B 1 269 ? 25.923 -25.733 23.004 1.00 33.57 269 ASP B N 1
ATOM 5239 C CA . ASP B 1 269 ? 24.476 -25.683 22.811 1.00 35.23 269 ASP B CA 1
ATOM 5240 C C . ASP B 1 269 ? 24.007 -26.468 21.589 1.00 46.04 269 ASP B C 1
ATOM 5241 O O . ASP B 1 269 ? 24.791 -26.771 20.682 1.00 45.72 269 ASP B O 1
ATOM 5246 N N . ARG B 1 270 ? 22.724 -26.823 21.588 1.00 38.08 270 ARG B N 1
ATOM 5247 C CA . ARG B 1 270 ? 22.059 -27.490 20.481 1.00 39.87 270 ARG B CA 1
ATOM 5248 C C . ARG B 1 270 ? 20.702 -26.835 20.296 1.00 46.54 270 ARG B C 1
ATOM 5249 O O . ARG B 1 270 ? 20.099 -26.351 21.257 1.00 43.15 270 ARG B O 1
ATOM 5257 N N . GLY B 1 271 ? 20.218 -26.840 19.063 1.00 42.07 271 GLY B N 1
ATOM 5258 C CA . GLY B 1 271 ? 18.963 -26.204 18.755 1.00 44.00 271 GLY B CA 1
ATOM 5259 C C . GLY B 1 271 ? 19.116 -25.151 17.679 1.00 41.02 271 GLY B C 1
ATOM 5260 O O . GLY B 1 271 ? 19.649 -25.412 16.598 1.00 38.30 271 GLY B O 1
ATOM 5261 N N . PRO B 1 272 ? 18.640 -23.933 17.950 1.00 39.21 272 PRO B N 1
ATOM 5262 C CA . PRO B 1 272 ? 18.650 -22.903 16.904 1.00 35.54 272 PRO B CA 1
ATOM 5263 C C . PRO B 1 272 ? 19.965 -22.154 16.773 1.00 34.26 272 PRO B C 1
ATOM 5264 O O . PRO B 1 272 ? 20.258 -21.638 15.691 1.00 36.16 272 PRO B O 1
ATOM 5268 N N . VAL B 1 273 ? 20.758 -22.053 17.840 1.00 29.95 273 VAL B N 1
ATOM 5269 C CA . VAL B 1 273 ? 21.960 -21.220 17.819 1.00 32.78 273 VAL B CA 1
ATOM 5270 C C . VAL B 1 273 ? 23.099 -21.995 18.477 1.00 37.09 273 VAL B C 1
ATOM 5271 O O . VAL B 1 273 ? 23.101 -22.183 19.699 1.00 35.52 273 VAL B O 1
ATOM 5275 N N . VAL B 1 274 ? 24.080 -22.416 17.677 1.00 35.49 274 VAL B N 1
ATOM 5276 C CA . VAL B 1 274 ? 25.169 -23.269 18.141 1.00 36.27 274 VAL B CA 1
ATOM 5277 C C . VAL B 1 274 ? 26.500 -22.575 17.892 1.00 37.07 274 VAL B C 1
ATOM 5278 O O . VAL B 1 274 ? 26.724 -21.999 16.822 1.00 40.75 274 VAL B O 1
ATOM 5282 N N . SER B 1 275 ? 27.385 -22.640 18.882 1.00 40.82 275 SER B N 1
ATOM 5283 C CA . SER B 1 275 ? 28.700 -22.020 18.808 1.00 40.41 275 SER B CA 1
ATOM 5284 C C . SER B 1 275 ? 29.748 -23.080 18.490 1.00 42.04 275 SER B C 1
ATOM 5285 O O . SER B 1 275 ? 29.779 -24.141 19.126 1.00 41.19 275 SER B O 1
ATOM 5288 N N . LEU B 1 276 ? 30.595 -22.790 17.506 1.00 42.12 276 LEU B N 1
ATOM 5289 C CA . LEU B 1 276 ? 31.631 -23.708 17.047 1.00 50.99 276 LEU B CA 1
ATOM 5290 C C . LEU B 1 276 ? 33.001 -23.068 17.207 1.00 43.47 276 LEU B C 1
ATOM 5291 O O . LEU B 1 276 ? 33.203 -21.917 16.808 1.00 44.14 276 LEU B O 1
ATOM 5296 N N . TRP B 1 277 ? 33.935 -23.821 17.784 1.00 50.81 277 TRP B N 1
ATOM 5297 C CA . TRP B 1 277 ? 35.346 -23.448 17.836 1.00 52.60 277 TRP B CA 1
ATOM 5298 C C . TRP B 1 277 ? 36.137 -24.467 17.029 1.00 59.88 277 TRP B C 1
ATOM 5299 O O . TRP B 1 277 ? 36.393 -25.578 17.518 1.00 57.84 277 TRP B O 1
ATOM 5310 N N . PRO B 1 278 ? 36.535 -24.159 15.798 1.00 64.35 278 PRO B N 1
ATOM 5311 C CA . PRO B 1 278 ? 37.290 -25.139 15.012 1.00 68.41 278 PRO B CA 1
ATOM 5312 C C . PRO B 1 278 ? 38.691 -25.331 15.572 1.00 66.80 278 PRO B C 1
ATOM 5313 O O . PRO B 1 278 ? 39.296 -24.408 16.122 1.00 64.49 278 PRO B O 1
ATOM 5317 N N . VAL B 1 279 ? 39.203 -26.552 15.440 1.00 70.60 279 VAL B N 1
ATOM 5318 C CA . VAL B 1 279 ? 40.607 -26.797 15.768 1.00 74.79 279 VAL B CA 1
ATOM 5319 C C . VAL B 1 279 ? 41.430 -25.946 14.810 1.00 72.53 279 VAL B C 1
ATOM 5320 O O . VAL B 1 279 ? 40.985 -25.693 13.681 1.00 74.91 279 VAL B O 1
ATOM 5324 N N . PRO B 1 280 ? 42.604 -25.464 15.212 1.00 71.85 280 PRO B N 1
ATOM 5325 C CA . PRO B 1 280 ? 43.375 -24.578 14.330 1.00 75.93 280 PRO B CA 1
ATOM 5326 C C . PRO B 1 280 ? 43.725 -25.271 13.019 1.00 78.37 280 PRO B C 1
ATOM 5327 O O . PRO B 1 280 ? 44.218 -26.401 13.005 1.00 72.10 280 PRO B O 1
ATOM 5331 N N . GLY B 1 281 ? 43.443 -24.590 11.909 1.00 78.02 281 GLY B N 1
ATOM 5332 C CA . GLY B 1 281 ? 43.721 -25.123 10.593 1.00 73.23 281 GLY B CA 1
ATOM 5333 C C . GLY B 1 281 ? 42.544 -25.759 9.886 1.00 72.85 281 GLY B C 1
ATOM 5334 O O . GLY B 1 281 ? 42.680 -26.142 8.718 1.00 71.29 281 GLY B O 1
ATOM 5335 N N . LYS B 1 282 ? 41.398 -25.896 10.551 1.00 73.51 282 LYS B N 1
ATOM 5336 C CA . LYS B 1 282 ? 40.190 -26.394 9.905 1.00 74.13 282 LYS B CA 1
ATOM 5337 C C . LYS B 1 282 ? 39.089 -25.339 9.890 1.00 70.98 282 LYS B C 1
ATOM 5338 O O . LYS B 1 282 ? 37.921 -25.665 9.650 1.00 66.70 282 LYS B O 1
ATOM 5344 N N . HIS B 1 283 ? 39.453 -24.078 10.140 1.00 62.79 283 HIS B N 1
ATOM 5345 C CA . HIS B 1 283 ? 38.492 -22.982 10.124 1.00 63.83 283 HIS B CA 1
ATOM 5346 C C . HIS B 1 283 ? 37.756 -22.923 8.790 1.00 68.17 283 HIS B C 1
ATOM 5347 O O . HIS B 1 283 ? 36.524 -23.020 8.736 1.00 61.00 283 HIS B O 1
ATOM 5354 N N . SER B 1 284 ? 38.505 -22.795 7.692 1.00 64.94 284 SER B N 1
ATOM 5355 C CA . SER B 1 284 ? 37.873 -22.683 6.384 1.00 61.22 284 SER B CA 1
ATOM 5356 C C . SER B 1 284 ? 37.227 -23.993 5.951 1.00 61.66 284 SER B C 1
ATOM 5357 O O . SER B 1 284 ? 36.222 -23.973 5.231 1.00 58.48 284 SER B O 1
ATOM 5360 N N . GLU B 1 285 ? 37.779 -25.133 6.372 1.00 62.29 285 GLU B N 1
ATOM 5361 C CA . GLU B 1 285 ? 37.180 -26.416 6.015 1.00 69.00 285 GLU B CA 1
ATOM 5362 C C . GLU B 1 285 ? 35.786 -26.542 6.615 1.00 65.93 285 GLU B C 1
ATOM 5363 O O . GLU B 1 285 ? 34.806 -26.781 5.899 1.00 61.50 285 GLU B O 1
ATOM 5369 N N . ILE B 1 286 ? 35.683 -26.377 7.937 1.00 66.38 286 ILE B N 1
ATOM 5370 C CA . ILE B 1 286 ? 34.385 -26.439 8.607 1.00 63.30 286 ILE B CA 1
ATOM 5371 C C . ILE B 1 286 ? 33.440 -25.403 8.017 1.00 59.20 286 ILE B C 1
ATOM 5372 O O . ILE B 1 286 ? 32.300 -25.712 7.651 1.00 58.83 286 ILE B O 1
ATOM 5377 N N . TYR B 1 287 ? 33.911 -24.159 7.900 1.00 53.70 287 TYR B N 1
ATOM 5378 C CA . TYR B 1 287 ? 33.060 -23.074 7.422 1.00 57.35 287 TYR B CA 1
ATOM 5379 C C . TYR B 1 287 ? 32.472 -23.392 6.053 1.00 61.32 287 TYR B C 1
ATOM 5380 O O . TYR B 1 287 ? 31.251 -23.501 5.898 1.00 55.44 287 TYR B O 1
ATOM 5389 N N . HIS B 1 288 ? 33.335 -23.573 5.048 1.00 58.10 288 HIS B N 1
ATOM 5390 C CA . HIS B 1 288 ? 32.855 -23.792 3.687 1.00 55.96 288 HIS B CA 1
ATOM 5391 C C . HIS B 1 288 ? 32.064 -25.088 3.560 1.00 57.84 288 HIS B C 1
ATOM 5392 O O . HIS B 1 288 ? 31.198 -25.198 2.684 1.00 60.38 288 HIS B O 1
ATOM 5399 N N . LYS B 1 289 ? 32.331 -26.069 4.421 1.00 54.39 289 LYS B N 1
ATOM 5400 C CA . LYS B 1 289 ? 31.535 -27.290 4.399 1.00 58.27 289 LYS B CA 1
ATOM 5401 C C . LYS B 1 289 ? 30.116 -27.040 4.903 1.00 61.21 289 LYS B C 1
ATOM 5402 O O . LYS B 1 289 ? 29.148 -27.564 4.339 1.00 61.44 289 LYS B O 1
ATOM 5408 N N . LEU B 1 290 ? 29.969 -26.245 5.961 1.00 61.38 290 LEU B N 1
ATOM 5409 C CA . LEU B 1 290 ? 28.650 -26.023 6.539 1.00 59.37 290 LEU B CA 1
ATOM 5410 C C . LEU B 1 290 ? 27.836 -24.984 5.778 1.00 55.72 290 LEU B C 1
ATOM 5411 O O . LEU B 1 290 ? 26.612 -24.940 5.940 1.00 54.11 290 LEU B O 1
ATOM 5416 N N . ARG B 1 291 ? 28.482 -24.164 4.943 1.00 57.77 291 ARG B N 1
ATOM 5417 C CA . ARG B 1 291 ? 27.758 -23.209 4.109 1.00 60.16 291 ARG B CA 1
ATOM 5418 C C . ARG B 1 291 ? 26.775 -23.889 3.169 1.00 55.78 291 ARG B C 1
ATOM 5419 O O . ARG B 1 291 ? 25.807 -23.255 2.737 1.00 53.74 291 ARG B O 1
ATOM 5427 N N . THR B 1 292 ? 27.002 -25.156 2.839 1.00 57.78 292 THR B N 1
ATOM 5428 C CA . THR B 1 292 ? 26.149 -25.865 1.897 1.00 61.82 292 THR B CA 1
ATOM 5429 C C . THR B 1 292 ? 24.931 -26.498 2.553 1.00 60.44 292 THR B C 1
ATOM 5430 O O . THR B 1 292 ? 24.071 -27.029 1.841 1.00 58.82 292 THR B O 1
ATOM 5434 N N . VAL B 1 293 ? 24.831 -26.454 3.877 1.00 59.65 293 VAL B N 1
ATOM 5435 C CA . VAL B 1 293 ? 23.693 -27.049 4.571 1.00 60.74 293 VAL B CA 1
ATOM 5436 C C . VAL B 1 293 ? 22.506 -26.099 4.476 1.00 55.40 293 VAL B C 1
ATOM 5437 O O . VAL B 1 293 ? 22.604 -24.923 4.843 1.00 57.72 293 VAL B O 1
ATOM 5441 N N . GLU B 1 294 ? 21.384 -26.604 3.971 1.00 45.82 294 GLU B N 1
ATOM 5442 C CA . GLU B 1 294 ? 20.188 -25.785 3.880 1.00 56.60 294 GLU B CA 1
ATOM 5443 C C . GLU B 1 294 ? 19.519 -25.677 5.247 1.00 48.01 294 GLU B C 1
ATOM 5444 O O . GLU B 1 294 ? 19.809 -26.436 6.173 1.00 46.86 294 GLU B O 1
ATOM 5450 N N . HIS B 1 295 ? 18.619 -24.700 5.364 1.00 48.50 295 HIS B N 1
ATOM 5451 C CA . HIS B 1 295 ? 17.788 -24.484 6.549 1.00 49.74 295 HIS B CA 1
ATOM 5452 C C . HIS B 1 295 ? 18.596 -24.041 7.769 1.00 43.71 295 HIS B C 1
ATOM 5453 O O . HIS B 1 295 ? 18.119 -24.152 8.902 1.00 47.09 295 HIS B O 1
ATOM 5460 N N . MET B 1 296 ? 19.805 -23.532 7.558 1.00 39.93 296 MET B N 1
ATOM 5461 C CA . MET B 1 296 ? 20.539 -22.818 8.593 1.00 43.86 296 MET B CA 1
ATOM 5462 C C . MET B 1 296 ? 21.524 -21.884 7.911 1.00 46.62 296 MET B C 1
ATOM 5463 O O . MET B 1 296 ? 21.703 -21.921 6.692 1.00 47.21 296 MET B O 1
ATOM 5468 N N . THR B 1 297 ? 22.171 -21.048 8.719 1.00 39.39 297 THR B N 1
ATOM 5469 C CA . THR B 1 297 ? 23.178 -20.119 8.236 1.00 39.64 297 THR B CA 1
ATOM 5470 C C . THR B 1 297 ? 24.408 -20.204 9.131 1.00 49.94 297 THR B C 1
ATOM 5471 O O . THR B 1 297 ? 24.290 -20.272 10.360 1.00 41.93 297 THR B O 1
ATOM 5475 N N . VAL B 1 298 ? 25.584 -20.219 8.505 1.00 42.17 298 VAL B N 1
ATOM 5476 C CA . VAL B 1 298 ? 26.865 -20.204 9.204 1.00 45.68 298 VAL B CA 1
ATOM 5477 C C . VAL B 1 298 ? 27.444 -18.803 9.102 1.00 46.69 298 VAL B C 1
ATOM 5478 O O . VAL B 1 298 ? 27.605 -18.271 7.998 1.00 49.68 298 VAL B O 1
ATOM 5482 N N . TYR B 1 299 ? 27.771 -18.210 10.244 1.00 42.40 299 TYR B N 1
ATOM 5483 C CA . TYR B 1 299 ? 28.358 -16.880 10.288 1.00 41.95 299 TYR B CA 1
ATOM 5484 C C . TYR B 1 299 ? 29.759 -16.959 10.864 1.00 50.13 299 TYR B C 1
ATOM 5485 O O . TYR B 1 299 ? 29.958 -17.514 11.951 1.00 48.33 299 TYR B O 1
ATOM 5494 N N . GLU B 1 300 ? 30.723 -16.408 10.137 1.00 48.25 300 GLU B N 1
ATOM 5495 C CA . GLU B 1 300 ? 31.937 -15.947 10.786 1.00 54.32 300 GLU B CA 1
ATOM 5496 C C . GLU B 1 300 ? 31.576 -14.763 11.667 1.00 43.92 300 GLU B C 1
ATOM 5497 O O . GLU B 1 300 ? 30.651 -14.011 11.356 1.00 45.31 300 GLU B O 1
ATOM 5503 N N . LYS B 1 301 ? 32.292 -14.622 12.788 1.00 45.04 301 LYS B N 1
ATOM 5504 C CA . LYS B 1 301 ? 31.919 -13.644 13.809 1.00 47.01 301 LYS B CA 1
ATOM 5505 C C . LYS B 1 301 ? 31.759 -12.248 13.220 1.00 50.74 301 LYS B C 1
ATOM 5506 O O . LYS B 1 301 ? 30.851 -11.501 13.606 1.00 50.21 301 LYS B O 1
ATOM 5512 N N . GLU B 1 302 ? 32.610 -11.888 12.262 1.00 47.40 302 GLU B N 1
ATOM 5513 C CA . GLU B 1 302 ? 32.532 -10.566 11.657 1.00 48.02 302 GLU B CA 1
ATOM 5514 C C . GLU B 1 302 ? 31.359 -10.433 10.695 1.00 42.36 302 GLU B C 1
ATOM 5515 O O . GLU B 1 302 ? 30.993 -9.309 10.340 1.00 44.41 302 GLU B O 1
ATOM 5521 N N . SER B 1 303 ? 30.761 -11.545 10.269 1.00 41.52 303 SER B N 1
ATOM 5522 C CA . SER B 1 303 ? 29.639 -11.516 9.339 1.00 43.31 303 SER B CA 1
ATOM 5523 C C . SER B 1 303 ? 28.282 -11.665 10.022 1.00 48.76 303 SER B C 1
ATOM 5524 O O . SER B 1 303 ? 27.251 -11.653 9.337 1.00 39.20 303 SER B O 1
ATOM 5527 N N . ILE B 1 304 ? 28.257 -11.817 11.343 1.00 45.40 304 ILE B N 1
ATOM 5528 C CA . ILE B 1 304 ? 26.987 -11.894 12.077 1.00 43.25 304 ILE B CA 1
ATOM 5529 C C . ILE B 1 304 ? 26.178 -10.628 11.812 1.00 34.64 304 ILE B C 1
ATOM 5530 O O . ILE B 1 304 ? 26.728 -9.516 11.912 1.00 34.86 304 ILE B O 1
ATOM 5535 N N . PRO B 1 305 ? 24.891 -10.720 11.473 1.00 34.34 305 PRO B N 1
ATOM 5536 C CA . PRO B 1 305 ? 24.122 -9.507 11.155 1.00 33.89 305 PRO B CA 1
ATOM 5537 C C . PRO B 1 305 ? 24.198 -8.487 12.279 1.00 33.59 305 PRO B C 1
ATOM 5538 O O . PRO B 1 305 ? 24.055 -8.823 13.457 1.00 36.00 305 PRO B O 1
ATOM 5542 N N . ASN B 1 306 ? 24.439 -7.228 11.904 1.00 31.79 306 ASN B N 1
ATOM 5543 C CA . ASN B 1 306 ? 24.584 -6.167 12.896 1.00 31.06 306 ASN B CA 1
ATOM 5544 C C . ASN B 1 306 ? 23.328 -6.018 13.741 1.00 36.40 306 ASN B C 1
ATOM 5545 O O . ASN B 1 306 ? 23.407 -5.692 14.931 1.00 35.55 306 ASN B O 1
ATOM 5550 N N . ARG B 1 307 ? 22.157 -6.218 13.131 1.00 32.36 307 ARG B N 1
ATOM 5551 C CA . ARG B 1 307 ? 20.899 -6.038 13.842 1.00 32.07 307 ARG B CA 1
ATOM 5552 C C . ARG B 1 307 ? 20.746 -7.001 15.014 1.00 30.49 307 ARG B C 1
ATOM 5553 O O . ARG B 1 307 ? 19.871 -6.787 15.857 1.00 31.37 307 ARG B O 1
ATOM 5561 N N . PHE B 1 308 ? 21.578 -8.039 15.098 1.00 34.27 308 PHE B N 1
ATOM 5562 C CA . PHE B 1 308 ? 21.540 -8.943 16.239 1.00 31.85 308 PHE B CA 1
ATOM 5563 C C . PHE B 1 308 ? 22.167 -8.342 17.497 1.00 29.49 308 PHE B C 1
ATOM 5564 O O . PHE B 1 308 ? 21.870 -8.823 18.599 1.00 29.81 308 PHE B O 1
ATOM 5572 N N . TYR B 1 309 ? 23.010 -7.310 17.357 1.00 30.71 309 TYR B N 1
ATOM 5573 C CA . TYR B 1 309 ? 23.699 -6.650 18.477 1.00 31.59 309 TYR B CA 1
ATOM 5574 C C . TYR B 1 309 ? 24.440 -7.664 19.353 1.00 33.53 309 TYR B C 1
ATOM 5575 O O . TYR B 1 309 ? 24.415 -7.610 20.586 1.00 31.20 309 TYR B O 1
ATOM 5584 N N . TYR B 1 310 ? 25.115 -8.587 18.685 1.00 31.59 310 TYR B N 1
ATOM 5585 C CA . TYR B 1 310 ? 25.663 -9.803 19.274 1.00 30.44 310 TYR B CA 1
ATOM 5586 C C . TYR B 1 310 ? 27.121 -10.048 18.913 1.00 39.10 310 TYR B C 1
ATOM 5587 O O . TYR B 1 310 ? 27.853 -10.596 19.745 1.00 35.59 310 TYR B O 1
ATOM 5596 N N . LYS B 1 311 ? 27.584 -9.609 17.737 1.00 35.64 311 LYS B N 1
ATOM 5597 C CA . LYS B 1 311 ? 28.893 -10.011 17.229 1.00 35.34 311 LYS B CA 1
ATOM 5598 C C . LYS B 1 311 ? 30.043 -9.476 18.076 1.00 31.52 311 LYS B C 1
ATOM 5599 O O . LYS B 1 311 ? 31.120 -10.080 18.094 1.00 38.27 311 LYS B O 1
ATOM 5605 N N . LYS B 1 312 ? 29.859 -8.355 18.767 1.00 31.50 312 LYS B N 1
ATOM 5606 C CA . LYS B 1 312 ? 30.961 -7.787 19.538 1.00 33.70 312 LYS B CA 1
ATOM 5607 C C . LYS B 1 312 ? 31.132 -8.437 20.911 1.00 37.99 312 LYS B C 1
ATOM 5608 O O . LYS B 1 312 ? 31.949 -7.955 21.705 1.00 36.87 312 LYS B O 1
ATOM 5614 N N . GLY B 1 313 ? 30.399 -9.511 21.203 1.00 35.42 313 GLY B N 1
ATOM 5615 C CA . GLY B 1 313 ? 30.532 -10.179 22.492 1.00 30.93 313 GLY B CA 1
ATOM 5616 C C . GLY B 1 313 ? 31.870 -10.899 22.595 1.00 35.18 313 GLY B C 1
ATOM 5617 O O . GLY B 1 313 ? 32.278 -11.614 21.673 1.00 36.91 313 GLY B O 1
ATOM 5618 N N . LYS B 1 314 ? 32.549 -10.723 23.730 1.00 42.22 314 LYS B N 1
ATOM 5619 C CA . LYS B 1 314 ? 33.873 -11.320 23.888 1.00 36.73 314 LYS B CA 1
ATOM 5620 C C . LYS B 1 314 ? 33.844 -12.845 23.937 1.00 41.44 314 LYS B C 1
ATOM 5621 O O . LYS B 1 314 ? 34.879 -13.474 23.683 1.00 37.55 314 LYS B O 1
ATOM 5627 N N . PHE B 1 315 ? 32.705 -13.464 24.243 1.00 34.79 315 PHE B N 1
ATOM 5628 C CA . PHE B 1 315 ? 32.629 -14.920 24.260 1.00 31.00 315 PHE B CA 1
ATOM 5629 C C . PHE B 1 315 ? 32.047 -15.523 22.982 1.00 31.67 315 PHE B C 1
ATOM 5630 O O . PHE B 1 315 ? 31.940 -16.750 22.893 1.00 34.57 315 PHE B O 1
ATOM 5638 N N . VAL B 1 316 ? 31.672 -14.707 21.991 1.00 39.21 316 VAL B N 1
ATOM 5639 C CA . VAL B 1 316 ? 31.104 -15.248 20.756 1.00 33.19 316 VAL B CA 1
ATOM 5640 C C . VAL B 1 316 ? 32.139 -16.113 20.043 1.00 34.31 316 VAL B C 1
ATOM 5641 O O . VAL B 1 316 ? 33.310 -15.735 19.916 1.00 39.12 316 VAL B O 1
ATOM 5645 N N . SER B 1 317 ? 31.704 -17.285 19.570 1.00 33.79 317 SER B N 1
ATOM 5646 C CA . SER B 1 317 ? 32.569 -18.266 18.931 1.00 36.58 317 SER B CA 1
ATOM 5647 C C . SER B 1 317 ? 32.966 -17.838 17.520 1.00 47.69 317 SER B C 1
ATOM 5648 O O . SER B 1 317 ? 32.299 -17.001 16.900 1.00 42.86 317 SER B O 1
ATOM 5651 N N . PRO B 1 318 ? 34.053 -18.411 16.983 1.00 43.17 318 PRO B N 1
ATOM 5652 C CA . PRO B 1 318 ? 34.479 -18.040 15.622 1.00 49.44 318 PRO B CA 1
ATOM 5653 C C . PRO B 1 318 ? 33.442 -18.352 14.559 1.00 41.86 318 PRO B C 1
ATOM 5654 O O . PRO B 1 318 ? 33.290 -17.576 13.610 1.00 46.09 318 PRO B O 1
ATOM 5658 N N . LEU B 1 319 ? 32.730 -19.469 14.681 1.00 46.51 319 LEU B N 1
ATOM 5659 C CA . LEU B 1 319 ? 31.621 -19.794 13.797 1.00 44.83 319 LEU B CA 1
ATOM 5660 C C . LEU B 1 319 ? 30.365 -19.964 14.636 1.00 48.05 319 LEU B C 1
ATOM 5661 O O . LEU B 1 319 ? 30.395 -20.630 15.676 1.00 39.97 319 LEU B O 1
ATOM 5666 N N . THR B 1 320 ? 29.266 -19.368 14.184 1.00 43.36 320 THR B N 1
ATOM 5667 C CA . THR B 1 320 ? 27.991 -19.474 14.879 1.00 43.73 320 THR B CA 1
ATOM 5668 C C . THR B 1 320 ? 26.927 -19.909 13.887 1.00 36.09 320 THR B C 1
ATOM 5669 O O . THR B 1 320 ? 26.760 -19.285 12.836 1.00 40.20 320 THR B O 1
ATOM 5673 N N . LEU B 1 321 ? 26.225 -20.983 14.220 1.00 35.67 321 LEU B N 1
ATOM 5674 C CA . LEU B 1 321 ? 25.155 -21.513 13.392 1.00 38.27 321 LEU B CA 1
ATOM 5675 C C . LEU B 1 321 ? 23.817 -20.973 13.880 1.00 42.59 321 LEU B C 1
ATOM 5676 O O . LEU B 1 321 ? 23.593 -20.846 15.087 1.00 39.18 321 LEU B O 1
ATOM 5681 N N . VAL B 1 322 ? 22.933 -20.648 12.939 1.00 33.35 322 VAL B N 1
ATOM 5682 C CA . VAL B 1 322 ? 21.601 -20.128 13.243 1.00 33.91 322 VAL B CA 1
ATOM 5683 C C . VAL B 1 322 ? 20.598 -20.874 12.374 1.00 37.20 322 VAL B C 1
ATOM 5684 O O . VAL B 1 322 ? 20.579 -20.698 11.150 1.00 40.96 322 VAL B O 1
ATOM 5688 N N . ALA B 1 323 ? 19.775 -21.710 12.996 1.00 34.27 323 ALA B N 1
ATOM 5689 C CA . ALA B 1 323 ? 18.819 -22.503 12.249 1.00 33.26 323 ALA B CA 1
ATOM 5690 C C . ALA B 1 323 ? 17.626 -21.653 11.818 1.00 40.40 323 ALA B C 1
ATOM 5691 O O . ALA B 1 323 ? 17.281 -20.646 12.446 1.00 36.78 323 ALA B O 1
ATOM 5693 N N . ASP B 1 324 ? 17.005 -22.067 10.716 1.00 38.26 324 ASP B N 1
ATOM 5694 C CA . ASP B 1 324 ? 15.724 -21.503 10.319 1.00 38.44 324 ASP B CA 1
ATOM 5695 C C . ASP B 1 324 ? 14.639 -21.924 11.303 1.00 36.87 324 ASP B C 1
ATOM 5696 O O . ASP B 1 324 ? 14.742 -22.958 11.972 1.00 34.90 324 ASP B O 1
ATOM 5701 N N . GLU B 1 325 ? 13.587 -21.111 11.380 1.00 32.51 325 GLU B N 1
ATOM 5702 C CA . GLU B 1 325 ? 12.530 -21.342 12.356 1.00 33.25 325 GLU B CA 1
ATOM 5703 C C . GLU B 1 325 ? 11.933 -22.732 12.185 1.00 37.12 325 GLU B C 1
ATOM 5704 O O . GLU B 1 325 ? 11.529 -23.116 11.084 1.00 38.39 325 GLU B O 1
ATOM 5710 N N . GLY B 1 326 ? 11.871 -23.481 13.283 1.00 34.41 326 GLY B N 1
ATOM 5711 C CA . GLY B 1 326 ? 11.349 -24.828 13.285 1.00 34.65 326 GLY B CA 1
ATOM 5712 C C . GLY B 1 326 ? 12.403 -25.913 13.184 1.00 31.85 326 GLY B C 1
ATOM 5713 O O . GLY B 1 326 ? 12.101 -27.076 13.478 1.00 35.56 326 GLY B O 1
ATOM 5714 N N . TRP B 1 327 ? 13.626 -25.560 12.794 1.00 31.05 327 TRP B N 1
ATOM 5715 C CA . TRP B 1 327 ? 14.723 -26.500 12.623 1.00 40.95 327 TRP B CA 1
ATOM 5716 C C . TRP B 1 327 ? 15.602 -26.531 13.871 1.00 46.91 327 TRP B C 1
ATOM 5717 O O . TRP B 1 327 ? 15.636 -25.586 14.664 1.00 39.83 327 TRP B O 1
ATOM 5728 N N . PHE B 1 328 ? 16.320 -27.641 14.035 1.00 42.83 328 PHE B N 1
ATOM 5729 C CA . PHE B 1 328 ? 17.053 -27.919 15.267 1.00 44.05 328 PHE B CA 1
ATOM 5730 C C . PHE B 1 328 ? 18.425 -28.473 14.910 1.00 45.34 328 PHE B C 1
ATOM 5731 O O . PHE B 1 328 ? 18.517 -29.484 14.207 1.00 43.21 328 PHE B O 1
ATOM 5739 N N . ILE B 1 329 ? 19.483 -27.828 15.401 1.00 41.51 329 ILE B N 1
ATOM 5740 C CA . ILE B 1 329 ? 20.858 -28.231 15.119 1.00 41.48 329 ILE B CA 1
ATOM 5741 C C . ILE B 1 329 ? 21.401 -29.048 16.284 1.00 51.14 329 ILE B C 1
ATOM 5742 O O . ILE B 1 329 ? 21.261 -28.656 17.450 1.00 48.26 329 ILE B O 1
ATOM 5747 N N . ALA B 1 330 ? 22.050 -30.168 15.970 1.00 46.36 330 ALA B N 1
ATOM 5748 C CA . ALA B 1 330 ? 22.706 -30.981 16.980 1.00 46.87 330 ALA B CA 1
ATOM 5749 C C . ALA B 1 330 ? 23.846 -31.745 16.324 1.00 61.26 330 ALA B C 1
ATOM 5750 O O . ALA B 1 330 ? 24.000 -31.744 15.100 1.00 54.08 330 ALA B O 1
ATOM 5752 N N . GLU B 1 331 ? 24.659 -32.398 17.156 1.00 57.52 331 GLU B N 1
ATOM 5753 C CA . GLU B 1 331 ? 25.710 -33.256 16.619 1.00 62.63 331 GLU B CA 1
ATOM 5754 C C . GLU B 1 331 ? 25.107 -34.462 15.910 1.00 57.05 331 GLU B C 1
ATOM 5755 O O . GLU B 1 331 ? 25.502 -34.798 14.789 1.00 58.02 331 GLU B O 1
ATOM 5761 N N . SER B 1 332 ? 24.132 -35.110 16.540 1.00 59.04 332 SER B N 1
ATOM 5762 C CA . SER B 1 332 ? 23.529 -36.307 15.977 1.00 63.16 332 SER B CA 1
ATOM 5763 C C . SER B 1 332 ? 22.164 -36.518 16.611 1.00 59.83 332 SER B C 1
ATOM 5764 O O . SER B 1 332 ? 21.841 -35.925 17.642 1.00 61.07 332 SER B O 1
ATOM 5767 N N . ARG B 1 333 ? 21.370 -37.383 15.974 1.00 58.92 333 ARG B N 1
ATOM 5768 C CA . ARG B 1 333 ? 20.025 -37.667 16.466 1.00 63.93 333 ARG B CA 1
ATOM 5769 C C . ARG B 1 333 ? 20.054 -38.175 17.906 1.00 65.78 333 ARG B C 1
ATOM 5770 O O . ARG B 1 333 ? 19.187 -37.822 18.716 1.00 59.28 333 ARG B O 1
ATOM 5778 N N . GLU B 1 334 ? 21.061 -38.983 18.254 1.00 69.01 334 GLU B N 1
ATOM 5779 C CA . GLU B 1 334 ? 21.170 -39.518 19.606 1.00 70.12 334 GLU B CA 1
ATOM 5780 C C . GLU B 1 334 ? 21.673 -38.490 20.612 1.00 62.68 334 GLU B C 1
ATOM 5781 O O . GLU B 1 334 ? 21.690 -38.779 21.813 1.00 64.00 334 GLU B O 1
ATOM 5783 N N . MET B 1 335 ? 22.074 -37.305 20.159 1.00 59.14 335 MET B N 1
ATOM 5784 C CA . MET B 1 335 ? 22.495 -36.228 21.042 1.00 60.49 335 MET B CA 1
ATOM 5785 C C . MET B 1 335 ? 21.417 -35.167 21.234 1.00 56.21 335 MET B C 1
ATOM 5786 O O . MET B 1 335 ? 21.706 -34.102 21.786 1.00 54.96 335 MET B O 1
ATOM 5791 N N . LEU B 1 336 ? 20.192 -35.423 20.785 1.00 53.91 336 LEU B N 1
ATOM 5792 C CA . LEU B 1 336 ? 19.121 -34.460 20.975 1.00 46.52 336 LEU B CA 1
ATOM 5793 C C . LEU B 1 336 ? 18.711 -34.418 22.448 1.00 45.97 336 LEU B C 1
ATOM 5794 O O . LEU B 1 336 ? 18.914 -35.384 23.182 1.00 43.36 336 LEU B O 1
ATOM 5799 N N . PRO B 1 337 ? 18.131 -33.263 22.927 1.00 47.95 337 PRO B N 1
ATOM 5800 C CA . PRO B 1 337 ? 17.795 -33.147 24.365 1.00 41.80 337 PRO B CA 1
ATOM 5801 C C . PRO B 1 337 ? 16.452 -33.773 24.722 1.00 42.30 337 PRO B C 1
ATOM 5802 O O . PRO B 1 337 ? 15.489 -33.099 25.113 1.00 36.84 337 PRO B O 1
ATOM 5806 N N . PHE B 1 338 ? 16.377 -35.098 24.604 1.00 43.40 338 PHE B N 1
ATOM 5807 C CA . PHE B 1 338 ? 15.163 -35.815 24.973 1.00 41.52 338 PHE B CA 1
ATOM 5808 C C . PHE B 1 338 ? 14.826 -35.567 26.438 1.00 40.71 338 PHE B C 1
ATOM 5809 O O . PHE B 1 338 ? 15.709 -35.387 27.279 1.00 39.23 338 PHE B O 1
ATOM 5817 N N . TRP B 1 339 ? 13.535 -35.571 26.750 1.00 39.17 339 TRP B N 1
ATOM 5818 C CA . TRP B 1 339 ? 13.090 -35.262 28.099 1.00 48.01 339 TRP B CA 1
ATOM 5819 C C . TRP B 1 339 ? 12.437 -36.473 28.746 1.00 50.10 339 TRP B C 1
ATOM 5820 O O . TRP B 1 339 ? 11.958 -37.390 28.077 1.00 47.47 339 TRP B O 1
ATOM 5831 N N . MET B 1 340 ? 12.414 -36.446 30.076 1.00 53.69 340 MET B N 1
ATOM 5832 C CA . MET B 1 340 ? 11.984 -37.589 30.877 1.00 58.87 340 MET B CA 1
ATOM 5833 C C . MET B 1 340 ? 10.460 -37.608 30.938 1.00 55.62 340 MET B C 1
ATOM 5834 O O . MET B 1 340 ? 9.830 -37.202 31.918 1.00 56.10 340 MET B O 1
ATOM 5839 N N . ASN B 1 341 ? 9.859 -38.097 29.854 1.00 52.76 341 ASN B N 1
ATOM 5840 C CA . ASN B 1 341 ? 8.414 -38.272 29.802 1.00 57.85 341 ASN B CA 1
ATOM 5841 C C . ASN B 1 341 ? 7.964 -39.582 30.429 1.00 67.55 341 ASN B C 1
ATOM 5842 O O . ASN B 1 341 ? 6.802 -39.695 30.836 1.00 67.65 341 ASN B O 1
ATOM 5847 N N . SER B 1 342 ? 8.850 -40.569 30.507 1.00 69.28 342 SER B N 1
ATOM 5848 C CA . SER B 1 342 ? 8.560 -41.827 31.169 1.00 77.46 342 SER B CA 1
ATOM 5849 C C . SER B 1 342 ? 9.669 -42.121 32.169 1.00 78.95 342 SER B C 1
ATOM 5850 O O . SER B 1 342 ? 10.760 -41.549 32.105 1.00 78.81 342 SER B O 1
ATOM 5853 N N . THR B 1 343 ? 9.376 -43.040 33.090 1.00 86.90 343 THR B N 1
ATOM 5854 C CA . THR B 1 343 ? 10.239 -43.232 34.251 1.00 85.88 343 THR B CA 1
ATOM 5855 C C . THR B 1 343 ? 11.603 -43.803 33.874 1.00 81.52 343 THR B C 1
ATOM 5856 O O . THR B 1 343 ? 12.604 -43.483 34.525 1.00 83.48 343 THR B O 1
ATOM 5860 N N . GLY B 1 344 ? 11.672 -44.623 32.827 1.00 78.46 344 GLY B N 1
ATOM 5861 C CA . GLY B 1 344 ? 12.897 -45.324 32.489 1.00 86.79 344 GLY B CA 1
ATOM 5862 C C . GLY B 1 344 ? 14.078 -44.441 32.133 1.00 85.45 344 GLY B C 1
ATOM 5863 O O . GLY B 1 344 ? 14.952 -44.189 32.968 1.00 84.70 344 GLY B O 1
ATOM 5864 N N . LYS B 1 345 ? 14.124 -43.983 30.885 1.00 79.55 345 LYS B N 1
ATOM 5865 C CA . LYS B 1 345 ? 15.183 -43.101 30.419 1.00 71.98 345 LYS B CA 1
ATOM 5866 C C . LYS B 1 345 ? 14.574 -42.043 29.511 1.00 74.63 345 LYS B C 1
ATOM 5867 O O . LYS B 1 345 ? 13.413 -42.138 29.101 1.00 78.40 345 LYS B O 1
ATOM 5869 N N . ARG B 1 346 ? 15.378 -41.030 29.193 1.00 68.88 346 ARG B N 1
ATOM 5870 C CA . ARG B 1 346 ? 14.919 -39.871 28.430 1.00 57.34 346 ARG B CA 1
ATOM 5871 C C . ARG B 1 346 ? 14.647 -40.272 26.987 1.00 51.67 346 ARG B C 1
ATOM 5872 O O . ARG B 1 346 ? 15.565 -40.362 26.172 1.00 54.47 346 ARG B O 1
ATOM 5880 N N . GLU B 1 347 ? 13.375 -40.494 26.658 1.00 52.23 347 GLU B N 1
ATOM 5881 C CA . GLU B 1 347 ? 12.956 -40.726 25.285 1.00 56.18 347 GLU B CA 1
ATOM 5882 C C . GLU B 1 347 ? 11.990 -39.670 24.767 1.00 56.72 347 GLU B C 1
ATOM 5883 O O . GLU B 1 347 ? 11.600 -39.736 23.596 1.00 57.05 347 GLU B O 1
ATOM 5889 N N . GLY B 1 348 ? 11.605 -38.701 25.595 1.00 49.35 348 GLY B N 1
ATOM 5890 C CA . GLY B 1 348 ? 10.584 -37.753 25.187 1.00 52.55 348 GLY B CA 1
ATOM 5891 C C . GLY B 1 348 ? 11.079 -36.823 24.093 1.00 42.50 348 GLY B C 1
ATOM 5892 O O . GLY B 1 348 ? 12.202 -36.322 24.135 1.00 41.52 348 GLY B O 1
ATOM 5893 N N . TRP B 1 349 ? 10.220 -36.583 23.109 1.00 48.24 349 TRP B N 1
ATOM 5894 C CA . TRP B 1 349 ? 10.535 -35.669 22.021 1.00 47.24 349 TRP B CA 1
ATOM 5895 C C . TRP B 1 349 ? 10.095 -34.256 22.384 1.00 44.10 349 TRP B C 1
ATOM 5896 O O . TRP B 1 349 ? 8.981 -34.056 22.881 1.00 39.81 349 TRP B O 1
ATOM 5907 N N . GLN B 1 350 ? 10.966 -33.283 22.127 1.00 39.10 350 GLN B N 1
ATOM 5908 C CA . GLN B 1 350 ? 10.619 -31.881 22.327 1.00 43.07 350 GLN B CA 1
ATOM 5909 C C . GLN B 1 350 ? 9.740 -31.401 21.179 1.00 37.33 350 GLN B C 1
ATOM 5910 O O . GLN B 1 350 ? 10.021 -31.681 20.008 1.00 41.66 350 GLN B O 1
ATOM 5916 N N . ARG B 1 351 ? 8.674 -30.674 21.519 1.00 34.40 351 ARG B N 1
ATOM 5917 C CA . ARG B 1 351 ? 7.732 -30.167 20.534 1.00 33.06 351 ARG B CA 1
ATOM 5918 C C . ARG B 1 351 ? 7.793 -28.658 20.338 1.00 34.33 351 ARG B C 1
ATOM 5919 O O . ARG B 1 351 ? 7.286 -28.164 19.328 1.00 33.79 351 ARG B O 1
ATOM 5927 N N . GLY B 1 352 ? 8.385 -27.919 21.269 1.00 33.17 352 GLY B N 1
ATOM 5928 C CA . GLY B 1 352 ? 8.551 -26.489 21.103 1.00 29.19 352 GLY B CA 1
ATOM 5929 C C . GLY B 1 352 ? 9.943 -26.047 21.499 1.00 29.57 352 GLY B C 1
ATOM 5930 O O . GLY B 1 352 ? 10.603 -26.668 22.334 1.00 29.82 352 GLY B O 1
ATOM 5931 N N . TRP B 1 353 ? 10.390 -24.956 20.882 1.00 28.30 353 TRP B N 1
ATOM 5932 C CA . TRP B 1 353 ? 11.715 -24.432 21.190 1.00 25.67 353 TRP B CA 1
ATOM 5933 C C . TRP B 1 353 ? 11.758 -22.951 20.849 1.00 25.67 353 TRP B C 1
ATOM 5934 O O . TRP B 1 353 ? 10.779 -22.371 20.370 1.00 26.33 353 TRP B O 1
ATOM 5945 N N . HIS B 1 354 ? 12.911 -22.346 21.119 1.00 28.79 354 HIS B N 1
ATOM 5946 C CA . HIS B 1 354 ? 13.121 -20.910 20.969 1.00 25.83 354 HIS B CA 1
ATOM 5947 C C . HIS B 1 354 ? 14.626 -20.675 20.911 1.00 26.64 354 HIS B C 1
ATOM 5948 O O . HIS B 1 354 ? 15.422 -21.576 21.180 1.00 32.37 354 HIS B O 1
ATOM 5955 N N . GLY B 1 355 ? 15.018 -19.444 20.601 1.00 24.87 355 GLY B N 1
ATOM 5956 C CA . GLY B 1 355 ? 16.403 -19.091 20.357 1.00 26.14 355 GLY B CA 1
ATOM 5957 C C . GLY B 1 355 ? 16.640 -18.489 18.988 1.00 29.78 355 GLY B C 1
ATOM 5958 O O . GLY B 1 355 ? 17.632 -17.764 18.794 1.00 30.68 355 GLY B O 1
ATOM 5959 N N . TYR B 1 356 ? 15.722 -18.725 18.053 1.00 31.24 356 TYR B N 1
ATOM 5960 C CA . TYR B 1 356 ? 15.808 -18.248 16.679 1.00 28.55 356 TYR B CA 1
ATOM 5961 C C . TYR B 1 356 ? 15.864 -16.727 16.584 1.00 32.14 356 TYR B C 1
ATOM 5962 O O . TYR B 1 356 ? 15.665 -16.030 17.586 1.00 29.96 356 TYR B O 1
ATOM 5971 N N . ASP B 1 357 ? 16.142 -16.224 15.372 1.00 30.76 357 ASP B N 1
ATOM 5972 C CA . ASP B 1 357 ? 16.015 -14.823 14.966 1.00 25.10 357 ASP B CA 1
ATOM 5973 C C . ASP B 1 357 ? 15.017 -14.081 15.846 1.00 27.02 357 ASP B C 1
ATOM 5974 O O . ASP B 1 357 ? 13.853 -14.484 15.942 1.00 27.13 357 ASP B O 1
ATOM 5979 N N . ASN B 1 358 ? 15.464 -13.012 16.511 1.00 25.34 358 ASN B N 1
ATOM 5980 C CA . ASN B 1 358 ? 14.632 -12.409 17.549 1.00 29.54 358 ASN B CA 1
ATOM 5981 C C . ASN B 1 358 ? 13.494 -11.582 16.980 1.00 30.41 358 ASN B C 1
ATOM 5982 O O . ASN B 1 358 ? 12.623 -11.161 17.747 1.00 25.72 358 ASN B O 1
ATOM 5987 N N . GLU B 1 359 ? 13.476 -11.339 15.671 1.00 25.02 359 GLU B N 1
ATOM 5988 C CA . GLU B 1 359 ? 12.381 -10.591 15.067 1.00 25.43 359 GLU B CA 1
ATOM 5989 C C . GLU B 1 359 ? 11.261 -11.487 14.552 1.00 25.88 359 GLU B C 1
ATOM 5990 O O . GLU B 1 359 ? 10.269 -10.972 14.023 1.00 29.16 359 GLU B O 1
ATOM 5996 N N . LEU B 1 360 ? 11.372 -12.802 14.721 1.00 25.29 360 LEU B N 1
ATOM 5997 C CA . LEU B 1 360 ? 10.267 -13.689 14.393 1.00 23.56 360 LEU B CA 1
ATOM 5998 C C . LEU B 1 360 ? 9.105 -13.465 15.352 1.00 30.50 360 LEU B C 1
ATOM 5999 O O . LEU B 1 360 ? 9.294 -13.315 16.566 1.00 27.29 360 LEU B O 1
ATOM 6004 N N . MET B 1 361 ? 7.897 -13.446 14.789 1.00 27.40 361 MET B N 1
ATOM 6005 C CA . MET B 1 361 ? 6.688 -13.279 15.590 1.00 31.99 361 MET B CA 1
ATOM 6006 C C . MET B 1 361 ? 6.618 -14.271 16.750 1.00 26.24 361 MET B C 1
ATOM 6007 O O . MET B 1 361 ? 6.206 -13.910 17.860 1.00 26.96 361 MET B O 1
ATOM 6012 N N . ASP B 1 362 ? 6.982 -15.534 16.511 1.00 24.09 362 ASP B N 1
ATOM 6013 C CA . ASP B 1 362 ? 6.840 -16.533 17.567 1.00 25.97 362 ASP B CA 1
ATOM 6014 C C . ASP B 1 362 ? 7.823 -16.319 18.717 1.00 26.33 362 ASP B C 1
ATOM 6015 O O . ASP B 1 362 ? 7.632 -16.901 19.795 1.00 25.17 362 ASP B O 1
ATOM 6020 N N . MET B 1 363 ? 8.872 -15.525 18.517 1.00 25.27 363 MET B N 1
ATOM 6021 C CA . MET B 1 363 ? 9.842 -15.269 19.576 1.00 30.05 363 MET B CA 1
ATOM 6022 C C . MET B 1 363 ? 9.458 -14.086 20.456 1.00 27.59 363 MET B C 1
ATOM 6023 O O . MET B 1 363 ? 10.136 -13.832 21.454 1.00 22.61 363 MET B O 1
ATOM 6028 N N . ARG B 1 364 ? 8.395 -13.361 20.110 1.00 22.73 364 ARG B N 1
ATOM 6029 C CA . ARG B 1 364 ? 7.975 -12.221 20.907 1.00 24.61 364 ARG B CA 1
ATOM 6030 C C . ARG B 1 364 ? 7.550 -12.658 22.304 1.00 18.80 364 ARG B C 1
ATOM 6031 O O . ARG B 1 364 ? 6.890 -13.685 22.469 1.00 20.63 364 ARG B O 1
ATOM 6039 N N . GLY B 1 365 ? 7.888 -11.834 23.297 1.00 19.73 365 GLY B N 1
ATOM 6040 C CA . GLY B 1 365 ? 7.444 -11.998 24.662 1.00 24.24 365 GLY B CA 1
ATOM 6041 C C . GLY B 1 365 ? 6.432 -10.941 25.064 1.00 21.61 365 GLY B C 1
ATOM 6042 O O . GLY B 1 365 ? 5.793 -10.300 24.224 1.00 21.92 365 GLY B O 1
ATOM 6043 N N . ILE B 1 366 ? 6.279 -10.757 26.379 1.00 19.89 366 ILE B N 1
ATOM 6044 C CA . ILE B 1 366 ? 5.246 -9.875 26.909 1.00 22.53 366 ILE B CA 1
ATOM 6045 C C . ILE B 1 366 ? 5.853 -8.836 27.842 1.00 20.39 366 ILE B C 1
ATOM 6046 O O . ILE B 1 366 ? 6.934 -9.019 28.410 1.00 21.21 366 ILE B O 1
ATOM 6051 N N . PHE B 1 367 ? 5.107 -7.746 28.032 1.00 17.58 367 PHE B N 1
ATOM 6052 C CA . PHE B 1 367 ? 5.396 -6.795 29.100 1.00 17.61 367 PHE B CA 1
ATOM 6053 C C . PHE B 1 367 ? 4.092 -6.162 29.564 1.00 21.93 367 PHE B C 1
ATOM 6054 O O . PHE B 1 367 ? 3.330 -5.628 28.747 1.00 21.55 367 PHE B O 1
ATOM 6062 N N . LEU B 1 368 ? 3.864 -6.191 30.876 1.00 20.22 368 LEU B N 1
ATOM 6063 C CA . LEU B 1 368 ? 2.707 -5.547 31.490 1.00 22.85 368 LEU B CA 1
ATOM 6064 C C . LEU B 1 368 ? 3.157 -4.871 32.775 1.00 21.63 368 LEU B C 1
ATOM 6065 O O . LEU B 1 368 ? 4.177 -5.240 33.366 1.00 20.26 368 LEU B O 1
ATOM 6070 N N . ALA B 1 369 ? 2.390 -3.865 33.202 1.00 18.62 369 ALA B N 1
ATOM 6071 C CA . ALA B 1 369 ? 2.691 -3.182 34.454 1.00 18.76 369 ALA B CA 1
ATOM 6072 C C . ALA B 1 369 ? 1.422 -2.588 35.045 1.00 28.27 369 ALA B C 1
ATOM 6073 O O . ALA B 1 369 ? 0.494 -2.205 34.317 1.00 24.54 369 ALA B O 1
ATOM 6075 N N . ILE B 1 370 ? 1.394 -2.504 36.374 1.00 23.47 370 ILE B N 1
ATOM 6076 C CA . ILE B 1 370 ? 0.206 -2.026 37.079 1.00 24.77 370 ILE B CA 1
ATOM 6077 C C . ILE B 1 370 ? 0.632 -1.410 38.407 1.00 30.11 370 ILE B C 1
ATOM 6078 O O . ILE B 1 370 ? 1.544 -1.904 39.083 1.00 23.01 370 ILE B O 1
ATOM 6083 N N . GLY B 1 371 ? -0.034 -0.315 38.777 1.00 22.80 371 GLY B N 1
ATOM 6084 C CA . GLY B 1 371 ? 0.254 0.366 40.016 1.00 25.73 371 GLY B CA 1
ATOM 6085 C C . GLY B 1 371 ? 0.136 1.872 39.856 1.00 29.40 371 GLY B C 1
ATOM 6086 O O . GLY B 1 371 ? -0.115 2.381 38.762 1.00 26.16 371 GLY B O 1
ATOM 6087 N N . PRO B 1 372 ? 0.350 2.610 40.948 1.00 31.09 372 PRO B N 1
ATOM 6088 C CA . PRO B 1 372 ? 0.136 4.070 40.919 1.00 33.61 372 PRO B CA 1
ATOM 6089 C C . PRO B 1 372 ? 0.946 4.820 39.872 1.00 34.88 372 PRO B C 1
ATOM 6090 O O . PRO B 1 372 ? 0.497 5.879 39.408 1.00 33.18 372 PRO B O 1
ATOM 6094 N N . ASP B 1 373 ? 2.112 4.321 39.469 1.00 28.68 373 ASP B N 1
ATOM 6095 C CA . ASP B 1 373 ? 2.931 5.020 38.485 1.00 28.64 373 ASP B CA 1
ATOM 6096 C C . ASP B 1 373 ? 2.589 4.666 37.044 1.00 34.20 373 ASP B C 1
ATOM 6097 O O . ASP B 1 373 ? 3.165 5.258 36.120 1.00 32.32 373 ASP B O 1
ATOM 6102 N N . PHE B 1 374 ? 1.656 3.748 36.816 1.00 25.00 374 PHE B N 1
ATOM 6103 C CA . PHE B 1 374 ? 1.333 3.332 35.463 1.00 25.89 374 PHE B CA 1
ATOM 6104 C C . PHE B 1 374 ? -0.094 3.715 35.115 1.00 25.06 374 PHE B C 1
ATOM 6105 O O . PHE B 1 374 ? -0.982 3.704 35.974 1.00 32.06 374 PHE B O 1
ATOM 6113 N N . LYS B 1 375 ? -0.289 4.077 33.850 1.00 32.39 375 LYS B N 1
ATOM 6114 C CA . LYS B 1 375 ? -1.615 4.361 33.329 1.00 31.99 375 LYS B CA 1
ATOM 6115 C C . LYS B 1 375 ? -2.471 3.100 33.345 1.00 37.21 375 LYS B C 1
ATOM 6116 O O . LYS B 1 375 ? -1.967 1.975 33.320 1.00 33.10 375 LYS B O 1
ATOM 6122 N N . SER B 1 376 ? -3.787 3.291 33.400 1.00 31.96 376 SER B N 1
ATOM 6123 C CA . SER B 1 376 ? -4.711 2.170 33.480 1.00 29.94 376 SER B CA 1
ATOM 6124 C C . SER B 1 376 ? -5.468 2.029 32.168 1.00 38.78 376 SER B C 1
ATOM 6125 O O . SER B 1 376 ? -5.813 3.029 31.524 1.00 32.31 376 SER B O 1
ATOM 6128 N N . ASN B 1 377 ? -5.687 0.776 31.764 1.00 31.91 377 ASN B N 1
ATOM 6129 C CA . ASN B 1 377 ? -6.367 0.447 30.510 1.00 35.63 377 ASN B CA 1
ATOM 6130 C C . ASN B 1 377 ? -5.637 1.040 29.306 1.00 35.96 377 ASN B C 1
ATOM 6131 O O . ASN B 1 377 ? -6.254 1.543 28.368 1.00 37.07 377 ASN B O 1
ATOM 6136 N N . PHE B 1 378 ? -4.312 0.958 29.323 1.00 28.26 378 PHE B N 1
ATOM 6137 C CA . PHE B 1 378 ? -3.457 1.633 28.358 1.00 26.58 378 PHE B CA 1
ATOM 6138 C C . PHE B 1 378 ? -2.737 0.588 27.509 1.00 37.20 378 PHE B C 1
ATOM 6139 O O . PHE B 1 378 ? -1.940 -0.202 28.037 1.00 27.56 378 PHE B O 1
ATOM 6147 N N . ARG B 1 379 ? -3.021 0.577 26.198 1.00 29.53 379 ARG B N 1
ATOM 6148 C CA . ARG B 1 379 ? -2.355 -0.320 25.250 1.00 34.28 379 ARG B CA 1
ATOM 6149 C C . ARG B 1 379 ? -1.128 0.384 24.679 1.00 35.33 379 ARG B C 1
ATOM 6150 O O . ARG B 1 379 ? -1.254 1.345 23.913 1.00 35.07 379 ARG B O 1
ATOM 6158 N N . ALA B 1 380 ? 0.060 -0.092 25.045 1.00 27.79 380 ALA B N 1
ATOM 6159 C CA . ALA B 1 380 ? 1.298 0.548 24.624 1.00 23.90 380 ALA B CA 1
ATOM 6160 C C . ALA B 1 380 ? 1.820 -0.090 23.347 1.00 26.52 380 ALA B C 1
ATOM 6161 O O . ALA B 1 380 ? 1.569 -1.266 23.074 1.00 24.27 380 ALA B O 1
ATOM 6163 N N . ALA B 1 381 ? 2.538 0.715 22.552 1.00 27.37 381 ALA B N 1
ATOM 6164 C CA . ALA B 1 381 ? 3.252 0.214 21.391 1.00 23.80 381 ALA B CA 1
ATOM 6165 C C . ALA B 1 381 ? 4.316 -0.791 21.818 1.00 24.64 381 ALA B C 1
ATOM 6166 O O . ALA B 1 381 ? 4.791 -0.756 22.954 1.00 25.25 381 ALA B O 1
ATOM 6168 N N . PRO B 1 382 ? 4.712 -1.694 20.917 1.00 26.77 382 PRO B N 1
ATOM 6169 C CA . PRO B 1 382 ? 5.710 -2.712 21.289 1.00 24.05 382 PRO B CA 1
ATOM 6170 C C . PRO B 1 382 ? 7.054 -2.102 21.645 1.00 25.69 382 PRO B C 1
ATOM 6171 O O . PRO B 1 382 ? 7.483 -1.095 21.081 1.00 25.14 382 PRO B O 1
ATOM 6175 N N . ILE B 1 383 ? 7.728 -2.743 22.601 1.00 21.82 383 ILE B N 1
ATOM 6176 C CA . ILE B 1 383 ? 9.013 -2.285 23.096 1.00 25.46 383 ILE B CA 1
ATOM 6177 C C . ILE B 1 383 ? 10.000 -3.434 22.963 1.00 18.74 383 ILE B C 1
ATOM 6178 O O . ILE B 1 383 ? 9.635 -4.568 22.640 1.00 20.72 383 ILE B O 1
ATOM 6183 N N . ARG B 1 384 ? 11.267 -3.111 23.167 1.00 23.33 384 ARG B N 1
ATOM 6184 C CA . ARG B 1 384 ? 12.346 -4.082 23.085 1.00 22.39 384 ARG B CA 1
ATOM 6185 C C . ARG B 1 384 ? 12.807 -4.440 24.486 1.00 19.74 384 ARG B C 1
ATOM 6186 O O . ARG B 1 384 ? 12.627 -3.675 25.432 1.00 21.29 384 ARG B O 1
ATOM 6194 N N A SER B 1 385 ? 13.410 -5.628 24.597 0.50 23.22 385 SER B N 1
ATOM 6195 N N B SER B 1 385 ? 13.425 -5.616 24.611 0.50 23.25 385 SER B N 1
ATOM 6196 C CA A SER B 1 385 ? 13.905 -6.096 25.886 0.50 24.94 385 SER B CA 1
ATOM 6197 C CA B SER B 1 385 ? 13.861 -6.062 25.930 0.50 24.95 385 SER B CA 1
ATOM 6198 C C A SER B 1 385 ? 14.790 -5.054 26.553 0.50 23.78 385 SER B C 1
ATOM 6199 C C B SER B 1 385 ? 14.836 -5.085 26.572 0.50 23.80 385 SER B C 1
ATOM 6200 O O A SER B 1 385 ? 14.714 -4.854 27.772 0.50 22.76 385 SER B O 1
ATOM 6201 O O B SER B 1 385 ? 14.863 -4.965 27.803 0.50 22.82 385 SER B O 1
ATOM 6206 N N . VAL B 1 386 ? 15.628 -4.369 25.767 1.00 23.06 386 VAL B N 1
ATOM 6207 C CA . VAL B 1 386 ? 16.535 -3.363 26.311 1.00 22.58 386 VAL B CA 1
ATOM 6208 C C . VAL B 1 386 ? 15.812 -2.165 26.902 1.00 22.22 386 VAL B C 1
ATOM 6209 O O . VAL B 1 386 ? 16.429 -1.402 27.652 1.00 22.50 386 VAL B O 1
ATOM 6213 N N . ASP B 1 387 ? 14.520 -1.976 26.605 1.00 24.07 387 ASP B N 1
ATOM 6214 C CA . ASP B 1 387 ? 13.800 -0.793 27.070 1.00 20.95 387 ASP B CA 1
ATOM 6215 C C . ASP B 1 387 ? 13.257 -0.920 28.494 1.00 25.72 387 ASP B C 1
ATOM 6216 O O . ASP B 1 387 ? 12.875 0.097 29.091 1.00 24.06 387 ASP B O 1
ATOM 6221 N N . VAL B 1 388 ? 13.205 -2.133 29.049 1.00 21.01 388 VAL B N 1
ATOM 6222 C CA . VAL B 1 388 ? 12.524 -2.355 30.326 1.00 22.03 388 VAL B CA 1
ATOM 6223 C C . VAL B 1 388 ? 13.292 -1.721 31.478 1.00 22.16 388 VAL B C 1
ATOM 6224 O O . VAL B 1 388 ? 12.704 -1.199 32.435 1.00 21.18 388 VAL B O 1
ATOM 6228 N N . TYR B 1 389 ? 14.620 -1.756 31.399 1.00 22.28 389 TYR B N 1
ATOM 6229 C CA . TYR B 1 389 ? 15.481 -1.341 32.498 1.00 21.06 389 TYR B CA 1
ATOM 6230 C C . TYR B 1 389 ? 15.197 0.086 32.942 1.00 22.89 389 TYR B C 1
ATOM 6231 O O . TYR B 1 389 ? 15.072 0.352 34.142 1.00 22.48 389 TYR B O 1
ATOM 6240 N N . ASN B 1 390 ? 15.056 1.017 31.988 1.00 22.36 390 ASN B N 1
ATOM 6241 C CA . ASN B 1 390 ? 14.788 2.409 32.354 1.00 21.87 390 ASN B CA 1
ATOM 6242 C C . ASN B 1 390 ? 13.480 2.534 33.115 1.00 24.75 390 ASN B C 1
ATOM 6243 O O . ASN B 1 390 ? 13.362 3.362 34.024 1.00 24.74 390 ASN B O 1
ATOM 6248 N N . ILE B 1 391 ? 12.467 1.753 32.720 1.00 24.00 391 ILE B N 1
ATOM 6249 C CA . ILE B 1 391 ? 11.177 1.769 33.412 1.00 23.91 391 ILE B CA 1
ATOM 6250 C C . ILE B 1 391 ? 11.345 1.328 34.863 1.00 25.03 391 ILE B C 1
ATOM 6251 O O . ILE B 1 391 ? 10.865 1.979 35.798 1.00 23.18 391 ILE B O 1
ATOM 6256 N N . MET B 1 392 ? 12.002 0.186 35.067 1.00 21.78 392 MET B N 1
ATOM 6257 C CA . MET B 1 392 ? 12.184 -0.320 36.420 1.00 23.34 392 MET B CA 1
ATOM 6258 C C . MET B 1 392 ? 12.969 0.667 37.270 1.00 22.75 392 MET B C 1
ATOM 6259 O O . MET B 1 392 ? 12.577 0.978 38.398 1.00 21.90 392 MET B O 1
ATOM 6264 N N . ALA B 1 393 ? 14.072 1.189 36.731 1.00 23.03 393 ALA B N 1
ATOM 6265 C CA . ALA B 1 393 ? 14.888 2.118 37.503 1.00 24.14 393 ALA B CA 1
ATOM 6266 C C . ALA B 1 393 ? 14.097 3.370 37.844 1.00 29.72 393 ALA B C 1
ATOM 6267 O O . ALA B 1 393 ? 14.178 3.882 38.967 1.00 27.95 393 ALA B O 1
ATOM 6269 N N . HIS B 1 394 ? 13.304 3.855 36.888 1.00 25.30 394 HIS B N 1
ATOM 6270 C CA . HIS B 1 394 ? 12.499 5.048 37.112 1.00 29.74 394 HIS B CA 1
ATOM 6271 C C . HIS B 1 394 ? 11.536 4.846 38.278 1.00 30.34 394 HIS B C 1
ATOM 6272 O O . HIS B 1 394 ? 11.549 5.616 39.245 1.00 26.80 394 HIS B O 1
ATOM 6279 N N . VAL B 1 395 ? 10.715 3.789 38.232 1.00 24.40 395 VAL B N 1
ATOM 6280 C CA . VAL B 1 395 ? 9.728 3.628 39.297 1.00 27.86 395 VAL B CA 1
ATOM 6281 C C . VAL B 1 395 ? 10.353 3.125 40.593 1.00 26.41 395 VAL B C 1
ATOM 6282 O O . VAL B 1 395 ? 9.720 3.228 41.656 1.00 27.35 395 VAL B O 1
ATOM 6286 N N . ALA B 1 396 ? 11.566 2.565 40.540 1.00 26.18 396 ALA B N 1
ATOM 6287 C CA . ALA B 1 396 ? 12.282 2.226 41.765 1.00 27.10 396 ALA B CA 1
ATOM 6288 C C . ALA B 1 396 ? 12.989 3.425 42.378 1.00 30.73 396 ALA B C 1
ATOM 6289 O O . ALA B 1 396 ? 13.518 3.307 43.486 1.00 32.56 396 ALA B O 1
ATOM 6291 N N . GLY B 1 397 ? 13.015 4.563 41.689 1.00 29.78 397 GLY B N 1
ATOM 6292 C CA . GLY B 1 397 ? 13.694 5.737 42.204 1.00 32.33 397 GLY B CA 1
ATOM 6293 C C . GLY B 1 397 ? 15.202 5.616 42.214 1.00 38.70 397 GLY B C 1
ATOM 6294 O O . GLY B 1 397 ? 15.848 5.945 43.216 1.00 42.89 397 GLY B O 1
ATOM 6295 N N . ILE B 1 398 ? 15.789 5.154 41.113 1.00 30.30 398 ILE B N 1
ATOM 6296 C CA . ILE B 1 398 ? 17.237 5.046 41.017 1.00 32.20 398 ILE B CA 1
ATOM 6297 C C . ILE B 1 398 ? 17.666 5.464 39.622 1.00 35.17 398 ILE B C 1
ATOM 6298 O O . ILE B 1 398 ? 16.991 5.160 38.632 1.00 33.03 398 ILE B O 1
ATOM 6303 N N . THR B 1 399 ? 18.768 6.202 39.548 1.00 31.14 399 THR B N 1
ATOM 6304 C CA . THR B 1 399 ? 19.297 6.648 38.264 1.00 32.54 399 THR B CA 1
ATOM 6305 C C . THR B 1 399 ? 19.791 5.450 37.466 1.00 30.66 399 THR B C 1
ATOM 6306 O O . THR B 1 399 ? 20.682 4.737 37.936 1.00 34.78 399 THR B O 1
ATOM 6310 N N . PRO B 1 400 ? 19.253 5.189 36.275 1.00 31.84 400 PRO B N 1
ATOM 6311 C CA . PRO B 1 400 ? 19.752 4.061 35.476 1.00 30.21 400 PRO B CA 1
ATOM 6312 C C . PRO B 1 400 ? 21.193 4.282 35.026 1.00 38.34 400 PRO B C 1
ATOM 6313 O O . PRO B 1 400 ? 21.603 5.399 34.707 1.00 33.32 400 PRO B O 1
ATOM 6317 N N . LEU B 1 401 ? 21.967 3.201 35.012 1.00 32.73 401 LEU B N 1
ATOM 6318 C CA . LEU B 1 401 ? 23.259 3.246 34.351 1.00 32.40 401 LEU B CA 1
ATOM 6319 C C . LEU B 1 401 ? 23.047 3.377 32.841 1.00 37.33 401 LEU B C 1
ATOM 6320 O O . LEU B 1 401 ? 22.003 2.975 32.323 1.00 33.91 401 LEU B O 1
ATOM 6325 N N . PRO B 1 402 ? 24.010 3.957 32.122 1.00 38.83 402 PRO B N 1
ATOM 6326 C CA . PRO B 1 402 ? 23.874 4.108 30.665 1.00 34.24 402 PRO B CA 1
ATOM 6327 C C . PRO B 1 402 ? 23.572 2.785 29.975 1.00 33.40 402 PRO B C 1
ATOM 6328 O O . PRO B 1 402 ? 24.243 1.778 30.209 1.00 31.69 402 PRO B O 1
ATOM 6332 N N . ASN B 1 403 ? 22.562 2.791 29.104 1.00 29.06 403 ASN B N 1
ATOM 6333 C CA . ASN B 1 403 ? 22.082 1.546 28.513 1.00 34.68 403 ASN B CA 1
ATOM 6334 C C . ASN B 1 403 ? 21.571 1.812 27.097 1.00 33.73 403 ASN B C 1
ATOM 6335 O O . ASN B 1 403 ? 21.641 2.933 26.588 1.00 36.28 403 ASN B O 1
ATOM 6340 N N . ASN B 1 404 ? 21.070 0.758 26.452 1.00 30.24 404 ASN B N 1
ATOM 6341 C CA . ASN B 1 404 ? 20.637 0.809 25.064 1.00 29.18 404 ASN B CA 1
ATOM 6342 C C . ASN B 1 404 ? 19.128 0.927 24.921 1.00 30.11 404 ASN B C 1
ATOM 6343 O O . ASN B 1 404 ? 18.623 0.895 23.796 1.00 32.71 404 ASN B O 1
ATOM 6348 N N . GLY B 1 405 ? 18.398 1.058 26.025 1.00 27.28 405 GLY B N 1
ATOM 6349 C CA . GLY B 1 405 ? 16.967 1.263 25.933 1.00 26.55 405 GLY B CA 1
ATOM 6350 C C . GLY B 1 405 ? 16.633 2.625 25.355 1.00 33.23 405 GLY B C 1
ATOM 6351 O O . GLY B 1 405 ? 17.413 3.577 25.436 1.00 32.07 405 GLY B O 1
ATOM 6352 N N . SER B 1 406 ? 15.452 2.714 24.757 1.00 32.81 406 SER B N 1
ATOM 6353 C CA . SER B 1 406 ? 14.934 3.976 24.242 1.00 33.21 406 SER B CA 1
ATOM 6354 C C . SER B 1 406 ? 13.876 4.486 25.213 1.00 31.24 406 SER B C 1
ATOM 6355 O O . SER B 1 406 ? 12.803 3.889 25.345 1.00 27.89 406 SER B O 1
ATOM 6358 N N . TRP B 1 407 ? 14.186 5.578 25.912 1.00 27.70 407 TRP B N 1
ATOM 6359 C CA . TRP B 1 407 ? 13.183 6.200 26.764 1.00 26.48 407 TRP B CA 1
ATOM 6360 C C . TRP B 1 407 ? 11.976 6.649 25.950 1.00 30.77 407 TRP B C 1
ATOM 6361 O O . TRP B 1 407 ? 10.828 6.541 26.402 1.00 31.31 407 TRP B O 1
ATOM 6372 N N . SER B 1 408 ? 12.213 7.134 24.734 1.00 29.56 408 SER B N 1
ATOM 6373 C CA . SER B 1 408 ? 11.103 7.608 23.916 1.00 30.09 408 SER B CA 1
ATOM 6374 C C . SER B 1 408 ? 10.132 6.479 23.586 1.00 30.14 408 SER B C 1
ATOM 6375 O O . SER B 1 408 ? 8.932 6.723 23.419 1.00 29.59 408 SER B O 1
ATOM 6378 N N . ARG B 1 409 ? 10.618 5.234 23.539 1.00 31.15 409 ARG B N 1
ATOM 6379 C CA . ARG B 1 409 ? 9.752 4.103 23.229 1.00 30.07 409 ARG B CA 1
ATOM 6380 C C . ARG B 1 409 ? 8.815 3.708 24.373 1.00 36.16 409 ARG B C 1
ATOM 6381 O O . ARG B 1 409 ? 7.842 2.988 24.114 1.00 30.64 409 ARG B O 1
ATOM 6389 N N . VAL B 1 410 ? 9.048 4.169 25.610 1.00 26.69 410 VAL B N 1
ATOM 6390 C CA . VAL B 1 410 ? 8.298 3.648 26.756 1.00 24.83 410 VAL B CA 1
ATOM 6391 C C . VAL B 1 410 ? 7.650 4.723 27.625 1.00 31.84 410 VAL B C 1
ATOM 6392 O O . VAL B 1 410 ? 6.740 4.419 28.402 1.00 32.82 410 VAL B O 1
ATOM 6396 N N . VAL B 1 411 ? 8.096 5.978 27.516 1.00 34.73 411 VAL B N 1
ATOM 6397 C CA . VAL B 1 411 ? 7.697 7.011 28.484 1.00 32.79 411 VAL B CA 1
ATOM 6398 C C . VAL B 1 411 ? 6.185 7.246 28.530 1.00 28.18 411 VAL B C 1
ATOM 6399 O O . VAL B 1 411 ? 5.658 7.662 29.567 1.00 26.73 411 VAL B O 1
ATOM 6403 N N A SER B 1 412 ? 5.465 6.961 27.443 0.50 33.00 412 SER B N 1
ATOM 6404 N N B SER B 1 412 ? 5.478 6.961 27.436 0.50 33.00 412 SER B N 1
ATOM 6405 C CA A SER B 1 412 ? 4.037 7.268 27.415 0.50 32.34 412 SER B CA 1
ATOM 6406 C CA B SER B 1 412 ? 4.044 7.226 27.377 0.50 32.35 412 SER B CA 1
ATOM 6407 C C A SER B 1 412 ? 3.200 6.322 28.274 0.50 31.61 412 SER B C 1
ATOM 6408 C C B SER B 1 412 ? 3.260 6.381 28.378 0.50 31.60 412 SER B C 1
ATOM 6409 O O A SER B 1 412 ? 2.038 6.637 28.551 0.50 30.30 412 SER B O 1
ATOM 6410 O O B SER B 1 412 ? 2.215 6.819 28.871 0.50 29.22 412 SER B O 1
ATOM 6415 N N . MET B 1 413 ? 3.746 5.181 28.708 1.00 29.51 413 MET B N 1
ATOM 6416 C CA . MET B 1 413 ? 2.988 4.309 29.601 1.00 27.64 413 MET B CA 1
ATOM 6417 C C . MET B 1 413 ? 2.959 4.818 31.038 1.00 24.00 413 MET B C 1
ATOM 6418 O O . MET B 1 413 ? 2.168 4.320 31.844 1.00 29.42 413 MET B O 1
ATOM 6423 N N . LEU B 1 414 ? 3.771 5.811 31.378 1.00 30.06 414 LEU B N 1
ATOM 6424 C CA . LEU B 1 414 ? 3.874 6.281 32.756 1.00 26.68 414 LEU B CA 1
ATOM 6425 C C . LEU B 1 414 ? 2.844 7.363 33.043 1.00 39.39 414 LEU B C 1
ATOM 6426 O O . LEU B 1 414 ? 2.572 8.215 32.194 1.00 32.67 414 LEU B O 1
ATOM 6431 N N . LYS B 1 415 ? 2.291 7.338 34.254 1.00 30.72 415 LYS B N 1
ATOM 6432 C CA . LYS B 1 415 ? 1.160 8.191 34.604 1.00 41.29 415 LYS B CA 1
ATOM 6433 C C . LYS B 1 415 ? 1.545 9.663 34.792 1.00 49.21 415 LYS B C 1
ATOM 6434 O O . LYS B 1 415 ? 2.654 9.982 35.226 1.00 50.97 415 LYS B O 1
#

Radius of gyration: 27.43 Å; Cα contacts (8 Å, |Δi|>4): 1903; chains: 2; bounding box: 67×76×84 Å

GO terms:
  GO:0047390 glycerophosphocholine cholinephosphodiesterase activity (F, EXP)
  GO:0019695 choline metabolic process (P, IMP)
  GO:0047390 glycerophosphocholine cholinephosphodiesterase activity (F, IMP)
  GO:0005886 plasma membrane (C, IDA)
  GO:0008889 glycerophosphodiester phosphodiesterase activity (F, IDA)
  GO:0019695 choline metabolic process (P, IDA)

B-factor: mean 32.86, std 13.01, range [12.67, 89.81]

Solvent-accessible surface area: 29660 Å² total; per-residue (Å²): 122,54,0,0,0,0,0,0,2,0,0,32,13,70,5,1,43,132,94,30,14,81,62,9,45,0,0,87,33,0,2,74,82,0,0,25,2,30,8,2,6,5,9,2,0,0,8,13,22,0,0,11,2,0,0,0,2,0,51,24,0,22,56,0,31,0,3,9,10,65,0,15,0,66,168,64,110,80,19,0,40,62,27,123,43,209,47,4,77,55,52,53,1,4,64,31,7,27,0,0,2,0,13,0,45,115,55,211,60,93,0,27,0,6,28,1,8,0,2,35,1,74,0,66,57,31,126,14,69,83,40,59,72,66,158,107,59,2,69,38,127,47,3,27,82,3,0,26,74,0,0,62,3,0,122,70,30,113,0,27,1,0,0,0,6,1,27,58,1,10,25,24,0,23,38,90,4,1,81,11,90,63,15,111,95,0,6,97,26,1,0,61,18,0,75,117,0,8,72,61,15,57,113,57,57,7,74,123,71,4,0,2,0,0,0,2,2,0,0,0,6,59,4,95,12,41,126,73,10,9,30,5,55,104,77,13,54,90,128,40,19,108,42,32,20,34,79,0,2,10,2,8,0,13,13,37,125,68,68,60,63,100,5,36,112,96,2,127,97,11,133,75,16,46,1,41,64,62,88,71,3,36,77,95,7,100,2,40,162,0,101,4,7,0,47,0,2,0,14,4,67,73,3,37,0,0,1,26,20,72,145,88,8,26,46,36,115,78,49,142,49,85,148,106,5,108,13,109,0,40,9,0,0,31,8,17,42,50,29,0,18,1,4,1,0,0,19,20,28,38,2,69,69,93,23,81,5,10,8,2,55,3,2,0,0,1,16,0,0,0,102,8,3,63,23,111,49,60,107,38,61,19,20,97,27,33,2,49,26,1,22,160,117,77,36,0,0,0,0,0,0,2,0,0,30,14,51,5,1,42,117,91,31,7,79,55,3,50,0,0,90,54,0,3,75,90,0,0,24,2,30,6,1,6,4,8,2,0,0,8,12,22,0,0,11,2,0,0,0,3,0,51,22,1,23,54,0,31,0,5,7,11,68,1,15,7,75,168,43,116,76,18,0,40,64,25,125,46,208,50,3,80,55,53,42,1,5,62,29,6,26,0,0,2,0,14,2,44,116,49,215,77,100,0,27,0,6,30,1,9,0,1,30,1,78,0,65,58,31,124,13,67,81,40,66,77,63,159,106,57,3,68,37,128,49,1,26,80,3,0,22,72,0,0,61,3,0,108,73,24,115,0,40,2,0,0,0,4,1,27,59,1,10,22,24,0,21,39,89,3,1,79,10,89,67,15,90,89,0,6,102,26,1,4,65,12,0,91,112,0,10,91,50,13,69,100,65,57,4,70,133,58,4,0,2,0,0,0,2,1,0,0,0,6,57,4,92,14,70,132,70,24,8,18,1,47,92,80,12,57,80,127,20,22,101,39,40,22,30,80,0,3,9,2,9,0,15,14,40,127,81,61,65,69,79,0,27,118,88,1,118,98,10,133,78,17,50,3,41,47,60,133,64,4,35,85,100,8,104,2,46,151,0,119,9,10,0,47,0,2,0,13,5,68,74,3,39,0,0,2,20,24,133,86,88,9,40,43,34,102,78,52,132,65,76,149,108,2,110,13,112,0,38,8,0,0,27,8,20,44,45,34,0,13,1,3,0,0,0,13,22,34,39,3,66,67,94,20,73,5,8,7,2,53,3,2,0,0,1,15,0,0,0,100,5,10,32,23,115,49,60,110,38,64,18,19,97,27,32,1,53,25,1,23,168

CATH classification: 3.40.720.10 (+1 more: 3.30.1360.180)

InterPro domains:
  IPR002591 Type I phosphodiesterase/nucleotide pyrophosphatase/phosphate transferase [PF01663] (26-357)
  IPR017850 Alkaline-phosphatase-like, core domain superfamily [G3DSA:3.40.720.10] (25-406)
  IPR017850 Alkaline-phosphatase-like, core domain superfamily [SSF53649] (18-397)